Protein AF-0000000083052894 (afdb_homodimer)

Secondary structure (DSSP, 8-state):
---GGGGG-SPEEEE-TTHHHHHHHHHHHHHHTT-S--EEEEEE------S-----------EEEEE-HHHHHHH-HHHHHHHHSSSGGGT-SEEEEES--HHHHHHHHHHHHHSEEEE-TTTHHHHHHHHHHTT-HHHHHHHHHHHHHT--TTTHHHHHHHHHHTT-HHHHHHHHHHHHHTHHHHHHTTGGGGS-HHHHHHHHT-TT---SSHHHHHHHHHHHHHHH-SS-HHHHHHHHHTS-GGG--GGGHHHHHHHHTSHHHHHHHHHHHSTTSSS------S-------GGGG-EEEEEEE-STTSPEEEEETTTTEEEEEPPP----TTS---S-GGG-EEEEE-TT--EEEEESSSS-EEEEETTTTEEEE-PPPSS--BS-EEEEETTEEEEE--B-TTT--B---EEEEETTTTEEEEEPPPSS--SS-EEEEETTEEEEE-SS-EEEEETTTTEEEEEE----S---EEEEETTEEEEE-STT-EEEEETTTTEEEEEPPPPP-TTEEEEEEEEETTEEEEEEEEE-GGG-EEEEEEEEETTTTEEEEEEEEEESS--SEEEEEEE-GGGSEE-----S---------------TT------------------/---GGGGG-S-EEEE-TTHHHHHHHHHHHHHHTT-S--EEEEEE------S-----------EEEEE-HHHHHHH-HHHHHHHHSSSGGGT-SEEEEES--HHHHHHHHHHHHHSEEEE-TTTHHHHHHHHHHTT-HHHHHHHHHHHHHT--TTTHHHHHHHHHHTT-HHHHHHHHHHHHHTHHHHHHTTGGGGS-HHHHHHHHT-TT---SSHHHHHHHHHHHHHHH-SS-HHHHHHHHHTS-GGG--GGGHHHHHHHHTSHHHHHHHHHHHSTTSSS------SS------GGGG-EEEEEEE-STTSPEEEEETTTTEEEEEPPP----TTS---S-GGG-EEEEE-TT--EEEEESSSS-EEEEETTTTEEEE-PPPSS--BS-EEEEETTEEEEE--B-TTT--B---EEEEETTTTEEEEEPPPSS--SS-EEEEETTEEEEE-SS-EEEEETTTTEEEEEE----S---EEEEETTEEEEE-STT-EEEEETTTTEEEEEPPPPP-TTEEEEEEEEETTEEEEEEEEE-GGG-EEEEEEEEETTTTEEEEEEEEEESS--SEEEEEEE-GGGSEE-----S---------------TT------------------

Nearest PDB structures (foldseek):
  8h33-assembly1_J  TM=7.705E-01  e=1.421E-39  Homo sapiens
  8h3r-assembly1_B  TM=7.570E-01  e=5.668E-38  Homo sapiens
  8h3f-assembly1_M  TM=7.556E-01  e=1.661E-37  Homo sapiens
  9dtq-assembly1_B  TM=4.526E-01  e=3.797E-29  Homo sapiens
  8khp-assembly1_B  TM=4.138E-01  e=1.764E-28  Homo sapiens

InterPro domains:
  IPR000210 BTB/POZ domain [PF00651] (63-149)
  IPR000210 BTB/POZ domain [PS50097] (37-121)
  IPR000210 BTB/POZ domain [SM00225] (37-151)
  IPR006652 Kelch repeat type 1 [PF01344] (385-431)
  IPR006652 Kelch repeat type 1 [SM00612] (354-395)
  IPR006652 Kelch repeat type 1 [SM00612] (396-444)
  IPR011333 SKP1/BTB/POZ domain superfamily [G3DSA:3.30.710.10] (12-152)
  IPR011333 SKP1/BTB/POZ domain superfamily [SSF54695] (18-149)
  IPR011705 BTB/Kelch-associated [PF07707] (156-251)
  IPR011705 BTB/Kelch-associated [SM00875] (156-257)
  IPR015915 Kelch-type beta-propeller [G3DSA:2.120.10.80] (289-582)
  IPR015915 Kelch-type beta-propeller [SSF117281] (302-559)
  IPR017096 BTB-kelch protein [PIRSF037037] (12-572)
  IPR047933 KBTBD6/KBTBD7, BTB/POZ domain [cd18273] (11-161)

Sequence (1246 aa):
MASALSCFSGPEVLEDVNHARGLMTELKSLYDCRLLGDVTIGVECEGESPGRGTETTGGSIDQLFLCSRNVLAAASPYFKSMFTGGLNESVQERVVIRGVDAESMSVIIDYCYTGRVTITEGNVQRLYGAANMLQLEYIRKACSSFMTRRLDLSNCVGILKFADTYDNPELKENAQAFIARNFSQVSSGGELCELDLTQLKELLSLDTLDVDCERKVCSAALQWIEANATEKKEDALQALKCVRWNLFTEKDKCYLESLMARPFMEKYLATFFNGSAEDGCGMPTTQDVPKHRIGVNAKEMILFFGLPNDNIMCCDPYSEDLYFMAPPLEDLSSQDYKRSTMESLIACATPENNLYLASHLSKHFWLYNPVLNSWQELAERPLGRIHSGMGYLNGHVYLLGGRNPVTDTRLKEVECYSVQRNQWTFVAPLPHSLGKMQVVALNDHLYVVNKRRMLCYDPKRNRWRHCGSLRRDKLHKACVFQDQIICVCDIPVVKAYSPNRGEWKRLGDIPIDSRALNYQVIQHNNKLLLLTQTLLQHNKNRVLIHEYDPARDTWKNVMAVYVSTLGPVCVSTRVYPTCLGSAHSFSAEEDDDSGSSADWDFDGLTDADSDSGSSSSFSDENWMASALSCFSGPEVLEDVNHARGLMTELKSLYDCRLLGDVTIGVECEGESPGRGTETTGGSIDQLFLCSRNVLAAASPYFKSMFTGGLNESVQERVVIRGVDAESMSVIIDYCYTGRVTITEGNVQRLYGAANMLQLEYIRKACSSFMTRRLDLSNCVGILKFADTYDNPELKENAQAFIARNFSQVSSGGELCELDLTQLKELLSLDTLDVDCERKVCSAALQWIEANATEKKEDALQALKCVRWNLFTEKDKCYLESLMARPFMEKYLATFFNGSAEDGCGMPTTQDVPKHRIGVNAKEMILFFGLPNDNIMCCDPYSEDLYFMAPPLEDLSSQDYKRSTMESLIACATPENNLYLASHLSKHFWLYNPVLNSWQELAERPLGRIHSGMGYLNGHVYLLGGRNPVTDTRLKEVECYSVQRNQWTFVAPLPHSLGKMQVVALNDHLYVVNKRRMLCYDPKRNRWRHCGSLRRDKLHKACVFQDQIICVCDIPVVKAYSPNRGEWKRLGDIPIDSRALNYQVIQHNNKLLLLTQTLLQHNKNRVLIHEYDPARDTWKNVMAVYVSTLGPVCVSTRVYPTCLGSAHSFSAEEDDDSGSSADWDFDGLTDADSDSGSSSSFSDENW

Foldseek 3Di:
DDDPCVVVDDDDDDDDPCVVQVVLVVQVVCQVVLHPFQAKEFEFEPPPPPDDDDPDPPRPRPDIGRHHLVLLLVQFVLSVCQQVVPDPSVRDRYHYDYLADPVLVVQVVCCSSNVDGDDDPVCLLRNLVVCLVRVRVVSVVVSLLLCLLVDDLVCLLVQLVSCVVSVPPVSNVSSLLVCQLVVLVSLVVLSLLPDDLVSLLVSLLDLQRQDQALVSSQSSLVSNCVRPPVPPLVSSLSSNVSGLPVRDDPVCVVVVVVQCVDVSRVVNVCCVPVVPPPDPPPPPPPDDNDDHRLNNQWFKWKWFDFAQQDWIWTADLFVRFIFTFGHADDCPVVPPPVDDRQQQKAWEADPSQWIKIAGLSAQWIWTADQQQSYIHTFDGHPARFTLWEWEDADQKIKIAWGAHPPPRHIDFWMWIAHSSVSDIDTFDTHPDHADHWYWEDAPRWIWIDFQFFIWIAHPVVRDIDTQDTNPADAWAEWYAAPRWIWTCGPAQWIWIAHSVVSDIDTFAGADDDPQWDGWYWYQHPRWIKIWTWGADPPQKIKIWIWTADPVVRYTHTRHIAIDRGGHSDMYIGIHRRVNTHGDPGPDDDPPDPPPPVPPPCPVVVDPCPVPPPDDDPPDDDDD/DDDPCVVVDDDDDDDDPCVVQVVLVVQVVCQVVLHPFQAKEFEFEPPPPPDDDDPDPDRPRPDIGRHHLVLLLVQFVLSVCQQVVPDPSVRDRYHYDYLADPVLVVQVRCCSRNVDGDDDPVCLLRNLVVCLVRVRVVSVVVSLLLCLLVDDLVCLLVQLVSCVVSVPPVSNVSSLLVCQLVVLVSLVVLVLLPDDLVSLLVSLLDLQRQDQALVSSQSSLVSNCVRPPVPPLVSSLSSNVSRLPVRDDPVCVVVVVVQCVDVSRVVNVCCVPVVPPPDPPPPPPPPDNDDHRLNNQWFKWKWFDFAQQDWIWTADLFVRFIFTFGHAPDCPVVPPPVDDRQQQKAWEADPSQWIKIAGLSAQWIWTADQQQSYIHTFDGHPARFTLWEWEDADQKIKIAWGAHPPPRHIDFWMWIAHSSVSDIDTFDTHPDHADHWYWEDAPRWIWIDFQFFIWIAHPVVRDIDTQDTNPADAWAEWYDAPRWIWTCGPAQWIWIAHSVVSDIDTFAGADDDPQWDGWYWYQHPRWIKIWTWGADPPQKIKIWIWTADPVVSYTHTRHIAIDNGGHSDMYIGIHRRVNTHGDPGPDDDPDDPPPPVPPPCPVPVPPPPPPPPPPPDPDDDDD

pLDDT: mean 82.46, std 21.2, range [17.47, 98.0]

Structure (mmCIF, N/CA/C/O backbone):
data_AF-0000000083052894-model_v1
#
loop_
_entity.id
_entity.type
_entity.pdbx_description
1 polymer 'BTB domain-containing protein'
#
loop_
_atom_site.group_PDB
_atom_site.id
_atom_site.type_symbol
_atom_site.label_atom_id
_atom_site.label_alt_id
_atom_site.label_comp_id
_atom_site.label_asym_id
_atom_site.label_entity_id
_atom_site.label_seq_id
_atom_site.pdbx_PDB_ins_code
_atom_site.Cartn_x
_atom_site.Cartn_y
_atom_site.Cartn_z
_atom_site.occupancy
_atom_site.B_iso_or_equiv
_atom_site.auth_seq_id
_atom_site.auth_comp_id
_atom_site.auth_asym_id
_atom_site.auth_atom_id
_atom_site.pdbx_PDB_model_num
ATOM 1 N N . MET A 1 1 ? 2.078 -31.109 17.234 1 33.5 1 MET A N 1
ATOM 2 C CA . MET A 1 1 ? 3.133 -30.547 16.391 1 33.5 1 MET A CA 1
ATOM 3 C C . MET A 1 1 ? 2.662 -30.438 14.938 1 33.5 1 MET A C 1
ATOM 5 O O . MET A 1 1 ? 2.416 -31.438 14.273 1 33.5 1 MET A O 1
ATOM 9 N N . ALA A 1 2 ? 1.986 -29.5 14.602 1 46.28 2 ALA A N 1
ATOM 10 C CA . ALA A 1 2 ? 1.152 -29.344 13.414 1 46.28 2 ALA A CA 1
ATOM 11 C C . ALA A 1 2 ? 1.997 -29.375 12.141 1 46.28 2 ALA A C 1
ATOM 13 O O . ALA A 1 2 ? 3.08 -28.781 12.094 1 46.28 2 ALA A O 1
ATOM 14 N N . SER A 1 3 ? 1.893 -30.297 11.352 1 56.34 3 SER A N 1
ATOM 15 C CA . SER A 1 3 ? 2.549 -30.438 10.055 1 56.34 3 SER A CA 1
ATOM 16 C C . SER A 1 3 ? 2.467 -29.156 9.242 1 56.34 3 SER A C 1
ATOM 18 O O . SER A 1 3 ? 1.426 -28.5 9.219 1 56.34 3 SER A O 1
ATOM 20 N N . ALA A 1 4 ? 3.512 -28.375 9.195 1 56.94 4 ALA A N 1
ATOM 21 C CA . ALA A 1 4 ? 3.59 -27.172 8.375 1 56.94 4 ALA A CA 1
ATOM 22 C C . ALA A 1 4 ? 2.688 -27.281 7.148 1 56.94 4 ALA A C 1
ATOM 24 O O . ALA A 1 4 ? 2.102 -26.297 6.707 1 56.94 4 ALA A O 1
ATOM 25 N N . LEU A 1 5 ? 2.541 -28.594 6.762 1 64.25 5 LEU A N 1
ATOM 26 C CA . LEU A 1 5 ? 1.784 -28.844 5.543 1 64.25 5 LEU A CA 1
ATOM 27 C C . LEU A 1 5 ? 0.284 -28.781 5.809 1 64.25 5 LEU A C 1
ATOM 29 O O . LEU A 1 5 ? -0.513 -28.703 4.871 1 64.25 5 LEU A O 1
ATOM 33 N N . SER A 1 6 ? 0.07 -28.734 7.133 1 66.38 6 SER A N 1
ATOM 34 C CA . SER A 1 6 ? -1.337 -28.609 7.504 1 66.38 6 SER A CA 1
ATOM 35 C C . SER A 1 6 ? -1.885 -27.234 7.164 1 66.38 6 SER A C 1
ATOM 37 O O . SER A 1 6 ? -3.09 -27.078 6.957 1 66.38 6 SER A O 1
ATOM 39 N N . CYS A 1 7 ? -0.929 -26.312 7.039 1 67.31 7 CYS A N 1
ATOM 40 C CA . CYS A 1 7 ? -1.364 -24.953 6.719 1 67.31 7 CYS A CA 1
ATOM 41 C C . CYS A 1 7 ? -1.964 -24.891 5.32 1 67.31 7 CYS A C 1
ATOM 43 O O . CYS A 1 7 ? -2.762 -24 5.023 1 67.31 7 CYS A O 1
ATOM 45 N N . PHE A 1 8 ? -1.673 -25.859 4.578 1 73.25 8 PHE A N 1
ATOM 46 C CA . PHE A 1 8 ? -2.166 -25.812 3.207 1 73.25 8 PHE A CA 1
ATOM 47 C C . PHE A 1 8 ? -3.301 -26.812 3.008 1 73.25 8 PHE A C 1
ATOM 49 O O . PHE A 1 8 ? -3.756 -27.031 1.882 1 73.25 8 PHE A O 1
ATOM 56 N N . SER A 1 9 ? -3.67 -27.344 4.141 1 77.94 9 SER A N 1
ATOM 57 C CA . SER A 1 9 ? -4.762 -28.297 4.035 1 77.94 9 SER A CA 1
ATOM 58 C C . SER A 1 9 ? -6.117 -27.625 4.195 1 77.94 9 SER A C 1
ATOM 60 O O . SER A 1 9 ? -6.199 -26.5 4.703 1 77.94 9 SER A O 1
ATOM 62 N N . GLY A 1 10 ? -7.121 -28.172 3.691 1 82.25 10 GLY A N 1
ATOM 63 C CA . GLY A 1 10 ? -8.469 -27.641 3.85 1 82.25 10 GLY A CA 1
ATOM 64 C C . GLY A 1 10 ? -8.93 -26.812 2.66 1 82.25 10 GLY A C 1
ATOM 65 O O . GLY A 1 10 ? -8.312 -26.859 1.594 1 82.25 10 GLY A O 1
ATOM 66 N N . PRO A 1 11 ? -10.062 -26.109 2.926 1 89.81 11 PRO A N 1
ATOM 67 C CA . PRO A 1 11 ? -10.609 -25.312 1.834 1 89.81 11 PRO A CA 1
ATOM 68 C C . PRO A 1 11 ? -9.766 -24.078 1.533 1 89.81 11 PRO A C 1
ATOM 70 O O . PRO A 1 11 ? -9.086 -23.562 2.422 1 89.81 11 PRO A O 1
ATOM 73 N N . GLU A 1 12 ? -9.68 -23.797 0.312 1 92.06 12 GLU A N 1
ATOM 74 C CA . GLU A 1 12 ? -8.992 -22.578 -0.106 1 92.06 12 GLU A CA 1
ATOM 75 C C . GLU A 1 12 ? -9.945 -21.391 -0.107 1 92.06 12 GLU A C 1
ATOM 77 O O . GLU A 1 12 ? -10.945 -21.375 -0.829 1 92.06 12 GLU A O 1
ATOM 82 N N . VAL A 1 13 ? -9.594 -20.469 0.778 1 92.94 13 VAL A N 1
ATOM 83 C CA . VAL A 1 13 ? -10.43 -19.281 0.875 1 92.94 13 VAL A CA 1
ATOM 84 C C . VAL A 1 13 ? -9.75 -18.125 0.15 1 92.94 13 VAL A C 1
ATOM 86 O O . VAL A 1 13 ? -8.625 -17.75 0.477 1 92.94 13 VAL A O 1
ATOM 89 N N . LEU A 1 14 ? -10.438 -17.609 -0.853 1 93.88 14 LEU A N 1
ATOM 90 C CA . LEU A 1 14 ? -9.922 -16.5 -1.644 1 93.88 14 LEU A CA 1
ATOM 91 C C . LEU A 1 14 ? -10.766 -15.242 -1.438 1 93.88 14 LEU A C 1
ATOM 93 O O . LEU A 1 14 ? -11.969 -15.328 -1.195 1 93.88 14 LEU A O 1
ATOM 97 N N . GLU A 1 15 ? -10.094 -14.172 -1.44 1 94.25 15 GLU A N 1
ATOM 98 C CA . GLU A 1 15 ? -10.797 -12.906 -1.261 1 94.25 15 GLU A CA 1
ATOM 99 C C . GLU A 1 15 ? -10.648 -12.016 -2.488 1 94.25 15 GLU A C 1
ATOM 101 O O . GLU A 1 15 ? -9.531 -11.758 -2.941 1 94.25 15 GLU A O 1
ATOM 106 N N . ASP A 1 16 ? -11.688 -11.578 -3.01 1 95.81 16 ASP A N 1
ATOM 107 C CA . ASP A 1 16 ? -11.711 -10.594 -4.086 1 95.81 16 ASP A CA 1
ATOM 108 C C . ASP A 1 16 ? -11.555 -9.172 -3.533 1 95.81 16 ASP A C 1
ATOM 110 O O . ASP A 1 16 ? -12.523 -8.578 -3.064 1 95.81 16 ASP A O 1
ATOM 114 N N . VAL A 1 17 ? -10.469 -8.586 -3.678 1 92.06 17 VAL A N 1
ATOM 115 C CA . VAL A 1 17 ? -10.117 -7.312 -3.061 1 92.06 17 VAL A CA 1
ATOM 116 C C . VAL A 1 17 ? -10.969 -6.195 -3.658 1 92.06 17 VAL A C 1
ATOM 118 O O . VAL A 1 17 ? -11.258 -5.199 -2.99 1 92.06 17 VAL A O 1
ATOM 121 N N . ASN A 1 18 ? -11.445 -6.371 -4.809 1 94.75 18 ASN A N 1
ATOM 122 C CA . ASN A 1 18 ? -12.172 -5.305 -5.496 1 94.75 18 ASN A CA 1
ATOM 123 C C . ASN A 1 18 ? -13.68 -5.48 -5.363 1 94.75 18 ASN A C 1
ATOM 125 O O . ASN A 1 18 ? -14.453 -4.664 -5.871 1 94.75 18 ASN A O 1
ATOM 129 N N . HIS A 1 19 ? -14.078 -6.465 -4.707 1 96.81 19 HIS A N 1
ATOM 130 C CA . HIS A 1 19 ? -15.5 -6.781 -4.672 1 96.81 19 HIS A CA 1
ATOM 131 C C . HIS A 1 19 ? -16.297 -5.68 -3.98 1 96.81 19 HIS A C 1
ATOM 133 O O . HIS A 1 19 ? -17.328 -5.25 -4.484 1 96.81 19 HIS A O 1
ATOM 139 N N . ALA A 1 20 ? -15.805 -5.246 -2.84 1 96.81 20 ALA A N 1
ATOM 140 C CA . ALA A 1 20 ? -16.531 -4.234 -2.068 1 96.81 20 ALA A CA 1
ATOM 141 C C . ALA A 1 20 ? -16.734 -2.967 -2.893 1 96.81 20 ALA A C 1
ATOM 143 O O . ALA A 1 20 ? -17.859 -2.451 -2.973 1 96.81 20 ALA A O 1
ATOM 144 N N . ARG A 1 21 ? -15.734 -2.516 -3.441 1 96.5 21 ARG A N 1
ATOM 145 C CA . ARG A 1 21 ? -15.82 -1.312 -4.266 1 96.5 21 ARG A CA 1
ATOM 146 C C . ARG A 1 21 ? -16.703 -1.543 -5.48 1 96.5 21 ARG A C 1
ATOM 148 O O . ARG A 1 21 ? -17.484 -0.669 -5.859 1 96.5 21 ARG A O 1
ATOM 155 N N . GLY A 1 22 ? -16.516 -2.676 -6.09 1 96.62 22 GLY A N 1
ATOM 156 C CA . GLY A 1 22 ? -17.359 -3.01 -7.223 1 96.62 22 GLY A CA 1
ATOM 157 C C . GLY A 1 22 ? -18.828 -3.066 -6.871 1 96.62 22 GLY A C 1
ATOM 158 O O . GLY A 1 22 ? -19.672 -2.572 -7.625 1 96.62 22 GLY A O 1
ATOM 159 N N . LEU A 1 23 ? -19.078 -3.674 -5.762 1 97.44 23 LEU A N 1
ATOM 160 C CA . LEU A 1 23 ? -20.453 -3.771 -5.281 1 97.44 23 LEU A CA 1
ATOM 161 C C . LEU A 1 23 ? -21.062 -2.385 -5.07 1 97.44 23 LEU A C 1
ATOM 163 O O . LEU A 1 23 ? -22.172 -2.111 -5.52 1 97.44 23 LEU A O 1
ATOM 167 N N . MET A 1 24 ? -20.328 -1.544 -4.414 1 97.31 24 MET A N 1
ATOM 168 C CA . MET A 1 24 ? -20.797 -0.189 -4.137 1 97.31 24 MET A CA 1
ATOM 169 C C . MET A 1 24 ? -21.031 0.583 -5.43 1 97.31 24 MET A C 1
ATOM 171 O O . MET A 1 24 ? -22.031 1.292 -5.562 1 97.31 24 MET A O 1
ATOM 175 N N . THR A 1 25 ? -20.172 0.428 -6.391 1 97.38 25 THR A N 1
ATOM 176 C CA . THR A 1 25 ? -20.297 1.104 -7.676 1 97.38 25 THR A CA 1
ATOM 177 C C . THR A 1 25 ? -21.578 0.673 -8.383 1 97.38 25 THR A C 1
ATOM 179 O O . THR A 1 25 ? -22.297 1.504 -8.953 1 97.38 25 THR A O 1
ATOM 182 N N . GLU A 1 26 ? -21.828 -0.583 -8.32 1 97.06 26 GLU A N 1
ATOM 183 C CA . GLU A 1 26 ? -23.031 -1.092 -8.969 1 97.06 26 GLU A CA 1
ATOM 184 C C . GLU A 1 26 ? -24.297 -0.651 -8.227 1 97.06 26 GLU A C 1
ATOM 186 O O . GLU A 1 26 ? -25.328 -0.372 -8.844 1 97.06 26 GLU A O 1
ATOM 191 N N . LEU A 1 27 ? -24.25 -0.651 -6.902 1 97.38 27 LEU A N 1
ATOM 192 C CA . LEU A 1 27 ? -25.375 -0.15 -6.121 1 97.38 27 LEU A CA 1
ATOM 193 C C . LEU A 1 27 ? -25.672 1.304 -6.473 1 97.38 27 LEU A C 1
ATOM 195 O O . LEU A 1 27 ? -26.828 1.693 -6.578 1 97.38 27 LEU A O 1
ATOM 199 N N . LYS A 1 28 ? -24.625 2.09 -6.625 1 97.81 28 LYS A N 1
ATOM 200 C CA . LYS A 1 28 ? -24.797 3.48 -7.031 1 97.81 28 LYS A CA 1
ATOM 201 C C . LYS A 1 28 ? -25.422 3.572 -8.422 1 97.81 28 LYS A C 1
ATOM 203 O O . LYS A 1 28 ? -26.281 4.43 -8.672 1 97.81 28 LYS A O 1
ATOM 208 N N . SER A 1 29 ? -24.984 2.68 -9.297 1 97.25 29 SER A N 1
ATOM 209 C CA . SER A 1 29 ? -25.547 2.65 -10.641 1 97.25 29 SER A CA 1
ATOM 210 C C . SER A 1 29 ? -27.047 2.34 -10.609 1 97.25 29 SER A C 1
ATOM 212 O O . SER A 1 29 ? -27.828 2.963 -11.328 1 97.25 29 SER A O 1
ATOM 214 N N . LEU A 1 30 ? -27.406 1.403 -9.797 1 96.31 30 LEU A N 1
ATOM 215 C CA . LEU A 1 30 ? -28.828 1.064 -9.641 1 96.31 30 LEU A CA 1
ATOM 216 C C . LEU A 1 30 ? -29.609 2.252 -9.094 1 96.31 30 LEU A C 1
ATOM 218 O O . LEU A 1 30 ? -30.719 2.533 -9.562 1 96.31 30 LEU A O 1
ATOM 222 N N . TYR A 1 31 ? -29.031 3.002 -8.172 1 96.31 31 TYR A N 1
ATOM 223 C CA . TYR A 1 31 ? -29.656 4.195 -7.617 1 96.31 31 TYR A CA 1
ATOM 224 C C . TYR A 1 31 ? -29.828 5.27 -8.688 1 96.31 31 TYR A C 1
ATOM 226 O O . TYR A 1 31 ? -30.906 5.859 -8.812 1 96.31 31 TYR A O 1
ATOM 234 N N . ASP A 1 32 ? -28.828 5.48 -9.461 1 96.12 32 ASP A N 1
ATOM 235 C CA . ASP A 1 32 ? -28.859 6.523 -10.477 1 96.12 32 ASP A CA 1
ATOM 236 C C . ASP A 1 32 ? -29.891 6.215 -11.547 1 96.12 32 ASP A C 1
ATOM 238 O O . ASP A 1 32 ? -30.531 7.129 -12.086 1 96.12 32 ASP A O 1
ATOM 242 N N . CYS A 1 33 ? -30.109 4.914 -11.789 1 94.69 33 CYS A N 1
ATOM 243 C CA . CYS A 1 33 ? -31.078 4.496 -12.805 1 94.69 33 CYS A CA 1
ATOM 244 C C . CYS A 1 33 ? -32.469 4.312 -12.211 1 94.69 33 CYS A C 1
ATOM 246 O O . CYS A 1 33 ? -33.375 3.879 -12.898 1 94.69 33 CYS A O 1
ATOM 248 N N . ARG A 1 34 ? -32.625 4.652 -10.891 1 93.75 34 ARG A N 1
ATOM 249 C CA . ARG A 1 34 ? -33.875 4.531 -10.164 1 93.75 34 ARG A CA 1
ATOM 250 C C . ARG A 1 34 ? -34.406 3.109 -10.25 1 93.75 34 ARG A C 1
ATOM 252 O O . ARG A 1 34 ? -35.594 2.908 -10.516 1 93.75 34 ARG A O 1
ATOM 259 N N . LEU A 1 35 ? -33.375 2.133 -10.109 1 92.62 35 LEU A N 1
ATOM 260 C CA . LEU A 1 35 ? -33.75 0.72 -10.133 1 92.62 35 LEU A CA 1
ATOM 261 C C . LEU A 1 35 ? -33.656 0.116 -8.734 1 92.62 35 LEU A C 1
ATOM 263 O O . LEU A 1 35 ? -32.75 0.444 -7.961 1 92.62 35 LEU A O 1
ATOM 267 N N . LEU A 1 36 ? -34.656 -0.656 -8.312 1 91.38 36 LEU A N 1
ATOM 268 C CA . LEU A 1 36 ? -34.719 -1.463 -7.102 1 91.38 36 LEU A CA 1
ATOM 269 C C . LEU A 1 36 ? -34.719 -0.578 -5.859 1 91.38 36 LEU A C 1
ATOM 271 O O . LEU A 1 36 ? -34.125 -0.923 -4.836 1 91.38 36 LEU A O 1
ATOM 275 N N . GLY A 1 37 ? -35.125 0.6 -6.066 1 91.88 37 GLY A N 1
ATOM 276 C CA . GLY A 1 37 ? -35.438 1.406 -4.895 1 91.88 37 GLY A CA 1
ATOM 277 C C . GLY A 1 37 ? -36.688 0.973 -4.18 1 91.88 37 GLY A C 1
ATOM 278 O O . GLY A 1 37 ? -37.688 0.612 -4.82 1 91.88 37 GLY A O 1
ATOM 279 N N . ASP A 1 38 ? -36.688 0.965 -2.809 1 90.62 38 ASP A N 1
ATOM 280 C CA . ASP A 1 38 ? -37.844 0.46 -2.094 1 90.62 38 ASP A CA 1
ATOM 281 C C . ASP A 1 38 ? -38.344 1.479 -1.075 1 90.62 38 ASP A C 1
ATOM 283 O O . ASP A 1 38 ? -39.344 1.238 -0.386 1 90.62 38 ASP A O 1
ATOM 287 N N . VAL A 1 39 ? -37.688 2.654 -1.01 1 93 39 VAL A N 1
ATOM 288 C CA . VAL A 1 39 ? -38.156 3.688 -0.09 1 93 39 VAL A CA 1
ATOM 289 C C . VAL A 1 39 ? -37.875 5.066 -0.686 1 93 39 VAL A C 1
ATOM 291 O O . VAL A 1 39 ? -36.844 5.289 -1.314 1 93 39 VAL A O 1
ATOM 294 N N . THR A 1 40 ? -38.75 5.945 -0.526 1 95.06 40 THR A N 1
ATOM 295 C CA . THR A 1 40 ? -38.594 7.336 -0.94 1 95.06 40 THR A CA 1
ATOM 296 C C . THR A 1 40 ? -38.438 8.25 0.273 1 95.06 40 THR A C 1
ATOM 298 O O . THR A 1 40 ? -39.344 8.336 1.113 1 95.06 40 THR A O 1
ATOM 301 N N . ILE A 1 41 ? -37.344 8.953 0.338 1 93.94 41 ILE A N 1
ATOM 302 C CA . ILE A 1 41 ? -37.062 9.82 1.47 1 93.94 41 ILE A CA 1
ATOM 303 C C . ILE A 1 41 ? -37.375 11.273 1.104 1 93.94 41 ILE A C 1
ATOM 305 O O . ILE A 1 41 ? -36.844 11.797 0.116 1 93.94 41 ILE A O 1
ATOM 309 N N . GLY A 1 42 ? -38.219 11.844 1.812 1 93.44 42 GLY A N 1
ATOM 310 C CA . GLY A 1 42 ? -38.531 13.258 1.689 1 93.44 42 GLY A CA 1
ATOM 311 C C . GLY A 1 42 ? -37.969 14.086 2.834 1 93.44 42 GLY A C 1
ATOM 312 O O . GLY A 1 42 ? -37.875 13.602 3.965 1 93.44 42 GLY A O 1
ATOM 313 N N . VAL A 1 43 ? -37.469 15.297 2.492 1 92 43 VAL A N 1
ATOM 314 C CA . VAL A 1 43 ? -36.938 16.141 3.537 1 92 43 VAL A CA 1
ATOM 315 C C . VAL A 1 43 ? -37.75 17.438 3.641 1 92 43 VAL A C 1
ATOM 317 O O . VAL A 1 43 ? -38.188 17.969 2.629 1 92 43 VAL A O 1
ATOM 320 N N . GLU A 1 44 ? -37.969 17.906 4.84 1 85 44 GLU A N 1
ATOM 321 C CA . GLU A 1 44 ? -38.688 19.172 5.125 1 85 44 GLU A CA 1
ATOM 322 C C . GLU A 1 44 ? -37.781 20.094 5.957 1 85 44 GLU A C 1
ATOM 324 O O . GLU A 1 44 ? -37.25 19.688 6.98 1 85 44 GLU A O 1
ATOM 329 N N . CYS A 1 45 ? -37.312 21.281 5.391 1 72.12 45 CYS A N 1
ATOM 330 C CA . CYS A 1 45 ? -36.5 22.266 6.129 1 72.12 45 CYS A CA 1
ATOM 331 C C . CYS A 1 45 ? -37.406 23.234 6.879 1 72.12 45 CYS A C 1
ATOM 333 O O . CYS A 1 45 ? -38.438 23.688 6.344 1 72.12 45 CYS A O 1
ATOM 335 N N . GLU A 1 46 ? -37.469 23.266 8.109 1 60.81 46 GLU A N 1
ATOM 336 C CA . GLU A 1 46 ? -38.25 24.281 8.828 1 60.81 46 GLU A CA 1
ATOM 337 C C . GLU A 1 46 ? -37.75 25.688 8.484 1 60.81 46 GLU A C 1
ATOM 339 O O . GLU A 1 46 ? -36.562 25.984 8.641 1 60.81 46 GLU A O 1
ATOM 344 N N . GLY A 1 47 ? -37.938 26.266 7.332 1 49.75 47 GLY A N 1
ATOM 345 C CA . GLY A 1 47 ? -37.656 27.656 7.074 1 49.75 47 GLY A CA 1
ATOM 346 C C . GLY A 1 47 ? -38.062 28.578 8.211 1 49.75 47 GLY A C 1
ATOM 347 O O . GLY A 1 47 ? -39.094 28.391 8.836 1 49.75 47 GLY A O 1
ATOM 348 N N . GLU A 1 48 ? -37.062 29.141 8.945 1 45.16 48 GLU A N 1
ATOM 349 C CA . GLU A 1 48 ? -37.375 30.312 9.773 1 45.16 48 GLU A CA 1
ATOM 350 C C . GLU A 1 48 ? -38.125 31.375 8.984 1 45.16 48 GLU A C 1
ATOM 352 O O . GLU A 1 48 ? -37.531 32.156 8.242 1 45.16 48 GLU A O 1
ATOM 357 N N . SER A 1 49 ? -39.094 31.219 8.266 1 38.81 49 SER A N 1
ATOM 358 C CA . SER A 1 49 ? -39.688 32.469 7.801 1 38.81 49 SER A CA 1
ATOM 359 C C . SER A 1 49 ? -40.031 33.375 8.969 1 38.81 49 SER A C 1
ATOM 361 O O . SER A 1 49 ? -40.781 33 9.875 1 38.81 49 SER A O 1
ATOM 363 N N . PRO A 1 50 ? -39.281 34.469 9.328 1 38.84 50 PRO A N 1
ATOM 364 C CA . PRO A 1 50 ? -39.781 35.5 10.266 1 38.84 50 PRO A CA 1
ATOM 365 C C . PRO A 1 50 ? -41.25 35.844 10.055 1 38.84 50 PRO A C 1
ATOM 367 O O . PRO A 1 50 ? -41.906 36.312 10.969 1 38.84 50 PRO A O 1
ATOM 370 N N . GLY A 1 51 ? -41.562 36.656 8.898 1 34.78 51 GLY A N 1
ATOM 371 C CA . GLY A 1 51 ? -42.688 37.531 8.945 1 34.78 51 GLY A CA 1
ATOM 372 C C . GLY A 1 51 ? -43.969 36.844 9.359 1 34.78 51 GLY A C 1
ATOM 373 O O . GLY A 1 51 ? -43.969 35.688 9.789 1 34.78 51 GLY A O 1
ATOM 374 N N . ARG A 1 52 ? -45.219 37.25 8.508 1 33.38 52 ARG A N 1
ATOM 375 C CA . ARG A 1 52 ? -46.656 37.406 8.742 1 33.38 52 ARG A CA 1
ATOM 376 C C . ARG A 1 52 ? -47.281 36.094 9.141 1 33.38 52 ARG A C 1
ATOM 378 O O . ARG A 1 52 ? -46.719 35 8.859 1 33.38 52 ARG A O 1
ATOM 385 N N . GLY A 1 53 ? -48.531 36 9.633 1 32.44 53 GLY A N 1
ATOM 386 C CA . GLY A 1 53 ? -49.656 35.281 10.203 1 32.44 53 GLY A CA 1
ATOM 387 C C . GLY A 1 53 ? -49.906 33.906 9.547 1 32.44 53 GLY A C 1
ATOM 388 O O . GLY A 1 53 ? -50.812 33.188 9.93 1 32.44 53 GLY A O 1
ATOM 389 N N . THR A 1 54 ? -50.031 33.906 8.172 1 33.28 54 THR A N 1
ATOM 390 C CA . THR A 1 54 ? -50.906 32.875 7.691 1 33.28 54 THR A CA 1
ATOM 391 C C . THR A 1 54 ? -50.344 31.484 8.047 1 33.28 54 THR A C 1
ATOM 393 O O . THR A 1 54 ? -49.156 31.266 8.016 1 33.28 54 THR A O 1
ATOM 396 N N . GLU A 1 55 ? -51.188 30.562 8.586 1 35.12 55 GLU A N 1
ATOM 397 C CA . GLU A 1 55 ? -51.375 29.203 9.102 1 35.12 55 GLU A CA 1
ATOM 398 C C . GLU A 1 55 ? -50.469 28.219 8.398 1 35.12 55 GLU A C 1
ATOM 400 O O . GLU A 1 55 ? -49.75 27.438 9.055 1 35.12 55 GLU A O 1
ATOM 405 N N . THR A 1 56 ? -51.031 27.594 7.262 1 35.97 56 THR A N 1
ATOM 406 C CA . THR A 1 56 ? -51.125 26.234 6.777 1 35.97 56 THR A CA 1
ATOM 407 C C . THR A 1 56 ? -49.781 25.797 6.16 1 35.97 56 THR A C 1
ATOM 409 O O . THR A 1 56 ? -49.719 24.781 5.461 1 35.97 56 THR A O 1
ATOM 412 N N . THR A 1 57 ? -48.844 26.75 5.809 1 38.16 57 THR A N 1
ATOM 413 C CA . THR A 1 57 ? -48.062 26.188 4.699 1 38.16 57 THR A CA 1
ATOM 414 C C . THR A 1 57 ? -47.375 24.906 5.121 1 38.16 57 THR A C 1
ATOM 416 O O . THR A 1 57 ? -46.594 24.906 6.094 1 38.16 57 THR A O 1
ATOM 419 N N . GLY A 1 58 ? -48.031 23.703 5.047 1 40.62 58 GLY A N 1
ATOM 420 C CA . GLY A 1 58 ? -47.469 22.359 4.996 1 40.62 58 GLY A CA 1
ATOM 421 C C . GLY A 1 58 ? -46.031 22.328 4.508 1 40.62 58 GLY A C 1
ATOM 422 O O . GLY A 1 58 ? -45.688 23 3.539 1 40.62 58 GLY A O 1
ATOM 423 N N . GLY A 1 59 ? -45.062 22.281 5.324 1 48.06 59 GLY A N 1
ATOM 424 C CA . GLY A 1 59 ? -43.656 22.141 4.988 1 48.06 59 GLY A CA 1
ATOM 425 C C . GLY A 1 59 ? -43.406 21.391 3.686 1 48.06 59 GLY A C 1
ATOM 426 O O . GLY A 1 59 ? -43.938 20.297 3.494 1 48.06 59 GLY A O 1
ATOM 427 N N . SER A 1 60 ? -43.562 22 2.498 1 56.16 60 SER A N 1
ATOM 428 C CA . SER A 1 60 ? -43.406 21.438 1.157 1 56.16 60 SER A CA 1
ATOM 429 C C . SER A 1 60 ? -42.156 20.578 1.069 1 56.16 60 SER A C 1
ATOM 431 O O . SER A 1 60 ? -41.094 20.969 1.539 1 56.16 60 SER A O 1
ATOM 433 N N . ILE A 1 61 ? -42.344 19.234 0.99 1 64.75 61 ILE A N 1
ATOM 434 C CA . ILE A 1 61 ? -41.312 18.281 0.638 1 64.75 61 ILE A CA 1
ATOM 435 C C . ILE A 1 61 ? -40.5 18.797 -0.558 1 64.75 61 ILE A C 1
ATOM 437 O O . ILE A 1 61 ? -41.062 18.984 -1.645 1 64.75 61 ILE A O 1
ATOM 441 N N . ASP A 1 62 ? -39.312 19.391 -0.307 1 67.62 62 ASP A N 1
ATOM 442 C CA . ASP A 1 62 ? -38.438 20.047 -1.284 1 67.62 62 ASP A CA 1
ATOM 443 C C . ASP A 1 62 ? -37.875 19.047 -2.285 1 67.62 62 ASP A C 1
ATOM 445 O O . ASP A 1 62 ? -37.844 19.297 -3.488 1 67.62 62 ASP A O 1
ATOM 449 N N . GLN A 1 63 ? -37.406 17.891 -1.87 1 85.31 63 GLN A N 1
ATOM 450 C CA . GLN A 1 63 ? -36.75 16.953 -2.758 1 85.31 63 GLN A CA 1
ATOM 451 C C . GLN A 1 63 ? -36.969 15.508 -2.289 1 85.31 63 GLN A C 1
ATOM 453 O O . GLN A 1 63 ? -37.031 15.25 -1.087 1 85.31 63 GLN A O 1
ATOM 458 N N . LEU A 1 64 ? -37.281 14.648 -3.189 1 91.94 64 LEU A N 1
ATOM 459 C CA . LEU A 1 64 ? -37.5 13.234 -2.918 1 91.94 64 LEU A CA 1
ATOM 460 C C . LEU A 1 64 ? -36.312 12.391 -3.416 1 91.94 64 LEU A C 1
ATOM 462 O O . LEU A 1 64 ? -35.781 12.664 -4.488 1 91.94 64 LEU A O 1
ATOM 466 N N . PHE A 1 65 ? -35.938 11.398 -2.588 1 94.62 65 PHE A N 1
ATOM 467 C CA . PHE A 1 65 ? -34.844 10.508 -2.92 1 94.62 65 PHE A CA 1
ATOM 468 C C . PHE A 1 65 ? -35.281 9.055 -2.875 1 94.62 65 PHE A C 1
ATOM 470 O O . PHE A 1 65 ? -35.625 8.539 -1.809 1 94.62 65 PHE A O 1
ATOM 477 N N . LEU A 1 66 ? -35.375 8.438 -4.027 1 95.44 66 LEU A N 1
ATOM 478 C CA . LEU A 1 66 ? -35.688 7.016 -4.074 1 95.44 66 LEU A CA 1
ATOM 479 C C . LEU A 1 66 ? -34.469 6.172 -3.789 1 95.44 66 LEU A C 1
ATOM 481 O O . LEU A 1 66 ? -33.562 6.074 -4.625 1 95.44 66 LEU A O 1
ATOM 485 N N . CYS A 1 67 ? -34.406 5.566 -2.602 1 95.5 67 CYS A N 1
ATOM 486 C CA . CYS A 1 67 ? -33.219 4.871 -2.148 1 95.5 67 CYS A CA 1
ATOM 487 C C . CYS A 1 67 ? -33.531 3.422 -1.792 1 95.5 67 CYS A C 1
ATOM 489 O O . CYS A 1 67 ? -34.688 2.98 -1.921 1 95.5 67 CYS A O 1
ATOM 491 N N . SER A 1 68 ? -32.531 2.689 -1.529 1 94.81 68 SER A N 1
ATOM 492 C CA . SER A 1 68 ? -32.656 1.329 -1.014 1 94.81 68 SER A CA 1
ATOM 493 C C . SER A 1 68 ? -32.531 1.303 0.507 1 94.81 68 SER A C 1
ATOM 495 O O . SER A 1 68 ? -31.578 1.823 1.074 1 94.81 68 SER A O 1
ATOM 497 N N . ARG A 1 69 ? -33.5 0.655 1.165 1 94.5 69 ARG A N 1
ATOM 498 C CA . ARG A 1 69 ? -33.5 0.535 2.619 1 94.5 69 ARG A CA 1
ATOM 499 C C . ARG A 1 69 ? -32.219 -0.16 3.09 1 94.5 69 ARG A C 1
ATOM 501 O O . ARG A 1 69 ? -31.609 0.24 4.09 1 94.5 69 ARG A O 1
ATOM 508 N N . ASN A 1 70 ? -31.828 -1.163 2.332 1 94.56 70 ASN A N 1
ATOM 509 C CA . ASN A 1 70 ? -30.656 -1.948 2.689 1 94.56 70 ASN A CA 1
ATOM 510 C C . ASN A 1 70 ? -29.391 -1.094 2.697 1 94.56 70 ASN A C 1
ATOM 512 O O . ASN A 1 70 ? -28.594 -1.152 3.641 1 94.56 70 ASN A O 1
ATOM 516 N N . VAL A 1 71 ? -29.219 -0.27 1.68 1 96.62 71 VAL A N 1
ATOM 517 C CA . VAL A 1 71 ? -28.016 0.542 1.537 1 96.62 71 VAL A CA 1
ATOM 518 C C . VAL A 1 71 ? -27.984 1.62 2.617 1 96.62 71 VAL A C 1
ATOM 520 O O . VAL A 1 71 ? -26.969 1.816 3.281 1 96.62 71 VAL A O 1
ATOM 523 N N . LEU A 1 72 ? -29.109 2.283 2.85 1 96.38 72 LEU A N 1
ATOM 524 C CA . LEU A 1 72 ? -29.188 3.34 3.854 1 96.38 72 LEU A CA 1
ATOM 525 C C . LEU A 1 72 ? -28.984 2.773 5.254 1 96.38 72 LEU A C 1
ATOM 527 O O . LEU A 1 72 ? -28.25 3.348 6.062 1 96.38 72 LEU A O 1
ATOM 531 N N . ALA A 1 73 ? -29.672 1.606 5.5 1 95.81 73 ALA A N 1
ATOM 532 C CA . ALA A 1 73 ? -29.547 0.962 6.805 1 95.81 73 ALA A CA 1
ATOM 533 C C . ALA A 1 73 ? -28.109 0.509 7.059 1 95.81 73 ALA A C 1
ATOM 535 O O . ALA A 1 73 ? -27.641 0.536 8.195 1 95.81 73 ALA A O 1
ATOM 536 N N . ALA A 1 74 ? -27.438 0.091 6.016 1 96.75 74 ALA A N 1
ATOM 537 C CA . ALA A 1 74 ? -26.047 -0.371 6.148 1 96.75 74 ALA A CA 1
ATOM 538 C C . ALA A 1 74 ? -25.094 0.802 6.359 1 96.75 74 ALA A C 1
ATOM 540 O O . ALA A 1 74 ? -24.062 0.661 7.02 1 96.75 74 ALA A O 1
ATOM 541 N N . ALA A 1 75 ? -25.391 1.95 5.844 1 96.69 75 ALA A N 1
ATOM 542 C CA . ALA A 1 75 ? -24.484 3.098 5.855 1 96.69 75 ALA A CA 1
ATOM 543 C C . ALA A 1 75 ? -24.672 3.93 7.121 1 96.69 75 ALA A C 1
ATOM 545 O O . ALA A 1 75 ? -23.766 4.652 7.535 1 96.69 75 ALA A O 1
ATOM 546 N N . SER A 1 76 ? -25.875 3.83 7.785 1 96.19 76 SER A N 1
ATOM 547 C CA . SER A 1 76 ? -26.188 4.691 8.922 1 96.19 76 SER A CA 1
ATOM 548 C C . SER A 1 76 ? -26.969 3.938 9.992 1 96.19 76 SER A C 1
ATOM 550 O O . SER A 1 76 ? -28.016 3.371 9.711 1 96.19 76 SER A O 1
ATOM 552 N N . PRO A 1 77 ? -26.547 4.047 11.234 1 95.31 77 PRO A N 1
ATOM 553 C CA . PRO A 1 77 ? -27.281 3.422 12.328 1 95.31 77 PRO A CA 1
ATOM 554 C C . PRO A 1 77 ? -28.688 4.008 12.5 1 95.31 77 PRO A C 1
ATOM 556 O O . PRO A 1 77 ? -29.609 3.305 12.93 1 95.31 77 PRO A O 1
ATOM 559 N N . TYR A 1 78 ? -28.812 5.32 12.211 1 94.94 78 TYR A N 1
ATOM 560 C CA . TYR A 1 78 ? -30.125 5.957 12.281 1 94.94 78 TYR A CA 1
ATOM 561 C C . TYR A 1 78 ? -31.109 5.277 11.336 1 94.94 78 TYR A C 1
ATOM 563 O O . TYR A 1 78 ? -32.188 4.867 11.758 1 94.94 78 TYR A O 1
ATOM 571 N N . PHE A 1 79 ? -30.766 5.078 10.141 1 94.81 79 PHE A N 1
ATOM 572 C CA . PHE A 1 79 ? -31.625 4.426 9.156 1 94.81 79 PHE A CA 1
ATOM 573 C C . PHE A 1 79 ? -31.797 2.951 9.492 1 94.81 79 PHE A C 1
ATOM 575 O O . PHE A 1 79 ? -32.875 2.381 9.25 1 94.81 79 PHE A O 1
ATOM 582 N N . LYS A 1 80 ? -30.703 2.328 10 1 94.44 80 LYS A N 1
ATOM 583 C CA . LYS A 1 80 ? -30.812 0.931 10.414 1 94.44 80 LYS A CA 1
ATOM 584 C C . LYS A 1 80 ? -31.922 0.749 11.445 1 94.44 80 LYS A C 1
ATOM 586 O O . LYS A 1 80 ? -32.781 -0.132 11.305 1 94.44 80 LYS A O 1
ATOM 591 N N . SER A 1 81 ? -31.906 1.619 12.445 1 92.44 81 SER A N 1
ATOM 592 C CA . SER A 1 81 ? -32.938 1.561 13.492 1 92.44 81 SER A CA 1
ATOM 593 C C . SER A 1 81 ? -34.312 1.881 12.93 1 92.44 81 SER A C 1
ATOM 595 O O . SER A 1 81 ? -35.312 1.267 13.32 1 92.44 81 SER A O 1
ATOM 597 N N . MET A 1 82 ? -34.344 2.809 12.047 1 91.81 82 MET A N 1
ATOM 598 C CA . MET A 1 82 ? -35.625 3.238 11.453 1 91.81 82 MET A CA 1
ATOM 599 C C . MET A 1 82 ? -36.25 2.107 10.656 1 91.81 82 MET A C 1
ATOM 601 O O . MET A 1 82 ? -37.469 1.862 10.773 1 91.81 82 MET A O 1
ATOM 605 N N . PHE A 1 83 ? -35.469 1.322 9.914 1 92.31 83 PHE A N 1
ATOM 606 C CA . PHE A 1 83 ? -36 0.355 8.969 1 92.31 83 PHE A CA 1
ATOM 607 C C . PHE A 1 83 ? -36.094 -1.029 9.602 1 92.31 83 PHE A C 1
ATOM 609 O O . PHE A 1 83 ? -36.781 -1.912 9.086 1 92.31 83 PHE A O 1
ATOM 616 N N . THR A 1 84 ? -35.344 -1.332 10.617 1 88.69 84 THR A N 1
ATOM 617 C CA . THR A 1 84 ? -35.344 -2.66 11.219 1 88.69 84 THR A CA 1
ATOM 618 C C . THR A 1 84 ? -36.094 -2.643 12.547 1 88.69 84 THR A C 1
ATOM 620 O O . THR A 1 84 ? -36.406 -3.697 13.109 1 88.69 84 THR A O 1
ATOM 623 N N . GLY A 1 85 ? -36.344 -1.553 13.273 1 79.06 85 GLY A N 1
ATOM 624 C CA . GLY A 1 85 ? -36.906 -1.429 14.609 1 79.06 85 GLY A CA 1
ATOM 625 C C . GLY A 1 85 ? -38.406 -1.709 14.664 1 79.06 85 GLY A C 1
ATOM 626 O O . GLY A 1 85 ? -39 -1.618 15.734 1 79.06 85 GLY A O 1
ATOM 627 N N . GLY A 1 86 ? -39.062 -2.422 13.656 1 67.75 86 GLY A N 1
ATOM 628 C CA . GLY A 1 86 ? -40.469 -2.828 13.758 1 67.75 86 GLY A CA 1
ATOM 629 C C . GLY A 1 86 ? -41.438 -1.659 13.703 1 67.75 86 GLY A C 1
ATOM 630 O O . GLY A 1 86 ? -42.656 -1.844 13.836 1 67.75 86 GLY A O 1
ATOM 631 N N . LEU A 1 87 ? -40.875 -0.49 13.617 1 61.47 87 LEU A N 1
ATOM 632 C CA . LEU A 1 87 ? -41.781 0.662 13.633 1 61.47 87 LEU A CA 1
ATOM 633 C C . LEU A 1 87 ? -42.5 0.83 12.297 1 61.47 87 LEU A C 1
ATOM 635 O O . LEU A 1 87 ? -42.156 0.158 11.32 1 61.47 87 LEU A O 1
ATOM 639 N N . ASN A 1 88 ? -43.531 1.665 12.195 1 59.59 88 ASN A N 1
ATOM 640 C CA . ASN A 1 88 ? -44.375 1.946 11.031 1 59.59 88 ASN A CA 1
ATOM 641 C C . ASN A 1 88 ? -43.531 2.291 9.812 1 59.59 88 ASN A C 1
ATOM 643 O O . ASN A 1 88 ? -43.875 1.95 8.68 1 59.59 88 ASN A O 1
ATOM 647 N N . GLU A 1 89 ? -42.312 2.77 10.023 1 59.66 89 GLU A N 1
ATOM 648 C CA . GLU A 1 89 ? -41.469 3.26 8.945 1 59.66 89 GLU A CA 1
ATOM 649 C C . GLU A 1 89 ? -40.812 2.105 8.203 1 59.66 89 GLU A C 1
ATOM 651 O O . GLU A 1 89 ? -40.375 2.258 7.059 1 59.66 89 GLU A O 1
ATOM 656 N N . SER A 1 90 ? -40.781 0.996 8.852 1 67.81 90 SER A N 1
ATOM 657 C CA . SER A 1 90 ? -40.125 -0.171 8.281 1 67.81 90 SER A CA 1
ATOM 658 C C . SER A 1 90 ? -40.844 -0.665 7.031 1 67.81 90 SER A C 1
ATOM 660 O O . SER A 1 90 ? -40.219 -1.221 6.125 1 67.81 90 SER A O 1
ATOM 662 N N . VAL A 1 91 ? -42.062 -0.238 6.969 1 71.5 91 VAL A N 1
ATOM 663 C CA . VAL A 1 91 ? -42.844 -0.802 5.863 1 71.5 91 VAL A CA 1
ATOM 664 C C . VAL A 1 91 ? -43.344 0.32 4.965 1 71.5 91 VAL A C 1
ATOM 666 O O . VAL A 1 91 ? -43.781 0.072 3.836 1 71.5 91 VAL A O 1
ATOM 669 N N . GLN A 1 92 ? -43.062 1.598 5.332 1 81.56 92 GLN A N 1
ATOM 670 C CA . GLN A 1 92 ? -43.594 2.732 4.586 1 81.56 92 GLN A CA 1
ATOM 671 C C . GLN A 1 92 ? -42.781 2.975 3.309 1 81.56 92 GLN A C 1
ATOM 673 O O . GLN A 1 92 ? -41.562 2.852 3.309 1 81.56 92 GLN A O 1
ATOM 678 N N . GLU A 1 93 ? -43.531 3.299 2.338 1 87.06 93 GLU A N 1
ATOM 679 C CA . GLU A 1 93 ? -42.906 3.559 1.049 1 87.06 93 GLU A CA 1
ATOM 680 C C . GLU A 1 93 ? -42.25 4.941 1.021 1 87.06 93 GLU A C 1
ATOM 682 O O . GLU A 1 93 ? -41.281 5.16 0.302 1 87.06 93 GLU A O 1
ATOM 687 N N . ARG A 1 94 ? -42.875 5.812 1.828 1 90.31 94 ARG A N 1
ATOM 688 C CA . ARG A 1 94 ? -42.344 7.168 1.881 1 90.31 94 ARG A CA 1
ATOM 689 C C . ARG A 1 94 ? -42.062 7.586 3.318 1 90.31 94 ARG A C 1
ATOM 691 O O . ARG A 1 94 ? -42.906 7.441 4.195 1 90.31 94 ARG A O 1
ATOM 698 N N . VAL A 1 95 ? -40.875 8.031 3.559 1 91.38 95 VAL A N 1
ATOM 699 C CA . VAL A 1 95 ? -40.469 8.484 4.883 1 91.38 95 VAL A CA 1
ATOM 700 C C . VAL A 1 95 ? -40.031 9.945 4.812 1 91.38 95 VAL A C 1
ATOM 702 O O . VAL A 1 95 ? -39.25 10.312 3.936 1 91.38 95 VAL A O 1
ATOM 705 N N . VAL A 1 96 ? -40.531 10.781 5.648 1 91.56 96 VAL A N 1
ATOM 706 C CA . VAL A 1 96 ? -40.188 12.195 5.672 1 91.56 96 VAL A CA 1
ATOM 707 C C . VAL A 1 96 ? -39.25 12.469 6.855 1 91.56 96 VAL A C 1
ATOM 709 O O . VAL A 1 96 ? -39.562 12.125 7.996 1 91.56 96 VAL A O 1
ATOM 712 N N . ILE A 1 97 ? -38.188 12.992 6.609 1 91.75 97 ILE A N 1
ATOM 713 C CA . ILE A 1 97 ? -37.219 13.383 7.641 1 91.75 97 ILE A CA 1
ATOM 714 C C . ILE A 1 97 ? -37.281 14.891 7.848 1 91.75 97 ILE A C 1
ATOM 716 O O . ILE A 1 97 ? -37.125 15.664 6.898 1 91.75 97 ILE A O 1
ATOM 720 N N . ARG A 1 98 ? -37.406 15.281 9.062 1 90.81 98 ARG A N 1
ATOM 721 C CA . ARG A 1 98 ? -37.5 16.703 9.414 1 90.81 98 ARG A CA 1
ATOM 722 C C . ARG A 1 98 ? -36.188 17.219 9.953 1 90.81 98 ARG A C 1
ATOM 724 O O . ARG A 1 98 ? -35.406 16.469 10.555 1 90.81 98 ARG A O 1
ATOM 731 N N . GLY A 1 99 ? -35.875 18.547 9.695 1 88.25 99 GLY A N 1
ATOM 732 C CA . GLY A 1 99 ? -34.719 19.188 10.258 1 88.25 99 GLY A CA 1
ATOM 733 C C . GLY A 1 99 ? -33.5 19.078 9.367 1 88.25 99 GLY A C 1
ATOM 734 O O . GLY A 1 99 ? -32.375 19.422 9.781 1 88.25 99 GLY A O 1
ATOM 735 N N . VAL A 1 100 ? -33.688 18.453 8.227 1 92.75 100 VAL A N 1
ATOM 736 C CA . VAL A 1 100 ? -32.594 18.312 7.285 1 92.75 100 VAL A CA 1
ATOM 737 C C . VAL A 1 100 ? -32.938 18.984 5.961 1 92.75 100 VAL A C 1
ATOM 739 O O . VAL A 1 100 ? -34.031 18.797 5.441 1 92.75 100 VAL A O 1
ATOM 742 N N . ASP A 1 101 ? -32.062 19.844 5.48 1 92.12 101 ASP A N 1
ATOM 743 C CA . ASP A 1 101 ? -32.312 20.5 4.207 1 92.12 101 ASP A CA 1
ATOM 744 C C . ASP A 1 101 ? -32 19.594 3.031 1 92.12 101 ASP A C 1
ATOM 746 O O . ASP A 1 101 ? -31.266 18.609 3.186 1 92.12 101 ASP A O 1
ATOM 750 N N . ALA A 1 102 ? -32.5 19.969 1.882 1 93.31 102 ALA A N 1
ATOM 751 C CA . ALA A 1 102 ? -32.406 19.125 0.685 1 93.31 102 ALA A CA 1
ATOM 752 C C . ALA A 1 102 ? -30.953 18.984 0.231 1 93.31 102 ALA A C 1
ATOM 754 O O . ALA A 1 102 ? -30.531 17.906 -0.199 1 93.31 102 ALA A O 1
ATOM 755 N N . GLU A 1 103 ? -30.203 20 0.291 1 93.81 103 GLU A N 1
ATOM 756 C CA . GLU A 1 103 ? -28.812 19.969 -0.141 1 93.81 103 GLU A CA 1
ATOM 757 C C . GLU A 1 103 ? -28 19 0.724 1 93.81 103 GLU A C 1
ATOM 759 O O . GLU A 1 103 ? -27.25 18.172 0.205 1 93.81 103 GLU A O 1
ATOM 764 N N . SER A 1 104 ? -28.141 19.109 2.031 1 95.69 104 SER A N 1
ATOM 765 C CA . SER A 1 104 ? -27.422 18.234 2.957 1 95.69 104 SER A CA 1
ATOM 766 C C . SER A 1 104 ? -27.812 16.781 2.766 1 95.69 104 SER A C 1
ATOM 768 O O . SER A 1 104 ? -26.953 15.891 2.791 1 95.69 104 SER A O 1
ATOM 770 N N . MET A 1 105 ? -29.109 16.578 2.518 1 96 105 MET A N 1
ATOM 771 C CA . MET A 1 105 ? -29.562 15.203 2.32 1 96 105 MET A CA 1
ATOM 772 C C . MET A 1 105 ? -28.969 14.609 1.044 1 96 105 MET A C 1
ATOM 774 O O . MET A 1 105 ? -28.609 13.43 1.011 1 96 105 MET A O 1
ATOM 778 N N . SER A 1 106 ? -28.969 15.453 0.065 1 95.69 106 SER A N 1
ATOM 779 C CA . SER A 1 106 ? -28.375 15 -1.192 1 95.69 106 SER A CA 1
ATOM 780 C C . SER A 1 106 ? -26.938 14.555 -0.999 1 95.69 106 SER A C 1
ATOM 782 O O . SER A 1 106 ? -26.531 13.508 -1.506 1 95.69 106 SER A O 1
ATOM 784 N N . VAL A 1 107 ? -26.125 15.344 -0.253 1 97 107 VAL A N 1
ATOM 785 C CA . VAL A 1 107 ? -24.734 15.023 0.024 1 97 107 VAL A CA 1
ATOM 786 C C . VAL A 1 107 ? -24.641 13.734 0.84 1 97 107 VAL A C 1
ATOM 788 O O . VAL A 1 107 ? -23.797 12.883 0.585 1 97 107 VAL A O 1
ATOM 791 N N . ILE A 1 108 ? -25.531 13.562 1.747 1 97.81 108 ILE A N 1
ATOM 792 C CA . ILE A 1 108 ? -25.531 12.414 2.639 1 97.81 108 ILE A CA 1
ATOM 793 C C . ILE A 1 108 ? -25.875 11.148 1.85 1 97.81 108 ILE A C 1
ATOM 795 O O . ILE A 1 108 ? -25.219 10.109 2.012 1 97.81 108 ILE A O 1
ATOM 799 N N . ILE A 1 109 ? -26.906 11.234 1.005 1 97.12 109 ILE A N 1
ATOM 800 C CA . ILE A 1 109 ? -27.281 10.078 0.196 1 97.12 109 ILE A CA 1
ATOM 801 C C . ILE A 1 109 ? -26.141 9.695 -0.735 1 97.12 109 ILE A C 1
ATOM 803 O O . ILE A 1 109 ? -25.828 8.516 -0.891 1 97.12 109 ILE A O 1
ATOM 807 N N . ASP A 1 110 ? -25.562 10.688 -1.308 1 96.69 110 ASP A N 1
ATOM 808 C CA . ASP A 1 110 ? -24.406 10.43 -2.166 1 96.69 110 ASP A CA 1
ATOM 809 C C . ASP A 1 110 ? -23.297 9.711 -1.394 1 96.69 110 ASP A C 1
ATOM 811 O O . ASP A 1 110 ? -22.703 8.766 -1.9 1 96.69 110 ASP A O 1
ATOM 815 N N . TYR A 1 111 ? -23.078 10.102 -0.203 1 97.69 111 TYR A N 1
ATOM 816 C CA . TYR A 1 111 ? -22.078 9.453 0.642 1 97.69 111 TYR A CA 1
ATOM 817 C C . TYR A 1 111 ? -22.438 7.992 0.891 1 97.69 111 TYR A C 1
ATOM 819 O O . TYR A 1 111 ? -21.578 7.113 0.845 1 97.69 111 TYR A O 1
ATOM 827 N N . CYS A 1 112 ? -23.656 7.773 1.134 1 98 112 CYS A N 1
ATOM 828 C CA . CYS A 1 112 ? -24.094 6.418 1.444 1 98 112 CYS A CA 1
ATOM 829 C C . CYS A 1 112 ? -23.812 5.477 0.279 1 98 112 CYS A C 1
ATOM 831 O O . CYS A 1 112 ? -23.5 4.305 0.486 1 98 112 CYS A O 1
ATOM 833 N N . TYR A 1 113 ? -23.906 6.012 -0.953 1 97.75 113 TYR A N 1
ATOM 834 C CA . TYR A 1 113 ? -23.797 5.152 -2.125 1 97.75 113 TYR A CA 1
ATOM 835 C C . TYR A 1 113 ? -22.375 5.199 -2.705 1 97.75 113 TYR A C 1
ATOM 837 O O . TYR A 1 113 ? -22.016 4.371 -3.545 1 97.75 113 TYR A O 1
ATOM 845 N N . THR A 1 114 ? -21.5 6.133 -2.322 1 97.12 114 THR A N 1
ATOM 846 C CA . THR A 1 114 ? -20.203 6.262 -2.971 1 97.12 114 THR A CA 1
ATOM 847 C C . THR A 1 114 ? -19.078 6.332 -1.934 1 97.12 114 THR A C 1
ATOM 849 O O . THR A 1 114 ? -17.922 6.086 -2.25 1 97.12 114 THR A O 1
ATOM 852 N N . GLY A 1 115 ? -19.375 6.816 -0.753 1 97.19 115 GLY A N 1
ATOM 853 C CA . GLY A 1 115 ? -18.359 7.051 0.25 1 97.19 115 GLY A CA 1
ATOM 854 C C . GLY A 1 115 ? -17.656 8.391 0.091 1 97.19 115 GLY A C 1
ATOM 855 O O . GLY A 1 115 ? -16.672 8.672 0.768 1 97.19 115 GLY A O 1
ATOM 856 N N . ARG A 1 116 ? -18.219 9.25 -0.764 1 96.75 116 ARG A N 1
ATOM 857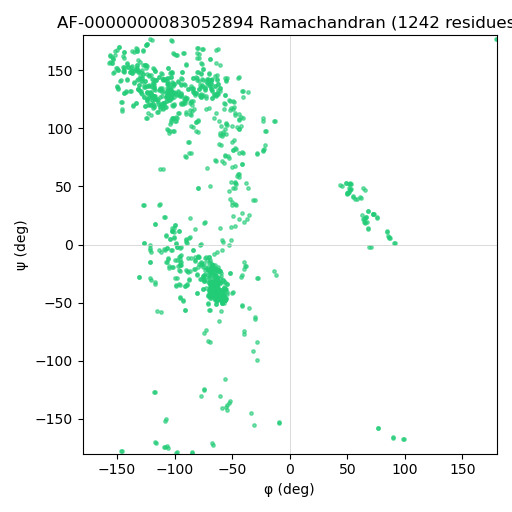 C CA . ARG A 1 116 ? -17.641 10.57 -0.995 1 96.75 116 ARG A CA 1
ATOM 858 C C . ARG A 1 116 ? -18.531 11.664 -0.4 1 96.75 116 ARG A C 1
ATOM 860 O O . ARG A 1 116 ? -19.75 11.539 -0.392 1 96.75 116 ARG A O 1
ATOM 867 N N . VAL A 1 117 ? -17.859 12.664 0.146 1 96.81 117 VAL A N 1
ATOM 868 C CA . VAL A 1 117 ? -18.578 13.789 0.737 1 96.81 117 VAL A CA 1
ATOM 869 C C . VAL A 1 117 ? -18.031 15.102 0.194 1 96.81 117 VAL A C 1
ATOM 871 O O . VAL A 1 117 ? -16.812 15.297 0.144 1 96.81 117 VAL A O 1
ATOM 874 N N . THR A 1 118 ? -18.906 15.945 -0.214 1 96.06 118 THR A N 1
ATOM 875 C CA . THR A 1 118 ? -18.531 17.266 -0.721 1 96.06 118 THR A CA 1
ATOM 876 C C . THR A 1 118 ? -18.906 18.359 0.282 1 96.06 118 THR A C 1
ATOM 878 O O . THR A 1 118 ? -20.078 18.547 0.589 1 96.06 118 THR A O 1
ATOM 881 N N . ILE A 1 119 ? -17.938 19.062 0.772 1 96.12 119 ILE A N 1
ATOM 882 C CA . ILE A 1 119 ? -18.156 20.078 1.803 1 96.12 119 ILE A CA 1
ATOM 883 C C . ILE A 1 119 ? -17.75 21.453 1.271 1 96.12 119 ILE A C 1
ATOM 885 O O . ILE A 1 119 ? -16.734 21.594 0.584 1 96.12 119 ILE A O 1
ATOM 889 N N . THR A 1 120 ? -18.516 22.453 1.486 1 94.06 120 THR A N 1
ATOM 890 C CA . THR A 1 120 ? -18.25 23.859 1.183 1 94.06 120 THR A CA 1
ATOM 891 C C . THR A 1 120 ? -18.469 24.734 2.418 1 94.06 120 THR A C 1
ATOM 893 O O . THR A 1 120 ? -19.016 24.266 3.424 1 94.06 120 THR A O 1
ATOM 896 N N . GLU A 1 121 ? -18.016 25.938 2.371 1 91.5 121 GLU A N 1
ATOM 897 C CA . GLU A 1 121 ? -18.219 26.875 3.479 1 91.5 121 GLU A CA 1
ATOM 898 C C . GLU A 1 121 ? -19.688 27.172 3.701 1 91.5 121 GLU A C 1
ATOM 900 O O . GLU A 1 121 ? -20.125 27.375 4.836 1 91.5 121 GLU A O 1
ATOM 905 N N . GLY A 1 122 ? -20.422 27.062 2.645 1 91.88 122 GLY A N 1
ATOM 906 C CA . GLY A 1 122 ? -21.828 27.391 2.721 1 91.88 122 GLY A CA 1
ATOM 907 C C . GLY A 1 122 ? -22.672 26.281 3.312 1 91.88 122 GLY A C 1
ATOM 908 O O . GLY A 1 122 ? -23.719 26.531 3.908 1 91.88 122 GLY A O 1
ATOM 909 N N . ASN A 1 123 ? -22.234 25.078 3.207 1 94.75 123 ASN A N 1
ATOM 910 C CA . ASN A 1 123 ? -23.109 23.984 3.615 1 94.75 123 ASN A CA 1
ATOM 911 C C . ASN A 1 123 ? -22.562 23.266 4.852 1 94.75 123 ASN A C 1
ATOM 913 O O . ASN A 1 123 ? -23.25 22.422 5.434 1 94.75 123 ASN A O 1
ATOM 917 N N . VAL A 1 124 ? -21.391 23.578 5.383 1 96.31 124 VAL A N 1
ATOM 918 C CA . VAL A 1 124 ? -20.656 22.781 6.363 1 96.31 124 VAL A CA 1
ATOM 919 C C . VAL A 1 124 ? -21.469 22.703 7.66 1 96.31 124 VAL A C 1
ATOM 921 O O . VAL A 1 124 ? -21.578 21.625 8.258 1 96.31 124 VAL A O 1
ATOM 924 N N . GLN A 1 125 ? -22.047 23.766 8.133 1 95 125 GLN A N 1
ATOM 925 C CA . GLN A 1 125 ? -22.75 23.766 9.414 1 95 125 GLN A CA 1
ATOM 926 C C . GLN A 1 125 ? -24.047 22.984 9.328 1 95 125 GLN A C 1
ATOM 928 O O . GLN A 1 125 ? -24.375 22.188 10.211 1 95 125 GLN A O 1
ATOM 933 N N . ARG A 1 126 ? -24.828 23.188 8.219 1 95.5 126 ARG A N 1
ATOM 934 C CA . ARG A 1 126 ? -26.062 22.453 8.023 1 95.5 126 ARG A CA 1
ATOM 935 C C . ARG A 1 126 ? -25.797 20.953 7.832 1 95.5 126 ARG A C 1
ATOM 937 O O . ARG A 1 126 ? -26.516 20.109 8.375 1 95.5 126 ARG A O 1
ATOM 944 N N . LEU A 1 127 ? -24.781 20.734 7.074 1 96.88 127 LEU A N 1
ATOM 945 C CA . LEU A 1 127 ? -24.406 19.344 6.824 1 96.88 127 LEU A CA 1
ATOM 946 C C . LEU A 1 127 ? -24 18.656 8.125 1 96.88 127 LEU A C 1
ATOM 948 O O . LEU A 1 127 ? -24.359 17.5 8.352 1 96.88 127 LEU A O 1
ATOM 952 N N . TYR A 1 128 ? -23.188 19.391 8.961 1 97.56 128 TYR A N 1
ATOM 953 C CA . TYR A 1 128 ? -22.828 18.828 10.258 1 97.56 128 TYR A CA 1
ATOM 954 C C . TYR A 1 128 ? -24.062 18.484 11.07 1 97.56 128 TYR A C 1
ATOM 956 O O . TYR A 1 128 ? -24.156 17.391 11.641 1 97.56 128 TYR A O 1
ATOM 964 N N . GLY A 1 129 ? -25.016 19.391 11.148 1 95.81 129 GLY A N 1
ATOM 965 C CA . GLY A 1 129 ? -26.25 19.141 11.875 1 95.81 129 GLY A CA 1
ATOM 966 C C . GLY A 1 129 ? -27.016 17.938 11.375 1 95.81 129 GLY A C 1
ATOM 967 O O . GLY A 1 129 ? -27.484 17.109 12.164 1 95.81 129 GLY A O 1
ATOM 968 N N . ALA A 1 130 ? -27.125 17.828 10.07 1 96.25 130 ALA A N 1
ATOM 969 C CA . ALA A 1 130 ? -27.812 16.688 9.453 1 96.25 130 ALA A CA 1
ATOM 970 C C . ALA A 1 130 ? -27.094 15.383 9.75 1 96.25 130 ALA A C 1
ATOM 972 O O . ALA A 1 130 ? -27.734 14.383 10.094 1 96.25 130 ALA A O 1
ATOM 973 N N . ALA A 1 131 ? -25.766 15.422 9.57 1 97.25 131 ALA A N 1
ATOM 974 C CA . ALA A 1 131 ? -24.969 14.234 9.812 1 97.25 131 ALA A CA 1
ATOM 975 C C . ALA A 1 131 ? -25.062 13.797 11.266 1 97.25 131 ALA A C 1
ATOM 977 O O . ALA A 1 131 ? -25.062 12.594 11.562 1 97.25 131 ALA A O 1
ATOM 978 N N . ASN A 1 132 ? -25.062 14.758 12.164 1 95.94 132 ASN A N 1
ATOM 979 C CA . ASN A 1 132 ? -25.219 14.461 13.578 1 95.94 132 ASN A CA 1
ATOM 980 C C . ASN A 1 132 ? -26.562 13.789 13.875 1 95.94 132 ASN A C 1
ATOM 982 O O . ASN A 1 132 ? -26.609 12.789 14.594 1 95.94 132 ASN A O 1
ATOM 986 N N . MET A 1 133 ? -27.609 14.273 13.289 1 94.69 133 MET A N 1
ATOM 987 C CA . MET A 1 133 ? -28.953 13.719 13.484 1 94.69 133 MET A CA 1
ATOM 988 C C . MET A 1 133 ? -29.047 12.297 12.938 1 94.69 133 MET A C 1
ATOM 990 O O . MET A 1 133 ? -29.609 11.414 13.578 1 94.69 133 MET A O 1
ATOM 994 N N . LEU A 1 134 ? -28.469 12.133 11.766 1 96.31 134 LEU A N 1
ATOM 995 C CA . LEU A 1 134 ? -28.594 10.852 11.078 1 96.31 134 LEU A CA 1
ATOM 996 C C . LEU A 1 134 ? -27.453 9.914 11.484 1 96.31 134 LEU A C 1
ATOM 998 O O . LEU A 1 134 ? -27.312 8.828 10.914 1 96.31 134 LEU A O 1
ATOM 1002 N N . GLN A 1 135 ? -26.578 10.359 12.398 1 95.75 135 GLN A N 1
ATOM 1003 C CA . GLN A 1 135 ? -25.531 9.555 13.016 1 95.75 135 GLN A CA 1
ATOM 1004 C C . GLN A 1 135 ? -24.516 9.07 11.984 1 95.75 135 GLN A C 1
ATOM 1006 O O . GLN A 1 135 ? -24.203 7.883 11.93 1 95.75 135 GLN A O 1
ATOM 1011 N N . LEU A 1 136 ? -24.047 9.961 11.172 1 97.25 136 LEU A N 1
ATOM 1012 C CA . LEU A 1 136 ? -22.969 9.711 10.219 1 97.25 136 LEU A CA 1
ATOM 1013 C C . LEU A 1 136 ? -21.656 10.273 10.742 1 97.25 136 LEU A C 1
ATOM 1015 O O . LEU A 1 136 ? -21.328 11.43 10.484 1 97.25 136 LEU A O 1
ATOM 1019 N N . GLU A 1 137 ? -20.875 9.438 11.312 1 95.75 137 GLU A N 1
ATOM 1020 C CA . GLU A 1 137 ? -19.688 9.836 12.055 1 95.75 137 GLU A CA 1
ATOM 1021 C C . GLU A 1 137 ? -18.625 10.406 11.117 1 95.75 137 GLU A C 1
ATOM 1023 O O . GLU A 1 137 ? -17.984 11.414 11.438 1 95.75 137 GLU A O 1
ATOM 1028 N N . TYR A 1 138 ? -18.438 9.797 9.977 1 97.06 138 TYR A N 1
ATOM 1029 C CA . TYR A 1 138 ? -17.375 10.266 9.078 1 97.06 138 TYR A CA 1
ATOM 1030 C C . TYR A 1 138 ? -17.656 11.688 8.609 1 97.06 138 TYR A C 1
ATOM 1032 O O . TYR A 1 138 ? -16.75 12.531 8.594 1 97.06 138 TYR A O 1
ATOM 1040 N N . ILE A 1 139 ? -18.859 11.945 8.195 1 97.62 139 ILE A N 1
ATOM 1041 C CA . ILE A 1 139 ? -19.219 13.266 7.707 1 97.62 139 ILE A CA 1
ATOM 1042 C C . ILE A 1 139 ? -19.094 14.289 8.836 1 97.62 139 ILE A C 1
ATOM 1044 O O . ILE A 1 139 ? -18.625 15.406 8.617 1 97.62 139 ILE A O 1
ATOM 1048 N N . ARG A 1 140 ? -19.547 13.914 10.023 1 96.88 140 ARG A N 1
ATOM 1049 C CA . ARG A 1 140 ? -19.406 14.797 11.18 1 96.88 140 ARG A CA 1
ATOM 1050 C C . ARG A 1 140 ? -17.953 15.18 11.406 1 96.88 140 ARG A C 1
ATOM 1052 O O . ARG A 1 140 ? -17.625 16.359 11.562 1 96.88 140 ARG A O 1
ATOM 1059 N N . LYS A 1 141 ? -17.109 14.211 11.367 1 96.56 141 LYS A N 1
ATOM 1060 C CA . LYS A 1 141 ? -15.688 14.445 11.586 1 96.56 141 LYS A CA 1
ATOM 1061 C C . LYS A 1 141 ? -15.094 15.281 10.453 1 96.56 141 LYS A C 1
ATOM 1063 O O . LYS A 1 141 ? -14.258 16.156 10.695 1 96.56 141 LYS A O 1
ATOM 1068 N N . ALA A 1 142 ? -15.5 14.953 9.242 1 96.38 142 ALA A N 1
ATOM 1069 C CA . ALA A 1 142 ? -15.023 15.703 8.086 1 96.38 142 ALA A CA 1
ATOM 1070 C C . ALA A 1 142 ? -15.406 17.188 8.195 1 96.38 142 ALA A C 1
ATOM 1072 O O . ALA A 1 142 ? -14.586 18.062 7.918 1 96.38 142 ALA A O 1
ATOM 1073 N N . CYS A 1 143 ? -16.625 17.438 8.578 1 96.88 143 CYS A N 1
ATOM 1074 C CA . CYS A 1 143 ? -17.094 18.797 8.742 1 96.88 143 CYS A CA 1
ATOM 1075 C C . CYS A 1 143 ? -16.344 19.516 9.867 1 96.88 143 CYS A C 1
ATOM 1077 O O . CYS A 1 143 ? -15.945 20.672 9.719 1 96.88 143 CYS A O 1
ATOM 1079 N N . SER A 1 144 ? -16.172 18.828 10.961 1 96.62 144 SER A N 1
ATOM 1080 C CA . SER A 1 144 ? -15.43 19.391 12.086 1 96.62 144 SER A CA 1
ATOM 1081 C C . SER A 1 144 ? -14.008 19.766 11.68 1 96.62 144 SER A C 1
ATOM 1083 O O . SER A 1 144 ? -13.523 20.844 12.008 1 96.62 144 SER A O 1
ATOM 1085 N N . SER A 1 145 ? -13.367 18.875 11.008 1 95.5 145 SER A N 1
ATOM 1086 C CA . SER A 1 145 ? -12.016 19.125 10.539 1 95.5 145 SER A CA 1
ATOM 1087 C C . SER A 1 145 ? -11.977 20.312 9.562 1 95.5 145 SER A C 1
ATOM 1089 O O . SER A 1 145 ? -11.047 21.125 9.602 1 95.5 145 SER A O 1
ATOM 1091 N N . PHE A 1 146 ? -12.938 20.344 8.695 1 95.75 146 PHE A N 1
ATOM 1092 C CA . PHE A 1 146 ? -13.07 21.422 7.73 1 95.75 146 PHE A CA 1
ATOM 1093 C C . PHE A 1 146 ? -13.156 22.766 8.445 1 95.75 146 PHE A C 1
ATOM 1095 O O . PHE A 1 146 ? -12.453 23.719 8.07 1 95.75 146 PHE A O 1
ATOM 1102 N N . MET A 1 147 ? -13.961 22.875 9.453 1 96.25 147 MET A N 1
ATOM 1103 C CA . MET A 1 147 ? -14.141 24.109 10.203 1 96.25 147 MET A CA 1
ATOM 1104 C C . MET A 1 147 ? -12.891 24.453 11 1 96.25 147 MET A C 1
ATOM 1106 O O . MET A 1 147 ? -12.5 25.609 11.078 1 96.25 147 MET A O 1
ATOM 1110 N N . THR A 1 148 ? -12.312 23.438 11.562 1 95.38 148 THR A N 1
ATOM 1111 C CA . THR A 1 148 ? -11.102 23.641 12.352 1 95.38 148 THR A CA 1
ATOM 1112 C C . THR A 1 148 ? -10 24.25 11.492 1 95.38 148 THR A C 1
ATOM 1114 O O . THR A 1 148 ? -9.32 25.188 11.922 1 95.38 148 THR A O 1
ATOM 1117 N N . ARG A 1 149 ? -9.82 23.812 10.32 1 93.5 149 ARG A N 1
ATOM 1118 C CA . ARG A 1 149 ? -8.742 24.25 9.445 1 93.5 149 ARG A CA 1
ATOM 1119 C C . ARG A 1 149 ? -9.023 25.656 8.906 1 93.5 149 ARG A C 1
ATOM 1121 O O . ARG A 1 149 ? -8.133 26.312 8.359 1 93.5 149 ARG A O 1
ATOM 1128 N N . ARG A 1 150 ? -10.242 26.141 9.102 1 93.25 150 ARG A N 1
ATOM 1129 C CA . ARG A 1 150 ? -10.633 27.438 8.555 1 93.25 150 ARG A CA 1
ATOM 1130 C C . ARG A 1 150 ? -10.977 28.422 9.672 1 93.25 150 ARG A C 1
ATOM 1132 O O . ARG A 1 150 ? -11.641 29.422 9.43 1 93.25 150 ARG A O 1
ATOM 1139 N N . LEU A 1 151 ? -10.539 28.094 10.852 1 94.12 151 LEU A N 1
ATOM 1140 C CA . LEU A 1 151 ? -10.711 29.016 11.961 1 94.12 151 LEU A CA 1
ATOM 1141 C C . LEU A 1 151 ? -10 30.344 11.688 1 94.12 151 LEU A C 1
ATOM 1143 O O . LEU A 1 151 ? -8.867 30.344 11.203 1 94.12 151 LEU A O 1
ATOM 1147 N N . ASP A 1 152 ? -10.641 31.406 11.938 1 92.62 152 ASP A N 1
ATOM 1148 C CA . ASP A 1 152 ? -10.109 32.75 11.766 1 92.62 152 ASP A CA 1
ATOM 1149 C C . ASP A 1 152 ? -10.703 33.719 12.789 1 92.62 152 ASP A C 1
ATOM 1151 O O . ASP A 1 152 ? -11.617 33.344 13.539 1 92.62 152 ASP A O 1
ATOM 1155 N N . LEU A 1 153 ? -10.18 34.906 12.883 1 93.75 153 LEU A N 1
ATOM 1156 C CA . LEU A 1 153 ? -10.602 35.875 13.875 1 93.75 153 LEU A CA 1
ATOM 1157 C C . LEU A 1 153 ? -12.07 36.25 13.695 1 93.75 153 LEU A C 1
ATOM 1159 O O . LEU A 1 153 ? -12.773 36.5 14.672 1 93.75 153 LEU A O 1
ATOM 1163 N N . SER A 1 154 ? -12.57 36.062 12.5 1 92.88 154 SER A N 1
ATOM 1164 C CA . SER A 1 154 ? -13.922 36.531 12.188 1 92.88 154 SER A CA 1
ATOM 1165 C C . SER A 1 154 ? -14.945 35.438 12.5 1 92.88 154 SER A C 1
ATOM 1167 O O . SER A 1 154 ? -16.125 35.719 12.719 1 92.88 154 SER A O 1
ATOM 1169 N N . ASN A 1 155 ? -14.516 34.219 12.547 1 94.44 155 ASN A N 1
ATOM 1170 C CA . ASN A 1 155 ? -15.508 33.156 12.672 1 94.44 155 ASN A CA 1
ATOM 1171 C C . ASN A 1 155 ? -15.281 32.312 13.93 1 94.44 155 ASN A C 1
ATOM 1173 O O . ASN A 1 155 ? -16.078 31.438 14.25 1 94.44 155 ASN A O 1
ATOM 1177 N N . CYS A 1 156 ? -14.25 32.5 14.695 1 96.5 156 CYS A N 1
ATOM 1178 C CA . CYS A 1 156 ? -13.836 31.625 15.797 1 96.5 156 CYS A CA 1
ATOM 1179 C C . CYS A 1 156 ? -14.898 31.594 16.891 1 96.5 156 CYS A C 1
ATOM 1181 O O . CYS A 1 156 ? -15.195 30.531 17.438 1 96.5 156 CYS A O 1
ATOM 1183 N N . VAL A 1 157 ? -15.508 32.719 17.234 1 96.88 157 VAL A N 1
ATOM 1184 C CA . VAL A 1 157 ? -16.531 32.781 18.266 1 96.88 157 VAL A CA 1
ATOM 1185 C C . VAL A 1 157 ? -17.781 32.031 17.781 1 96.88 157 VAL A C 1
ATOM 1187 O O . VAL A 1 157 ? -18.391 31.281 18.547 1 96.88 157 VAL A O 1
ATOM 1190 N N . GLY A 1 158 ? -18.141 32.281 16.516 1 95.94 158 GLY A N 1
ATOM 1191 C CA . GLY A 1 158 ? -19.266 31.562 15.945 1 95.94 158 GLY A CA 1
ATOM 1192 C C . GLY A 1 158 ? -19.078 30.062 15.969 1 95.94 158 GLY A C 1
ATOM 1193 O O . GLY A 1 158 ? -20 29.312 16.281 1 95.94 158 GLY A O 1
ATOM 1194 N N . ILE A 1 159 ? -17.922 29.594 15.633 1 96.81 159 ILE A N 1
ATOM 1195 C CA . ILE A 1 159 ? -17.625 28.172 15.594 1 96.81 159 ILE A CA 1
ATOM 1196 C C . ILE A 1 159 ? -17.641 27.609 17.016 1 96.81 159 ILE A C 1
ATOM 1198 O O . ILE A 1 159 ? -18.078 26.484 17.234 1 96.81 159 ILE A O 1
ATOM 1202 N N . LEU A 1 160 ? -17.125 28.391 18 1 97.62 160 LEU A N 1
ATOM 1203 C CA . LEU A 1 160 ? -17.172 27.969 19.391 1 97.62 160 LEU A CA 1
ATOM 1204 C C . LEU A 1 160 ? -18.609 27.75 19.844 1 97.62 160 LEU A C 1
ATOM 1206 O O . LEU A 1 160 ? -18.938 26.734 20.453 1 97.62 160 LEU A O 1
ATOM 1210 N N . LYS A 1 161 ? -19.5 28.688 19.531 1 96.56 161 LYS A N 1
ATOM 1211 C CA . LYS A 1 161 ? -20.906 28.562 19.875 1 96.56 161 LYS A CA 1
ATOM 1212 C C . LYS A 1 161 ? -21.531 27.359 19.188 1 96.56 161 LYS A C 1
ATOM 1214 O O . LYS A 1 161 ? -22.328 26.625 19.812 1 96.56 161 LYS A O 1
ATOM 1219 N N . PHE A 1 162 ? -21.188 27.25 17.969 1 95.94 162 PHE A N 1
ATOM 1220 C CA . PHE A 1 162 ? -21.672 26.109 17.203 1 95.94 162 PHE A CA 1
ATOM 1221 C C . PHE A 1 162 ? -21.234 24.797 17.844 1 95.94 162 PHE A C 1
ATOM 1223 O O . PHE A 1 162 ? -22.047 23.875 17.984 1 95.94 162 PHE A O 1
ATOM 1230 N N . ALA A 1 163 ? -19.953 24.641 18.156 1 96.38 163 ALA A N 1
ATOM 1231 C CA . ALA A 1 163 ? -19.422 23.438 18.797 1 96.38 163 ALA A CA 1
ATOM 1232 C C . ALA A 1 163 ? -20.156 23.125 20.094 1 96.38 163 ALA A C 1
ATOM 1234 O O . ALA A 1 163 ? -20.453 21.953 20.391 1 96.38 163 ALA A O 1
ATOM 1235 N N . ASP A 1 164 ? -20.484 24.141 20.812 1 94.56 164 ASP A N 1
ATOM 1236 C CA . ASP A 1 164 ? -21.188 23.984 22.062 1 94.56 164 ASP A CA 1
ATOM 1237 C C . ASP A 1 164 ? -22.625 23.5 21.828 1 94.56 164 ASP A C 1
ATOM 1239 O O . ASP A 1 164 ? -23.141 22.672 22.578 1 94.56 164 ASP A O 1
ATOM 1243 N N . THR A 1 165 ? -23.297 24.062 20.875 1 93.12 165 THR A N 1
ATOM 1244 C CA . THR A 1 165 ? -24.672 23.703 20.547 1 93.12 165 THR A CA 1
ATOM 1245 C C . THR A 1 165 ? -24.797 22.219 20.234 1 93.12 165 THR A C 1
ATOM 1247 O O . THR A 1 165 ? -25.75 21.562 20.656 1 93.12 165 THR A O 1
ATOM 1250 N N . TYR A 1 166 ? -23.812 21.672 19.562 1 93.94 166 TYR A N 1
ATOM 1251 C CA . TYR A 1 166 ? -23.891 20.281 19.141 1 93.94 166 TYR A CA 1
ATOM 1252 C C . TYR A 1 166 ? -23.016 19.391 20.031 1 93.94 166 TYR A C 1
ATOM 1254 O O . TYR A 1 166 ? -22.812 18.219 19.719 1 93.94 166 TYR A O 1
ATOM 1262 N N . ASP A 1 167 ? -22.391 19.938 21.094 1 92.75 167 ASP A N 1
ATOM 1263 C CA . ASP A 1 167 ? -21.594 19.219 22.078 1 92.75 167 ASP A CA 1
ATOM 1264 C C . ASP A 1 167 ? -20.438 18.484 21.406 1 92.75 167 ASP A C 1
ATOM 1266 O O . ASP A 1 167 ? -20.234 17.281 21.625 1 92.75 167 ASP A O 1
ATOM 1270 N N . ASN A 1 168 ? -19.859 19.094 20.469 1 95.25 168 ASN A N 1
ATOM 1271 C CA . ASN A 1 168 ? -18.641 18.578 19.859 1 95.25 168 ASN A CA 1
ATOM 1272 C C . ASN A 1 168 ? -17.391 19 20.625 1 95.25 168 ASN A C 1
ATOM 1274 O O . ASN A 1 168 ? -16.906 20.125 20.469 1 95.25 168 ASN A O 1
ATOM 1278 N N . PRO A 1 169 ? -16.875 18.172 21.359 1 95.25 169 PRO A N 1
ATOM 1279 C CA . PRO A 1 169 ? -15.766 18.547 22.234 1 95.25 169 PRO A CA 1
ATOM 1280 C C . PRO A 1 169 ? -14.492 18.891 21.469 1 95.25 169 PRO A C 1
ATOM 1282 O O . PRO A 1 169 ? -13.789 19.844 21.828 1 95.25 169 PRO A O 1
ATOM 1285 N N . GLU A 1 170 ? -14.219 18.156 20.453 1 95.12 170 GLU A N 1
ATOM 1286 C CA . GLU A 1 170 ? -12.992 18.391 19.703 1 95.12 170 GLU A CA 1
ATOM 1287 C C . GLU A 1 170 ? -13.008 19.766 19.047 1 95.12 170 GLU A C 1
ATOM 1289 O O . GLU A 1 170 ? -12.039 20.531 19.141 1 95.12 170 GLU A O 1
ATOM 1294 N N . LEU A 1 171 ? -14.062 20.062 18.328 1 96.5 171 LEU A N 1
ATOM 1295 C CA . LEU A 1 171 ? -14.195 21.359 17.672 1 96.5 171 LEU A CA 1
ATOM 1296 C C . LEU A 1 171 ? -14.188 22.484 18.703 1 96.5 171 LEU A C 1
ATOM 1298 O O . LEU A 1 171 ? -13.625 23.547 18.453 1 96.5 171 LEU A O 1
ATOM 1302 N N . LYS A 1 172 ? -14.836 22.266 19.859 1 97.12 172 LYS A N 1
ATOM 1303 C CA . LYS A 1 172 ? -14.852 23.266 20.938 1 97.12 172 LYS A CA 1
ATOM 1304 C C . LYS A 1 172 ? -13.445 23.547 21.453 1 97.12 172 LYS A C 1
ATOM 1306 O O . LYS A 1 172 ? -13.055 24.703 21.594 1 97.12 172 LYS A O 1
ATOM 1311 N N . GLU A 1 173 ? -12.773 22.516 21.672 1 96 173 GLU A N 1
ATOM 1312 C CA . GLU A 1 173 ? -11.406 22.656 22.172 1 96 173 GLU A CA 1
ATOM 1313 C C . GLU A 1 173 ? -10.531 23.406 21.188 1 96 173 GLU A C 1
ATOM 1315 O O . GLU A 1 173 ? -9.742 24.266 21.578 1 96 173 GLU A O 1
ATOM 1320 N N . ASN A 1 174 ? -10.633 23.078 19.938 1 95.75 174 ASN A N 1
ATOM 1321 C CA . ASN A 1 174 ? -9.844 23.75 18.906 1 95.75 174 ASN A CA 1
ATOM 1322 C C . ASN A 1 174 ? -10.211 25.219 18.781 1 95.75 174 ASN A C 1
ATOM 1324 O O . ASN A 1 174 ? -9.336 26.078 18.641 1 95.75 174 ASN A O 1
ATOM 1328 N N . ALA A 1 175 ? -11.461 25.5 18.828 1 97.06 175 ALA A N 1
ATOM 1329 C CA . ALA A 1 175 ? -11.914 26.891 18.766 1 97.06 175 ALA A CA 1
ATOM 1330 C C . ALA A 1 175 ? -11.438 27.672 19.984 1 97.06 175 ALA A C 1
ATOM 1332 O O . ALA A 1 175 ? -10.969 28.812 19.844 1 97.06 175 ALA A O 1
ATOM 1333 N N . GLN A 1 176 ? -11.555 27.062 21.125 1 96.75 176 GLN A N 1
ATOM 1334 C CA . GLN A 1 176 ? -11.086 27.703 22.359 1 96.75 176 GLN A CA 1
ATOM 1335 C C . GLN A 1 176 ? -9.586 27.969 22.297 1 96.75 176 GLN A C 1
ATOM 1337 O O . GLN A 1 176 ? -9.133 29.047 22.688 1 96.75 176 GLN A O 1
ATOM 1342 N N . ALA A 1 177 ? -8.914 26.984 21.875 1 95.5 177 ALA A N 1
ATOM 1343 C CA . ALA A 1 177 ? -7.465 27.125 21.766 1 95.5 177 ALA A CA 1
ATOM 1344 C C . ALA A 1 177 ? -7.098 28.266 20.812 1 95.5 177 ALA A C 1
ATOM 1346 O O . ALA A 1 177 ? -6.172 29.031 21.078 1 95.5 177 ALA A O 1
ATOM 1347 N N . PHE A 1 178 ? -7.777 28.359 19.75 1 96 178 PHE A N 1
ATOM 1348 C CA . PHE A 1 178 ? -7.527 29.422 18.781 1 96 178 PHE A CA 1
ATOM 1349 C C . PHE A 1 178 ? -7.809 30.797 19.406 1 96 178 PHE A C 1
ATOM 1351 O O . PHE A 1 178 ? -7.02 31.719 19.25 1 96 178 PHE A O 1
ATOM 1358 N N . ILE A 1 179 ? -8.93 30.906 20.047 1 97.25 179 ILE A N 1
ATOM 1359 C CA . ILE A 1 179 ? -9.312 32.156 20.688 1 97.25 179 ILE A CA 1
ATOM 1360 C C . ILE A 1 179 ? -8.289 32.531 21.766 1 97.25 179 ILE A C 1
ATOM 1362 O O . ILE A 1 179 ? -7.895 33.688 21.891 1 97.25 179 ILE A O 1
ATOM 1366 N N . ALA A 1 180 ? -7.91 31.531 22.5 1 96.56 180 ALA A N 1
ATOM 1367 C CA . ALA A 1 180 ? -6.926 31.75 23.547 1 96.56 180 ALA A CA 1
ATOM 1368 C C . ALA A 1 180 ? -5.617 32.281 22.984 1 96.56 180 ALA A C 1
ATOM 1370 O O . ALA A 1 180 ? -5.012 33.188 23.547 1 96.56 180 ALA A O 1
ATOM 1371 N N . ARG A 1 181 ? -5.207 31.75 21.938 1 94.81 181 ARG A N 1
ATOM 1372 C CA . ARG A 1 181 ? -3.959 32.156 21.297 1 94.81 181 ARG A CA 1
ATOM 1373 C C . ARG A 1 181 ? -4.066 33.562 20.719 1 94.81 181 ARG A C 1
ATOM 1375 O O . ARG A 1 181 ? -3.084 34.312 20.688 1 94.81 181 ARG A O 1
ATOM 1382 N N . ASN A 1 182 ? -5.238 33.938 20.281 1 94.81 182 ASN A N 1
ATOM 1383 C CA . ASN A 1 182 ? -5.473 35.25 19.656 1 94.81 182 ASN A CA 1
ATOM 1384 C C . ASN A 1 182 ? -6.387 36.125 20.516 1 94.81 182 ASN A C 1
ATOM 1386 O O . ASN A 1 182 ? -7.172 36.906 20 1 94.81 182 ASN A O 1
ATOM 1390 N N . PHE A 1 183 ? -6.285 36 21.781 1 96.44 183 PHE A N 1
ATOM 1391 C CA . PHE A 1 183 ? -7.242 36.594 22.719 1 96.44 183 PHE A CA 1
ATOM 1392 C C . PHE A 1 183 ? -7.277 38.094 22.594 1 96.44 183 PHE A C 1
ATOM 1394 O O . PHE A 1 183 ? -8.352 38.688 22.547 1 96.44 183 PHE A O 1
ATOM 1401 N N . SER A 1 184 ? -6.129 38.688 22.516 1 94 184 SER A N 1
ATOM 1402 C CA . SER A 1 184 ? -6.047 40.156 22.453 1 94 184 SER A CA 1
ATOM 1403 C C . SER A 1 184 ? -6.766 40.688 21.234 1 94 184 SER A C 1
ATOM 1405 O O . SER A 1 184 ? -7.523 41.656 21.328 1 94 184 SER A O 1
ATOM 1407 N N . GLN A 1 185 ? -6.57 40.062 20.125 1 93.69 185 GLN A N 1
ATOM 1408 C CA . GLN A 1 185 ? -7.195 40.5 18.875 1 93.69 185 GLN A CA 1
ATOM 1409 C C . GLN A 1 185 ? -8.695 40.25 18.906 1 93.69 185 GLN A C 1
ATOM 1411 O O . GLN A 1 185 ? -9.484 41.094 18.469 1 93.69 185 GLN A O 1
ATOM 1416 N N . VAL A 1 186 ? -9.102 39.094 19.406 1 95.25 186 VAL A N 1
ATOM 1417 C CA . VAL A 1 186 ? -10.508 38.719 19.438 1 95.25 186 VAL A CA 1
ATOM 1418 C C . VAL A 1 186 ? -11.266 39.625 20.406 1 95.25 186 VAL A C 1
ATOM 1420 O O . VAL A 1 186 ? -12.391 40.062 20.109 1 95.25 186 VAL A O 1
ATOM 1423 N N . SER A 1 187 ? -10.656 39.969 21.516 1 93.88 187 SER A N 1
ATOM 1424 C CA . SER A 1 187 ? -11.273 40.844 22.516 1 93.88 187 SER A CA 1
ATOM 1425 C C . SER A 1 187 ? -11.422 42.25 21.984 1 93.88 187 SER A C 1
ATOM 1427 O O . SER A 1 187 ? -12.43 42.938 22.25 1 93.88 187 SER A O 1
ATOM 1429 N N . SER A 1 188 ? -10.422 42.719 21.328 1 92.38 188 SER A N 1
ATOM 1430 C CA . SER A 1 188 ? -10.43 44.062 20.812 1 92.38 188 SER A CA 1
ATOM 1431 C C . SER A 1 188 ? -11.531 44.25 19.766 1 92.38 188 SER A C 1
ATOM 1433 O O . SER A 1 188 ? -12.055 45.344 19.594 1 92.38 188 SER A O 1
ATOM 1435 N N . GLY A 1 189 ? -11.883 43.25 19.094 1 90.25 189 GLY A N 1
ATOM 1436 C CA . GLY A 1 189 ? -12.922 43.312 18.078 1 90.25 189 GLY A CA 1
ATOM 1437 C C . GLY A 1 189 ? -14.32 43.219 18.656 1 90.25 189 GLY A C 1
ATOM 1438 O O . GLY A 1 189 ? -15.305 43.438 17.953 1 90.25 189 GLY A O 1
ATOM 1439 N N . GLY A 1 190 ? -14.484 42.844 19.891 1 91.12 190 GLY A N 1
ATOM 1440 C CA . GLY A 1 190 ? -15.773 42.781 20.562 1 91.12 190 GLY A CA 1
ATOM 1441 C C . GLY A 1 190 ? -16.516 41.5 20.328 1 91.12 190 GLY A C 1
ATOM 1442 O O . GLY A 1 190 ? -17.688 41.375 20.703 1 91.12 190 GLY A O 1
ATOM 1443 N N . GLU A 1 191 ? -15.945 40.562 19.719 1 91.44 191 GLU A N 1
ATOM 1444 C CA . GLU A 1 191 ? -16.594 39.312 19.344 1 91.44 191 GLU A CA 1
ATOM 1445 C C . GLU A 1 191 ? -16.969 38.5 20.594 1 91.44 191 GLU A C 1
ATOM 1447 O O . GLU A 1 191 ? -17.906 37.719 20.578 1 91.44 191 GLU A O 1
ATOM 1452 N N . LEU A 1 192 ? -16.234 38.688 21.672 1 95.06 192 LEU A N 1
ATOM 1453 C CA . LEU A 1 192 ? -16.453 37.938 22.906 1 95.06 192 LEU A CA 1
ATOM 1454 C C . LEU A 1 192 ? -17.828 38.25 23.5 1 95.06 192 LEU A C 1
ATOM 1456 O O . LEU A 1 192 ? -18.344 37.5 24.328 1 95.06 192 LEU A O 1
ATOM 1460 N N . CYS A 1 193 ? -18.391 39.375 23.141 1 94.38 193 CYS A N 1
ATOM 1461 C CA . CYS A 1 193 ? -19.672 39.812 23.688 1 94.38 193 CYS A CA 1
ATOM 1462 C C . CYS A 1 193 ? -20.797 38.906 23.219 1 94.38 193 CYS A C 1
ATOM 1464 O O . CYS A 1 193 ? -21.875 38.875 23.828 1 94.38 193 CYS A O 1
ATOM 1466 N N . GLU A 1 194 ? -20.547 38.156 22.172 1 94.19 194 GLU A N 1
ATOM 1467 C CA . GLU A 1 194 ? -21.562 37.25 21.641 1 94.19 194 GLU A CA 1
ATOM 1468 C C . GLU A 1 194 ? -21.641 35.969 22.469 1 94.19 194 GLU A C 1
ATOM 1470 O O . GLU A 1 194 ? -22.609 35.219 22.344 1 94.19 194 GLU A O 1
ATOM 1475 N N . LEU A 1 195 ? -20.734 35.75 23.328 1 96.06 195 LEU A N 1
ATOM 1476 C CA . LEU A 1 195 ? -20.703 34.531 24.141 1 96.06 195 LEU A CA 1
ATOM 1477 C C . LEU A 1 195 ? -21.688 34.656 25.312 1 96.06 195 LEU A C 1
ATOM 1479 O O . LEU A 1 195 ? -21.969 35.75 25.797 1 96.06 195 LEU A O 1
ATOM 1483 N N . ASP A 1 196 ? -22.234 33.531 25.703 1 94.94 196 ASP A N 1
ATOM 1484 C CA . ASP A 1 196 ? -23.031 33.5 26.938 1 94.94 196 ASP A CA 1
ATOM 1485 C C . ASP A 1 196 ? -22.125 33.438 28.156 1 94.94 196 ASP A C 1
ATOM 1487 O O . ASP A 1 196 ? -20.906 33.344 28.031 1 94.94 196 ASP A O 1
ATOM 1491 N N . LEU A 1 197 ? -22.672 33.625 29.297 1 95.31 197 LEU A N 1
ATOM 1492 C CA . LEU A 1 197 ? -21.891 33.719 30.531 1 95.31 197 LEU A CA 1
ATOM 1493 C C . LEU A 1 197 ? -21.094 32.438 30.75 1 95.31 197 LEU A C 1
ATOM 1495 O O . LEU A 1 197 ? -19.922 32.5 31.156 1 95.31 197 LEU A O 1
ATOM 1499 N N . THR A 1 198 ? -21.688 31.328 30.531 1 95.69 198 THR A N 1
ATOM 1500 C CA . THR A 1 198 ? -21.016 30.062 30.75 1 95.69 198 THR A CA 1
ATOM 1501 C C . THR A 1 198 ? -19.781 29.938 29.844 1 95.69 198 THR A C 1
ATOM 1503 O O . THR A 1 198 ? -18.719 29.531 30.297 1 95.69 198 THR A O 1
ATOM 1506 N N . GLN A 1 199 ? -19.969 30.266 28.562 1 95.88 199 GLN A N 1
ATOM 1507 C CA . GLN A 1 199 ? -18.891 30.203 27.594 1 95.88 199 GLN A CA 1
ATOM 1508 C C . GLN A 1 199 ? -17.781 31.188 27.938 1 95.88 199 GLN A C 1
ATOM 1510 O O . GLN A 1 199 ? -16.594 30.859 27.828 1 95.88 199 GLN A O 1
ATOM 1515 N N . LEU A 1 200 ? -18.188 32.406 28.328 1 96.44 200 LEU A N 1
ATOM 1516 C CA . LEU A 1 200 ? -17.219 33.438 28.703 1 96.44 200 LEU A CA 1
ATOM 1517 C C . LEU A 1 200 ? -16.391 32.969 29.906 1 96.44 200 LEU A C 1
ATOM 1519 O O . LEU A 1 200 ? -15.172 33.156 29.922 1 96.44 200 LEU A O 1
ATOM 1523 N N . LYS A 1 201 ? -17.062 32.406 30.891 1 96.12 201 LYS A N 1
ATOM 1524 C CA . LYS A 1 201 ? -16.375 31.953 32.094 1 96.12 201 LYS A CA 1
ATOM 1525 C C . LYS A 1 201 ? -15.344 30.875 31.75 1 96.12 201 LYS A C 1
ATOM 1527 O O . LYS A 1 201 ? -14.219 30.906 32.25 1 96.12 201 LYS A O 1
ATOM 1532 N N . GLU A 1 202 ? -15.742 29.969 30.938 1 96 202 GLU A N 1
ATOM 1533 C CA . GLU A 1 202 ? -14.844 28.906 30.531 1 96 202 GLU A CA 1
ATOM 1534 C C . GLU A 1 202 ? -13.609 29.453 29.828 1 96 202 GLU A C 1
ATOM 1536 O O . GLU A 1 202 ? -12.492 28.969 30.047 1 96 202 GLU A O 1
ATOM 1541 N N . LEU A 1 203 ? -13.797 30.422 29 1 96.31 203 LEU A N 1
ATOM 1542 C CA . LEU A 1 203 ? -12.711 31.016 28.219 1 96.31 203 LEU A CA 1
ATOM 1543 C C . LEU A 1 203 ? -11.781 31.828 29.125 1 96.31 203 LEU A C 1
ATOM 1545 O O . LEU A 1 203 ? -10.562 31.656 29.078 1 96.31 203 LEU A O 1
ATOM 1549 N N . LEU A 1 204 ? -12.344 32.75 29.938 1 96.56 204 LEU A N 1
ATOM 1550 C CA . LEU A 1 204 ? -11.555 33.656 30.766 1 96.56 204 LEU A CA 1
ATOM 1551 C C . LEU A 1 204 ? -10.828 32.875 31.859 1 96.56 204 LEU A C 1
ATOM 1553 O O . LEU A 1 204 ? -9.836 33.375 32.406 1 96.56 204 LEU A O 1
ATOM 1557 N N . SER A 1 205 ? -11.266 31.734 32.219 1 95.19 205 SER A N 1
ATOM 1558 C CA . SER A 1 205 ? -10.648 30.953 33.281 1 95.19 205 SER A CA 1
ATOM 1559 C C . SER A 1 205 ? -9.477 30.141 32.781 1 95.19 205 SER A C 1
ATOM 1561 O O . SER A 1 205 ? -8.766 29.484 33.531 1 95.19 205 SER A O 1
ATOM 1563 N N . LEU A 1 206 ? -9.242 30.156 31.5 1 95.19 206 LEU A N 1
ATOM 1564 C CA . LEU A 1 206 ? -8.203 29.328 30.891 1 95.19 206 LEU A CA 1
ATOM 1565 C C . LEU A 1 206 ? -6.816 29.797 31.312 1 95.19 206 LEU A C 1
ATOM 1567 O O . LEU A 1 206 ? -6.531 31 31.281 1 95.19 206 LEU A O 1
ATOM 1571 N N . ASP A 1 207 ? -5.969 28.875 31.672 1 94.38 207 ASP A N 1
ATOM 1572 C CA . ASP A 1 207 ? -4.57 29.172 31.984 1 94.38 207 ASP A CA 1
ATOM 1573 C C . ASP A 1 207 ? -3.771 29.406 30.703 1 94.38 207 ASP A C 1
ATOM 1575 O O . ASP A 1 207 ? -2.717 30.047 30.734 1 94.38 207 ASP A O 1
ATOM 1579 N N . THR A 1 208 ? -4.312 29 29.594 1 94.94 208 THR A N 1
ATOM 1580 C CA . THR A 1 208 ? -3.57 28.984 28.344 1 94.94 208 THR A CA 1
ATOM 1581 C C . THR A 1 208 ? -3.854 30.25 27.531 1 94.94 208 THR A C 1
ATOM 1583 O O . THR A 1 208 ? -3.514 30.328 26.344 1 94.94 208 THR A O 1
ATOM 1586 N N . LEU A 1 209 ? -4.516 31.25 28.172 1 96.31 209 LEU A N 1
ATOM 1587 C CA . LEU A 1 209 ? -4.754 32.5 27.469 1 96.31 209 LEU A CA 1
ATOM 1588 C C . LEU A 1 209 ? -3.439 33.188 27.125 1 96.31 209 LEU A C 1
ATOM 1590 O O . LEU A 1 209 ? -2.572 33.375 27.984 1 96.31 209 LEU A O 1
ATOM 1594 N N . ASP A 1 210 ? -3.348 33.531 25.891 1 95.62 210 ASP A N 1
ATOM 1595 C CA . ASP A 1 210 ? -2.15 34.25 25.453 1 95.62 210 ASP A CA 1
ATOM 1596 C C . ASP A 1 210 ? -2.285 35.75 25.672 1 95.62 210 ASP A C 1
ATOM 1598 O O . ASP A 1 210 ? -2.516 36.5 24.719 1 95.62 210 ASP A O 1
ATOM 1602 N N . VAL A 1 211 ? -2.105 36.188 26.875 1 95.19 211 VAL A N 1
ATOM 1603 C CA . VAL A 1 211 ? -2.158 37.594 27.281 1 95.19 211 VAL A CA 1
ATOM 1604 C C . VAL A 1 211 ? -0.919 37.938 28.109 1 95.19 211 VAL A C 1
ATOM 1606 O O . VAL A 1 211 ? -0.426 37.125 28.875 1 95.19 211 VAL A O 1
ATOM 1609 N N . ASP A 1 212 ? -0.44 39.094 27.938 1 91.69 212 ASP A N 1
ATOM 1610 C CA . ASP A 1 212 ? 0.787 39.531 28.609 1 91.69 212 ASP A CA 1
ATOM 1611 C C . ASP A 1 212 ? 0.499 40 30.031 1 91.69 212 ASP A C 1
ATOM 1613 O O . ASP A 1 212 ? 1.408 40.062 30.859 1 91.69 212 ASP A O 1
ATOM 1617 N N . CYS A 1 213 ? -0.681 40.344 30.328 1 92.06 213 CYS A N 1
ATOM 1618 C CA . CYS A 1 213 ? -1.064 40.781 31.656 1 92.06 213 CYS A CA 1
ATOM 1619 C C . CYS A 1 213 ? -2.541 40.531 31.922 1 92.06 213 CYS A C 1
ATOM 1621 O O . CYS A 1 213 ? -3.322 40.375 30.984 1 92.06 213 CYS A O 1
ATOM 1623 N N . GLU A 1 214 ? -2.893 40.531 33.156 1 93.38 214 GLU A N 1
ATOM 1624 C CA . GLU A 1 214 ? -4.258 40.219 33.562 1 93.38 214 GLU A CA 1
ATOM 1625 C C . GLU A 1 214 ? -5.215 41.344 33.25 1 93.38 214 GLU A C 1
ATOM 1627 O O . GLU A 1 214 ? -6.434 41.156 33.219 1 93.38 214 GLU A O 1
ATOM 1632 N N . ARG A 1 215 ? -4.648 42.531 33.062 1 92.56 215 ARG A N 1
ATOM 1633 C CA . ARG A 1 215 ? -5.461 43.688 32.719 1 92.56 215 ARG A CA 1
ATOM 1634 C C . ARG A 1 215 ? -6.277 43.438 31.438 1 92.56 215 ARG A C 1
ATOM 1636 O O . ARG A 1 215 ? -7.402 43.938 31.312 1 92.56 215 ARG A O 1
ATOM 1643 N N . LYS A 1 216 ? -5.676 42.75 30.516 1 94.25 216 LYS A N 1
ATOM 1644 C CA . LYS A 1 216 ? -6.367 42.438 29.266 1 94.25 216 LYS A CA 1
ATOM 1645 C C . LYS A 1 216 ? -7.578 41.562 29.516 1 94.25 216 LYS A C 1
ATOM 1647 O O . LYS A 1 216 ? -8.617 41.719 28.859 1 94.25 216 LYS A O 1
ATOM 1652 N N . VAL A 1 217 ? -7.445 40.625 30.422 1 95.75 217 VAL A N 1
ATOM 1653 C CA . VAL A 1 217 ? -8.555 39.75 30.781 1 95.75 217 VAL A CA 1
ATOM 1654 C C . VAL A 1 217 ? -9.656 40.562 31.469 1 95.75 217 VAL A C 1
ATOM 1656 O O . VAL A 1 217 ? -10.844 40.344 31.188 1 95.75 217 VAL A O 1
ATOM 1659 N N . CYS A 1 218 ? -9.219 41.438 32.375 1 93.5 218 CYS A N 1
ATOM 1660 C CA . CYS A 1 218 ? -10.172 42.281 33.062 1 93.5 218 CYS A CA 1
ATOM 1661 C C . CYS A 1 218 ? -10.93 43.156 32.062 1 93.5 218 CYS A C 1
ATOM 1663 O O . CYS A 1 218 ? -12.148 43.312 32.156 1 93.5 218 CYS A O 1
ATOM 1665 N N . SER A 1 219 ? -10.211 43.719 31.172 1 93 219 SER A N 1
ATOM 1666 C CA . SER A 1 219 ? -10.828 44.562 30.156 1 93 219 SER A CA 1
ATOM 1667 C C . SER A 1 219 ? -11.859 43.781 29.344 1 93 219 SER A C 1
ATOM 1669 O O . SER A 1 219 ? -12.914 44.312 29 1 93 219 SER A O 1
ATOM 1671 N N . ALA A 1 220 ? -11.539 42.562 28.969 1 95.69 220 ALA A N 1
ATOM 1672 C CA . ALA A 1 220 ? -12.461 41.719 28.219 1 95.69 220 ALA A CA 1
ATOM 1673 C C . ALA A 1 220 ? -13.719 41.438 29.031 1 95.69 220 ALA A C 1
ATOM 1675 O O . ALA A 1 220 ? -14.836 41.469 28.5 1 95.69 220 ALA A O 1
ATOM 1676 N N . ALA A 1 221 ? -13.539 41.125 30.312 1 94.12 221 ALA A N 1
ATOM 1677 C CA . ALA A 1 221 ? -14.672 40.906 31.188 1 94.12 221 ALA A CA 1
ATOM 1678 C C . ALA A 1 221 ? -15.57 42.125 31.281 1 94.12 221 ALA A C 1
ATOM 1680 O O . ALA A 1 221 ? -16.797 42 31.219 1 94.12 221 ALA A O 1
ATOM 1681 N N . LEU A 1 222 ? -14.961 43.25 31.422 1 91.81 222 LEU A N 1
ATOM 1682 C CA . LEU A 1 222 ? -15.711 44.469 31.531 1 91.81 222 LEU A CA 1
ATOM 1683 C C . LEU A 1 222 ? -16.469 44.781 30.25 1 91.81 222 LEU A C 1
ATOM 1685 O O . LEU A 1 222 ? -17.625 45.219 30.297 1 91.81 222 LEU A O 1
ATOM 1689 N N . GLN A 1 223 ? -15.797 44.594 29.172 1 92.94 223 GLN A N 1
ATOM 1690 C CA . GLN A 1 223 ? -16.453 44.781 27.891 1 92.94 223 GLN A CA 1
ATOM 1691 C C . GLN A 1 223 ? -17.688 43.875 27.766 1 92.94 223 GLN A C 1
ATOM 1693 O O . GLN A 1 223 ? -18.734 44.312 27.266 1 92.94 223 GLN A O 1
ATOM 1698 N N . TRP A 1 224 ? -17.547 42.688 28.141 1 94.69 224 TRP A N 1
ATOM 1699 C CA . TRP A 1 224 ? -18.656 41.75 28.094 1 94.69 224 TRP A CA 1
ATOM 1700 C C . TRP A 1 224 ? -19.781 42.188 29.031 1 94.69 224 TRP A C 1
ATOM 1702 O O . TRP A 1 224 ? -20.969 42.094 28.688 1 94.69 224 TRP A O 1
ATOM 1712 N N . ILE A 1 225 ? -19.484 42.688 30.266 1 91.38 225 ILE A N 1
ATOM 1713 C CA . ILE A 1 225 ? -20.453 43.125 31.25 1 91.38 225 ILE A CA 1
ATOM 1714 C C . ILE A 1 225 ? -21.234 44.344 30.719 1 91.38 225 ILE A C 1
ATOM 1716 O O . ILE A 1 225 ? -22.453 44.406 30.875 1 91.38 225 ILE A O 1
ATOM 1720 N N . GLU A 1 226 ? -20.547 45.219 30.125 1 89.44 226 GLU A N 1
ATOM 1721 C CA . GLU A 1 226 ? -21.172 46.438 29.562 1 89.44 226 GLU A CA 1
ATOM 1722 C C . GLU A 1 226 ? -22.156 46.062 28.438 1 89.44 226 GLU A C 1
ATOM 1724 O O . GLU A 1 226 ? -23.172 46.75 28.25 1 89.44 226 GLU A O 1
ATOM 1729 N N . ALA A 1 227 ? -21.891 45 27.797 1 91.88 227 ALA A N 1
ATOM 1730 C CA . ALA A 1 227 ? -22.719 44.625 26.656 1 91.88 227 ALA A CA 1
ATOM 1731 C C . ALA A 1 227 ? -23.875 43.719 27.109 1 91.88 227 ALA A C 1
ATOM 1733 O O . ALA A 1 227 ? -24.969 43.781 26.547 1 91.88 227 ALA A O 1
ATOM 1734 N N . ASN A 1 228 ? -23.672 42.844 28.094 1 90 228 ASN A N 1
ATOM 1735 C CA . ASN A 1 228 ? -24.641 41.781 28.359 1 90 228 ASN A CA 1
ATOM 1736 C C . ASN A 1 228 ? -25.188 41.875 29.781 1 90 228 ASN A C 1
ATOM 1738 O O . ASN A 1 228 ? -26.281 41.344 30.062 1 90 228 ASN A O 1
ATOM 1742 N N . ALA A 1 229 ? -24.484 42.344 30.734 1 81.88 229 ALA A N 1
ATOM 1743 C CA . ALA A 1 229 ? -24.844 42.156 32.125 1 81.88 229 ALA A CA 1
ATOM 1744 C C . ALA A 1 229 ? -24.891 43.5 32.875 1 81.88 229 ALA A C 1
ATOM 1746 O O . ALA A 1 229 ? -24.562 43.562 34.062 1 81.88 229 ALA A O 1
ATOM 1747 N N . THR A 1 230 ? -25.281 44.469 32.219 1 77.12 230 THR A N 1
ATOM 1748 C CA . THR A 1 230 ? -25.328 45.781 32.875 1 77.12 230 THR A CA 1
ATOM 1749 C C . THR A 1 230 ? -26.328 45.781 34.031 1 77.12 230 THR A C 1
ATOM 1751 O O . THR A 1 230 ? -26.109 46.375 35.062 1 77.12 230 THR A O 1
ATOM 1754 N N . GLU A 1 231 ? -27.344 45 33.875 1 81.25 231 GLU A N 1
ATOM 1755 C CA . GLU A 1 231 ? -28.391 45 34.906 1 81.25 231 GLU A CA 1
ATOM 1756 C C . GLU A 1 231 ? -28.391 43.719 35.719 1 81.25 231 GLU A C 1
ATOM 1758 O O . GLU A 1 231 ? -29.141 43.562 36.656 1 81.25 231 GLU A O 1
ATOM 1763 N N . LYS A 1 232 ? -27.547 42.812 35.344 1 87.06 232 LYS A N 1
ATOM 1764 C CA . LYS A 1 232 ? -27.453 41.531 36.062 1 87.06 232 LYS A CA 1
ATOM 1765 C C . LYS A 1 232 ? -26.219 41.5 36.938 1 87.06 232 LYS A C 1
ATOM 1767 O O . LYS A 1 232 ? -25.156 41.062 36.5 1 87.06 232 LYS A O 1
ATOM 1772 N N . LYS A 1 233 ? -26.406 41.781 38.156 1 83.25 233 LYS A N 1
ATOM 1773 C CA . LYS A 1 233 ? -25.297 41.906 39.094 1 83.25 233 LYS A CA 1
ATOM 1774 C C . LYS A 1 233 ? -24.609 40.562 39.312 1 83.25 233 LYS A C 1
ATOM 1776 O O . LYS A 1 233 ? -23.375 40.5 39.375 1 83.25 233 LYS A O 1
ATOM 1781 N N . GLU A 1 234 ? -25.406 39.562 39.406 1 88.25 234 GLU A N 1
ATOM 1782 C CA . GLU A 1 234 ? -24.828 38.25 39.656 1 88.25 234 GLU A CA 1
ATOM 1783 C C . GLU A 1 234 ? -23.953 37.812 38.469 1 88.25 234 GLU A C 1
ATOM 1785 O O . GLU A 1 234 ? -22.875 37.219 38.688 1 88.25 234 GLU A O 1
ATOM 1790 N N . ASP A 1 235 ? -24.422 38.031 37.281 1 92 235 ASP A N 1
ATOM 1791 C CA . ASP A 1 235 ? -23.656 37.656 36.062 1 92 235 ASP A CA 1
ATOM 1792 C C . ASP A 1 235 ? -22.359 38.469 36 1 92 235 ASP A C 1
ATOM 1794 O O . ASP A 1 235 ? -21.328 37.938 35.594 1 92 235 ASP A O 1
ATOM 1798 N N . ALA A 1 236 ? -22.453 39.75 36.281 1 90.44 236 ALA A N 1
ATOM 1799 C CA . ALA A 1 236 ? -21.266 40.594 36.281 1 90.44 236 ALA A CA 1
ATOM 1800 C C . ALA A 1 236 ? -20.234 40.094 37.281 1 90.44 236 ALA A C 1
ATOM 1802 O O . ALA A 1 236 ? -19.031 40.062 37 1 90.44 236 ALA A O 1
ATOM 1803 N N . LEU A 1 237 ? -20.719 39.719 38.469 1 88.88 237 LEU A N 1
ATOM 1804 C CA . LEU A 1 237 ? -19.812 39.219 39.5 1 88.88 237 LEU A CA 1
ATOM 1805 C C . LEU A 1 237 ? -19.125 37.938 39.062 1 88.88 237 LEU A C 1
ATOM 1807 O O . LEU A 1 237 ? -17.938 37.719 39.312 1 88.88 237 LEU A O 1
ATOM 1811 N N . GLN A 1 238 ? -19.875 37.125 38.438 1 91.88 238 GLN A N 1
ATOM 1812 C CA . GLN A 1 238 ? -19.328 35.844 37.969 1 91.88 238 GLN A CA 1
ATOM 1813 C C . GLN A 1 238 ? -18.234 36.062 36.906 1 91.88 238 GLN A C 1
ATOM 1815 O O . GLN A 1 238 ? -17.234 35.344 36.875 1 91.88 238 GLN A O 1
ATOM 1820 N N . ALA A 1 239 ? -18.484 36.969 35.969 1 93.19 239 ALA A N 1
ATOM 1821 C CA . ALA A 1 239 ? -17.484 37.312 34.938 1 93.19 239 ALA A CA 1
ATOM 1822 C C . ALA A 1 239 ? -16.219 37.844 35.594 1 93.19 239 ALA A C 1
ATOM 1824 O O . ALA A 1 239 ? -15.109 37.5 35.188 1 93.19 239 ALA A O 1
ATOM 1825 N N . LEU A 1 240 ? -16.359 38.719 36.625 1 91.38 240 LEU A N 1
ATOM 1826 C CA . LEU A 1 240 ? -15.219 39.375 37.25 1 91.38 240 LEU A CA 1
ATOM 1827 C C . LEU A 1 240 ? -14.453 38.375 38.125 1 91.38 240 LEU A C 1
ATOM 1829 O O . LEU A 1 240 ? -13.266 38.562 38.406 1 91.38 240 LEU A O 1
ATOM 1833 N N . LYS A 1 241 ? -15.117 37.344 38.594 1 90.38 241 LYS A N 1
ATOM 1834 C CA . LYS A 1 241 ? -14.477 36.312 39.406 1 90.38 241 LYS A CA 1
ATOM 1835 C C . LYS A 1 241 ? -13.445 35.531 38.594 1 90.38 241 LYS A C 1
ATOM 1837 O O . LYS A 1 241 ? -12.539 34.938 39.156 1 90.38 241 LYS A O 1
ATOM 1842 N N . CYS A 1 242 ? -13.609 35.562 37.25 1 93.25 242 CYS A N 1
ATOM 1843 C CA . CYS A 1 242 ? -12.695 34.844 36.375 1 93.25 242 CYS A CA 1
ATOM 1844 C C . CYS A 1 242 ? -11.383 35.594 36.219 1 93.25 242 CYS A C 1
ATOM 1846 O O . CYS A 1 242 ? -10.398 35.031 35.719 1 93.25 242 CYS A O 1
ATOM 1848 N N . VAL A 1 243 ? -11.391 36.875 36.594 1 93.38 243 VAL A N 1
ATOM 1849 C CA . VAL A 1 243 ? -10.164 37.656 36.594 1 93.38 243 VAL A CA 1
ATOM 1850 C C . VAL A 1 243 ? -9.305 37.312 37.781 1 93.38 243 VAL A C 1
ATOM 1852 O O . VAL A 1 243 ? -9.812 37.188 38.906 1 93.38 243 VAL A O 1
ATOM 1855 N N . ARG A 1 244 ? -8.07 37.156 37.562 1 92.31 244 ARG A N 1
ATOM 1856 C CA . ARG A 1 244 ? -7.148 36.875 38.656 1 92.31 244 ARG A CA 1
ATOM 1857 C C . ARG A 1 244 ? -6.629 38.156 39.312 1 92.31 244 ARG A C 1
ATOM 1859 O O . ARG A 1 244 ? -5.527 38.625 38.969 1 92.31 244 ARG A O 1
ATOM 1866 N N . TRP A 1 245 ? -7.312 38.625 40.25 1 87.31 245 TRP A N 1
ATOM 1867 C CA . TRP A 1 245 ? -7.098 39.906 40.844 1 87.31 245 TRP A CA 1
ATOM 1868 C C . TRP A 1 245 ? -5.801 39.938 41.656 1 87.31 245 TRP A C 1
ATOM 1870 O O . TRP A 1 245 ? -5.188 41 41.812 1 87.31 245 TRP A O 1
ATOM 1880 N N . ASN A 1 246 ? -5.324 38.75 42.125 1 84.5 246 ASN A N 1
ATOM 1881 C CA . ASN A 1 246 ? -4.105 38.656 42.906 1 84.5 246 ASN A CA 1
ATOM 1882 C C . ASN A 1 246 ? -2.865 38.938 42.062 1 84.5 246 ASN A C 1
ATOM 1884 O O . ASN A 1 246 ? -1.784 39.188 42.625 1 84.5 246 ASN A O 1
ATOM 1888 N N . LEU A 1 247 ? -3.047 39 40.75 1 89 247 LEU A N 1
ATOM 1889 C CA . LEU A 1 247 ? -1.897 39.188 39.875 1 89 247 LEU A CA 1
ATOM 1890 C C . LEU A 1 247 ? -1.685 40.656 39.531 1 89 247 LEU A C 1
ATOM 1892 O O . LEU A 1 247 ? -0.71 41.031 38.875 1 89 247 LEU A O 1
ATOM 1896 N N . PHE A 1 248 ? -2.555 41.531 40 1 88.19 248 PHE A N 1
ATOM 1897 C CA . PHE A 1 248 ? -2.375 42.969 39.812 1 88.19 248 PHE A CA 1
ATOM 1898 C C . PHE A 1 248 ? -1.333 43.531 40.781 1 88.19 248 PHE A C 1
ATOM 1900 O O . PHE A 1 248 ? -1.299 43.125 41.969 1 88.19 248 PHE A O 1
ATOM 1907 N N . THR A 1 249 ? -0.45 44.219 40.219 1 84 249 THR A N 1
ATOM 1908 C CA . THR A 1 249 ? 0.652 44.75 41 1 84 249 THR A CA 1
ATOM 1909 C C . THR A 1 249 ? 0.49 46.25 41.219 1 84 249 THR A C 1
ATOM 1911 O O . THR A 1 249 ? -0.525 46.844 40.812 1 84 249 THR A O 1
ATOM 1914 N N . GLU A 1 250 ? 1.501 46.906 41.844 1 84.62 250 GLU A N 1
ATOM 1915 C CA . GLU A 1 250 ? 1.498 48.312 42.125 1 84.62 250 GLU A CA 1
ATOM 1916 C C . GLU A 1 250 ? 1.505 49.125 40.812 1 84.62 250 GLU A C 1
ATOM 1918 O O . GLU A 1 250 ? 0.966 50.25 40.781 1 84.62 250 GLU A O 1
ATOM 1923 N N . LYS A 1 251 ? 2.029 48.469 39.906 1 86.25 251 LYS A N 1
ATOM 1924 C CA . LYS A 1 251 ? 2.088 49.188 38.594 1 86.25 251 LYS A CA 1
ATOM 1925 C C . LYS A 1 251 ? 0.691 49.344 38.031 1 86.25 251 LYS A C 1
ATOM 1927 O O . LYS A 1 251 ? 0.481 50.219 37.156 1 86.25 251 LYS A O 1
ATOM 1932 N N . ASP A 1 252 ? -0.242 48.594 38.594 1 88.06 252 ASP A N 1
ATOM 1933 C CA . ASP A 1 252 ? -1.599 48.625 38.062 1 88.06 252 ASP A CA 1
ATOM 1934 C C . ASP A 1 252 ? -2.518 49.469 38.938 1 88.06 252 ASP A C 1
ATOM 1936 O O . ASP A 1 252 ? -3.734 49.469 38.75 1 88.06 252 ASP A O 1
ATOM 1940 N N . LYS A 1 253 ? -2.02 50.188 39.812 1 85.5 253 LYS A N 1
ATOM 1941 C CA . LYS A 1 253 ? -2.805 50.938 40.781 1 85.5 253 LYS A CA 1
ATOM 1942 C C . LYS A 1 253 ? -3.664 52 40.094 1 85.5 253 LYS A C 1
ATOM 1944 O O . LYS A 1 253 ? -4.836 52.156 40.406 1 85.5 253 LYS A O 1
ATOM 1949 N N . CYS A 1 254 ? -3.027 52.625 39.156 1 88.56 254 CYS A N 1
ATOM 1950 C CA . CYS A 1 254 ? -3.773 53.625 38.438 1 88.56 254 CYS A CA 1
ATOM 1951 C C . CYS A 1 254 ? -4.965 53.031 37.719 1 88.56 254 CYS A C 1
ATOM 1953 O O . CYS A 1 254 ? -6.047 53.625 37.688 1 88.56 254 CYS A O 1
ATOM 1955 N N . TYR A 1 255 ? -4.66 51.938 37.156 1 88.44 255 TYR A N 1
ATOM 1956 C CA . TYR A 1 255 ? -5.727 51.25 36.438 1 88.44 255 TYR A CA 1
ATOM 1957 C C . TYR A 1 255 ? -6.836 50.812 37.406 1 88.44 255 TYR A C 1
ATOM 1959 O O . TYR A 1 255 ? -8.023 51 37.094 1 88.44 255 TYR A O 1
ATOM 1967 N N . LEU A 1 256 ? -6.555 50.312 38.5 1 85.81 256 LEU A N 1
ATOM 1968 C CA . LEU A 1 256 ? -7.531 49.844 39.469 1 85.81 256 LEU A CA 1
ATOM 1969 C C . LEU A 1 256 ? -8.32 51.031 40.031 1 85.81 256 LEU A C 1
ATOM 1971 O O . LEU A 1 256 ? -9.523 50.906 40.281 1 85.81 256 LEU A O 1
ATOM 1975 N N . GLU A 1 257 ? -7.656 52.094 40.25 1 85.38 257 GLU A N 1
ATOM 1976 C CA . GLU A 1 257 ? -8.312 53.312 40.75 1 85.38 257 GLU A CA 1
ATOM 1977 C C . GLU A 1 257 ? -9.32 53.844 39.719 1 85.38 257 GLU A C 1
ATOM 1979 O O . GLU A 1 257 ? -10.406 54.312 40.094 1 85.38 257 GLU A O 1
ATOM 1984 N N . SER A 1 258 ? -8.867 53.719 38.562 1 86.62 258 SER A N 1
ATOM 1985 C CA . SER A 1 258 ? -9.773 54.188 37.5 1 86.62 258 SER A CA 1
ATOM 1986 C C . SER A 1 258 ? -11.008 53.281 37.406 1 86.62 258 SER A C 1
ATOM 1988 O O . SER A 1 258 ? -12.102 53.75 37.094 1 86.62 258 SER A O 1
ATOM 1990 N N . LEU A 1 259 ? -10.828 52.062 37.688 1 86.44 259 LEU A N 1
ATOM 1991 C CA . LEU A 1 259 ? -11.945 51.125 37.656 1 86.44 259 LEU A CA 1
ATOM 1992 C C . LEU A 1 259 ? -12.875 51.375 38.844 1 86.44 259 LEU A C 1
ATOM 1994 O O . LEU A 1 259 ? -14.102 51.281 38.688 1 86.44 259 LEU A O 1
ATOM 1998 N N . MET A 1 260 ? -12.367 51.688 39.969 1 81.06 260 MET A N 1
ATOM 1999 C CA . MET A 1 260 ? -13.133 51.938 41.188 1 81.06 260 MET A CA 1
ATOM 2000 C C . MET A 1 260 ? -13.945 53.219 41.062 1 81.06 260 MET A C 1
ATOM 2002 O O . MET A 1 260 ? -14.938 53.406 41.75 1 81.06 260 MET A O 1
ATOM 2006 N N . ALA A 1 261 ? -13.438 54.062 40.188 1 82 261 ALA A N 1
ATOM 2007 C CA . ALA A 1 261 ? -14.133 55.344 40 1 82 261 ALA A CA 1
ATOM 2008 C C . ALA A 1 261 ? -15.453 55.125 39.25 1 82 261 ALA A C 1
ATOM 2010 O O . ALA A 1 261 ? -16.344 55.969 39.312 1 82 261 ALA A O 1
ATOM 2011 N N . ARG A 1 262 ? -15.531 53.969 38.719 1 80.56 262 ARG A N 1
ATOM 2012 C CA . ARG A 1 262 ? -16.781 53.688 38.031 1 80.56 262 ARG A CA 1
ATOM 2013 C C . ARG A 1 262 ? -17.828 53.188 39.031 1 80.56 262 ARG A C 1
ATOM 2015 O O . ARG A 1 262 ? -17.594 52.219 39.75 1 80.56 262 ARG A O 1
ATOM 2022 N N . PRO A 1 263 ? -18.953 53.875 39.188 1 75.19 263 PRO A N 1
ATOM 2023 C CA . PRO A 1 263 ? -19.953 53.562 40.188 1 75.19 263 PRO A CA 1
ATOM 2024 C C . PRO A 1 263 ? -20.375 52.094 40.188 1 75.19 263 PRO A C 1
ATOM 2026 O O . PRO A 1 263 ? -20.531 51.469 41.219 1 75.19 263 PRO A O 1
ATOM 2029 N N . PHE A 1 264 ? -20.516 51.625 39 1 75.06 264 PHE A N 1
ATOM 2030 C CA . PHE A 1 264 ? -20.984 50.25 38.875 1 75.06 264 PHE A CA 1
ATOM 2031 C C . PHE A 1 264 ? -19.922 49.25 39.344 1 75.06 264 PHE A C 1
ATOM 2033 O O . PHE A 1 264 ? -20.234 48.188 39.844 1 75.06 264 PHE A O 1
ATOM 2040 N N . MET A 1 265 ? -18.688 49.562 39.375 1 77.62 265 MET A N 1
ATOM 2041 C CA . MET A 1 265 ? -17.562 48.656 39.625 1 77.62 265 MET A CA 1
ATOM 2042 C C . MET A 1 265 ? -17.109 48.719 41.062 1 77.62 265 MET A C 1
ATOM 2044 O O . MET A 1 265 ? -16.609 47.719 41.625 1 77.62 265 MET A O 1
ATOM 2048 N N . GLU A 1 266 ? -17.328 49.875 41.625 1 73.88 266 GLU A N 1
ATOM 2049 C CA . GLU A 1 266 ? -16.891 50.031 43.031 1 73.88 266 GLU A CA 1
ATOM 2050 C C . GLU A 1 266 ? -17.469 48.969 43.938 1 73.88 266 GLU A C 1
ATOM 2052 O O . GLU A 1 266 ? -16.766 48.406 44.75 1 73.88 266 GLU A O 1
ATOM 2057 N N . LYS A 1 267 ? -18.672 48.688 43.719 1 71.88 267 LYS A N 1
ATOM 2058 C CA . LYS A 1 267 ? -19.359 47.719 44.594 1 71.88 267 LYS A CA 1
ATOM 2059 C C . LYS A 1 267 ? -18.766 46.344 44.406 1 71.88 267 LYS A C 1
ATOM 2061 O O . LYS A 1 267 ? -18.594 45.594 45.375 1 71.88 267 LYS A O 1
ATOM 2066 N N . TYR A 1 268 ? -18.359 46.062 43.25 1 74.25 268 TYR A N 1
ATOM 2067 C CA . TYR A 1 268 ? -17.875 44.719 42.938 1 74.25 268 TYR A CA 1
ATOM 2068 C C . TYR A 1 268 ? -16.438 44.531 43.406 1 74.25 268 TYR A C 1
ATOM 2070 O O . TYR A 1 268 ? -16.094 43.5 43.969 1 74.25 268 TYR A O 1
ATOM 2078 N N . LEU A 1 269 ? -15.641 45.562 43.188 1 75.12 269 LEU A N 1
ATOM 2079 C CA . LEU A 1 269 ? -14.211 45.469 43.469 1 75.12 269 LEU A CA 1
ATOM 2080 C C . LEU A 1 269 ? -13.961 45.438 44.969 1 75.12 269 LEU A C 1
ATOM 2082 O O . LEU A 1 269 ? -12.984 44.844 45.438 1 75.12 269 LEU A O 1
ATOM 2086 N N . ALA A 1 270 ? -14.828 46.125 45.719 1 70.62 270 ALA A N 1
ATOM 2087 C CA . ALA A 1 270 ? -14.734 46.094 47.188 1 70.62 270 ALA A CA 1
ATOM 2088 C C . ALA A 1 270 ? -14.836 44.688 47.719 1 70.62 270 ALA A C 1
ATOM 2090 O O . ALA A 1 270 ? -14.18 44.312 48.688 1 70.62 270 ALA A O 1
ATOM 2091 N N . THR A 1 271 ? -15.555 43.938 47 1 69.12 271 THR A N 1
ATOM 2092 C CA . THR A 1 271 ? -15.711 42.531 47.375 1 69.12 271 THR A CA 1
ATOM 2093 C C . THR A 1 271 ? -14.414 41.75 47.188 1 69.12 271 THR A C 1
ATOM 2095 O O . THR A 1 271 ? -14.102 40.844 47.969 1 69.12 271 THR A O 1
ATOM 2098 N N . PHE A 1 272 ? -13.641 42.094 46.188 1 70.5 272 PHE A N 1
ATOM 2099 C CA . PHE A 1 272 ? -12.445 41.344 45.844 1 70.5 272 PHE A CA 1
ATOM 2100 C C . PHE A 1 272 ? -11.242 41.844 46.625 1 70.5 272 PHE A C 1
ATOM 2102 O O . PHE A 1 272 ? -10.336 41.062 46.938 1 70.5 272 PHE A O 1
ATOM 2109 N N . PHE A 1 273 ? -11.203 43.156 47 1 67 273 PHE A N 1
ATOM 2110 C CA . PHE A 1 273 ? -10.055 43.719 47.719 1 67 273 PHE A CA 1
ATOM 2111 C C . PHE A 1 273 ? -10.297 43.719 49.219 1 67 273 PHE A C 1
ATOM 2113 O O . PHE A 1 273 ? -9.367 43.594 50 1 67 273 PHE A O 1
ATOM 2120 N N . ASN A 1 274 ? -11.562 44.156 49.781 1 56.75 274 ASN A N 1
ATOM 2121 C CA . ASN A 1 274 ? -11.891 44.25 51.188 1 56.75 274 ASN A CA 1
ATOM 2122 C C . ASN A 1 274 ? -12.148 42.875 51.812 1 56.75 274 ASN A C 1
ATOM 2124 O O . ASN A 1 274 ? -12.391 42.781 53 1 56.75 274 ASN A O 1
ATOM 2128 N N . GLY A 1 275 ? -12.547 41.906 51.219 1 48.31 275 GLY A N 1
ATOM 2129 C CA . GLY A 1 275 ? -12.812 40.625 51.844 1 48.31 275 GLY A CA 1
ATOM 2130 C C . GLY A 1 275 ? -11.656 40.125 52.688 1 48.31 275 GLY A C 1
ATOM 2131 O O . GLY A 1 275 ? -11.586 38.938 53 1 48.31 275 GLY A O 1
ATOM 2132 N N . SER A 1 276 ? -10.531 40.781 52.938 1 40.47 276 SER A N 1
ATOM 2133 C CA . SER A 1 276 ? -9.656 40.219 53.969 1 40.47 276 SER A CA 1
ATOM 2134 C C . SER A 1 276 ? -10.352 40.188 55.312 1 40.47 276 SER A C 1
ATOM 2136 O O . SER A 1 276 ? -9.992 39.375 56.156 1 40.47 276 SER A O 1
ATOM 2138 N N . ALA A 1 277 ? -10.773 41.25 56.094 1 37 277 ALA A N 1
ATOM 2139 C CA . ALA A 1 277 ? -10.797 41.344 57.531 1 37 277 ALA A CA 1
ATOM 2140 C C . ALA A 1 277 ? -11.883 40.438 58.125 1 37 277 ALA A C 1
ATOM 2142 O O . ALA A 1 277 ? -11.656 39.781 59.125 1 37 277 ALA A O 1
ATOM 2143 N N . GLU A 1 278 ? -13.227 40.656 58.281 1 35.5 278 GLU A N 1
ATOM 2144 C CA . GLU A 1 278 ? -14.141 40.125 59.312 1 35.5 278 GLU A CA 1
ATOM 2145 C C . GLU A 1 278 ? -14.461 38.656 59.062 1 35.5 278 GLU A C 1
ATOM 2147 O O . GLU A 1 278 ? -14.727 37.906 60 1 35.5 278 GLU A O 1
ATOM 2152 N N . ASP A 1 279 ? -15.281 38.25 58.156 1 34.84 279 ASP A N 1
ATOM 2153 C CA . ASP A 1 279 ? -15.617 36.844 58.25 1 34.84 279 ASP A CA 1
ATOM 2154 C C . ASP A 1 279 ? -14.375 35.969 58.094 1 34.84 279 ASP A C 1
ATOM 2156 O O . ASP A 1 279 ? -13.562 36.188 57.188 1 34.84 279 ASP A O 1
ATOM 2160 N N . GLY A 1 280 ? -13.664 35.469 59.188 1 32.88 280 GLY A N 1
ATOM 2161 C CA . GLY A 1 280 ? -12.734 34.375 59.469 1 32.88 280 GLY A CA 1
ATOM 2162 C C . GLY A 1 280 ? -12.656 33.375 58.344 1 32.88 280 GLY A C 1
ATOM 2163 O O . GLY A 1 280 ? -12.25 32.219 58.562 1 32.88 280 GLY A O 1
ATOM 2164 N N . CYS A 1 281 ? -13.703 33.312 57.625 1 31.33 281 CYS A N 1
ATOM 2165 C CA . CYS A 1 281 ? -13.508 32.219 56.688 1 31.33 281 CYS A CA 1
ATOM 2166 C C . CYS A 1 281 ? -12.133 32.312 56.031 1 31.33 281 CYS A C 1
ATOM 2168 O O . CYS A 1 281 ? -11.688 33.375 55.625 1 31.33 281 CYS A O 1
ATOM 2170 N N . GLY A 1 282 ? -11.219 31.297 56.344 1 31.75 282 GLY A N 1
ATOM 2171 C CA . GLY A 1 282 ? -9.891 30.922 55.906 1 31.75 282 GLY A CA 1
ATOM 2172 C C . GLY A 1 282 ? -9.555 31.453 54.531 1 31.75 282 GLY A C 1
ATOM 2173 O O . GLY A 1 282 ? -10.352 31.297 53.594 1 31.75 282 GLY A O 1
ATOM 2174 N N . MET A 1 283 ? -9.141 32.688 54.406 1 33.69 283 MET A N 1
ATOM 2175 C CA . MET A 1 283 ? -8.391 32.812 53.156 1 33.69 283 MET A CA 1
ATOM 2176 C C . MET A 1 283 ? -7.844 31.469 52.719 1 33.69 283 MET A C 1
ATOM 2178 O O . MET A 1 283 ? -7.176 30.781 53.5 1 33.69 283 MET A O 1
ATOM 2182 N N . PRO A 1 284 ? -8.672 30.562 52.031 1 34.06 284 PRO A N 1
ATOM 2183 C CA . PRO A 1 284 ? -7.898 29.344 51.812 1 34.06 284 PRO A CA 1
ATOM 2184 C C . PRO A 1 284 ? -6.391 29.594 51.844 1 34.06 284 PRO A C 1
ATOM 2186 O O . PRO A 1 284 ? -5.934 30.672 51.5 1 34.06 284 PRO A O 1
ATOM 2189 N N . THR A 1 285 ? -5.637 29.109 52.969 1 35.41 285 THR A N 1
ATOM 2190 C CA . THR A 1 285 ? -4.199 28.891 53.094 1 35.41 285 THR A CA 1
ATOM 2191 C C . THR A 1 285 ? -3.502 29.031 51.75 1 35.41 285 THR A C 1
ATOM 2193 O O . THR A 1 285 ? -4.16 29.141 50.719 1 35.41 285 THR A O 1
ATOM 2196 N N . THR A 1 286 ? -2.307 28.281 51.688 1 37.22 286 THR A N 1
ATOM 2197 C CA . THR A 1 286 ? -1.196 27.953 50.812 1 37.22 286 THR A CA 1
ATOM 2198 C C . THR A 1 286 ? -1.694 27.703 49.375 1 37.22 286 THR A C 1
ATOM 2200 O O . THR A 1 286 ? -0.942 27.234 48.531 1 37.22 286 THR A O 1
ATOM 2203 N N . GLN A 1 287 ? -2.932 27.297 49.281 1 39.09 287 GLN A N 1
ATOM 2204 C CA . GLN A 1 287 ? -3.203 26.469 48.125 1 39.09 287 GLN A CA 1
ATOM 2205 C C . GLN A 1 287 ? -2.793 27.188 46.812 1 39.09 287 GLN A C 1
ATOM 2207 O O . GLN A 1 287 ? -2.469 28.375 46.844 1 39.09 287 GLN A O 1
ATOM 2212 N N . ASP A 1 288 ? -3.758 27.047 45.562 1 47.88 288 ASP A N 1
ATOM 2213 C CA . ASP A 1 288 ? -3.328 27.125 44.188 1 47.88 288 ASP A CA 1
ATOM 2214 C C . ASP A 1 288 ? -3.148 28.594 43.75 1 47.88 288 ASP A C 1
ATOM 2216 O O . ASP A 1 288 ? -4.129 29.281 43.5 1 47.88 288 ASP A O 1
ATOM 2220 N N . VAL A 1 289 ? -2.438 29.547 44.469 1 53.81 289 VAL A N 1
ATOM 2221 C CA . VAL A 1 289 ? -2.014 30.797 43.844 1 53.81 289 VAL A CA 1
ATOM 2222 C C . VAL A 1 289 ? -2.178 30.703 42.312 1 53.81 289 VAL A C 1
ATOM 2224 O O . VAL A 1 289 ? -1.63 29.797 41.688 1 53.81 289 VAL A O 1
ATOM 2227 N N . PRO A 1 290 ? -3.227 31.438 41.938 1 66.5 290 PRO A N 1
ATOM 2228 C CA . PRO A 1 290 ? -3.473 31.328 40.5 1 66.5 290 PRO A CA 1
ATOM 2229 C C . PRO A 1 290 ? -2.213 31.547 39.656 1 66.5 290 PRO A C 1
ATOM 2231 O O . PRO A 1 290 ? -1.428 32.438 39.938 1 66.5 290 PRO A O 1
ATOM 2234 N N . LYS A 1 291 ? -1.873 30.656 38.875 1 82.56 291 LYS A N 1
ATOM 2235 C CA . LYS A 1 291 ? -0.731 30.625 37.969 1 82.56 291 LYS A CA 1
ATOM 2236 C C . LYS A 1 291 ? -0.892 31.656 36.875 1 82.56 291 LYS A C 1
ATOM 2238 O O . LYS A 1 291 ? -2.008 32.062 36.562 1 82.56 291 LYS A O 1
ATOM 2243 N N . HIS A 1 292 ? 0.098 32.469 36.562 1 90.25 292 HIS A N 1
ATOM 2244 C CA . HIS A 1 292 ? 0.119 33.375 35.406 1 90.25 292 HIS A CA 1
ATOM 2245 C C . HIS A 1 292 ? -0.383 32.688 34.156 1 90.25 292 HIS A C 1
ATOM 2247 O O . HIS A 1 292 ? -0.237 31.469 34 1 90.25 292 HIS A O 1
ATOM 2253 N N . ARG A 1 293 ? -1.075 33.531 33.406 1 94.88 293 ARG A N 1
ATOM 2254 C CA . ARG A 1 293 ? -1.496 33 32.125 1 94.88 293 ARG A CA 1
ATOM 2255 C C . ARG A 1 293 ? -0.292 32.688 31.25 1 94.88 293 ARG A C 1
ATOM 2257 O O . ARG A 1 293 ? 0.792 33.219 31.422 1 94.88 293 ARG A O 1
ATOM 2264 N N . ILE A 1 294 ? -0.429 31.828 30.328 1 94.12 294 ILE A N 1
ATOM 2265 C CA . ILE A 1 294 ? 0.677 31.312 29.531 1 94.12 294 ILE A CA 1
ATOM 2266 C C . ILE A 1 294 ? 1.305 32.438 28.719 1 94.12 294 ILE A C 1
ATOM 2268 O O . ILE A 1 294 ? 2.504 32.406 28.438 1 94.12 294 ILE A O 1
ATOM 2272 N N . GLY A 1 295 ? 0.474 33.406 28.375 1 94.62 295 GLY A N 1
ATOM 2273 C CA . GLY A 1 295 ? 0.938 34.5 27.516 1 94.62 295 GLY A CA 1
ATOM 2274 C C . GLY A 1 295 ? 1.945 35.406 28.188 1 94.62 295 GLY A C 1
ATOM 2275 O O . GLY A 1 295 ? 2.697 36.125 27.516 1 94.62 295 GLY A O 1
ATOM 2276 N N . VAL A 1 296 ? 1.957 35.375 29.5 1 93.19 296 VAL A N 1
ATOM 2277 C CA . VAL A 1 296 ? 2.836 36.25 30.25 1 93.19 296 VAL A CA 1
ATOM 2278 C C . VAL A 1 296 ? 4.293 35.875 30 1 93.19 296 VAL A C 1
ATOM 2280 O O . VAL A 1 296 ? 5.16 36.75 29.906 1 93.19 296 VAL A O 1
ATOM 2283 N N . ASN A 1 297 ? 4.504 34.656 29.844 1 91 297 ASN A N 1
ATOM 2284 C CA . ASN A 1 297 ? 5.871 34.156 29.672 1 91 297 ASN A CA 1
ATOM 2285 C C . ASN A 1 297 ? 6.184 33.875 28.203 1 91 297 ASN A C 1
ATOM 2287 O O . ASN A 1 297 ? 7.277 33.406 27.875 1 91 297 ASN A O 1
ATOM 2291 N N . ALA A 1 298 ? 5.262 34.219 27.344 1 94.44 298 ALA A N 1
ATOM 2292 C CA . ALA A 1 298 ? 5.48 33.938 25.938 1 94.44 298 ALA A CA 1
ATOM 2293 C C . ALA A 1 298 ? 6.586 34.844 25.375 1 94.44 298 ALA A C 1
ATOM 2295 O O . ALA A 1 298 ? 6.68 36.031 25.703 1 94.44 298 ALA A O 1
ATOM 2296 N N . LYS A 1 299 ? 7.453 34.281 24.594 1 93.19 299 LYS A N 1
ATOM 2297 C CA . LYS A 1 299 ? 8.508 35.094 23.984 1 93.19 299 LYS A CA 1
ATOM 2298 C C . LYS A 1 299 ? 9 34.469 22.688 1 93.19 299 LYS A C 1
ATOM 2300 O O . LYS A 1 299 ? 8.797 33.281 22.453 1 93.19 299 LYS A O 1
ATOM 2305 N N . GLU A 1 300 ? 9.516 35.25 21.891 1 94.75 300 GLU A N 1
ATOM 2306 C CA . GLU A 1 300 ? 10.148 34.781 20.656 1 94.75 300 GLU A CA 1
ATOM 2307 C C . GLU A 1 300 ? 11.508 34.156 20.938 1 94.75 300 GLU A C 1
ATOM 2309 O O . GLU A 1 300 ? 12.344 34.75 21.625 1 94.75 300 GLU A O 1
ATOM 2314 N N . MET A 1 301 ? 11.734 32.969 20.453 1 95 301 MET A N 1
ATOM 2315 C CA . MET A 1 301 ? 13 32.281 20.688 1 95 301 MET A CA 1
ATOM 2316 C C . MET A 1 301 ? 13.555 31.734 19.375 1 95 301 MET A C 1
ATOM 2318 O O . MET A 1 301 ? 12.828 31.594 18.391 1 95 301 MET A O 1
ATOM 2322 N N . ILE A 1 302 ? 14.867 31.5 19.406 1 93.81 302 ILE A N 1
ATOM 2323 C CA . ILE A 1 302 ? 15.547 30.891 18.266 1 93.81 302 ILE A CA 1
ATOM 2324 C C . ILE A 1 302 ? 15.57 29.375 18.453 1 93.81 302 ILE A C 1
ATOM 2326 O O . ILE A 1 302 ? 16.016 28.859 19.484 1 93.81 302 ILE A O 1
ATOM 2330 N N . LEU A 1 303 ? 15.078 28.688 17.484 1 93.62 303 LEU A N 1
ATOM 2331 C CA . LEU A 1 303 ? 15.031 27.234 17.516 1 93.62 303 LEU A CA 1
ATOM 2332 C C . LEU A 1 303 ? 16.141 26.625 16.672 1 93.62 303 LEU A C 1
ATOM 2334 O O . LEU A 1 303 ? 16.297 27 15.5 1 93.62 303 LEU A O 1
ATOM 2338 N N . PHE A 1 304 ? 16.875 25.688 17.25 1 90 304 PHE A N 1
ATOM 2339 C CA . PHE A 1 304 ? 17.953 25 16.562 1 90 304 PHE A CA 1
ATOM 2340 C C . PHE A 1 304 ? 17.578 23.547 16.281 1 90 304 PHE A C 1
ATOM 2342 O O . PHE A 1 304 ? 17.375 22.766 17.219 1 90 304 PHE A O 1
ATOM 2349 N N . PHE A 1 305 ? 17.516 23.25 15.016 1 87.44 305 PHE A N 1
ATOM 2350 C CA . PHE A 1 305 ? 17.141 21.891 14.641 1 87.44 305 PHE A CA 1
ATOM 2351 C C . PHE A 1 305 ? 18.375 21.062 14.32 1 87.44 305 PHE A C 1
ATOM 2353 O O . PHE A 1 305 ? 19.266 21.516 13.602 1 87.44 305 PHE A O 1
ATOM 2360 N N . GLY A 1 306 ? 18.5 19.875 14.914 1 78.94 306 GLY A N 1
ATOM 2361 C CA . GLY A 1 306 ? 19.594 18.953 14.68 1 78.94 306 GLY A CA 1
ATOM 2362 C C . GLY A 1 306 ? 19.141 17.625 14.086 1 78.94 306 GLY A C 1
ATOM 2363 O O . GLY A 1 306 ? 18.422 17.609 13.086 1 78.94 306 GLY A O 1
ATOM 2364 N N . LEU A 1 307 ? 19.531 16.578 14.719 1 73.94 307 LEU A N 1
ATOM 2365 C CA . LEU A 1 307 ? 19.172 15.234 14.273 1 73.94 307 LEU A CA 1
ATOM 2366 C C . LEU A 1 307 ? 17.719 14.922 14.617 1 73.94 307 LEU A C 1
ATOM 2368 O O . LEU A 1 307 ? 17.156 15.492 15.562 1 73.94 307 LEU A O 1
ATOM 2372 N N . PRO A 1 308 ? 17.078 14.055 13.812 1 70.38 308 PRO A N 1
ATOM 2373 C CA . PRO A 1 308 ? 15.641 13.812 13.938 1 70.38 308 PRO A CA 1
ATOM 2374 C C . PRO A 1 308 ? 15.234 13.406 15.352 1 70.38 308 PRO A C 1
ATOM 2376 O O . PRO A 1 308 ? 14.141 13.75 15.812 1 70.38 308 PRO A O 1
ATOM 2379 N N . ASN A 1 309 ? 15.992 12.711 16.094 1 72.5 309 ASN A N 1
ATOM 2380 C CA . ASN A 1 309 ? 15.562 12.242 17.406 1 72.5 309 ASN A CA 1
ATOM 2381 C C . ASN A 1 309 ? 16.156 13.086 18.531 1 72.5 309 ASN A C 1
ATOM 2383 O O . ASN A 1 309 ? 15.898 12.836 19.703 1 72.5 309 ASN A O 1
ATOM 2387 N N . ASP A 1 310 ? 16.719 14.195 18.109 1 77.56 310 ASP A N 1
ATOM 2388 C CA . ASP A 1 310 ? 17.297 15.07 19.109 1 77.56 310 ASP A CA 1
ATOM 2389 C C . ASP A 1 310 ? 16.297 16.141 19.547 1 77.56 310 ASP A C 1
ATOM 2391 O O . ASP A 1 310 ? 15.461 16.578 18.766 1 77.56 310 ASP A O 1
ATOM 2395 N N . ASN A 1 311 ? 16.406 16.531 20.781 1 82.56 311 ASN A N 1
ATOM 2396 C CA . ASN A 1 311 ? 15.609 17.672 21.25 1 82.56 311 ASN A CA 1
ATOM 2397 C C . ASN A 1 311 ? 15.977 18.953 20.516 1 82.56 311 ASN A C 1
ATOM 2399 O O . ASN A 1 311 ? 17.156 19.188 20.219 1 82.56 311 ASN A O 1
ATOM 2403 N N . ILE A 1 312 ? 15.008 19.688 20.266 1 89 312 ILE A N 1
ATOM 2404 C CA . ILE A 1 312 ? 15.211 20.969 19.609 1 89 312 ILE A CA 1
ATOM 2405 C C . ILE A 1 312 ? 15.523 22.047 20.656 1 89 312 ILE A C 1
ATOM 2407 O O . ILE A 1 312 ? 14.719 22.281 21.562 1 89 312 ILE A O 1
ATOM 2411 N N . MET A 1 313 ? 16.625 22.672 20.547 1 90.12 313 MET A N 1
ATOM 2412 C CA . MET A 1 313 ? 17.016 23.688 21.516 1 90.12 313 MET A CA 1
ATOM 2413 C C . MET A 1 313 ? 16.391 25.031 21.188 1 90.12 313 MET A C 1
ATOM 2415 O O . MET A 1 313 ? 16.359 25.453 20.031 1 90.12 313 MET A O 1
ATOM 2419 N N . CYS A 1 314 ? 15.797 25.625 22.172 1 93 314 CYS A N 1
ATOM 2420 C CA . CYS A 1 314 ? 15.227 26.969 22.094 1 93 314 CYS A CA 1
ATOM 2421 C C . CYS A 1 314 ? 16.031 27.953 22.938 1 93 314 CYS A C 1
ATOM 2423 O O . CYS A 1 314 ? 16.25 27.719 24.125 1 93 314 CYS A O 1
ATOM 2425 N N . CYS A 1 315 ? 16.375 29.016 22.234 1 91.69 315 CYS A N 1
ATOM 2426 C CA . CYS A 1 315 ? 17.25 29.953 22.938 1 91.69 315 CYS A CA 1
ATOM 2427 C C . CYS A 1 315 ? 16.734 31.391 22.797 1 91.69 315 CYS A C 1
ATOM 2429 O O . CYS A 1 315 ? 16.281 31.781 21.719 1 91.69 315 CYS A O 1
ATOM 2431 N N . ASP A 1 316 ? 16.703 32.062 23.859 1 91.25 316 ASP A N 1
ATOM 2432 C CA . ASP A 1 316 ? 16.562 33.5 23.844 1 91.25 316 ASP A CA 1
ATOM 2433 C C . ASP A 1 316 ? 17.906 34.188 24.016 1 91.25 316 ASP A C 1
ATOM 2435 O O . ASP A 1 316 ? 18.484 34.219 25.094 1 91.25 316 ASP A O 1
ATOM 2439 N N . PRO A 1 317 ? 18.344 34.781 23 1 90.38 317 PRO A N 1
ATOM 2440 C CA . PRO A 1 317 ? 19.703 35.312 23.047 1 90.38 317 PRO A CA 1
ATOM 2441 C C . PRO A 1 317 ? 19.844 36.469 24.047 1 90.38 317 PRO A C 1
ATOM 2443 O O . PRO A 1 317 ? 20.953 36.75 24.516 1 90.38 317 PRO A O 1
ATOM 2446 N N . TYR A 1 318 ? 18.922 37.094 24.438 1 90.62 318 TYR A N 1
ATOM 2447 C CA . TYR A 1 318 ? 19.031 38.281 25.281 1 90.62 318 TYR A CA 1
ATOM 2448 C C . TYR A 1 318 ? 18.844 37.906 26.75 1 90.62 318 TYR A C 1
ATOM 2450 O O . TYR A 1 318 ? 19.469 38.5 27.641 1 90.62 318 TYR A O 1
ATOM 2458 N N . SER A 1 319 ? 18.062 36.969 27.141 1 86.88 319 SER A N 1
ATOM 2459 C CA . SER A 1 319 ? 17.875 36.531 28.516 1 86.88 319 SER A CA 1
ATOM 2460 C C . SER A 1 319 ? 18.75 35.312 28.828 1 86.88 319 SER A C 1
ATOM 2462 O O . SER A 1 319 ? 18.891 34.938 29.984 1 86.88 319 SER A O 1
ATOM 2464 N N . GLU A 1 320 ? 19.359 34.688 27.859 1 81.56 320 GLU A N 1
ATOM 2465 C CA . GLU A 1 320 ? 20.25 33.531 27.984 1 81.56 320 GLU A CA 1
ATOM 2466 C C . GLU A 1 320 ? 19.5 32.312 28.516 1 81.56 320 GLU A C 1
ATOM 2468 O O . GLU A 1 320 ? 20.094 31.422 29.125 1 81.56 320 GLU A O 1
ATOM 2473 N N . ASP A 1 321 ? 18.234 32.375 28.391 1 87.44 321 ASP A N 1
ATOM 2474 C CA . ASP A 1 321 ? 17.422 31.203 28.75 1 87.44 321 ASP A CA 1
ATOM 2475 C C . ASP A 1 321 ? 17.5 30.125 27.672 1 87.44 321 ASP A C 1
ATOM 2477 O O . ASP A 1 321 ? 17.5 30.422 26.469 1 87.44 321 ASP A O 1
ATOM 2481 N N . LEU A 1 322 ? 17.625 28.922 28.125 1 89.5 322 LEU A N 1
ATOM 2482 C CA . LEU A 1 322 ? 17.672 27.781 27.219 1 89.5 322 LEU A CA 1
ATOM 2483 C C . LEU A 1 322 ? 16.578 26.766 27.562 1 89.5 322 LEU A C 1
ATOM 2485 O O . LEU A 1 322 ? 16.359 26.469 28.75 1 89.5 322 LEU A O 1
ATOM 2489 N N . TYR A 1 323 ? 15.883 26.375 26.562 1 93.25 323 TYR A N 1
ATOM 2490 C CA . TYR A 1 323 ? 14.852 25.359 26.734 1 93.25 323 TYR A CA 1
ATOM 2491 C C . TYR A 1 323 ? 14.961 24.281 25.672 1 93.25 323 TYR A C 1
ATOM 2493 O O . TYR A 1 323 ? 15.695 24.453 24.688 1 93.25 323 TYR A O 1
ATOM 2501 N N . PHE A 1 324 ? 14.219 23.125 25.922 1 91.62 324 PHE A N 1
ATOM 2502 C CA . PHE A 1 324 ? 14.156 22.047 24.938 1 91.62 324 PHE A CA 1
ATOM 2503 C C . PHE A 1 324 ? 12.727 21.812 24.469 1 91.62 324 PHE A C 1
ATOM 2505 O O . PHE A 1 324 ? 11.82 21.688 25.297 1 91.62 324 PHE A O 1
ATOM 2512 N N . MET A 1 325 ? 12.578 21.812 23.25 1 92.75 325 MET A N 1
ATOM 2513 C CA . MET A 1 325 ? 11.32 21.438 22.609 1 92.75 325 MET A CA 1
ATOM 2514 C C . MET A 1 325 ? 11.32 19.953 22.234 1 92.75 325 MET A C 1
ATOM 2516 O O . MET A 1 325 ? 12.336 19.422 21.766 1 92.75 325 MET A O 1
ATOM 2520 N N . ALA A 1 326 ? 10.203 19.266 22.359 1 90.31 326 ALA A N 1
ATOM 2521 C CA . ALA A 1 326 ? 10.078 17.844 22.031 1 90.31 326 ALA A CA 1
ATOM 2522 C C . ALA A 1 326 ? 10.211 17.609 20.531 1 90.31 326 ALA A C 1
ATOM 2524 O O . ALA A 1 326 ? 9.688 18.375 19.719 1 90.31 326 ALA A O 1
ATOM 2525 N N . PRO A 1 327 ? 10.945 16.547 20.125 1 87.06 327 PRO A N 1
ATOM 2526 C CA . PRO A 1 327 ? 11.016 16.188 18.703 1 87.06 327 PRO A CA 1
ATOM 2527 C C . PRO A 1 327 ? 9.781 15.43 18.234 1 87.06 327 PRO A C 1
ATOM 2529 O O . PRO A 1 327 ? 8.984 14.961 19.047 1 87.06 327 PRO A O 1
ATOM 2532 N N . PRO A 1 328 ? 9.523 15.398 16.844 1 83.88 328 PRO A N 1
ATOM 2533 C CA . PRO A 1 328 ? 8.398 14.594 16.359 1 83.88 328 PRO A CA 1
ATOM 2534 C C . PRO A 1 328 ? 8.609 13.094 16.594 1 83.88 328 PRO A C 1
ATOM 2536 O O . PRO A 1 328 ? 9.75 12.617 16.562 1 83.88 328 PRO A O 1
ATOM 2539 N N . LEU A 1 329 ? 7.727 12.273 17.188 1 64.75 329 LEU A N 1
ATOM 2540 C CA . LEU A 1 329 ? 7.816 10.867 17.578 1 64.75 329 LEU A CA 1
ATOM 2541 C C . LEU A 1 329 ? 7.781 9.969 16.344 1 64.75 329 LEU A C 1
ATOM 2543 O O . LEU A 1 329 ? 6.734 9.812 15.711 1 64.75 329 LEU A O 1
ATOM 2547 N N . GLU A 1 330 ? 8.633 9.922 15.469 1 62.38 330 GLU A N 1
ATOM 2548 C CA . GLU A 1 330 ? 8.578 8.812 14.516 1 62.38 330 GLU A CA 1
ATOM 2549 C C . GLU A 1 330 ? 9.852 7.969 14.586 1 62.38 330 GLU A C 1
ATOM 2551 O O . GLU A 1 330 ? 10.945 8.5 14.805 1 62.38 330 GLU A O 1
ATOM 2556 N N . ASP A 1 331 ? 9.609 6.727 14.961 1 54.19 331 ASP A N 1
ATOM 2557 C CA . ASP A 1 331 ? 10.719 5.777 14.922 1 54.19 331 ASP A CA 1
ATOM 2558 C C . ASP A 1 331 ? 11.5 5.895 13.617 1 54.19 331 ASP A C 1
ATOM 2560 O O . ASP A 1 331 ? 11.195 5.211 12.641 1 54.19 331 ASP A O 1
ATOM 2564 N N . LEU A 1 332 ? 11.977 7.004 13.422 1 52.78 332 LEU A N 1
ATOM 2565 C CA . LEU A 1 332 ? 12.766 7.195 12.211 1 52.78 332 LEU A CA 1
ATOM 2566 C C . LEU A 1 332 ? 14.039 6.355 12.25 1 52.78 332 LEU A C 1
ATOM 2568 O O . LEU A 1 332 ? 14.836 6.387 11.312 1 52.78 332 LEU A O 1
ATOM 2572 N N . SER A 1 333 ? 14.273 5.773 13.383 1 47.19 333 SER A N 1
ATOM 2573 C CA . SER A 1 333 ? 15.516 5.012 13.547 1 47.19 333 SER A CA 1
ATOM 2574 C C . SER A 1 333 ? 15.57 3.836 12.586 1 47.19 333 SER A C 1
ATOM 2576 O O . SER A 1 333 ? 16.656 3.359 12.242 1 47.19 333 SER A O 1
ATOM 2578 N N . SER A 1 334 ? 14.438 3.332 12.445 1 45.06 334 SER A N 1
ATOM 2579 C CA . SER A 1 334 ? 14.586 2.064 11.742 1 45.06 334 SER A CA 1
ATOM 2580 C C . SER A 1 334 ? 15.117 2.279 10.328 1 45.06 334 SER A C 1
ATOM 2582 O O . SER A 1 334 ? 15.43 1.317 9.625 1 45.06 334 SER A O 1
ATOM 2584 N N . GLN A 1 335 ? 14.984 3.475 9.922 1 47.22 335 GLN A N 1
ATOM 2585 C CA . GLN A 1 335 ? 15.477 3.605 8.555 1 47.22 335 GLN A CA 1
ATOM 2586 C C . GLN A 1 335 ? 17 3.762 8.523 1 47.22 335 GLN A C 1
ATOM 2588 O O . GLN A 1 335 ? 17.562 4.52 9.312 1 47.22 335 GLN A O 1
ATOM 2593 N N . ASP A 1 336 ? 17.641 2.672 8.297 1 43.47 336 ASP A N 1
ATOM 2594 C CA . ASP A 1 336 ? 19.078 2.479 8.109 1 43.47 336 ASP A CA 1
ATOM 2595 C C . ASP A 1 336 ? 19.703 3.697 7.441 1 43.47 336 ASP A C 1
ATOM 2597 O O . ASP A 1 336 ? 19.938 3.701 6.23 1 43.47 336 ASP A O 1
ATOM 2601 N N . TYR A 1 337 ? 19.328 4.844 7.727 1 43.5 337 TYR A N 1
ATOM 2602 C CA . TYR A 1 337 ? 19.953 5.938 6.996 1 43.5 337 TYR A CA 1
ATOM 2603 C C . TYR A 1 337 ? 21.453 6.023 7.316 1 43.5 337 TYR A C 1
ATOM 2605 O O . TYR A 1 337 ? 21.828 6.328 8.445 1 43.5 337 TYR A O 1
ATOM 2613 N N . LYS A 1 338 ? 22.203 5.086 6.809 1 42.53 338 LYS A N 1
ATOM 2614 C CA . LYS A 1 338 ? 23.656 5.219 6.883 1 42.53 338 LYS A CA 1
ATOM 2615 C C . LYS A 1 338 ? 24.078 6.684 6.863 1 42.53 338 LYS A C 1
ATOM 2617 O O . LYS A 1 338 ? 25.203 7.023 7.25 1 42.53 338 LYS A O 1
ATOM 2622 N N . ARG A 1 339 ? 23.781 7.449 5.637 1 42.53 339 ARG A N 1
ATOM 2623 C CA . ARG A 1 339 ? 24.531 8.633 5.223 1 42.53 339 ARG A CA 1
ATOM 2624 C C . ARG A 1 339 ? 24.297 9.789 6.188 1 42.53 339 ARG A C 1
ATOM 2626 O O . ARG A 1 339 ? 23.359 9.773 6.98 1 42.53 339 ARG A O 1
ATOM 2633 N N . SER A 1 340 ? 24.828 11.07 5.77 1 47.5 340 SER A N 1
ATOM 2634 C CA . SER A 1 340 ? 25.094 12.398 6.32 1 47.5 340 SER A CA 1
ATOM 2635 C C . SER A 1 340 ? 23.828 13.008 6.914 1 47.5 340 SER A C 1
ATOM 2637 O O . SER A 1 340 ? 22.906 13.367 6.18 1 47.5 340 SER A O 1
ATOM 2639 N N . THR A 1 341 ? 23.422 12.602 8.031 1 50.34 341 THR A N 1
ATOM 2640 C CA . THR A 1 341 ? 22.406 12.891 9.039 1 50.34 341 THR A CA 1
ATOM 2641 C C . THR A 1 341 ? 22.219 14.398 9.203 1 50.34 341 THR A C 1
ATOM 2643 O O . THR A 1 341 ? 21.312 14.844 9.898 1 50.34 341 THR A O 1
ATOM 2646 N N . MET A 1 342 ? 23.156 15.258 8.773 1 53.31 342 MET A N 1
ATOM 2647 C CA . MET A 1 342 ? 23.125 16.625 9.305 1 53.31 342 MET A CA 1
ATOM 2648 C C . MET A 1 342 ? 21.906 17.375 8.781 1 53.31 342 MET A C 1
ATOM 2650 O O . MET A 1 342 ? 21.406 18.297 9.438 1 53.31 342 MET A O 1
ATOM 2654 N N . GLU A 1 343 ? 21.453 17.047 7.547 1 62.38 343 GLU A N 1
ATOM 2655 C CA . GLU A 1 343 ? 20.359 17.859 7.012 1 62.38 343 GLU A CA 1
ATOM 2656 C C . GLU A 1 343 ? 19.078 17.031 6.898 1 62.38 343 GLU A C 1
ATOM 2658 O O . GLU A 1 343 ? 18.484 16.938 5.824 1 62.38 343 GLU A O 1
ATOM 2663 N N . SER A 1 344 ? 18.672 16.672 8.109 1 74.25 344 SER A N 1
ATOM 2664 C CA . SER A 1 344 ? 17.578 15.695 8.102 1 74.25 344 SER A CA 1
ATOM 2665 C C . SER A 1 344 ? 16.219 16.375 8.219 1 74.25 344 SER A C 1
ATOM 2667 O O . SER A 1 344 ? 15.195 15.797 7.855 1 74.25 344 SER A O 1
ATOM 2669 N N . LEU A 1 345 ? 16.297 17.781 8.656 1 85.31 345 LEU A N 1
ATOM 2670 C CA . LEU A 1 345 ? 15.008 18.438 8.883 1 85.31 345 LEU A CA 1
ATOM 2671 C C . LEU A 1 345 ? 15 19.844 8.305 1 85.31 345 LEU A C 1
ATOM 2673 O O . LEU A 1 345 ? 16.047 20.484 8.219 1 85.31 345 LEU A O 1
ATOM 2677 N N . ILE A 1 346 ? 13.906 20.266 7.871 1 90.44 346 ILE A N 1
ATOM 2678 C CA . ILE A 1 346 ? 13.688 21.656 7.465 1 90.44 346 ILE A CA 1
ATOM 2679 C C . ILE A 1 346 ? 12.438 22.203 8.148 1 90.44 346 ILE A C 1
ATOM 2681 O O . ILE A 1 346 ? 11.461 21.469 8.352 1 90.44 346 ILE A O 1
ATOM 2685 N N . ALA A 1 347 ? 12.539 23.469 8.562 1 93.31 347 ALA A N 1
ATOM 2686 C CA . ALA A 1 347 ? 11.453 24.078 9.328 1 93.31 347 ALA A CA 1
ATOM 2687 C C . ALA A 1 347 ? 11.094 25.453 8.789 1 93.31 347 ALA A C 1
ATOM 2689 O O . ALA A 1 347 ? 11.93 26.125 8.18 1 93.31 347 ALA A O 1
ATOM 2690 N N . CYS A 1 348 ? 9.859 25.812 8.984 1 94.25 348 CYS A N 1
ATOM 2691 C CA . CYS A 1 348 ? 9.352 27.109 8.562 1 94.25 348 CYS A CA 1
ATOM 2692 C C . CYS A 1 348 ? 8.328 27.656 9.547 1 94.25 348 CYS A C 1
ATOM 2694 O O . CYS A 1 348 ? 7.43 26.922 9.977 1 94.25 348 CYS A O 1
ATOM 2696 N N . ALA A 1 349 ? 8.516 28.875 9.938 1 94.94 349 ALA A N 1
ATOM 2697 C CA . ALA A 1 349 ? 7.574 29.562 10.82 1 94.94 349 ALA A CA 1
ATOM 2698 C C . ALA A 1 349 ? 6.707 30.547 10.047 1 94.94 349 ALA A C 1
ATOM 2700 O O . ALA A 1 349 ? 7.18 31.203 9.117 1 94.94 349 ALA A O 1
ATOM 2701 N N . THR A 1 350 ? 5.48 30.672 10.438 1 94.62 350 THR A N 1
ATOM 2702 C CA . THR A 1 350 ? 4.559 31.594 9.781 1 94.62 350 THR A CA 1
ATOM 2703 C C . THR A 1 350 ? 4.406 32.875 10.602 1 94.62 350 THR A C 1
ATOM 2705 O O . THR A 1 350 ? 4.773 32.906 11.773 1 94.62 350 THR A O 1
ATOM 2708 N N . PRO A 1 351 ? 3.854 33.875 9.922 1 90.12 351 PRO A N 1
ATOM 2709 C CA . PRO A 1 351 ? 3.604 35.125 10.664 1 90.12 351 PRO A CA 1
ATOM 2710 C C . PRO A 1 351 ? 2.621 34.938 11.82 1 90.12 351 PRO A C 1
ATOM 2712 O O . PRO A 1 351 ? 2.643 35.688 12.781 1 90.12 351 PRO A O 1
ATOM 2715 N N . GLU A 1 352 ? 1.812 33.938 11.797 1 89.44 352 GLU A N 1
ATOM 2716 C CA . GLU A 1 352 ? 0.854 33.625 12.859 1 89.44 352 GLU A CA 1
ATOM 2717 C C . GLU A 1 352 ? 1.485 32.75 13.945 1 89.44 352 GLU A C 1
ATOM 2719 O O . GLU A 1 352 ? 0.79 32.25 14.836 1 89.44 352 GLU A O 1
ATOM 2724 N N . ASN A 1 353 ? 2.785 32.531 13.82 1 91.31 353 ASN A N 1
ATOM 2725 C CA . ASN A 1 353 ? 3.594 31.812 14.797 1 91.31 353 ASN A CA 1
ATOM 2726 C C . ASN A 1 353 ? 3.305 30.312 14.766 1 91.31 353 ASN A C 1
ATOM 2728 O O . ASN A 1 353 ? 3.332 29.641 15.805 1 91.31 353 ASN A O 1
ATOM 2732 N N . ASN A 1 354 ? 2.859 29.875 13.594 1 94.88 354 ASN A N 1
ATOM 2733 C CA . ASN A 1 354 ? 2.826 28.422 13.391 1 94.88 354 ASN A CA 1
ATOM 2734 C C . ASN A 1 354 ? 4.18 27.891 12.93 1 94.88 354 ASN A C 1
ATOM 2736 O O . ASN A 1 354 ? 4.902 28.562 12.195 1 94.88 354 ASN A O 1
ATOM 2740 N N . LEU A 1 355 ? 4.52 26.719 13.406 1 96.44 355 LEU A N 1
ATOM 2741 C CA . LEU A 1 355 ? 5.797 26.109 13.062 1 96.44 355 LEU A CA 1
ATOM 2742 C C . LEU A 1 355 ? 5.582 24.797 12.32 1 96.44 355 LEU A C 1
ATOM 2744 O O . LEU A 1 355 ? 4.949 23.875 12.844 1 96.44 355 LEU A O 1
ATOM 2748 N N . TYR A 1 356 ? 6.07 24.75 11.117 1 96.44 356 TYR A N 1
ATOM 2749 C CA . TYR A 1 356 ? 5.977 23.562 10.289 1 96.44 356 TYR A CA 1
ATOM 2750 C C . TYR A 1 356 ? 7.328 22.859 10.172 1 96.44 356 TYR A C 1
ATOM 2752 O O . TYR A 1 356 ? 8.367 23.531 10.125 1 96.44 356 TYR A O 1
ATOM 2760 N N . LEU A 1 357 ? 7.281 21.547 10.148 1 93.81 357 LEU A N 1
ATOM 2761 C CA . LEU A 1 357 ? 8.492 20.734 10.062 1 93.81 357 LEU A CA 1
ATOM 2762 C C . LEU A 1 357 ? 8.352 19.656 8.984 1 93.81 357 LEU A C 1
ATOM 2764 O O . LEU A 1 357 ? 7.293 19.031 8.867 1 93.81 357 LEU A O 1
ATOM 2768 N N . ALA A 1 358 ? 9.359 19.531 8.18 1 92.5 358 ALA A N 1
ATOM 2769 C CA . ALA A 1 358 ? 9.375 18.484 7.156 1 92.5 358 ALA A CA 1
ATOM 2770 C C . ALA A 1 358 ? 10.656 17.656 7.238 1 92.5 358 ALA A C 1
ATOM 2772 O O . ALA A 1 358 ? 11.727 18.188 7.559 1 92.5 358 ALA A O 1
ATOM 2773 N N . SER A 1 359 ? 10.539 16.406 6.922 1 84.94 359 SER A N 1
ATOM 2774 C CA . SER A 1 359 ? 11.68 15.5 6.953 1 84.94 359 SER A CA 1
ATOM 2775 C C . SER A 1 359 ? 12.297 15.344 5.57 1 84.94 359 SER A C 1
ATOM 2777 O O . SER A 1 359 ? 11.586 15.289 4.566 1 84.94 359 SER A O 1
ATOM 2779 N N . HIS A 1 360 ? 13.648 15.281 5.531 1 82 360 HIS A N 1
ATOM 2780 C CA . HIS A 1 360 ? 14.336 14.961 4.289 1 82 360 HIS A CA 1
ATOM 2781 C C . HIS A 1 360 ? 14.5 13.453 4.125 1 82 360 HIS A C 1
ATOM 2783 O O . HIS A 1 360 ? 14.875 12.977 3.049 1 82 360 HIS A O 1
ATOM 2789 N N . LEU A 1 361 ? 14.219 12.812 5.195 1 73.44 361 LEU A N 1
ATOM 2790 C CA . LEU A 1 361 ? 14.414 11.367 5.207 1 73.44 361 LEU A CA 1
ATOM 2791 C C . LEU A 1 361 ? 13.125 10.641 4.855 1 73.44 361 LEU A C 1
ATOM 2793 O O . LEU A 1 361 ? 13.141 9.445 4.535 1 73.44 361 LEU A O 1
ATOM 2797 N N . SER A 1 362 ? 12.172 11.344 4.98 1 81.62 362 SER A N 1
ATOM 2798 C CA . SER A 1 362 ? 10.852 10.773 4.719 1 81.62 362 SER A CA 1
ATOM 2799 C C . SER A 1 362 ? 9.914 11.805 4.098 1 81.62 362 SER A C 1
ATOM 2801 O O . SER A 1 362 ? 10.344 12.914 3.77 1 81.62 362 SER A O 1
ATOM 2803 N N . LYS A 1 363 ? 8.711 11.398 3.881 1 89.56 363 LYS A N 1
ATOM 2804 C CA . LYS A 1 363 ? 7.715 12.297 3.301 1 89.56 363 LYS A CA 1
ATOM 2805 C C . LYS A 1 363 ? 6.805 12.883 4.375 1 89.56 363 LYS A C 1
ATOM 2807 O O . LYS A 1 363 ? 5.766 13.477 4.066 1 89.56 363 LYS A O 1
ATOM 2812 N N . HIS A 1 364 ? 7.246 12.781 5.637 1 90.19 364 HIS A N 1
ATOM 2813 C CA . HIS A 1 364 ? 6.418 13.234 6.75 1 90.19 364 HIS A CA 1
ATOM 2814 C C . HIS A 1 364 ? 6.441 14.758 6.875 1 90.19 364 HIS A C 1
ATOM 2816 O O . HIS A 1 364 ? 7.453 15.391 6.582 1 90.19 364 HIS A O 1
ATOM 2822 N N . PHE A 1 365 ? 5.387 15.367 7.289 1 94 365 PHE A N 1
ATOM 2823 C CA . PHE A 1 365 ? 5.152 16.797 7.484 1 94 365 PHE A CA 1
ATOM 2824 C C . PHE A 1 365 ? 4.387 17.047 8.773 1 94 365 PHE A C 1
ATOM 2826 O O . PHE A 1 365 ? 3.412 16.344 9.07 1 94 365 PHE A O 1
ATOM 2833 N N . TRP A 1 366 ? 4.867 18.016 9.617 1 94.31 366 TRP A N 1
ATOM 2834 C CA . TRP A 1 366 ? 4.281 18.172 10.945 1 94.31 366 TRP A CA 1
ATOM 2835 C C . TRP A 1 366 ? 3.977 19.641 11.234 1 94.31 366 TRP A C 1
ATOM 2837 O O . TRP A 1 366 ? 4.598 20.531 10.656 1 94.31 366 TRP A O 1
ATOM 2847 N N . LEU A 1 367 ? 3.021 19.812 12.102 1 95.88 367 LEU A N 1
ATOM 2848 C CA . LEU A 1 367 ? 2.693 21.109 12.711 1 95.88 367 LEU A CA 1
ATOM 2849 C C . LEU A 1 367 ? 2.898 21.062 14.219 1 95.88 367 LEU A C 1
ATOM 2851 O O . LEU A 1 367 ? 2.461 20.125 14.883 1 95.88 367 LEU A O 1
ATOM 2855 N N . TYR A 1 368 ? 3.561 22.094 14.75 1 95.5 368 TYR A N 1
ATOM 2856 C CA . TYR A 1 368 ? 3.887 22.109 16.172 1 95.5 368 TYR A CA 1
ATOM 2857 C C . TYR A 1 368 ? 2.754 22.734 16.984 1 95.5 368 TYR A C 1
ATOM 2859 O O . TYR A 1 368 ? 2.217 23.781 16.609 1 95.5 368 TYR A O 1
ATOM 2867 N N . ASN A 1 369 ? 2.4 22.062 18.078 1 93.31 369 ASN A N 1
ATOM 2868 C CA . ASN A 1 369 ? 1.482 22.594 19.078 1 93.31 369 ASN A CA 1
ATOM 2869 C C . ASN A 1 369 ? 2.23 23.156 20.297 1 93.31 369 ASN A C 1
ATOM 2871 O O . ASN A 1 369 ? 2.715 22.391 21.125 1 93.31 369 ASN A O 1
ATOM 2875 N N . PRO A 1 370 ? 2.289 24.406 20.422 1 93.62 370 PRO A N 1
ATOM 2876 C CA . PRO A 1 370 ? 3.121 25 21.469 1 93.62 370 PRO A CA 1
ATOM 2877 C C . PRO A 1 370 ? 2.568 24.766 22.875 1 93.62 370 PRO A C 1
ATOM 2879 O O . PRO A 1 370 ? 3.324 24.766 23.844 1 93.62 370 PRO A O 1
ATOM 2882 N N . VAL A 1 371 ? 1.301 24.625 23.016 1 93.38 371 VAL A N 1
ATOM 2883 C CA . VAL A 1 371 ? 0.691 24.438 24.344 1 93.38 371 VAL A CA 1
ATOM 2884 C C . VAL A 1 371 ? 0.943 23.016 24.828 1 93.38 371 VAL A C 1
ATOM 2886 O O . VAL A 1 371 ? 1.288 22.812 26 1 93.38 371 VAL A O 1
ATOM 2889 N N . LEU A 1 372 ? 0.887 22.109 23.953 1 92.88 372 LEU A N 1
ATOM 2890 C CA . LEU A 1 372 ? 1.057 20.703 24.328 1 92.88 372 LEU A CA 1
ATOM 2891 C C . LEU A 1 372 ? 2.502 20.266 24.141 1 92.88 372 LEU A C 1
ATOM 2893 O O . LEU A 1 372 ? 2.885 19.172 24.562 1 92.88 372 LEU A O 1
ATOM 2897 N N . ASN A 1 373 ? 3.34 21.047 23.531 1 93.56 373 ASN A N 1
ATOM 2898 C CA . ASN A 1 373 ? 4.715 20.688 23.203 1 93.56 373 ASN A CA 1
ATOM 2899 C C . ASN A 1 373 ? 4.781 19.359 22.453 1 93.56 373 ASN A C 1
ATOM 2901 O O . ASN A 1 373 ? 5.508 18.453 22.859 1 93.56 373 ASN A O 1
ATOM 2905 N N . SER A 1 374 ? 4.023 19.328 21.469 1 94.12 374 SER A N 1
ATOM 2906 C CA . SER A 1 374 ? 3.949 18.125 20.656 1 94.12 374 SER A CA 1
ATOM 2907 C C . SER A 1 374 ? 3.76 18.469 19.188 1 94.12 374 SER A C 1
ATOM 2909 O O . SER A 1 374 ? 3.494 19.625 18.828 1 94.12 374 SER A O 1
ATOM 2911 N N . TRP A 1 375 ? 3.98 17.469 18.359 1 93.19 375 TRP A N 1
ATOM 2912 C CA . TRP A 1 375 ? 3.873 17.672 16.906 1 93.19 375 TRP A CA 1
ATOM 2913 C C . TRP A 1 375 ? 2.689 16.891 16.344 1 93.19 375 TRP A C 1
ATOM 2915 O O . TRP A 1 375 ? 2.484 15.719 16.672 1 93.19 375 TRP A O 1
ATOM 2925 N N . GLN A 1 376 ? 1.952 17.531 15.562 1 93.44 376 GLN A N 1
ATOM 2926 C CA . GLN A 1 376 ? 0.834 16.891 14.867 1 93.44 376 GLN A CA 1
ATOM 2927 C C . GLN A 1 376 ? 1.204 16.547 13.43 1 93.44 376 GLN A C 1
ATOM 2929 O O . GLN A 1 376 ? 1.688 17.406 12.68 1 93.44 376 GLN A O 1
ATOM 2934 N N . GLU A 1 377 ? 0.948 15.359 12.984 1 93.44 377 GLU A N 1
ATOM 2935 C CA . GLU A 1 377 ? 1.246 14.93 11.625 1 93.44 377 GLU A CA 1
ATOM 2936 C C . GLU A 1 377 ? 0.196 15.445 10.641 1 93.44 377 GLU A C 1
ATOM 2938 O O . GLU A 1 377 ? -1.001 15.422 10.938 1 93.44 377 GLU A O 1
ATOM 2943 N N . LEU A 1 378 ? 0.679 15.984 9.539 1 94.94 378 LEU A N 1
ATOM 2944 C CA . LEU A 1 378 ? -0.18 16.484 8.477 1 94.94 378 LEU A CA 1
ATOM 2945 C C . LEU A 1 378 ? -0.116 15.586 7.25 1 94.94 378 LEU A C 1
ATOM 2947 O O . LEU A 1 378 ? 0.36 14.453 7.332 1 94.94 378 LEU A O 1
ATOM 2951 N N . ALA A 1 379 ? -0.788 16.047 6.168 1 94.38 379 ALA A N 1
ATOM 2952 C CA . ALA A 1 379 ? -0.798 15.258 4.941 1 94.38 379 ALA A CA 1
ATOM 2953 C C . ALA A 1 379 ? 0.622 14.953 4.473 1 94.38 379 ALA A C 1
ATOM 2955 O O . ALA A 1 379 ? 1.497 15.82 4.516 1 94.38 379 ALA A O 1
ATOM 2956 N N . GLU A 1 380 ? 0.843 13.781 3.986 1 93.81 380 GLU A N 1
ATOM 2957 C CA . GLU A 1 380 ? 2.152 13.344 3.512 1 93.81 380 GLU A CA 1
ATOM 2958 C C . GLU A 1 380 ? 2.531 14.047 2.213 1 93.81 380 GLU A C 1
ATOM 2960 O O . GLU A 1 380 ? 1.682 14.266 1.346 1 93.81 380 GLU A O 1
ATOM 2965 N N . ARG A 1 381 ? 3.768 14.344 2.143 1 94.69 381 ARG A N 1
ATOM 2966 C CA . ARG A 1 381 ? 4.277 14.977 0.931 1 94.69 381 ARG A CA 1
ATOM 2967 C C . ARG A 1 381 ? 4.293 14 -0.235 1 94.69 381 ARG A C 1
ATOM 2969 O O . ARG A 1 381 ? 4.527 12.805 -0.043 1 94.69 381 ARG A O 1
ATOM 2976 N N . PRO A 1 382 ? 4.078 14.445 -1.442 1 92.06 382 PRO A N 1
ATOM 2977 C CA . PRO A 1 382 ? 4.078 13.555 -2.607 1 92.06 382 PRO A CA 1
ATOM 2978 C C . PRO A 1 382 ? 5.48 13.117 -3.016 1 92.06 382 PRO A C 1
ATOM 2980 O O . PRO A 1 382 ? 5.656 12.031 -3.57 1 92.06 382 PRO A O 1
ATOM 2983 N N . LEU A 1 383 ? 6.43 13.977 -2.779 1 91.12 383 LEU A N 1
ATOM 2984 C CA . LEU A 1 383 ? 7.777 13.695 -3.26 1 91.12 383 LEU A CA 1
ATOM 2985 C C . LEU A 1 383 ? 8.773 13.703 -2.107 1 91.12 383 LEU A C 1
ATOM 2987 O O . LEU A 1 383 ? 8.727 14.586 -1.245 1 91.12 383 LEU A O 1
ATOM 2991 N N . GLY A 1 384 ? 9.633 12.688 -2.182 1 87.38 384 GLY A N 1
ATOM 2992 C CA . GLY A 1 384 ? 10.773 12.727 -1.281 1 87.38 384 GLY A CA 1
ATOM 2993 C C . GLY A 1 384 ? 11.922 13.57 -1.815 1 87.38 384 GLY A C 1
ATOM 2994 O O . GLY A 1 384 ? 12.266 13.477 -2.994 1 87.38 384 GLY A O 1
ATOM 2995 N N . ARG A 1 385 ? 12.5 14.445 -0.96 1 89.31 385 ARG A N 1
ATOM 2996 C CA . ARG A 1 385 ? 13.609 15.297 -1.402 1 89.31 385 ARG A CA 1
ATOM 2997 C C . ARG A 1 385 ? 14.555 15.602 -0.25 1 89.31 385 ARG A C 1
ATOM 2999 O O . ARG A 1 385 ? 14.141 15.656 0.909 1 89.31 385 ARG A O 1
ATOM 3006 N N . ILE A 1 386 ? 15.844 15.781 -0.693 1 85.75 386 ILE A N 1
ATOM 3007 C CA . ILE A 1 386 ? 16.859 16.234 0.25 1 85.75 386 ILE A CA 1
ATOM 3008 C C . ILE A 1 386 ? 17.406 17.594 -0.175 1 85.75 386 ILE A C 1
ATOM 3010 O O . ILE A 1 386 ? 17.375 17.938 -1.358 1 85.75 386 ILE A O 1
ATOM 3014 N N . HIS A 1 387 ? 17.828 18.438 0.801 1 87.69 387 HIS A N 1
ATOM 3015 C CA . HIS A 1 387 ? 18.406 19.75 0.575 1 87.69 387 HIS A CA 1
ATOM 3016 C C . HIS A 1 387 ? 17.422 20.688 -0.115 1 87.69 387 HIS A C 1
ATOM 3018 O O . HIS A 1 387 ? 17.781 21.391 -1.064 1 87.69 387 HIS A O 1
ATOM 3024 N N . SER A 1 388 ? 16.234 20.594 0.296 1 91.56 388 SER A N 1
ATOM 3025 C CA . SER A 1 388 ? 15.18 21.422 -0.297 1 91.56 388 SER A CA 1
ATOM 3026 C C . SER A 1 388 ? 14.992 22.719 0.467 1 91.56 388 SER A C 1
ATOM 3028 O O . SER A 1 388 ? 15.594 22.922 1.527 1 91.56 388 SER A O 1
ATOM 3030 N N . GLY A 1 389 ? 14.328 23.625 -0.112 1 93.06 389 GLY A N 1
ATOM 3031 C CA . GLY A 1 389 ? 13.914 24.859 0.543 1 93.06 389 GLY A CA 1
ATOM 3032 C C . GLY A 1 389 ? 12.438 24.891 0.89 1 93.06 389 GLY A C 1
ATOM 3033 O O . GLY A 1 389 ? 11.633 24.234 0.233 1 93.06 389 GLY A O 1
ATOM 3034 N N . MET A 1 390 ? 12.148 25.641 1.928 1 95.25 390 MET A N 1
ATOM 3035 C CA . MET A 1 390 ? 10.766 25.719 2.393 1 95.25 390 MET A CA 1
ATOM 3036 C C . MET A 1 390 ? 10.391 27.172 2.691 1 95.25 390 MET A C 1
ATOM 3038 O O . MET A 1 390 ? 11.195 27.938 3.227 1 95.25 390 MET A O 1
ATOM 3042 N N . GLY A 1 391 ? 9.203 27.531 2.326 1 96 391 GLY A N 1
ATOM 3043 C CA . GLY A 1 391 ? 8.695 28.859 2.594 1 96 391 GLY A CA 1
ATOM 3044 C C . GLY A 1 391 ? 7.188 28.906 2.764 1 96 391 GLY A C 1
ATOM 3045 O O . GLY A 1 391 ? 6.473 28.047 2.258 1 96 391 GLY A O 1
ATOM 3046 N N . TYR A 1 392 ? 6.738 29.891 3.547 1 96.69 392 TYR A N 1
ATOM 3047 C CA . TYR A 1 392 ? 5.312 30.109 3.76 1 96.69 392 TYR A CA 1
ATOM 3048 C C . TYR A 1 392 ? 4.848 31.391 3.082 1 96.69 392 TYR A C 1
ATOM 3050 O O . TYR A 1 392 ? 5.516 32.406 3.17 1 96.69 392 TYR A O 1
ATOM 3058 N N . LEU A 1 393 ? 3.75 31.25 2.352 1 95.5 393 LEU A N 1
ATOM 3059 C CA . LEU A 1 393 ? 3.186 32.406 1.685 1 95.5 393 LEU A CA 1
ATOM 3060 C C . LEU A 1 393 ? 1.663 32.344 1.639 1 95.5 393 LEU A C 1
ATOM 3062 O O . LEU A 1 393 ? 1.105 31.453 0.994 1 95.5 393 LEU A O 1
ATOM 3066 N N . ASN A 1 394 ? 1.002 33.188 2.252 1 91.56 394 ASN A N 1
ATOM 3067 C CA . ASN A 1 394 ? -0.438 33.406 2.164 1 91.56 394 ASN A CA 1
ATOM 3068 C C . ASN A 1 394 ? -1.218 32.125 2.404 1 91.56 394 ASN A C 1
ATOM 3070 O O . ASN A 1 394 ? -2.066 31.75 1.594 1 91.56 394 ASN A O 1
ATOM 3074 N N . GLY A 1 395 ? -0.954 31.453 3.471 1 92.19 395 GLY A N 1
ATOM 3075 C CA . GLY A 1 395 ? -1.738 30.281 3.854 1 92.19 395 GLY A CA 1
ATOM 3076 C C . GLY A 1 395 ? -1.257 29 3.205 1 92.19 395 GLY A C 1
ATOM 3077 O O . GLY A 1 395 ? -1.894 27.953 3.342 1 92.19 395 GLY A O 1
ATOM 3078 N N . HIS A 1 396 ? -0.12 29.109 2.492 1 95.25 396 HIS A N 1
ATOM 3079 C CA . HIS A 1 396 ? 0.436 27.953 1.812 1 95.25 396 HIS A CA 1
ATOM 3080 C C . HIS A 1 396 ? 1.905 27.75 2.17 1 95.25 396 HIS A C 1
ATOM 3082 O O . HIS A 1 396 ? 2.629 28.719 2.398 1 95.25 396 HIS A O 1
ATOM 3088 N N . VAL A 1 397 ? 2.285 26.547 2.277 1 96.62 397 VAL A N 1
ATOM 3089 C CA . VAL A 1 397 ? 3.689 26.203 2.473 1 96.62 397 VAL A CA 1
ATOM 3090 C C . VAL A 1 397 ? 4.258 25.609 1.188 1 96.62 397 VAL A C 1
ATOM 3092 O O . VAL A 1 397 ? 3.641 24.734 0.574 1 96.62 397 VAL A O 1
ATOM 3095 N N . TYR A 1 398 ? 5.383 26.125 0.806 1 96.69 398 TYR A N 1
ATOM 3096 C CA . TYR A 1 398 ? 6.02 25.688 -0.433 1 96.69 398 TYR A CA 1
ATOM 3097 C C . TYR A 1 398 ? 7.309 24.922 -0.147 1 96.69 398 TYR A C 1
ATOM 3099 O O . TYR A 1 398 ? 8.102 25.328 0.701 1 96.69 398 TYR A O 1
ATOM 3107 N N . LEU A 1 399 ? 7.449 23.812 -0.806 1 95.94 399 LEU A N 1
ATOM 3108 C CA . LEU A 1 399 ? 8.688 23.047 -0.797 1 95.94 399 LEU A CA 1
ATOM 3109 C C . LEU A 1 399 ? 9.266 22.922 -2.203 1 95.94 399 LEU A C 1
ATOM 3111 O O . LEU A 1 399 ? 8.57 22.5 -3.131 1 95.94 399 LEU A O 1
ATOM 3115 N N . LEU A 1 400 ? 10.453 23.344 -2.314 1 94 400 LEU A N 1
ATOM 3116 C CA . LEU A 1 400 ? 10.969 23.391 -3.68 1 94 400 LEU A CA 1
ATOM 3117 C C . LEU A 1 400 ? 12.453 23.031 -3.711 1 94 400 LEU A C 1
ATOM 3119 O O . LEU A 1 400 ? 13.156 23.203 -2.715 1 94 400 LEU A O 1
ATOM 3123 N N . GLY A 1 401 ? 12.812 22.484 -4.914 1 91.5 401 GLY A N 1
ATOM 3124 C CA . GLY A 1 401 ? 14.195 22.141 -5.176 1 91.5 401 GLY A CA 1
ATOM 3125 C C . GLY A 1 401 ? 14.633 20.859 -4.488 1 91.5 401 GLY A C 1
ATOM 3126 O O . GLY A 1 401 ? 13.82 19.953 -4.27 1 91.5 401 GLY A O 1
ATOM 3127 N N . GLY A 1 402 ? 15.992 20.766 -4.32 1 90 402 GLY A N 1
ATOM 3128 C CA . GLY A 1 402 ? 16.578 19.609 -3.688 1 90 402 GLY A CA 1
ATOM 3129 C C . GLY A 1 402 ? 16.922 18.5 -4.672 1 90 402 GLY A C 1
ATOM 3130 O O . GLY A 1 402 ? 17.094 18.766 -5.867 1 90 402 GLY A O 1
ATOM 3131 N N . ARG A 1 403 ? 17.172 17.359 -4.039 1 90.19 403 ARG A N 1
ATOM 3132 C CA . ARG A 1 403 ? 17.578 16.203 -4.82 1 90.19 403 ARG A CA 1
ATOM 3133 C C . ARG A 1 403 ? 16.781 14.961 -4.426 1 90.19 403 ARG A C 1
ATOM 3135 O O . ARG A 1 403 ? 16.281 14.867 -3.303 1 90.19 403 ARG A O 1
ATOM 3142 N N . ASN A 1 404 ? 16.656 14.164 -5.438 1 85.06 404 ASN A N 1
ATOM 3143 C CA . ASN A 1 404 ? 16.047 12.875 -5.133 1 85.06 404 ASN A CA 1
ATOM 3144 C C . ASN A 1 404 ? 16.906 12.047 -4.188 1 85.06 404 ASN A C 1
ATOM 3146 O O . ASN A 1 404 ? 18.109 11.859 -4.441 1 85.06 404 ASN A O 1
ATOM 3150 N N . PRO A 1 405 ? 16.344 11.578 -3.145 1 76.44 405 PRO A N 1
ATOM 3151 C CA . PRO A 1 405 ? 17.156 10.875 -2.148 1 76.44 405 PRO A CA 1
ATOM 3152 C C . PRO A 1 405 ? 17.766 9.578 -2.686 1 76.44 405 PRO A C 1
ATOM 3154 O O . PRO A 1 405 ? 18.797 9.125 -2.184 1 76.44 405 PRO A O 1
ATOM 3157 N N . VAL A 1 406 ? 17.125 9 -3.658 1 64.19 406 VAL A N 1
ATOM 3158 C CA . VAL A 1 406 ? 17.578 7.711 -4.18 1 64.19 406 VAL A CA 1
ATOM 3159 C C . VAL A 1 406 ? 18.516 7.93 -5.363 1 64.19 406 VAL A C 1
ATOM 3161 O O . VAL A 1 406 ? 19.641 7.418 -5.371 1 64.19 406 VAL A O 1
ATOM 3164 N N . THR A 1 407 ? 18.172 8.75 -6.344 1 68.5 407 THR A N 1
ATOM 3165 C CA . THR A 1 407 ? 18.922 8.922 -7.586 1 68.5 407 THR A CA 1
ATOM 3166 C C . THR A 1 407 ? 19.875 10.109 -7.496 1 68.5 407 THR A C 1
ATOM 3168 O O . THR A 1 407 ? 20.766 10.266 -8.328 1 68.5 407 THR A O 1
ATOM 3171 N N . ASP A 1 408 ? 19.719 11.023 -6.586 1 81.69 408 ASP A N 1
ATOM 3172 C CA . ASP A 1 408 ? 20.516 12.227 -6.371 1 81.69 408 ASP A CA 1
ATOM 3173 C C . ASP A 1 408 ? 20.328 13.219 -7.512 1 81.69 408 ASP A C 1
ATOM 3175 O O . ASP A 1 408 ? 21.156 14.102 -7.715 1 81.69 408 ASP A O 1
ATOM 3179 N N . THR A 1 409 ? 19.266 12.906 -8.273 1 86.12 409 THR A N 1
ATOM 3180 C CA . THR A 1 409 ? 18.969 13.844 -9.359 1 86.12 409 THR A CA 1
ATOM 3181 C C . THR A 1 409 ? 18.312 15.109 -8.82 1 86.12 409 THR A C 1
ATOM 3183 O O . THR A 1 409 ? 17.531 15.047 -7.867 1 86.12 409 THR A O 1
ATOM 3186 N N . ARG A 1 410 ? 18.688 16.266 -9.43 1 91.44 410 ARG A N 1
ATOM 3187 C CA . ARG A 1 410 ? 18.109 17.547 -9 1 91.44 410 ARG A CA 1
ATOM 3188 C C . ARG A 1 410 ? 16.641 17.641 -9.398 1 91.44 410 ARG A C 1
ATOM 3190 O O . ARG A 1 410 ? 16.266 17.219 -10.492 1 91.44 410 ARG A O 1
ATOM 3197 N N . LEU A 1 411 ? 15.852 18.188 -8.484 1 93.06 411 LEU A N 1
ATOM 3198 C CA . LEU A 1 411 ? 14.406 18.266 -8.695 1 93.06 411 LEU A CA 1
ATOM 3199 C C . LEU A 1 411 ? 13.984 19.688 -9.039 1 93.06 411 LEU A C 1
ATOM 3201 O O . LEU A 1 411 ? 14.484 20.656 -8.453 1 93.06 411 LEU A O 1
ATOM 3205 N N . LYS A 1 412 ? 13.109 19.812 -9.977 1 94.69 412 LYS A N 1
ATOM 3206 C CA . LYS A 1 412 ? 12.562 21.109 -10.359 1 94.69 412 LYS A CA 1
ATOM 3207 C C . LYS A 1 412 ? 11.141 21.281 -9.852 1 94.69 412 LYS A C 1
ATOM 3209 O O . LYS A 1 412 ? 10.602 22.391 -9.859 1 94.69 412 LYS A O 1
ATOM 3214 N N . GLU A 1 413 ? 10.586 20.25 -9.414 1 94.25 413 GLU A N 1
ATOM 3215 C CA . GLU A 1 413 ? 9.188 20.266 -8.992 1 94.25 413 GLU A CA 1
ATOM 3216 C C . GLU A 1 413 ? 9 21.109 -7.73 1 94.25 413 GLU A C 1
ATOM 3218 O O . GLU A 1 413 ? 9.875 21.125 -6.859 1 94.25 413 GLU A O 1
ATOM 3223 N N . VAL A 1 414 ? 7.949 21.828 -7.656 1 96.06 414 VAL A N 1
ATOM 3224 C CA . VAL A 1 414 ? 7.586 22.625 -6.492 1 96.06 414 VAL A CA 1
ATOM 3225 C C . VAL A 1 414 ? 6.27 22.125 -5.906 1 96.06 414 VAL A C 1
ATOM 3227 O O . VAL A 1 414 ? 5.262 22.047 -6.609 1 96.06 414 VAL A O 1
ATOM 3230 N N . GLU A 1 415 ? 6.301 21.812 -4.668 1 96 415 GLU A N 1
ATOM 3231 C CA . GLU A 1 415 ? 5.113 21.344 -3.955 1 96 415 GLU A CA 1
ATOM 3232 C C . GLU A 1 415 ? 4.492 22.469 -3.125 1 96 415 GLU A C 1
ATOM 3234 O O . GLU A 1 415 ? 5.207 23.266 -2.514 1 96 415 GLU A O 1
ATOM 3239 N N . CYS A 1 416 ? 3.246 22.531 -3.15 1 95.94 416 CYS A N 1
ATOM 3240 C CA . CYS A 1 416 ? 2.488 23.531 -2.418 1 95.94 416 CYS A CA 1
ATOM 3241 C C . CYS A 1 416 ? 1.462 22.891 -1.497 1 95.94 416 CYS A C 1
ATOM 3243 O O . CYS A 1 416 ? 0.626 22.094 -1.948 1 95.94 416 CYS A O 1
ATOM 3245 N N . TYR A 1 417 ? 1.539 23.203 -0.273 1 95.94 417 TYR A N 1
ATOM 3246 C CA . TYR A 1 417 ? 0.623 22.703 0.739 1 95.94 417 TYR A CA 1
ATOM 3247 C C . TYR A 1 417 ? -0.396 23.75 1.141 1 95.94 417 TYR A C 1
ATOM 3249 O O . TYR A 1 417 ? -0.025 24.859 1.537 1 95.94 417 TYR A O 1
ATOM 3257 N N . SER A 1 418 ? -1.655 23.422 1.071 1 94.44 418 SER A N 1
ATOM 3258 C CA . SER A 1 418 ? -2.713 24.312 1.535 1 94.44 418 SER A CA 1
ATOM 3259 C C . SER A 1 418 ? -3.076 24.031 2.988 1 94.44 418 SER A C 1
ATOM 3261 O O . SER A 1 418 ? -3.545 22.938 3.314 1 94.44 418 SER A O 1
ATOM 3263 N N . VAL A 1 419 ? -2.951 24.984 3.797 1 93.25 419 VAL A N 1
ATOM 3264 C CA . VAL A 1 419 ? -3.264 24.828 5.215 1 93.25 419 VAL A CA 1
ATOM 3265 C C . VAL A 1 419 ? -4.762 24.578 5.387 1 93.25 419 VAL A C 1
ATOM 3267 O O . VAL A 1 419 ? -5.164 23.734 6.191 1 93.25 419 VAL A O 1
ATOM 3270 N N . GLN A 1 420 ? -5.562 25.172 4.586 1 91.19 420 GLN A N 1
ATOM 3271 C CA . GLN A 1 420 ? -7.016 25.078 4.699 1 91.19 420 GLN A CA 1
ATOM 3272 C C . GLN A 1 420 ? -7.508 23.703 4.227 1 91.19 420 GLN A C 1
ATOM 3274 O O . GLN A 1 420 ? -8.531 23.219 4.711 1 91.19 420 GLN A O 1
ATOM 3279 N N . ARG A 1 421 ? -6.746 23.141 3.361 1 91.69 421 ARG A N 1
ATOM 3280 C CA . ARG A 1 421 ? -7.215 21.891 2.77 1 91.69 421 ARG A CA 1
ATOM 3281 C C . ARG A 1 421 ? -6.434 20.703 3.312 1 91.69 421 ARG A C 1
ATOM 3283 O O . ARG A 1 421 ? -6.863 19.562 3.17 1 91.69 421 ARG A O 1
ATOM 3290 N N . ASN A 1 422 ? -5.293 20.984 3.961 1 93.44 422 ASN A N 1
ATOM 3291 C CA . ASN A 1 422 ? -4.383 19.906 4.363 1 93.44 422 ASN A CA 1
ATOM 3292 C C . ASN A 1 422 ? -4.059 18.984 3.197 1 93.44 422 ASN A C 1
ATOM 3294 O O . ASN A 1 422 ? -4.172 17.766 3.32 1 93.44 422 ASN A O 1
ATOM 3298 N N . GLN A 1 423 ? -3.775 19.578 2.072 1 92.62 423 GLN A N 1
ATOM 3299 C CA . GLN A 1 423 ? -3.469 18.828 0.854 1 92.62 423 GLN A CA 1
ATOM 3300 C C . GLN A 1 423 ? -2.289 19.453 0.113 1 92.62 423 GLN A C 1
ATOM 3302 O O . GLN A 1 423 ? -2.043 20.656 0.223 1 92.62 423 GLN A O 1
ATOM 3307 N N . TRP A 1 424 ? -1.61 18.547 -0.561 1 93.81 424 TRP A N 1
ATOM 3308 C CA . TRP A 1 424 ? -0.48 18.984 -1.373 1 93.81 424 TRP A CA 1
ATOM 3309 C C . TRP A 1 424 ? -0.848 19 -2.854 1 93.81 424 TRP A C 1
ATOM 3311 O O . TRP A 1 424 ? -1.67 18.203 -3.305 1 93.81 424 TRP A O 1
ATOM 3321 N N . THR A 1 425 ? -0.303 19.891 -3.607 1 93.06 425 THR A N 1
ATOM 3322 C CA . THR A 1 425 ? -0.403 19.922 -5.062 1 93.06 425 THR A CA 1
ATOM 3323 C C . THR A 1 425 ? 0.898 20.422 -5.684 1 93.06 425 THR A C 1
ATOM 3325 O O . THR A 1 425 ? 1.745 20.984 -4.988 1 93.06 425 THR A O 1
ATOM 3328 N N . PHE A 1 426 ? 1.104 20.141 -6.926 1 94 426 PHE A N 1
ATOM 3329 C CA . PHE A 1 426 ? 2.252 20.672 -7.652 1 94 426 PHE A CA 1
ATOM 3330 C C . PHE A 1 426 ? 1.905 22 -8.32 1 94 426 PHE A C 1
ATOM 3332 O O . PHE A 1 426 ? 0.806 22.156 -8.852 1 94 426 PHE A O 1
ATOM 3339 N N . VAL A 1 427 ? 2.824 22.891 -8.211 1 94.62 427 VAL A N 1
ATOM 3340 C CA . VAL A 1 427 ? 2.662 24.172 -8.906 1 94.62 427 VAL A CA 1
ATOM 3341 C C . VAL A 1 427 ? 3.762 24.328 -9.953 1 94.62 427 VAL A C 1
ATOM 3343 O O . VAL A 1 427 ? 4.441 23.359 -10.305 1 94.62 427 VAL A O 1
ATOM 3346 N N . ALA A 1 428 ? 3.869 25.547 -10.547 1 94.81 428 ALA A N 1
ATOM 3347 C CA . ALA A 1 428 ? 4.852 25.75 -11.602 1 94.81 428 ALA A CA 1
ATOM 3348 C C . ALA A 1 428 ? 6.246 25.328 -11.156 1 94.81 428 ALA A C 1
ATOM 3350 O O . ALA A 1 428 ? 6.727 25.766 -10.109 1 94.81 428 ALA A O 1
ATOM 3351 N N . PRO A 1 429 ? 6.824 24.469 -11.898 1 95.5 429 PRO A N 1
ATOM 3352 C CA . PRO A 1 429 ? 8.18 24.031 -11.539 1 95.5 429 PRO A CA 1
ATOM 3353 C C . PRO A 1 429 ? 9.219 25.125 -11.727 1 95.5 429 PRO A C 1
ATOM 3355 O O . PRO A 1 429 ? 8.961 26.109 -12.414 1 95.5 429 PRO A O 1
ATOM 3358 N N . LEU A 1 430 ? 10.336 24.938 -11.047 1 95 430 LEU A N 1
ATOM 3359 C CA . LEU A 1 430 ? 11.445 25.859 -11.227 1 95 430 LEU A CA 1
ATOM 3360 C C . LEU A 1 430 ? 11.953 25.828 -12.664 1 95 430 LEU A C 1
ATOM 3362 O O . LEU A 1 430 ? 12.016 24.766 -13.281 1 95 430 LEU A O 1
ATOM 3366 N N . PRO A 1 431 ? 12.242 26.953 -13.203 1 92.25 431 PRO A N 1
ATOM 3367 C CA . PRO A 1 431 ? 12.734 27 -14.586 1 92.25 431 PRO A CA 1
ATOM 3368 C C . PRO A 1 431 ? 14.031 26.234 -14.781 1 92.25 431 PRO A C 1
ATOM 3370 O O . PRO A 1 431 ? 14.297 25.734 -15.875 1 92.25 431 PRO A O 1
ATOM 3373 N N . HIS A 1 432 ? 14.852 26.219 -13.727 1 88.5 432 HIS A N 1
ATOM 3374 C CA . HIS A 1 432 ? 16.125 25.5 -13.742 1 88.5 432 HIS A CA 1
ATOM 3375 C C . HIS A 1 432 ? 16.359 24.75 -12.438 1 88.5 432 HIS A C 1
ATOM 3377 O O . HIS A 1 432 ? 15.734 25.062 -11.414 1 88.5 432 HIS A O 1
ATOM 3383 N N . SER A 1 433 ? 17.203 23.656 -12.672 1 86.56 433 SER A N 1
ATOM 3384 C CA . SER A 1 433 ? 17.594 22.984 -11.445 1 86.56 433 SER A CA 1
ATOM 3385 C C . SER A 1 433 ? 18.609 23.828 -10.656 1 86.56 433 SER A C 1
ATOM 3387 O O . SER A 1 433 ? 19.547 24.359 -11.227 1 86.56 433 SER A O 1
ATOM 3389 N N . LEU A 1 434 ? 18.297 24.031 -9.547 1 83.94 434 LEU A N 1
ATOM 3390 C CA . LEU A 1 434 ? 19.125 24.891 -8.719 1 83.94 434 LEU A CA 1
ATOM 3391 C C . LEU A 1 434 ? 19.875 24.062 -7.668 1 83.94 434 LEU A C 1
ATOM 3393 O O . LEU A 1 434 ? 19.344 23.062 -7.168 1 83.94 434 LEU A O 1
ATOM 3397 N N . GLY A 1 435 ? 21.031 24.359 -7.395 1 81.88 435 GLY A N 1
ATOM 3398 C CA . GLY A 1 435 ? 21.766 23.766 -6.289 1 81.88 435 GLY A CA 1
ATOM 3399 C C . GLY A 1 435 ? 21.328 24.297 -4.934 1 81.88 435 GLY A C 1
ATOM 3400 O O . GLY A 1 435 ? 20.141 24.297 -4.617 1 81.88 435 GLY A O 1
ATOM 3401 N N . LYS A 1 436 ? 22.359 24.812 -4.184 1 85.75 436 LYS A N 1
ATOM 3402 C CA . LYS A 1 436 ? 22.031 25.406 -2.889 1 85.75 436 LYS A CA 1
ATOM 3403 C C . LYS A 1 436 ? 21.219 26.688 -3.055 1 85.75 436 LYS A C 1
ATOM 3405 O O . LYS A 1 436 ? 21.578 27.562 -3.844 1 85.75 436 LYS A O 1
ATOM 3410 N N . MET A 1 437 ? 20.078 26.719 -2.391 1 90.12 437 MET A N 1
ATOM 3411 C CA . MET A 1 437 ? 19.172 27.844 -2.549 1 90.12 437 MET A CA 1
ATOM 3412 C C . MET A 1 437 ? 18.516 28.219 -1.217 1 90.12 437 MET A C 1
ATOM 3414 O O . MET A 1 437 ? 18.5 27.406 -0.284 1 90.12 437 MET A O 1
ATOM 3418 N N . GLN A 1 438 ? 18.125 29.438 -1.169 1 93.06 438 GLN A N 1
ATOM 3419 C CA . GLN A 1 438 ? 17.359 29.938 -0.038 1 93.06 438 GLN A CA 1
ATOM 3420 C C . GLN A 1 438 ? 15.992 30.438 -0.489 1 93.06 438 GLN A C 1
ATOM 3422 O O . GLN A 1 438 ? 15.859 31.031 -1.565 1 93.06 438 GLN A O 1
ATOM 3427 N N . VAL A 1 439 ? 15.023 30.172 0.362 1 95.62 439 VAL A N 1
ATOM 3428 C CA . VAL A 1 439 ? 13.656 30.547 0.026 1 95.62 439 VAL A CA 1
ATOM 3429 C C . VAL A 1 439 ? 13.125 31.547 1.05 1 95.62 439 VAL A C 1
ATOM 3431 O O . VAL A 1 439 ? 13.219 31.328 2.258 1 95.62 439 VAL A O 1
ATOM 3434 N N . VAL A 1 440 ? 12.617 32.656 0.562 1 95.44 440 VAL A N 1
ATOM 3435 C CA . VAL A 1 440 ? 12.055 33.656 1.451 1 95.44 440 VAL A CA 1
ATOM 3436 C C . VAL A 1 440 ? 10.766 34.219 0.853 1 95.44 440 VAL A C 1
ATOM 3438 O O . VAL A 1 440 ? 10.602 34.25 -0.369 1 95.44 440 VAL A O 1
ATOM 3441 N N . ALA A 1 441 ? 9.844 34.594 1.695 1 96.25 441 ALA A N 1
ATOM 3442 C CA . ALA A 1 441 ? 8.586 35.219 1.269 1 96.25 441 ALA A CA 1
ATOM 3443 C C . ALA A 1 441 ? 8.555 36.719 1.6 1 96.25 441 ALA A C 1
ATOM 3445 O O . ALA A 1 441 ? 8.891 37.094 2.715 1 96.25 441 ALA A O 1
ATOM 3446 N N . LEU A 1 442 ? 8.273 37.5 0.595 1 95 442 LEU A N 1
ATOM 3447 C CA . LEU A 1 442 ? 8.211 38.938 0.778 1 95 442 LEU A CA 1
ATOM 3448 C C . LEU A 1 442 ? 7.195 39.562 -0.173 1 95 442 LEU A C 1
ATOM 3450 O O . LEU A 1 442 ? 7.188 39.25 -1.367 1 95 442 LEU A O 1
ATOM 3454 N N . ASN A 1 443 ? 6.348 40.438 0.293 1 92.62 443 ASN A N 1
ATOM 3455 C CA . ASN A 1 443 ? 5.379 41.188 -0.496 1 92.62 443 ASN A CA 1
ATOM 3456 C C . ASN A 1 443 ? 4.52 40.25 -1.357 1 92.62 443 ASN A C 1
ATOM 3458 O O . ASN A 1 443 ? 4.41 40.469 -2.568 1 92.62 443 ASN A O 1
ATOM 3462 N N . ASP A 1 444 ? 3.998 39.219 -0.825 1 92.94 444 ASP A N 1
ATOM 3463 C CA . ASP A 1 444 ? 3.053 38.281 -1.422 1 92.94 444 ASP A CA 1
ATOM 3464 C C . ASP A 1 444 ? 3.705 37.5 -2.555 1 92.94 444 ASP A C 1
ATOM 3466 O O . ASP A 1 444 ? 3.016 37 -3.443 1 92.94 444 ASP A O 1
ATOM 3470 N N . HIS A 1 445 ? 5.047 37.5 -2.537 1 95.25 445 HIS A N 1
ATOM 3471 C CA . HIS A 1 445 ? 5.801 36.688 -3.488 1 95.25 445 HIS A CA 1
ATOM 3472 C C . HIS A 1 445 ? 6.809 35.812 -2.775 1 95.25 445 HIS A C 1
ATOM 3474 O O . HIS A 1 445 ? 7.188 36.094 -1.633 1 95.25 445 HIS A O 1
ATOM 3480 N N . LEU A 1 446 ? 7.09 34.781 -3.436 1 95.94 446 LEU A N 1
ATOM 3481 C CA . LEU A 1 446 ? 8.133 33.875 -2.961 1 95.94 446 LEU A CA 1
ATOM 3482 C C . LEU A 1 446 ? 9.422 34.062 -3.754 1 95.94 446 LEU A C 1
ATOM 3484 O O . LEU A 1 446 ? 9.398 34.062 -4.984 1 95.94 446 LEU A O 1
ATOM 3488 N N . TYR A 1 447 ? 10.516 34.281 -3.07 1 95.56 447 TYR A N 1
ATOM 3489 C CA . TYR A 1 447 ? 11.805 34.5 -3.719 1 95.56 447 TYR A CA 1
ATOM 3490 C C . TYR A 1 447 ? 12.75 33.312 -3.467 1 95.56 447 TYR A C 1
ATOM 3492 O O . TYR A 1 447 ? 12.82 32.812 -2.35 1 95.56 447 TYR A O 1
ATOM 3500 N N . VAL A 1 448 ? 13.352 32.906 -4.457 1 95.56 448 VAL A N 1
ATOM 3501 C CA . VAL A 1 448 ? 14.406 31.906 -4.375 1 95.56 448 VAL A CA 1
ATOM 3502 C C . VAL A 1 448 ? 15.742 32.531 -4.781 1 95.56 448 VAL A C 1
ATOM 3504 O O . VAL A 1 448 ? 15.875 33.062 -5.887 1 95.56 448 VAL A O 1
ATOM 3507 N N . VAL A 1 449 ? 16.641 32.438 -3.857 1 93.38 449 VAL A N 1
ATOM 3508 C CA . VAL A 1 449 ? 17.938 33.094 -4.09 1 93.38 449 VAL A CA 1
ATOM 3509 C C . VAL A 1 449 ? 19.031 32.031 -4.164 1 93.38 449 VAL A C 1
ATOM 3511 O O . VAL A 1 449 ? 19.125 31.156 -3.291 1 93.38 449 VAL A O 1
ATOM 3514 N N . ASN A 1 450 ? 19.734 32 -5.176 1 90.38 450 ASN A N 1
ATOM 3515 C CA . ASN A 1 450 ? 20.938 31.219 -5.328 1 90.38 450 ASN A CA 1
ATOM 3516 C C . ASN A 1 450 ? 22.156 32.094 -5.617 1 90.38 450 ASN A C 1
ATOM 3518 O O . ASN A 1 450 ? 22.031 33.312 -5.73 1 90.38 450 ASN A O 1
ATOM 3522 N N . LYS A 1 451 ? 23.344 31.531 -5.695 1 85.81 451 LYS A N 1
ATOM 3523 C CA . LYS A 1 451 ? 24.578 32.312 -5.879 1 85.81 451 LYS A CA 1
ATOM 3524 C C . LYS A 1 451 ? 24.547 33.062 -7.195 1 85.81 451 LYS A C 1
ATOM 3526 O O . LYS A 1 451 ? 25.156 34.156 -7.312 1 85.81 451 LYS A O 1
ATOM 3531 N N . ARG A 1 452 ? 23.734 32.625 -8.156 1 82.81 452 ARG A N 1
ATOM 3532 C CA . ARG A 1 452 ? 23.812 33.25 -9.477 1 82.81 452 ARG A CA 1
ATOM 3533 C C . ARG A 1 452 ? 22.5 33.938 -9.828 1 82.81 452 ARG A C 1
ATOM 3535 O O . ARG A 1 452 ? 22.484 34.906 -10.57 1 82.81 452 ARG A O 1
ATOM 3542 N N . ARG A 1 453 ? 21.469 33.375 -9.344 1 87.5 453 ARG A N 1
ATOM 3543 C CA . ARG A 1 453 ? 20.156 33.812 -9.828 1 87.5 453 ARG A CA 1
ATOM 3544 C C . ARG A 1 453 ? 19.188 34 -8.68 1 87.5 453 ARG A C 1
ATOM 3546 O O . ARG A 1 453 ? 19.328 33.406 -7.621 1 87.5 453 ARG A O 1
ATOM 3553 N N . MET A 1 454 ? 18.328 34.906 -8.906 1 92.38 454 MET A N 1
ATOM 3554 C CA . MET A 1 454 ? 17.188 35.094 -8.008 1 92.38 454 MET A CA 1
ATOM 3555 C C . MET A 1 454 ? 15.875 35 -8.758 1 92.38 454 MET A C 1
ATOM 3557 O O . MET A 1 454 ? 15.68 35.656 -9.781 1 92.38 454 MET A O 1
ATOM 3561 N N . LEU A 1 455 ? 15.078 34.156 -8.289 1 94.56 455 LEU A N 1
ATOM 3562 C CA . LEU A 1 455 ? 13.773 33.906 -8.906 1 94.56 455 LEU A CA 1
ATOM 3563 C C . LEU A 1 455 ? 12.648 34.406 -8.008 1 94.56 455 LEU A C 1
ATOM 3565 O O . LEU A 1 455 ? 12.789 34.438 -6.785 1 94.56 455 LEU A O 1
ATOM 3569 N N . CYS A 1 456 ? 11.656 34.844 -8.625 1 95 456 CYS A N 1
ATOM 3570 C CA . CYS A 1 456 ? 10.453 35.281 -7.93 1 95 456 CYS A CA 1
ATOM 3571 C C . CYS A 1 456 ? 9.219 34.531 -8.414 1 95 456 CYS A C 1
ATOM 3573 O O . CYS A 1 456 ? 8.977 34.469 -9.617 1 95 456 CYS A O 1
ATOM 3575 N N . TYR A 1 457 ? 8.469 34.031 -7.496 1 95.38 457 TYR A N 1
ATOM 3576 C CA . TYR A 1 457 ? 7.258 33.281 -7.812 1 95.38 457 TYR A CA 1
ATOM 3577 C C . TYR A 1 457 ? 6.012 34.094 -7.512 1 95.38 457 TYR A C 1
ATOM 3579 O O . TYR A 1 457 ? 5.855 34.625 -6.402 1 95.38 457 TYR A O 1
ATOM 3587 N N . ASP A 1 458 ? 5.172 34.188 -8.477 1 92.88 458 ASP A N 1
ATOM 3588 C CA . ASP A 1 458 ? 3.865 34.812 -8.312 1 92.88 458 ASP A CA 1
ATOM 3589 C C . ASP A 1 458 ? 2.764 33.75 -8.172 1 92.88 458 ASP A C 1
ATOM 3591 O O . ASP A 1 458 ? 2.357 33.156 -9.164 1 92.88 458 ASP A O 1
ATOM 3595 N N . PRO A 1 459 ? 2.252 33.625 -7.035 1 91.88 459 PRO A N 1
ATOM 3596 C CA . PRO A 1 459 ? 1.238 32.562 -6.828 1 91.88 459 PRO A CA 1
ATOM 3597 C C . PRO A 1 459 ? -0.044 32.844 -7.613 1 91.88 459 PRO A C 1
ATOM 3599 O O . PRO A 1 459 ? -0.765 31.906 -7.961 1 91.88 459 PRO A O 1
ATOM 3602 N N . LYS A 1 460 ? -0.374 34.062 -7.84 1 88.94 460 LYS A N 1
ATOM 3603 C CA . LYS A 1 460 ? -1.588 34.406 -8.578 1 88.94 460 LYS A CA 1
ATOM 3604 C C . LYS A 1 460 ? -1.486 33.938 -10.031 1 88.94 460 LYS A C 1
ATOM 3606 O O . LYS A 1 460 ? -2.463 33.469 -10.609 1 88.94 460 LYS A O 1
ATOM 3611 N N . ARG A 1 461 ? -0.312 34.031 -10.578 1 90.69 461 ARG A N 1
ATOM 3612 C CA . ARG A 1 461 ? -0.098 33.656 -11.977 1 90.69 461 ARG A CA 1
ATOM 3613 C C . ARG A 1 461 ? 0.573 32.281 -12.086 1 90.69 461 ARG A C 1
ATOM 3615 O O . ARG A 1 461 ? 0.723 31.766 -13.188 1 90.69 461 ARG A O 1
ATOM 3622 N N . ASN A 1 462 ? 0.897 31.781 -10.992 1 92.62 462 ASN A N 1
ATOM 3623 C CA . ASN A 1 462 ? 1.589 30.5 -10.961 1 92.62 462 ASN A CA 1
ATOM 3624 C C . ASN A 1 462 ? 2.775 30.469 -11.922 1 92.62 462 ASN A C 1
ATOM 3626 O O . ASN A 1 462 ? 2.877 29.578 -12.766 1 92.62 462 ASN A O 1
ATOM 3630 N N . ARG A 1 463 ? 3.598 31.453 -11.758 1 94.31 463 ARG A N 1
ATOM 3631 C CA . ARG A 1 463 ? 4.734 31.594 -12.656 1 94.31 463 ARG A CA 1
ATOM 3632 C C . ARG A 1 463 ? 5.961 32.125 -11.922 1 94.31 463 ARG A C 1
ATOM 3634 O O . ARG A 1 463 ? 5.836 32.875 -10.953 1 94.31 463 ARG A O 1
ATOM 3641 N N . TRP A 1 464 ? 7.117 31.672 -12.461 1 94.75 464 TRP A N 1
ATOM 3642 C CA . TRP A 1 464 ? 8.398 32.156 -11.945 1 94.75 464 TRP A CA 1
ATOM 3643 C C . TRP A 1 464 ? 8.992 33.219 -12.859 1 94.75 464 TRP A C 1
ATOM 3645 O O . TRP A 1 464 ? 8.922 33.094 -14.078 1 94.75 464 TRP A O 1
ATOM 3655 N N . ARG A 1 465 ? 9.516 34.188 -12.25 1 93.5 465 ARG A N 1
ATOM 3656 C CA . ARG A 1 465 ? 10.203 35.219 -13.008 1 93.5 465 ARG A CA 1
ATOM 3657 C C . ARG A 1 465 ? 11.609 35.469 -12.453 1 93.5 465 ARG A C 1
ATOM 3659 O O . ARG A 1 465 ? 11.844 35.281 -11.258 1 93.5 465 ARG A O 1
ATOM 3666 N N . HIS A 1 466 ? 12.492 35.875 -13.344 1 91.31 466 HIS A N 1
ATOM 3667 C CA . HIS A 1 466 ? 13.828 36.25 -12.914 1 91.31 466 HIS A CA 1
ATOM 3668 C C . HIS A 1 466 ? 13.828 37.688 -12.398 1 91.31 466 HIS A C 1
ATOM 3670 O O . HIS A 1 466 ? 13.297 38.594 -13.055 1 91.31 466 HIS A O 1
ATOM 3676 N N . CYS A 1 467 ? 14.367 37.875 -11.219 1 86.25 467 CYS A N 1
ATOM 3677 C CA . CYS A 1 467 ? 14.273 39.219 -10.641 1 86.25 467 CYS A CA 1
ATOM 3678 C C . CYS A 1 467 ? 15.656 39.781 -10.359 1 86.25 467 CYS A C 1
ATOM 3680 O O . CYS A 1 467 ? 15.797 41 -10.109 1 86.25 467 CYS A O 1
ATOM 3682 N N . GLY A 1 468 ? 16.625 39.125 -10.344 1 82.19 468 GLY A N 1
ATOM 3683 C CA . GLY A 1 468 ? 17.953 39.656 -10.086 1 82.19 468 GLY A CA 1
ATOM 3684 C C . GLY A 1 468 ? 19.047 38.625 -10.102 1 82.19 468 GLY A C 1
ATOM 3685 O O . GLY A 1 468 ? 18.797 37.469 -10.461 1 82.19 468 GLY A O 1
ATOM 3686 N N . SER A 1 469 ? 20.281 39.156 -9.922 1 83.5 469 SER A N 1
ATOM 3687 C CA . SER A 1 469 ? 21.438 38.281 -9.859 1 83.5 469 SER A CA 1
ATOM 3688 C C . SER A 1 469 ? 22.375 38.688 -8.727 1 83.5 469 SER A C 1
ATOM 3690 O O . SER A 1 469 ? 22.766 39.844 -8.625 1 83.5 469 SER A O 1
ATOM 3692 N N . LEU A 1 470 ? 22.594 37.844 -7.844 1 80.5 470 LEU A N 1
ATOM 3693 C CA . LEU A 1 470 ? 23.5 38.094 -6.734 1 80.5 470 LEU A CA 1
ATOM 3694 C C . LEU A 1 470 ? 24.953 38.125 -7.219 1 80.5 470 LEU A C 1
ATOM 3696 O O . LEU A 1 470 ? 25.734 38.969 -6.762 1 80.5 470 LEU A O 1
ATOM 3700 N N . ARG A 1 471 ? 25.359 37.5 -8.281 1 77.25 471 ARG A N 1
ATOM 3701 C CA . ARG A 1 471 ? 26.672 37.438 -8.914 1 77.25 471 ARG A CA 1
ATOM 3702 C C . ARG A 1 471 ? 27.766 37.219 -7.883 1 77.25 471 ARG A C 1
ATOM 3704 O O . ARG A 1 471 ? 28.688 38.031 -7.781 1 77.25 471 ARG A O 1
ATOM 3711 N N . ARG A 1 472 ? 27.594 36.281 -7.082 1 78.06 472 ARG A N 1
ATOM 3712 C CA . ARG A 1 472 ? 28.578 35.938 -6.059 1 78.06 472 ARG A CA 1
ATOM 3713 C C . ARG A 1 472 ? 28.984 34.469 -6.156 1 78.06 472 ARG A C 1
ATOM 3715 O O . ARG A 1 472 ? 28.406 33.688 -6.938 1 78.06 472 ARG A O 1
ATOM 3722 N N . ASP A 1 473 ? 29.984 34.156 -5.379 1 76.31 473 ASP A N 1
ATOM 3723 C CA . ASP A 1 473 ? 30.531 32.812 -5.473 1 76.31 473 ASP A CA 1
ATOM 3724 C C . ASP A 1 473 ? 29.812 31.859 -4.527 1 76.31 473 ASP A C 1
ATOM 3726 O O . ASP A 1 473 ? 29.688 30.656 -4.82 1 76.31 473 ASP A O 1
ATOM 3730 N N . LYS A 1 474 ? 29.422 32.438 -3.412 1 87.94 474 LYS A N 1
ATOM 3731 C CA . LYS A 1 474 ? 28.797 31.547 -2.438 1 87.94 474 LYS A CA 1
ATOM 3732 C C . LYS A 1 474 ? 27.625 32.25 -1.74 1 87.94 474 LYS A C 1
ATOM 3734 O O . LYS A 1 474 ? 27.672 33.438 -1.501 1 87.94 474 LYS A O 1
ATOM 3739 N N . LEU A 1 475 ? 26.609 31.562 -1.496 1 90.56 475 LEU A N 1
ATOM 3740 C CA . LEU A 1 475 ? 25.484 31.984 -0.675 1 90.56 475 LEU A CA 1
ATOM 3741 C C . LEU A 1 475 ? 25.312 31.062 0.531 1 90.56 475 LEU A C 1
ATOM 3743 O O . LEU A 1 475 ? 25.109 29.859 0.375 1 90.56 475 LEU A O 1
ATOM 3747 N N . HIS A 1 476 ? 25.391 31.656 1.684 1 89.38 476 HIS A N 1
ATOM 3748 C CA . HIS A 1 476 ? 25.266 30.859 2.895 1 89.38 476 HIS A CA 1
ATOM 3749 C C . HIS A 1 476 ? 23.812 30.797 3.354 1 89.38 476 HIS A C 1
ATOM 3751 O O . HIS A 1 476 ? 23.25 29.703 3.521 1 89.38 476 HIS A O 1
ATOM 3757 N N . LYS A 1 477 ? 23.266 31.969 3.551 1 92.56 477 LYS A N 1
ATOM 3758 C CA . LYS A 1 477 ? 21.891 32.031 4.039 1 92.56 477 LYS A CA 1
ATOM 3759 C C . LYS A 1 477 ? 21.234 33.375 3.664 1 92.56 477 LYS A C 1
ATOM 3761 O O . LYS A 1 477 ? 21.922 34.312 3.312 1 92.56 477 LYS A O 1
ATOM 3766 N N . ALA A 1 478 ? 19.922 33.375 3.734 1 94.12 478 ALA A N 1
ATOM 3767 C CA . ALA A 1 478 ? 19.172 34.594 3.441 1 94.12 478 ALA A CA 1
ATOM 3768 C C . ALA A 1 478 ? 17.938 34.719 4.344 1 94.12 478 ALA A C 1
ATOM 3770 O O . ALA A 1 478 ? 17.406 33.688 4.789 1 94.12 478 ALA A O 1
ATOM 3771 N N . CYS A 1 479 ? 17.547 35.875 4.664 1 95.38 479 CYS A N 1
ATOM 3772 C CA . CYS A 1 479 ? 16.328 36.156 5.434 1 95.38 479 CYS A CA 1
ATOM 3773 C C . CYS A 1 479 ? 15.719 37.5 5.07 1 95.38 479 CYS A C 1
ATOM 3775 O O . CYS A 1 479 ? 16.312 38.25 4.301 1 95.38 479 CYS A O 1
ATOM 3777 N N . VAL A 1 480 ? 14.562 37.719 5.477 1 95.56 480 VAL A N 1
ATOM 3778 C CA . VAL A 1 480 ? 13.891 38.969 5.227 1 95.56 480 VAL A CA 1
ATOM 3779 C C . VAL A 1 480 ? 14.039 39.906 6.445 1 95.56 480 VAL A C 1
ATOM 3781 O O . VAL A 1 480 ? 13.812 39.469 7.578 1 95.56 480 VAL A O 1
ATOM 3784 N N . PHE A 1 481 ? 14.43 41.156 6.273 1 95.62 481 PHE A N 1
ATOM 3785 C CA . PHE A 1 481 ? 14.555 42.156 7.312 1 95.62 481 PHE A CA 1
ATOM 3786 C C . PHE A 1 481 ? 14.188 43.531 6.773 1 95.62 481 PHE A C 1
ATOM 3788 O O . PHE A 1 481 ? 14.758 44 5.781 1 95.62 481 PHE A O 1
ATOM 3795 N N . GLN A 1 482 ? 13.266 44.125 7.375 1 92.69 482 GLN A N 1
ATOM 3796 C CA . GLN A 1 482 ? 12.812 45.469 6.988 1 92.69 482 GLN A CA 1
ATOM 3797 C C . GLN A 1 482 ? 12.469 45.531 5.504 1 92.69 482 GLN A C 1
ATOM 3799 O O . GLN A 1 482 ? 12.969 46.375 4.777 1 92.69 482 GLN A O 1
ATOM 3804 N N . ASP A 1 483 ? 11.773 44.625 5.043 1 93.12 483 ASP A N 1
ATOM 3805 C CA . ASP A 1 483 ? 11.234 44.5 3.691 1 93.12 483 ASP A CA 1
ATOM 3806 C C . ASP A 1 483 ? 12.352 44.406 2.656 1 93.12 483 ASP A C 1
ATOM 3808 O O . ASP A 1 483 ? 12.211 44.875 1.53 1 93.12 483 ASP A O 1
ATOM 3812 N N . GLN A 1 484 ? 13.438 43.938 3.135 1 95.44 484 GLN A N 1
ATOM 3813 C CA . GLN A 1 484 ? 14.555 43.625 2.244 1 95.44 484 GLN A CA 1
ATOM 3814 C C . GLN A 1 484 ? 15.023 42.188 2.426 1 95.44 484 GL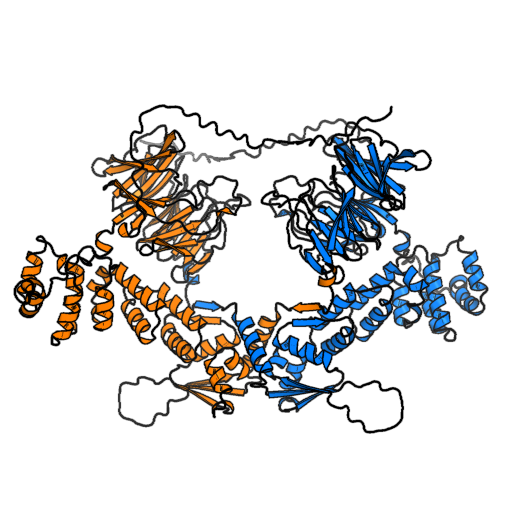N A C 1
ATOM 3816 O O . GLN A 1 484 ? 14.789 41.562 3.471 1 95.44 484 GLN A O 1
ATOM 3821 N N . ILE A 1 485 ? 15.617 41.688 1.367 1 96.19 485 ILE A N 1
ATOM 3822 C CA . ILE A 1 485 ? 16.188 40.344 1.44 1 96.19 485 ILE A CA 1
ATOM 3823 C C . ILE A 1 485 ? 17.688 40.438 1.732 1 96.19 485 ILE A C 1
ATOM 3825 O O . ILE A 1 485 ? 18.469 40.875 0.888 1 96.19 485 ILE A O 1
ATOM 3829 N N . ILE A 1 486 ? 18.062 39.969 2.902 1 96.5 486 ILE A N 1
ATOM 3830 C CA . ILE A 1 486 ?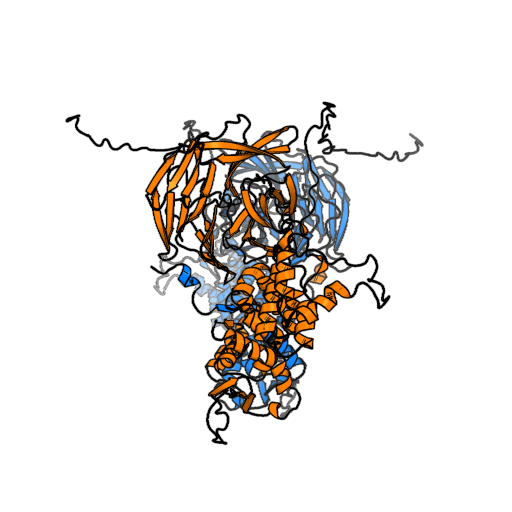 19.453 40.031 3.334 1 96.5 486 ILE A CA 1
ATOM 3831 C C . ILE A 1 486 ? 20.141 38.719 2.994 1 96.5 486 ILE A C 1
ATOM 3833 O O . ILE A 1 486 ? 19.672 37.656 3.369 1 96.5 486 ILE A O 1
ATOM 3837 N N . CYS A 1 487 ? 21.266 38.781 2.33 1 95 487 CYS A N 1
ATOM 3838 C CA . CYS A 1 487 ? 22 37.594 1.917 1 95 487 CYS A CA 1
ATOM 3839 C C . CYS A 1 487 ? 23.406 37.594 2.467 1 95 487 CYS A C 1
ATOM 3841 O O . CYS A 1 487 ? 24.125 38.594 2.314 1 95 487 CYS A O 1
ATOM 3843 N N . VAL A 1 488 ? 23.734 36.531 3.105 1 94.44 488 VAL A N 1
ATOM 3844 C CA . VAL A 1 488 ? 25.125 36.312 3.502 1 94.44 488 VAL A CA 1
ATOM 3845 C C . VAL A 1 488 ? 25.875 35.562 2.4 1 94.44 488 VAL A C 1
ATOM 3847 O O . VAL A 1 488 ? 25.578 34.406 2.121 1 94.44 488 VAL A O 1
ATOM 3850 N N . CYS A 1 489 ? 26.766 36.188 1.798 1 92 489 CYS A N 1
ATOM 3851 C CA . CYS A 1 489 ? 27.484 35.656 0.644 1 92 489 CYS A CA 1
ATOM 3852 C C . CYS A 1 489 ? 28.922 35.281 1.014 1 92 489 CYS A C 1
ATOM 3854 O O . CYS A 1 489 ? 29.188 34.844 2.133 1 92 489 CYS A O 1
ATOM 3856 N N . ASP A 1 490 ? 29.859 35.375 0.037 1 89.62 490 ASP A N 1
ATOM 3857 C CA . ASP A 1 490 ? 31.266 35.125 0.337 1 89.62 490 ASP A CA 1
ATOM 3858 C C . ASP A 1 490 ? 31.734 35.938 1.547 1 89.62 490 ASP A C 1
ATOM 3860 O O . ASP A 1 490 ? 31.625 37.156 1.557 1 89.62 490 ASP A O 1
ATOM 3864 N N . ILE A 1 491 ? 32.094 35.25 2.498 1 87.19 491 ILE A N 1
ATOM 3865 C CA . ILE A 1 491 ? 32.469 35.875 3.762 1 87.19 491 ILE A CA 1
ATOM 3866 C C . ILE A 1 491 ? 33.594 36.906 3.525 1 87.19 491 ILE A C 1
ATOM 3868 O O . ILE A 1 491 ? 34.562 36.594 2.834 1 87.19 491 ILE A O 1
ATOM 3872 N N . PRO A 1 492 ? 33.438 38.062 3.971 1 91.25 492 PRO A N 1
ATOM 3873 C CA . PRO A 1 492 ? 32.531 38.5 5.004 1 91.25 492 PRO A CA 1
ATOM 3874 C C . PRO A 1 492 ? 31.375 39.344 4.441 1 91.25 492 PRO A C 1
ATOM 3876 O O . PRO A 1 492 ? 30.766 40.125 5.168 1 91.25 492 PRO A O 1
ATOM 3879 N N . VAL A 1 493 ? 31.047 39.219 3.254 1 92.94 493 VAL A N 1
ATOM 3880 C CA . VAL A 1 493 ? 30.188 40.125 2.523 1 92.94 493 VAL A CA 1
ATOM 3881 C C . VAL A 1 493 ? 28.719 39.812 2.801 1 92.94 493 VAL A C 1
ATOM 3883 O O . VAL A 1 493 ? 28.312 38.656 2.736 1 92.94 493 VAL A O 1
ATOM 3886 N N . VAL A 1 494 ? 27.906 40.844 3.16 1 95 494 VAL A N 1
ATOM 3887 C CA . VAL A 1 494 ? 26.469 40.781 3.311 1 95 494 VAL A CA 1
ATOM 3888 C C . VAL A 1 494 ? 25.797 41.781 2.369 1 95 494 VAL A C 1
ATOM 3890 O O . VAL A 1 494 ? 26.188 42.938 2.299 1 95 494 VAL A O 1
ATOM 3893 N N . LYS A 1 495 ? 24.812 41.312 1.617 1 94.38 495 LYS A N 1
ATOM 3894 C CA . LYS A 1 495 ? 24.078 42.188 0.683 1 94.38 495 LYS A CA 1
ATOM 3895 C C . LYS A 1 495 ? 22.594 42.188 0.976 1 94.38 495 LYS A C 1
ATOM 3897 O O . LYS A 1 495 ? 22.047 41.188 1.45 1 94.38 495 LYS A O 1
ATOM 3902 N N . ALA A 1 496 ? 22.016 43.281 0.757 1 95.12 496 ALA A N 1
ATOM 3903 C CA . ALA A 1 496 ? 20.562 43.438 0.916 1 95.12 496 ALA A CA 1
ATOM 3904 C C . ALA A 1 496 ? 19.906 43.781 -0.414 1 95.12 496 ALA A C 1
ATOM 3906 O O . ALA A 1 496 ? 20.359 44.656 -1.13 1 95.12 496 ALA A O 1
ATOM 3907 N N . TYR A 1 497 ? 18.938 43.062 -0.75 1 94.19 497 TYR A N 1
ATOM 3908 C CA . TYR A 1 497 ? 18.172 43.312 -1.974 1 94.19 497 TYR A CA 1
ATOM 3909 C C . TYR A 1 497 ? 16.828 43.938 -1.665 1 94.19 497 TYR A C 1
ATOM 3911 O O . TYR A 1 497 ? 16.062 43.438 -0.845 1 94.19 497 TYR A O 1
ATOM 3919 N N . SER A 1 498 ? 16.5 45 -2.291 1 93.38 498 SER A N 1
ATOM 3920 C CA . SER A 1 498 ? 15.203 45.625 -2.189 1 93.38 498 SER A CA 1
ATOM 3921 C C . SER A 1 498 ? 14.32 45.312 -3.393 1 93.38 498 SER A C 1
ATOM 3923 O O . SER A 1 498 ? 14.531 45.844 -4.484 1 93.38 498 SER A O 1
ATOM 3925 N N . PRO A 1 499 ? 13.383 44.562 -3.203 1 89.56 499 PRO A N 1
ATOM 3926 C CA . PRO A 1 499 ? 12.539 44.156 -4.336 1 89.56 499 PRO A CA 1
ATOM 3927 C C . PRO A 1 499 ? 11.82 45.375 -4.965 1 89.56 499 PRO A C 1
ATOM 3929 O O . PRO A 1 499 ? 11.555 45.375 -6.172 1 89.56 499 PRO A O 1
ATOM 3932 N N . ASN A 1 500 ? 11.445 46.344 -4.16 1 87.88 500 ASN A N 1
ATOM 3933 C CA . ASN A 1 500 ? 10.742 47.531 -4.68 1 87.88 500 ASN A CA 1
ATOM 3934 C C . ASN A 1 500 ? 11.648 48.344 -5.586 1 87.88 500 ASN A C 1
ATOM 3936 O O . ASN A 1 500 ? 11.188 48.906 -6.594 1 87.88 500 ASN A O 1
ATOM 3940 N N . ARG A 1 501 ? 12.875 48.344 -5.297 1 88.44 501 ARG A N 1
ATOM 3941 C CA . ARG A 1 501 ? 13.812 49.156 -6.062 1 88.44 501 ARG A CA 1
ATOM 3942 C C . ARG A 1 501 ? 14.586 48.312 -7.062 1 88.44 501 ARG A C 1
ATOM 3944 O O . ARG A 1 501 ? 15.148 48.812 -8.023 1 88.44 501 ARG A O 1
ATOM 3951 N N . GLY A 1 502 ? 14.625 47.094 -6.871 1 86.81 502 GLY A N 1
ATOM 3952 C CA . GLY A 1 502 ? 15.375 46.188 -7.723 1 86.81 502 GLY A CA 1
ATOM 3953 C C . GLY A 1 502 ? 16.875 46.375 -7.609 1 86.81 502 GLY A C 1
ATOM 3954 O O . GLY A 1 502 ? 17.594 46.25 -8.602 1 86.81 502 GLY A O 1
ATOM 3955 N N . GLU A 1 503 ? 17.281 46.812 -6.445 1 90.06 503 GLU A N 1
ATOM 3956 C CA . GLU A 1 503 ? 18.703 47.125 -6.273 1 90.06 503 GLU A CA 1
ATOM 3957 C C . GLU A 1 503 ? 19.297 46.344 -5.098 1 90.06 503 GLU A C 1
ATOM 3959 O O . GLU A 1 503 ? 18.578 45.969 -4.172 1 90.06 503 GLU A O 1
ATOM 3964 N N . TRP A 1 504 ? 20.641 46.125 -5.223 1 91.06 504 TRP A N 1
ATOM 3965 C CA . TRP A 1 504 ? 21.422 45.5 -4.148 1 91.06 504 TRP A CA 1
ATOM 3966 C C . TRP A 1 504 ? 22.219 46.562 -3.381 1 91.06 504 TRP A C 1
ATOM 3968 O O . TRP A 1 504 ? 22.766 47.5 -3.977 1 91.06 504 TRP A O 1
ATOM 3978 N N . LYS A 1 505 ? 22.203 46.406 -2.146 1 92.5 505 LYS A N 1
ATOM 3979 C CA . LYS A 1 505 ? 23.016 47.25 -1.276 1 92.5 505 LYS A CA 1
ATOM 3980 C C . LYS A 1 505 ? 23.906 46.406 -0.371 1 92.5 505 LYS A C 1
ATOM 3982 O O . LYS A 1 505 ? 23.469 45.375 0.141 1 92.5 505 LYS A O 1
ATOM 3987 N N . ARG A 1 506 ? 25.141 46.781 -0.233 1 93.38 506 ARG A N 1
ATOM 3988 C CA . ARG A 1 506 ? 26.047 46.062 0.653 1 93.38 506 ARG A CA 1
ATOM 3989 C C . ARG A 1 506 ? 25.938 46.562 2.088 1 93.38 506 ARG A C 1
ATOM 3991 O O . ARG A 1 506 ? 25.828 47.781 2.32 1 93.38 506 ARG A O 1
ATOM 3998 N N . LEU A 1 507 ? 25.875 45.688 3 1 94.81 507 LEU A N 1
ATOM 3999 C CA . LEU A 1 507 ? 25.859 46.031 4.422 1 94.81 507 LEU A CA 1
ATOM 4000 C C . LEU A 1 507 ? 27.219 45.781 5.055 1 94.81 507 LEU A C 1
ATOM 4002 O O . LEU A 1 507 ? 28.172 45.375 4.371 1 94.81 507 LEU A O 1
ATOM 4006 N N . GLY A 1 508 ? 27.234 46.188 6.355 1 94 508 GLY A N 1
ATOM 4007 C CA . GLY A 1 508 ? 28.5 45.969 7.059 1 94 508 GLY A CA 1
ATOM 4008 C C . GLY A 1 508 ? 28.969 44.531 7.008 1 94 508 GLY A C 1
ATOM 4009 O O . GLY A 1 508 ? 28.172 43.594 7.086 1 94 508 GLY A O 1
ATOM 4010 N N . ASP A 1 509 ? 30.328 44.344 6.906 1 93.81 509 ASP A N 1
ATOM 4011 C CA . ASP A 1 509 ? 30.922 43 6.828 1 93.81 509 ASP A CA 1
ATOM 4012 C C . ASP A 1 509 ? 30.75 42.25 8.141 1 93.81 509 ASP A C 1
ATOM 4014 O O . ASP A 1 509 ? 30.797 42.844 9.219 1 93.81 509 ASP A O 1
ATOM 4018 N N . ILE A 1 510 ? 30.5 40.969 8 1 94.12 510 ILE A N 1
ATOM 4019 C CA . ILE A 1 510 ? 30.359 40.156 9.195 1 94.12 510 ILE A CA 1
ATOM 4020 C C . ILE A 1 510 ? 31.719 39.844 9.797 1 94.12 510 ILE A C 1
ATOM 4022 O O . ILE A 1 510 ? 32.75 39.875 9.094 1 94.12 510 ILE A O 1
ATOM 4026 N N . PRO A 1 511 ? 31.719 39.562 11.109 1 91.56 511 PRO A N 1
ATOM 4027 C CA . PRO A 1 511 ? 32.969 39.188 11.734 1 91.56 511 PRO A CA 1
ATOM 4028 C C . PRO A 1 511 ? 33.531 37.844 11.203 1 91.56 511 PRO A C 1
ATOM 4030 O O . PRO A 1 511 ? 32.75 36.906 11.031 1 91.56 511 PRO A O 1
ATOM 4033 N N . ILE A 1 512 ? 34.812 37.812 10.953 1 87.06 512 ILE A N 1
ATOM 4034 C CA . ILE A 1 512 ? 35.406 36.625 10.375 1 87.06 512 ILE A CA 1
ATOM 4035 C C . ILE A 1 512 ? 35.875 35.688 11.492 1 87.06 512 ILE A C 1
ATOM 4037 O O . ILE A 1 512 ? 36.5 36.125 12.461 1 87.06 512 ILE A O 1
ATOM 4041 N N . ASP A 1 513 ? 35.469 34.531 11.43 1 83.31 513 ASP A N 1
ATOM 4042 C CA . ASP A 1 513 ? 35.938 33.469 12.281 1 83.31 513 ASP A CA 1
ATOM 4043 C C . ASP A 1 513 ? 36.531 32.312 11.445 1 83.31 513 ASP A C 1
ATOM 4045 O O . ASP A 1 513 ? 35.812 31.656 10.695 1 83.31 513 ASP A O 1
ATOM 4049 N N . SER A 1 514 ? 37.75 31.984 11.625 1 79.69 514 SER A N 1
ATOM 4050 C CA . SER A 1 514 ? 38.469 31 10.812 1 79.69 514 SER A CA 1
ATOM 4051 C C . SER A 1 514 ? 37.938 29.594 11.078 1 79.69 514 SER A C 1
ATOM 4053 O O . SER A 1 514 ? 38.094 28.703 10.234 1 79.69 514 SER A O 1
ATOM 4055 N N . ARG A 1 515 ? 37.344 29.328 12.164 1 80.75 515 ARG A N 1
ATOM 4056 C CA . ARG A 1 515 ? 36.875 27.984 12.508 1 80.75 515 ARG A CA 1
ATOM 4057 C C . ARG A 1 515 ? 35.375 27.828 12.266 1 80.75 515 ARG A C 1
ATOM 4059 O O . ARG A 1 515 ? 34.781 26.859 12.719 1 80.75 515 ARG A O 1
ATOM 4066 N N . ALA A 1 516 ? 34.906 28.828 11.531 1 85.56 516 ALA A N 1
ATOM 4067 C CA . ALA A 1 516 ? 33.438 28.797 11.32 1 85.56 516 ALA A CA 1
ATOM 4068 C C . ALA A 1 516 ? 33.062 27.703 10.32 1 85.56 516 ALA A C 1
ATOM 4070 O O . ALA A 1 516 ? 33.688 27.562 9.273 1 85.56 516 ALA A O 1
ATOM 4071 N N . LEU A 1 517 ? 32.031 27.016 10.719 1 82.19 517 LEU A N 1
ATOM 4072 C CA . LEU A 1 517 ? 31.531 25.938 9.867 1 82.19 517 LEU A CA 1
ATOM 4073 C C . LEU A 1 517 ? 30.344 26.391 9.047 1 82.19 517 LEU A C 1
ATOM 4075 O O . LEU A 1 517 ? 30.172 25.984 7.895 1 82.19 517 LEU A O 1
ATOM 4079 N N . ASN A 1 518 ? 29.578 27.203 9.656 1 87 518 ASN A N 1
ATOM 4080 C CA . ASN A 1 518 ? 28.328 27.609 9.008 1 87 518 ASN A CA 1
ATOM 4081 C C . ASN A 1 518 ? 27.875 28.984 9.469 1 87 518 ASN A C 1
ATOM 4083 O O . ASN A 1 518 ? 28.172 29.391 10.602 1 87 518 ASN A O 1
ATOM 4087 N N . TYR A 1 519 ? 27.234 29.688 8.578 1 89.88 519 TYR A N 1
ATOM 4088 C CA . TYR A 1 519 ? 26.672 31 8.883 1 89.88 519 TYR A CA 1
ATOM 4089 C C . TYR A 1 519 ? 25.156 31 8.633 1 89.88 519 TYR A C 1
ATOM 4091 O O . TYR A 1 519 ? 24.688 30.453 7.641 1 89.88 519 TYR A O 1
ATOM 4099 N N . GLN A 1 520 ? 24.484 31.594 9.57 1 91.62 520 GLN A N 1
ATOM 4100 C CA . GLN A 1 520 ? 23.047 31.781 9.414 1 91.62 520 GLN A CA 1
ATOM 4101 C C . GLN A 1 520 ? 22.641 33.219 9.734 1 91.62 520 GLN A C 1
ATOM 4103 O O . GLN A 1 520 ? 23.359 33.906 10.469 1 91.62 520 GLN A O 1
ATOM 4108 N N . VAL A 1 521 ? 21.656 33.656 9.078 1 94.75 521 VAL A N 1
ATOM 4109 C CA . VAL A 1 521 ? 21.094 34.969 9.367 1 94.75 521 VAL A CA 1
ATOM 4110 C C . VAL A 1 521 ? 19.594 34.875 9.547 1 94.75 521 VAL A C 1
ATOM 4112 O O . VAL A 1 521 ? 18.906 34.219 8.75 1 94.75 521 VAL A O 1
ATOM 4115 N N . ILE A 1 522 ? 19.094 35.469 10.664 1 94.94 522 ILE A N 1
ATOM 4116 C CA . ILE A 1 522 ? 17.672 35.344 10.953 1 94.94 522 ILE A CA 1
ATOM 4117 C C . ILE A 1 522 ? 17.125 36.656 11.5 1 94.94 522 ILE A C 1
ATOM 4119 O O . ILE A 1 522 ? 17.906 37.5 11.984 1 94.94 522 ILE A O 1
ATOM 4123 N N . GLN A 1 523 ? 15.883 36.844 11.273 1 94.88 523 GLN A N 1
ATOM 4124 C CA . GLN A 1 523 ? 15.18 37.938 11.922 1 94.88 523 GLN A CA 1
ATOM 4125 C C . GLN A 1 523 ? 14.57 37.5 13.25 1 94.88 523 GLN A C 1
ATOM 4127 O O . GLN A 1 523 ? 13.891 36.469 13.312 1 94.88 523 GLN A O 1
ATOM 4132 N N . HIS A 1 524 ? 14.922 38.125 14.297 1 94.31 524 HIS A N 1
ATOM 4133 C CA . HIS A 1 524 ? 14.453 37.844 15.641 1 94.31 524 HIS A CA 1
ATOM 4134 C C . HIS A 1 524 ? 14.047 39.125 16.375 1 94.31 524 HIS A C 1
ATOM 4136 O O . HIS A 1 524 ? 14.875 40 16.609 1 94.31 524 HIS A O 1
ATOM 4142 N N . ASN A 1 525 ? 12.789 39.25 16.844 1 92.06 525 ASN A N 1
ATOM 4143 C CA . ASN A 1 525 ? 12.273 40.406 17.547 1 92.06 525 ASN A CA 1
ATOM 4144 C C . ASN A 1 525 ? 12.586 41.719 16.781 1 92.06 525 ASN A C 1
ATOM 4146 O O . ASN A 1 525 ? 13.117 42.656 17.359 1 92.06 525 ASN A O 1
ATOM 4150 N N . ASN A 1 526 ? 12.398 41.688 15.539 1 91.81 526 ASN A N 1
ATOM 4151 C CA . ASN A 1 526 ? 12.594 42.812 14.641 1 91.81 526 ASN A CA 1
ATOM 4152 C C . ASN A 1 526 ? 14.055 43.25 14.586 1 91.81 526 ASN A C 1
ATOM 4154 O O . ASN A 1 526 ? 14.352 44.406 14.32 1 91.81 526 ASN A O 1
ATOM 4158 N N . LYS A 1 527 ? 14.906 42.344 14.953 1 95.94 527 LYS A N 1
ATOM 4159 C CA . LYS A 1 527 ? 16.344 42.562 14.828 1 95.94 527 LYS A CA 1
ATOM 4160 C C . LYS A 1 527 ? 16.969 41.531 13.883 1 95.94 527 LYS A C 1
ATOM 4162 O O . LYS A 1 527 ? 16.422 40.438 13.695 1 95.94 527 LYS A O 1
ATOM 4167 N N . LEU A 1 528 ? 18.047 41.969 13.266 1 96.69 528 LEU A N 1
ATOM 4168 C CA . LEU A 1 528 ? 18.797 41.062 12.391 1 96.69 528 LEU A CA 1
ATOM 4169 C C . LEU A 1 528 ? 19.938 40.406 13.141 1 96.69 528 LEU A C 1
ATOM 4171 O O . LEU A 1 528 ? 20.812 41.094 13.68 1 96.69 528 LEU A O 1
ATOM 4175 N N . LEU A 1 529 ? 19.938 39.094 13.172 1 96.5 529 LEU A N 1
ATOM 4176 C CA . LEU A 1 529 ? 20.953 38.344 13.922 1 96.5 529 LEU A CA 1
ATOM 4177 C C . LEU A 1 529 ? 21.766 37.469 13 1 96.5 529 LEU A C 1
ATOM 4179 O O . LEU A 1 529 ? 21.219 36.844 12.07 1 96.5 529 LEU A O 1
ATOM 4183 N N . LEU A 1 530 ? 22.984 37.438 13.25 1 95.81 530 LEU A N 1
ATOM 4184 C CA . LEU A 1 530 ? 23.922 36.531 12.578 1 95.81 530 LEU A CA 1
ATOM 4185 C C . LEU A 1 530 ? 24.344 35.406 13.508 1 95.81 530 LEU A C 1
ATOM 4187 O O . LEU A 1 530 ? 24.766 35.656 14.641 1 95.81 530 LEU A O 1
ATOM 4191 N N . LEU A 1 531 ? 24.203 34.188 13.078 1 93.31 531 LEU A N 1
ATOM 4192 C CA . LEU A 1 531 ? 24.625 33.031 13.844 1 93.31 531 LEU A CA 1
ATOM 4193 C C . LEU A 1 531 ? 25.812 32.344 13.172 1 93.31 531 LEU A C 1
ATOM 4195 O O . LEU A 1 531 ? 25.703 31.891 12.031 1 93.31 531 LEU A O 1
ATOM 4199 N N . THR A 1 532 ? 26.875 32.25 13.844 1 92.12 532 THR A N 1
ATOM 4200 C CA . THR A 1 532 ? 28.078 31.578 13.352 1 92.12 532 THR A CA 1
ATOM 4201 C C . THR A 1 532 ? 28.359 30.312 14.148 1 92.12 532 THR A C 1
ATOM 4203 O O . THR A 1 532 ? 28.562 30.359 15.359 1 92.12 532 THR A O 1
ATOM 4206 N N . GLN A 1 533 ? 28.359 29.234 13.461 1 88.88 533 GLN A N 1
ATOM 4207 C CA . GLN A 1 533 ? 28.609 27.953 14.109 1 88.88 533 GLN A CA 1
ATOM 4208 C C . GLN A 1 533 ? 30.094 27.578 14.008 1 88.88 533 GLN A C 1
ATOM 4210 O O . GLN A 1 533 ? 30.688 27.641 12.93 1 88.88 533 GLN A O 1
ATOM 4215 N N . THR A 1 534 ? 30.625 27.219 15.148 1 86.69 534 THR A N 1
ATOM 4216 C CA . THR A 1 534 ? 32 26.766 15.203 1 86.69 534 THR A CA 1
ATOM 4217 C C . THR A 1 534 ? 32.094 25.406 15.898 1 86.69 534 THR A C 1
ATOM 4219 O O . THR A 1 534 ? 31.344 25.125 16.828 1 86.69 534 THR A O 1
ATOM 4222 N N . LEU A 1 535 ? 32.906 24.547 15.305 1 81.19 535 LEU A N 1
ATOM 4223 C CA . LEU A 1 535 ? 33.094 23.234 15.922 1 81.19 535 LEU A CA 1
ATOM 4224 C C . LEU A 1 535 ? 34.188 23.312 16.984 1 81.19 535 LEU A C 1
ATOM 4226 O O . LEU A 1 535 ? 35.281 23.812 16.719 1 81.19 535 LEU A O 1
ATOM 4230 N N . LEU A 1 536 ? 33.75 22.906 18.141 1 75.94 536 LEU A N 1
ATOM 4231 C CA . LEU A 1 536 ? 34.75 22.844 19.219 1 75.94 536 LEU A CA 1
ATOM 4232 C C . LEU A 1 536 ? 35.25 21.422 19.391 1 75.94 536 LEU A C 1
ATOM 4234 O O . LEU A 1 536 ? 34.906 20.531 18.609 1 75.94 536 LEU A O 1
ATOM 4238 N N . GLN A 1 537 ? 36.156 21.219 20.359 1 66.44 537 GLN A N 1
ATOM 4239 C CA . GLN A 1 537 ? 36.688 19.891 20.672 1 66.44 537 GLN A CA 1
ATOM 4240 C C . GLN A 1 537 ? 35.594 18.984 21.203 1 66.44 537 GLN A C 1
ATOM 4242 O O . GLN A 1 537 ? 34.594 19.453 21.781 1 66.44 537 GLN A O 1
ATOM 4247 N N . HIS A 1 538 ? 35.531 17.688 20.969 1 60.34 538 HIS A N 1
ATOM 4248 C CA . HIS A 1 538 ? 34.656 16.625 21.422 1 60.34 538 HIS A CA 1
ATOM 4249 C C . HIS A 1 538 ? 33.281 16.719 20.781 1 60.34 538 HIS A C 1
ATOM 4251 O O . HIS A 1 538 ? 32.25 16.484 21.438 1 60.34 538 HIS A O 1
ATOM 4257 N N . ASN A 1 539 ? 33.125 17.25 19.703 1 63.19 539 ASN A N 1
ATOM 4258 C CA . ASN A 1 539 ? 31.922 17.266 18.859 1 63.19 539 ASN A CA 1
ATOM 4259 C C . ASN A 1 539 ? 30.875 18.219 19.406 1 63.19 539 ASN A C 1
ATOM 4261 O O . ASN A 1 539 ? 29.672 17.969 19.297 1 63.19 539 ASN A O 1
ATOM 4265 N N . LYS A 1 540 ? 31.344 19.188 20.188 1 73.19 540 LYS A N 1
ATOM 4266 C CA . LYS A 1 540 ? 30.438 20.234 20.641 1 73.19 540 LYS A CA 1
ATOM 4267 C C . LYS A 1 540 ? 30.484 21.453 19.719 1 73.19 540 LYS A C 1
ATOM 4269 O O . LYS A 1 540 ? 31.547 21.812 19.203 1 73.19 540 LYS A O 1
ATOM 4274 N N . ASN A 1 541 ? 29.297 21.969 19.453 1 80.12 541 ASN A N 1
ATOM 4275 C CA . ASN A 1 541 ? 29.172 23.141 18.578 1 80.12 541 ASN A CA 1
ATOM 4276 C C . ASN A 1 541 ? 28.922 24.422 19.391 1 80.12 541 ASN A C 1
ATOM 4278 O O . ASN A 1 541 ? 28.203 24.391 20.375 1 80.12 541 ASN A O 1
ATOM 4282 N N . ARG A 1 542 ? 29.656 25.391 19.047 1 85.75 542 ARG A N 1
ATOM 4283 C CA . ARG A 1 542 ? 29.406 26.734 19.578 1 85.75 542 ARG A CA 1
ATOM 4284 C C . ARG A 1 542 ? 28.766 27.641 18.547 1 85.75 542 ARG A C 1
ATOM 4286 O O . ARG A 1 542 ? 29.188 27.672 17.391 1 85.75 542 ARG A O 1
ATOM 4293 N N . VAL A 1 543 ? 27.734 28.312 18.984 1 89.88 543 VAL A N 1
ATOM 4294 C CA . VAL A 1 543 ? 27.062 29.266 18.109 1 89.88 543 VAL A CA 1
ATOM 4295 C C . VAL A 1 543 ? 27.234 30.688 18.656 1 89.88 543 VAL A C 1
ATOM 4297 O O . VAL A 1 543 ? 26.75 31 19.734 1 89.88 543 VAL A O 1
ATOM 4300 N N . LEU A 1 544 ? 27.953 31.484 17.891 1 92.19 544 LEU A N 1
ATOM 4301 C CA . LEU A 1 544 ? 28.094 32.906 18.234 1 92.19 544 LEU A CA 1
ATOM 4302 C C . LEU A 1 544 ? 26.984 33.75 17.578 1 92.19 544 LEU A C 1
ATOM 4304 O O . LEU A 1 544 ? 26.781 33.656 16.359 1 92.19 544 LEU A O 1
ATOM 4308 N N . ILE A 1 545 ? 26.297 34.5 18.375 1 94.19 545 ILE A N 1
ATOM 4309 C CA . ILE A 1 545 ? 25.203 35.312 17.875 1 94.19 545 ILE A CA 1
ATOM 4310 C C . ILE A 1 545 ? 25.594 36.781 17.859 1 94.19 545 ILE A C 1
ATOM 4312 O O . ILE A 1 545 ? 26.016 37.312 18.891 1 94.19 545 ILE A O 1
ATOM 4316 N N . HIS A 1 546 ? 25.516 37.438 16.688 1 96.12 546 HIS A N 1
ATOM 4317 C CA . HIS A 1 546 ? 25.766 38.844 16.531 1 96.12 546 HIS A CA 1
ATOM 4318 C C . HIS A 1 546 ? 24.516 39.594 16.078 1 96.12 546 HIS A C 1
ATOM 4320 O O . HIS A 1 546 ? 23.703 39.062 15.32 1 96.12 546 HIS A O 1
ATOM 4326 N N . GLU A 1 547 ? 24.328 40.719 16.578 1 97 547 GLU A N 1
ATOM 4327 C CA . GLU A 1 547 ? 23.219 41.594 16.188 1 97 547 GLU A CA 1
ATOM 4328 C C . GLU A 1 547 ? 23.703 42.719 15.289 1 97 547 GLU A C 1
ATOM 4330 O O . GLU A 1 547 ? 24.734 43.344 15.562 1 97 547 GLU A O 1
ATOM 4335 N N . TYR A 1 548 ? 23.016 42.969 14.258 1 96.75 548 TYR A N 1
ATOM 4336 C CA . TYR A 1 548 ? 23.359 44.031 13.328 1 96.75 548 TYR A CA 1
ATOM 4337 C C . TYR A 1 548 ? 22.859 45.375 13.844 1 96.75 548 TYR A C 1
ATOM 4339 O O . TYR A 1 548 ? 21.703 45.531 14.234 1 96.75 548 TYR A O 1
ATOM 4347 N N . ASP A 1 549 ? 23.672 46.344 13.859 1 94.81 549 ASP A N 1
ATOM 4348 C CA . ASP A 1 549 ? 23.344 47.719 14.203 1 94.81 549 ASP A CA 1
ATOM 4349 C C . ASP A 1 549 ? 23.25 48.594 12.953 1 94.81 549 ASP A C 1
ATOM 4351 O O . ASP A 1 549 ? 24.266 49.031 12.422 1 94.81 549 ASP A O 1
ATOM 4355 N N . PRO A 1 550 ? 22.094 48.875 12.578 1 91.06 550 PRO A N 1
ATOM 4356 C CA . PRO A 1 550 ? 21.953 49.656 11.352 1 91.06 550 PRO A CA 1
ATOM 4357 C C . PRO A 1 550 ? 22.547 51.062 11.461 1 91.06 550 PRO A C 1
ATOM 4359 O O . PRO A 1 550 ? 22.938 51.656 10.453 1 91.06 550 PRO A O 1
ATOM 4362 N N . ALA A 1 551 ? 22.609 51.625 12.625 1 92.88 551 ALA A N 1
ATOM 4363 C CA . ALA A 1 551 ? 23.125 52.969 12.82 1 92.88 551 ALA A CA 1
ATOM 4364 C C . ALA A 1 551 ? 24.641 53.031 12.578 1 92.88 551 ALA A C 1
ATOM 4366 O O . ALA A 1 551 ? 25.141 53.938 11.945 1 92.88 551 ALA A O 1
ATOM 4367 N N . ARG A 1 552 ? 25.328 52.031 12.961 1 94.25 552 ARG A N 1
ATOM 4368 C CA . ARG A 1 552 ? 26.781 52 12.836 1 94.25 552 ARG A CA 1
ATOM 4369 C C . ARG A 1 552 ? 27.219 51.062 11.711 1 94.25 552 ARG A C 1
ATOM 4371 O O . ARG A 1 552 ? 28.391 51 11.367 1 94.25 552 ARG A O 1
ATOM 4378 N N . ASP A 1 553 ? 26.281 50.406 11.102 1 94.31 553 ASP A N 1
ATOM 4379 C CA . ASP A 1 553 ? 26.547 49.438 10.039 1 94.31 553 ASP A CA 1
ATOM 4380 C C . ASP A 1 553 ? 27.609 48.438 10.477 1 94.31 553 ASP A C 1
ATOM 4382 O O . ASP A 1 553 ? 28.594 48.219 9.766 1 94.31 553 ASP A O 1
ATOM 4386 N N . THR A 1 554 ? 27.484 47.969 11.68 1 94.5 554 THR A N 1
ATOM 4387 C CA . THR A 1 554 ? 28.391 46.969 12.242 1 94.5 554 THR A CA 1
ATOM 4388 C C . THR A 1 554 ? 27.625 45.906 12.992 1 94.5 554 THR A C 1
ATOM 4390 O O . THR A 1 554 ? 26.422 46 13.203 1 94.5 554 THR A O 1
ATOM 4393 N N . TRP A 1 555 ? 28.312 44.844 13.281 1 95.94 555 TRP A N 1
ATOM 4394 C CA . TRP A 1 555 ? 27.75 43.688 14 1 95.94 555 TRP A CA 1
ATOM 4395 C C . TRP A 1 555 ? 28.266 43.656 15.438 1 95.94 555 TRP A C 1
ATOM 4397 O O . TRP A 1 555 ? 29.484 43.688 15.664 1 95.94 555 TRP A O 1
ATOM 4407 N N . LYS A 1 556 ? 27.312 43.531 16.344 1 95.31 556 LYS A N 1
ATOM 4408 C CA . LYS A 1 556 ? 27.672 43.5 17.75 1 95.31 556 LYS A CA 1
ATOM 4409 C C . LYS A 1 556 ? 27.453 42.094 18.328 1 95.31 556 LYS A C 1
ATOM 4411 O O . LYS A 1 556 ? 26.469 41.438 18 1 95.31 556 LYS A O 1
ATOM 4416 N N . ASN A 1 557 ? 28.359 41.688 19.203 1 93.31 557 ASN A N 1
ATOM 4417 C CA . ASN A 1 557 ? 28.234 40.406 19.859 1 93.31 557 ASN A CA 1
ATOM 4418 C C . ASN A 1 557 ? 27.141 40.406 20.922 1 93.31 557 ASN A C 1
ATOM 4420 O O . ASN A 1 557 ? 27.078 41.312 21.75 1 93.31 557 ASN A O 1
ATOM 4424 N N . VAL A 1 558 ? 26.344 39.406 20.906 1 92.5 558 VAL A N 1
ATOM 4425 C CA . VAL A 1 558 ? 25.219 39.344 21.844 1 92.5 558 VAL A CA 1
ATOM 4426 C C . VAL A 1 558 ? 25.422 38.156 22.812 1 92.5 558 VAL A C 1
ATOM 4428 O O . VAL A 1 558 ? 25.422 38.344 24.031 1 92.5 558 VAL A O 1
ATOM 4431 N N . MET A 1 559 ? 25.562 36.938 22.234 1 89.88 559 MET A N 1
ATOM 4432 C CA . MET A 1 559 ? 25.609 35.75 23.062 1 89.88 559 MET A CA 1
ATOM 4433 C C . MET A 1 559 ? 26.328 34.625 22.328 1 89.88 559 MET A C 1
ATOM 4435 O O . MET A 1 559 ? 26.453 34.656 21.109 1 89.88 559 MET A O 1
ATOM 4439 N N . ALA A 1 560 ? 26.844 33.688 23.094 1 88.06 560 ALA A N 1
ATOM 4440 C CA . ALA A 1 560 ? 27.344 32.406 22.594 1 88.06 560 ALA A CA 1
ATOM 4441 C C . ALA A 1 560 ? 26.609 31.234 23.219 1 88.06 560 ALA A C 1
ATOM 4443 O O . ALA A 1 560 ? 26.328 31.25 24.422 1 88.06 560 ALA A O 1
ATOM 4444 N N . VAL A 1 561 ? 26.203 30.438 22.359 1 85.81 561 VAL A N 1
ATOM 4445 C CA . VAL A 1 561 ? 25.469 29.281 22.859 1 85.81 561 VAL A CA 1
ATOM 4446 C C . VAL A 1 561 ? 26.188 28 22.438 1 85.81 561 VAL A C 1
ATOM 4448 O O . VAL A 1 561 ? 26.703 27.906 21.312 1 85.81 561 VAL A O 1
ATOM 4451 N N . TYR A 1 562 ? 26.141 26.984 23.281 1 80.12 562 TYR A N 1
ATOM 4452 C CA . TYR A 1 562 ? 26.75 25.688 23 1 80.12 562 TYR A CA 1
ATOM 4453 C C . TYR A 1 562 ? 25.688 24.625 22.766 1 80.12 562 TYR A C 1
ATOM 4455 O O . TYR A 1 562 ? 24.766 24.469 23.578 1 80.12 562 TYR A O 1
ATOM 4463 N N . VAL A 1 563 ? 25.766 24.078 21.656 1 75.56 563 VAL A N 1
ATOM 4464 C CA . VAL A 1 563 ? 24.766 23.078 21.281 1 75.56 563 VAL A CA 1
ATOM 4465 C C . VAL A 1 563 ? 25.469 21.781 20.859 1 75.56 563 VAL A C 1
ATOM 4467 O O . VAL A 1 563 ? 26.562 21.828 20.281 1 75.56 563 VAL A O 1
ATOM 4470 N N . SER A 1 564 ? 24.953 20.641 21.219 1 69.5 564 SER A N 1
ATOM 4471 C CA . SER A 1 564 ? 25.562 19.359 20.875 1 69.5 564 SER A CA 1
ATOM 4472 C C . SER A 1 564 ? 25.438 19.078 19.375 1 69.5 564 SER A C 1
ATOM 4474 O O . SER A 1 564 ? 26.422 18.688 18.734 1 69.5 564 SER A O 1
ATOM 4476 N N . THR A 1 565 ? 24.234 19.094 18.891 1 70.88 565 THR A N 1
ATOM 4477 C CA . THR A 1 565 ? 24.031 18.812 17.469 1 70.88 565 THR A CA 1
ATOM 4478 C C . THR A 1 565 ? 23.25 19.953 16.812 1 70.88 565 THR A C 1
ATOM 4480 O O . THR A 1 565 ? 22.281 20.453 17.375 1 70.88 565 THR A O 1
ATOM 4483 N N . LEU A 1 566 ? 23.922 20.547 15.852 1 68.88 566 LEU A N 1
ATOM 4484 C CA . LEU A 1 566 ? 23.234 21.641 15.172 1 68.88 566 LEU A CA 1
ATOM 4485 C C . LEU A 1 566 ? 23.141 21.375 13.672 1 68.88 566 LEU A C 1
ATOM 4487 O O . LEU A 1 566 ? 24.156 21.094 13.023 1 68.88 566 LEU A O 1
ATOM 4491 N N . GLY A 1 567 ? 21.906 21.344 13.266 1 66.5 567 GLY A N 1
ATOM 4492 C CA . GLY A 1 567 ? 21.688 21.297 11.828 1 66.5 567 GLY A CA 1
ATOM 4493 C C . GLY A 1 567 ? 21.703 22.672 11.18 1 66.5 567 GLY A C 1
ATOM 4494 O O . GLY A 1 567 ? 21.969 23.672 11.836 1 66.5 567 GLY A O 1
ATOM 4495 N N . PRO A 1 568 ? 21.5 22.703 9.945 1 64.12 568 PRO A N 1
ATOM 4496 C CA . PRO A 1 568 ? 21.609 23.938 9.164 1 64.12 568 PRO A CA 1
ATOM 4497 C C . PRO A 1 568 ? 20.391 24.844 9.312 1 64.12 568 PRO A C 1
ATOM 4499 O O . PRO A 1 568 ? 20.391 25.969 8.812 1 64.12 568 PRO A O 1
ATOM 4502 N N . VAL A 1 569 ? 19.469 24.422 10.07 1 76.88 569 VAL A N 1
ATOM 4503 C CA . VAL A 1 569 ? 18.234 25.203 10.039 1 76.88 569 VAL A CA 1
ATOM 4504 C C . VAL A 1 569 ? 17.953 25.781 11.422 1 76.88 569 VAL A C 1
ATOM 4506 O O . VAL A 1 569 ? 18.047 25.078 12.43 1 76.88 569 VAL A O 1
ATOM 4509 N N . CYS A 1 570 ? 17.75 27.094 11.422 1 88.94 570 CYS A N 1
ATOM 4510 C CA . CYS A 1 570 ? 17.312 27.797 12.609 1 88.94 570 CYS A CA 1
ATOM 4511 C C . CYS A 1 570 ? 16.125 28.703 12.305 1 88.94 570 CYS A C 1
ATOM 4513 O O . CYS A 1 570 ? 16.047 29.297 11.227 1 88.94 570 CYS A O 1
ATOM 4515 N N . VAL A 1 571 ? 15.18 28.688 13.195 1 93.12 571 VAL A N 1
ATOM 4516 C CA . VAL A 1 571 ? 13.977 29.5 12.984 1 93.12 571 VAL A CA 1
ATOM 4517 C C . VAL A 1 571 ? 13.648 30.266 14.258 1 93.12 571 VAL A C 1
ATOM 4519 O O . VAL A 1 571 ? 13.953 29.828 15.359 1 93.12 571 VAL A O 1
ATOM 4522 N N . SER A 1 572 ? 13.219 31.453 14.055 1 95.12 572 SER A N 1
ATOM 4523 C CA . SER A 1 572 ? 12.727 32.25 15.172 1 95.12 572 SER A CA 1
ATOM 4524 C C . SER A 1 572 ? 11.203 32.25 15.219 1 95.12 572 SER A C 1
ATOM 4526 O O . SER A 1 572 ? 10.547 32.531 14.211 1 95.12 572 SER A O 1
ATOM 4528 N N . THR A 1 573 ? 10.633 31.906 16.328 1 94.88 573 THR A N 1
ATOM 4529 C CA . THR A 1 573 ? 9.188 31.891 16.469 1 94.88 573 THR A CA 1
ATOM 4530 C C . THR A 1 573 ? 8.781 32.094 17.922 1 94.88 573 THR A C 1
ATOM 4532 O O . THR A 1 573 ? 9.617 31.969 18.828 1 94.88 573 THR A O 1
ATOM 4535 N N . ARG A 1 574 ? 7.57 32.5 18.062 1 94.69 574 ARG A N 1
ATOM 4536 C CA . ARG A 1 574 ? 7.027 32.688 19.391 1 94.69 574 ARG A CA 1
ATOM 4537 C C . ARG A 1 574 ? 6.648 31.359 20.031 1 94.69 574 ARG A C 1
ATOM 4539 O O . ARG A 1 574 ? 5.992 30.531 19.406 1 94.69 574 ARG A O 1
ATOM 4546 N N . VAL A 1 575 ? 7.18 31.125 21.281 1 95.25 575 VAL A N 1
ATOM 4547 C CA . VAL A 1 575 ? 6.898 29.875 21.984 1 95.25 575 VAL A CA 1
ATOM 4548 C C . VAL A 1 575 ? 6.516 30.188 23.438 1 95.25 575 VAL A C 1
ATOM 4550 O O . VAL A 1 575 ? 6.504 31.359 23.844 1 95.25 575 VAL A O 1
ATOM 4553 N N . TYR A 1 576 ? 6 29.125 24.125 1 95.81 576 TYR A N 1
ATOM 4554 C CA . TYR A 1 576 ? 5.68 29.219 25.547 1 95.81 576 TYR A CA 1
ATOM 4555 C C . TYR A 1 576 ? 6.695 28.453 26.375 1 95.81 576 TYR A C 1
ATOM 4557 O O . TYR A 1 576 ? 6.559 27.234 26.562 1 95.81 576 TYR A O 1
ATOM 4565 N N . PRO A 1 577 ? 7.641 29.109 26.953 1 93.69 577 PRO A N 1
ATOM 4566 C CA . PRO A 1 577 ? 8.703 28.438 27.703 1 93.69 577 PRO A CA 1
ATOM 4567 C C . PRO A 1 577 ? 8.164 27.562 28.828 1 93.69 577 PRO A C 1
ATOM 4569 O O . PRO A 1 577 ? 8.781 26.547 29.172 1 93.69 577 PRO A O 1
ATOM 4572 N N . THR A 1 578 ? 7.055 27.969 29.406 1 92.31 578 THR A N 1
ATOM 4573 C CA . THR A 1 578 ? 6.461 27.203 30.5 1 92.31 578 THR A CA 1
ATOM 4574 C C . THR A 1 578 ? 6.094 25.797 30.047 1 92.31 578 THR A C 1
ATOM 4576 O O . THR A 1 578 ? 5.953 24.891 30.875 1 92.31 578 THR A O 1
ATOM 4579 N N . CYS A 1 579 ? 5.918 25.656 28.75 1 94.38 579 CYS A N 1
ATOM 4580 C CA . CYS A 1 579 ? 5.5 24.359 28.219 1 94.38 579 CYS A CA 1
ATOM 4581 C C . CYS A 1 579 ? 6.695 23.578 27.688 1 94.38 579 CYS A C 1
ATOM 4583 O O . CYS A 1 579 ? 6.547 22.453 27.219 1 94.38 579 CYS A O 1
ATOM 4585 N N . LEU A 1 580 ? 7.859 24.156 27.734 1 94.19 580 LEU A N 1
ATOM 4586 C CA . LEU A 1 580 ? 9.062 23.516 27.219 1 94.19 580 LEU A CA 1
ATOM 4587 C C . LEU A 1 580 ? 9.859 22.859 28.344 1 94.19 580 LEU A C 1
ATOM 4589 O O . LEU A 1 580 ? 9.57 23.062 29.516 1 94.19 580 LEU A O 1
ATOM 4593 N N . GLY A 1 581 ? 10.773 21.953 27.938 1 90.38 581 GLY A N 1
ATOM 4594 C CA . GLY A 1 581 ? 11.656 21.328 28.906 1 90.38 581 GLY A CA 1
ATOM 4595 C C . GLY A 1 581 ? 12.844 22.188 29.281 1 90.38 581 GLY A C 1
ATOM 4596 O O . GLY A 1 581 ? 13.328 22.984 28.469 1 90.38 581 GLY A O 1
ATOM 4597 N N . SER A 1 582 ? 13.203 22.094 30.5 1 81.75 582 SER A N 1
ATOM 4598 C CA . SER A 1 582 ? 14.336 22.891 30.969 1 81.75 582 SER A CA 1
ATOM 4599 C C . SER A 1 582 ? 15.656 22.344 30.422 1 81.75 582 SER A C 1
ATOM 4601 O O . SER A 1 582 ? 15.859 21.141 30.359 1 81.75 582 SER A O 1
ATOM 4603 N N . ALA A 1 583 ? 16.312 23.141 29.641 1 73.81 583 ALA A N 1
ATOM 4604 C CA . ALA A 1 583 ? 17.625 22.75 29.141 1 73.81 583 ALA A CA 1
ATOM 4605 C C . ALA A 1 583 ? 18.734 23.203 30.078 1 73.81 583 ALA A C 1
ATOM 4607 O O . ALA A 1 583 ? 18.766 24.359 30.516 1 73.81 583 ALA A O 1
ATOM 4608 N N . HIS A 1 584 ? 19.078 22.703 31.219 1 56.69 584 HIS A N 1
ATOM 4609 C CA . HIS A 1 584 ? 20.203 23.172 32.031 1 56.69 584 HIS A CA 1
ATOM 4610 C C . HIS A 1 584 ? 21.406 23.484 31.156 1 56.69 584 HIS A C 1
ATOM 4612 O O . HIS A 1 584 ? 21.609 22.844 30.109 1 56.69 584 HIS A O 1
ATOM 4618 N N . SER A 1 585 ? 21.953 24.641 31.422 1 47.97 585 SER A N 1
ATOM 4619 C CA . SER A 1 585 ? 23.109 25.312 30.812 1 47.97 585 SER A CA 1
ATOM 4620 C C . SER A 1 585 ? 24.234 24.328 30.531 1 47.97 585 SER A C 1
ATOM 4622 O O . SER A 1 585 ? 24.75 23.703 31.453 1 47.97 585 SER A O 1
ATOM 4624 N N . PHE A 1 586 ? 24.312 23.609 29.672 1 41.69 586 PHE A N 1
ATOM 4625 C CA . PHE A 1 586 ? 25.641 23.109 29.328 1 41.69 586 PHE A CA 1
ATOM 4626 C C . PHE A 1 586 ? 26.641 24.266 29.266 1 41.69 586 PHE A C 1
ATOM 4628 O O . PHE A 1 586 ? 26.844 24.875 28.219 1 41.69 586 PHE A O 1
ATOM 4635 N N . SER A 1 587 ? 26.578 25.297 30.031 1 39.56 587 SER A N 1
ATOM 4636 C CA . SER A 1 587 ? 27.562 26.375 30.047 1 39.56 587 SER A CA 1
ATOM 4637 C C . SER A 1 587 ? 28.969 25.859 29.75 1 39.56 587 SER A C 1
ATOM 4639 O O . SER A 1 587 ? 29.203 24.656 29.766 1 39.56 587 SER A O 1
ATOM 4641 N N . ALA A 1 588 ? 30.047 26.625 30.531 1 32.22 588 ALA A N 1
ATOM 4642 C CA . ALA A 1 588 ? 31.438 27.031 30.453 1 32.22 588 ALA A CA 1
ATOM 4643 C C . ALA A 1 588 ? 32.375 25.828 30.375 1 32.22 588 ALA A C 1
ATOM 4645 O O . ALA A 1 588 ? 31.906 24.688 30.219 1 32.22 588 ALA A O 1
ATOM 4646 N N . GLU A 1 589 ? 33.438 25.984 31.359 1 32.38 589 GLU A N 1
ATOM 4647 C CA . GLU A 1 589 ? 34.875 25.781 31.562 1 32.38 589 GLU A CA 1
ATOM 4648 C C . GLU A 1 589 ? 35.188 24.344 31.938 1 32.38 589 GLU A C 1
ATOM 4650 O O . GLU A 1 589 ? 35.531 24.062 33.094 1 32.38 589 GLU A O 1
ATOM 4655 N N . GLU A 1 590 ? 34.438 23.391 31.844 1 32.09 590 GLU A N 1
ATOM 4656 C CA . GLU A 1 590 ? 35.281 22.391 32.469 1 32.09 590 GLU A CA 1
ATOM 4657 C C . GLU A 1 590 ? 36.625 22.312 31.766 1 32.09 590 GLU A C 1
ATOM 4659 O O . GLU A 1 590 ? 36.719 22.094 30.547 1 32.09 590 GLU A O 1
ATOM 4664 N N . ASP A 1 591 ? 37.781 23.109 32.312 1 29.41 591 ASP A N 1
ATOM 4665 C CA . ASP A 1 591 ? 39.219 22.938 32.125 1 29.41 591 ASP A CA 1
ATOM 4666 C C . ASP A 1 591 ? 39.594 21.469 32.031 1 29.41 591 ASP A C 1
ATOM 4668 O O . ASP A 1 591 ? 40.75 21.125 31.875 1 29.41 591 ASP A O 1
ATOM 4672 N N . ASP A 1 592 ? 39.188 20.641 33.062 1 27.86 592 ASP A N 1
ATOM 4673 C CA . ASP A 1 592 ? 40.094 19.531 33.344 1 27.86 592 ASP A CA 1
ATOM 4674 C C . ASP A 1 592 ? 40.312 18.672 32.094 1 27.86 592 ASP A C 1
ATOM 4676 O O . ASP A 1 592 ? 39.375 18.328 31.391 1 27.86 592 ASP A O 1
ATOM 4680 N N . ASP A 1 593 ? 41.688 18.641 31.594 1 27 593 ASP A N 1
ATOM 4681 C CA . ASP A 1 593 ? 42.562 17.891 30.719 1 27 593 ASP A CA 1
ATOM 4682 C C . ASP A 1 593 ? 42.312 16.391 30.859 1 27 593 ASP A C 1
ATOM 4684 O O . ASP A 1 593 ? 43.156 15.57 30.438 1 27 593 ASP A O 1
ATOM 4688 N N . SER A 1 594 ? 41.719 15.875 31.969 1 25.53 594 SER A N 1
ATOM 4689 C CA . SER A 1 594 ? 42.125 14.477 32 1 25.53 594 SER A CA 1
ATOM 4690 C C . SER A 1 594 ? 41.625 13.727 30.766 1 25.53 594 SER A C 1
ATOM 4692 O O . SER A 1 594 ? 40.469 13.844 30.375 1 25.53 594 SER A O 1
ATOM 4694 N N . GLY A 1 595 ? 42.562 13.422 29.844 1 23.16 595 GLY A N 1
ATOM 4695 C CA . GLY A 1 595 ? 42.719 12.625 28.625 1 23.16 595 GLY A CA 1
ATOM 4696 C C . GLY A 1 595 ? 41.969 11.312 28.688 1 23.16 595 GLY A C 1
ATOM 4697 O O . GLY A 1 595 ? 42.281 10.383 27.938 1 23.16 595 GLY A O 1
ATOM 4698 N N . SER A 1 596 ? 40.906 11.133 29.547 1 23.09 596 SER A N 1
ATOM 4699 C CA . SER A 1 596 ? 40.625 9.711 29.406 1 23.09 596 SER A CA 1
ATOM 4700 C C . SER A 1 596 ? 40.312 9.336 27.969 1 23.09 596 SER A C 1
ATOM 4702 O O . SER A 1 596 ? 39.5 9.984 27.312 1 23.09 596 SER A O 1
ATOM 4704 N N . SER A 1 597 ? 41.344 8.859 27.281 1 22.19 597 SER A N 1
ATOM 4705 C CA . SER A 1 597 ? 41.438 8.125 26.031 1 22.19 597 SER A CA 1
ATOM 4706 C C . SER A 1 597 ? 40.312 7.117 25.891 1 22.19 597 SER A C 1
ATOM 4708 O O . SER A 1 597 ? 40.312 6.07 26.547 1 22.19 597 SER A O 1
ATOM 4710 N N . ALA A 1 598 ? 39.094 7.562 26.047 1 22.58 598 ALA A N 1
ATOM 4711 C CA . ALA A 1 598 ? 38.156 6.484 25.734 1 22.58 598 ALA A CA 1
ATOM 4712 C C . ALA A 1 598 ? 38.5 5.82 24.406 1 22.58 598 ALA A C 1
ATOM 4714 O O . ALA A 1 598 ? 38.438 6.457 23.359 1 22.58 598 ALA A O 1
ATOM 4715 N N . ASP A 1 599 ? 39.531 4.863 24.5 1 22.53 599 ASP A N 1
ATOM 4716 C CA . ASP A 1 599 ? 39.875 3.838 23.531 1 22.53 599 ASP A CA 1
ATOM 4717 C C . ASP A 1 599 ? 38.625 3.131 23 1 22.53 599 ASP A C 1
ATOM 4719 O O . ASP A 1 599 ? 37.938 2.428 23.75 1 22.53 599 ASP A O 1
ATOM 4723 N N . TRP A 1 600 ? 37.812 3.863 22.422 1 22.19 600 TRP A N 1
ATOM 4724 C CA . TRP A 1 600 ? 36.781 3.135 21.688 1 22.19 600 TRP A CA 1
ATOM 4725 C C . TRP A 1 600 ? 37.375 1.939 20.953 1 22.19 600 TRP A C 1
ATOM 4727 O O . TRP A 1 600 ? 38.125 2.107 20 1 22.19 600 TRP A O 1
ATOM 4737 N N . ASP A 1 601 ? 37.781 0.996 21.766 1 21.94 601 ASP A N 1
ATOM 4738 C CA . ASP A 1 601 ? 38.156 -0.321 21.266 1 21.94 601 ASP A CA 1
ATOM 4739 C C . ASP A 1 601 ? 37.031 -0.902 20.406 1 21.94 601 ASP A C 1
ATOM 4741 O O . ASP A 1 601 ? 35.938 -1.162 20.891 1 21.94 601 ASP A O 1
ATOM 4745 N N . PHE A 1 602 ? 36.906 -0.403 19.281 1 22.08 602 PHE A N 1
ATOM 4746 C CA . PHE A 1 602 ? 36.188 -1.076 18.203 1 22.08 602 PHE A CA 1
ATOM 4747 C C . PHE A 1 602 ? 36.562 -2.555 18.141 1 22.08 602 PHE A C 1
ATOM 4749 O O . PHE A 1 602 ? 37.188 -3.004 17.203 1 22.08 602 PHE A O 1
ATOM 4756 N N . ASP A 1 603 ? 37.094 -3.072 19.359 1 22.77 603 ASP A N 1
ATOM 4757 C CA . ASP A 1 603 ? 37.594 -4.449 19.281 1 22.77 603 ASP A CA 1
ATOM 4758 C C . ASP A 1 603 ? 36.469 -5.402 18.891 1 22.77 603 ASP A C 1
ATOM 4760 O O . ASP A 1 603 ? 36.656 -6.617 18.812 1 22.77 603 ASP A O 1
ATOM 4764 N N . GLY A 1 604 ? 35.219 -5.07 19.25 1 23.38 604 GLY A N 1
ATOM 4765 C CA . GLY A 1 604 ? 34.438 -6.293 19.359 1 23.38 604 GLY A CA 1
ATOM 4766 C C . GLY A 1 604 ? 34.406 -7.105 18.094 1 23.38 604 GLY A C 1
ATOM 4767 O O . GLY A 1 604 ? 33.531 -7.93 17.891 1 23.38 604 GLY A O 1
ATOM 4768 N N . LEU A 1 605 ? 35.094 -6.711 17 1 21.77 605 LEU A N 1
ATOM 4769 C CA . LEU A 1 605 ? 35.062 -7.711 15.938 1 21.77 605 LEU A CA 1
ATOM 4770 C C . LEU A 1 605 ? 35.656 -9.039 16.422 1 21.77 605 LEU A C 1
ATOM 4772 O O . LEU A 1 605 ? 35.969 -9.906 15.602 1 21.77 605 LEU A O 1
ATOM 4776 N N . THR A 1 606 ? 36.062 -9.195 17.719 1 21.55 606 THR A N 1
ATOM 4777 C CA . THR A 1 606 ? 36.719 -10.492 17.859 1 21.55 606 THR A CA 1
ATOM 4778 C C . THR A 1 606 ? 35.75 -11.625 17.5 1 21.55 606 THR A C 1
ATOM 4780 O O . THR A 1 606 ? 34.531 -11.508 17.672 1 21.55 606 THR A O 1
ATOM 4783 N N . ASP A 1 607 ? 36.312 -12.594 16.609 1 19.11 607 ASP A N 1
ATOM 4784 C CA . ASP A 1 607 ? 35.969 -13.969 16.266 1 19.11 607 ASP A CA 1
ATOM 4785 C C . ASP A 1 607 ? 35.781 -14.812 17.531 1 19.11 607 ASP A C 1
ATOM 4787 O O . ASP A 1 607 ? 36.781 -15.258 18.125 1 19.11 607 ASP A O 1
ATOM 4791 N N . ALA A 1 608 ? 35.25 -14.367 18.594 1 22.62 608 ALA A N 1
ATOM 4792 C CA . ALA A 1 608 ? 35.312 -15.281 19.734 1 22.62 608 ALA A CA 1
ATOM 4793 C C . ALA A 1 608 ? 34.812 -16.672 19.344 1 22.62 608 ALA A C 1
ATOM 4795 O O . ALA A 1 608 ? 33.625 -16.859 19.109 1 22.62 608 ALA A O 1
ATOM 4796 N N . ASP A 1 609 ? 35.531 -17.453 18.422 1 19.66 609 ASP A N 1
ATOM 4797 C CA . ASP A 1 609 ? 35.406 -18.906 18.422 1 19.66 609 ASP A CA 1
ATOM 4798 C C . ASP A 1 609 ? 35.656 -19.484 19.828 1 19.66 609 ASP A C 1
ATOM 4800 O O . ASP A 1 609 ? 36.781 -19.531 20.281 1 19.66 609 ASP A O 1
ATOM 4804 N N . SER A 1 610 ? 35.25 -18.938 20.938 1 19.77 610 SER A N 1
ATOM 4805 C CA . SER A 1 610 ? 35.562 -19.625 22.172 1 19.77 610 SER A CA 1
ATOM 4806 C C . SER A 1 610 ? 35.219 -21.109 22.094 1 19.77 610 SER A C 1
ATOM 4808 O O . SER A 1 610 ? 34.031 -21.453 22 1 19.77 610 SER A O 1
ATOM 4810 N N . ASP A 1 611 ? 36.156 -21.984 21.5 1 18.55 611 ASP A N 1
ATOM 4811 C CA . ASP A 1 611 ? 36.312 -23.422 21.656 1 18.55 611 ASP A CA 1
ATOM 4812 C C . ASP A 1 611 ? 36.406 -23.812 23.125 1 18.55 611 ASP A C 1
ATOM 4814 O O . ASP A 1 611 ? 37.406 -23.562 23.781 1 18.55 611 ASP A O 1
ATOM 4818 N N . SER A 1 612 ? 35.656 -23.406 24.078 1 19 612 SER A N 1
ATOM 4819 C CA . SER A 1 612 ? 35.844 -24.047 25.375 1 19 612 SER A CA 1
ATOM 4820 C C . SER A 1 612 ? 35.906 -25.562 25.25 1 19 612 SER A C 1
ATOM 4822 O O . SER A 1 612 ? 34.938 -26.188 24.844 1 19 612 SER A O 1
ATOM 4824 N N . GLY A 1 613 ? 37.156 -26.172 24.875 1 17.47 613 GLY A N 1
ATOM 4825 C CA . GLY A 1 613 ? 37.656 -27.531 25.016 1 17.47 613 GLY A CA 1
ATOM 4826 C C . GLY A 1 613 ? 37.438 -28.109 26.406 1 17.47 613 GLY A C 1
ATOM 4827 O O . GLY A 1 613 ? 38 -27.625 27.375 1 17.47 613 GLY A O 1
ATOM 4828 N N . SER A 1 614 ? 36.281 -28.391 26.891 1 17.66 614 SER A N 1
ATOM 4829 C CA . SER A 1 614 ? 36.25 -29.25 28.078 1 17.66 614 SER A CA 1
ATOM 4830 C C . SER A 1 614 ? 37.125 -30.484 27.906 1 17.66 614 SER A C 1
ATOM 4832 O O . SER A 1 614 ? 37.219 -31.031 26.797 1 17.66 614 SER A O 1
ATOM 4834 N N . SER A 1 615 ? 38.25 -30.766 28.75 1 18.11 615 SER A N 1
ATOM 4835 C CA . SER A 1 615 ? 39.219 -31.781 29.125 1 18.11 615 SER A CA 1
ATOM 4836 C C . SER A 1 615 ? 38.562 -33.125 29.406 1 18.11 615 SER A C 1
ATOM 4838 O O . SER A 1 615 ? 37.875 -33.281 30.422 1 18.11 615 SER A O 1
ATOM 4840 N N . SER A 1 616 ? 37.719 -33.844 28.625 1 18.56 616 SER A N 1
ATOM 4841 C CA . SER A 1 616 ? 37.594 -35.25 29.047 1 18.56 616 SER A CA 1
ATOM 4842 C C . SER A 1 616 ? 38.938 -35.938 29.094 1 18.56 616 SER A C 1
ATOM 4844 O O . SER A 1 616 ? 39.781 -35.719 28.25 1 18.56 616 SER A O 1
ATOM 4846 N N . SER A 1 617 ? 39.438 -36.5 30.266 1 18.36 617 SER A N 1
ATOM 4847 C CA . SER A 1 617 ? 40.406 -37.469 30.797 1 18.36 617 SER A CA 1
ATOM 4848 C C . SER A 1 617 ? 40.25 -38.812 30.109 1 18.36 617 SER A C 1
ATOM 4850 O O . SER A 1 617 ? 39.281 -39.562 30.359 1 18.36 617 SER A O 1
ATOM 4852 N N . PHE A 1 618 ? 40.25 -39.125 28.875 1 18.27 618 PHE A N 1
ATOM 4853 C CA . PHE A 1 618 ? 40.5 -40.531 28.562 1 18.27 618 PHE A CA 1
ATOM 4854 C C . PHE A 1 618 ? 41.812 -41 29.188 1 18.27 618 PHE A C 1
ATOM 4856 O O . PHE A 1 618 ? 42.844 -40.312 29.078 1 18.27 618 PHE A O 1
ATOM 4863 N N . SER A 1 619 ? 41.812 -41.781 30.297 1 19.61 619 SER A N 1
ATOM 4864 C CA . SER A 1 619 ? 42.719 -42.812 30.797 1 19.61 619 SER A CA 1
ATOM 4865 C C . SER A 1 619 ? 43.281 -43.625 29.656 1 19.61 619 SER A C 1
ATOM 4867 O O . SER A 1 619 ? 42.625 -43.906 28.672 1 19.61 619 SER A O 1
ATOM 4869 N N . ASP A 1 620 ? 44.688 -43.875 29.578 1 18.28 620 ASP A N 1
ATOM 4870 C CA . ASP A 1 620 ? 45.781 -44.688 29.047 1 18.28 620 ASP A CA 1
ATOM 4871 C C . ASP A 1 620 ? 45.531 -46.156 29.297 1 18.28 620 ASP A C 1
ATOM 4873 O O . ASP A 1 620 ? 46.469 -46.969 29.219 1 18.28 620 ASP A O 1
ATOM 4877 N N . GLU A 1 621 ? 44.531 -46.938 29.641 1 20.27 621 GLU A N 1
ATOM 4878 C CA . GLU A 1 621 ? 44.969 -48.344 29.625 1 20.27 621 GLU A CA 1
ATOM 4879 C C . GLU A 1 621 ? 45.469 -48.75 28.234 1 20.27 621 GLU A C 1
ATOM 4881 O O . GLU A 1 621 ? 45.312 -48 27.266 1 20.27 621 GLU A O 1
ATOM 4886 N N . ASN A 1 622 ? 45.125 -50.188 27.672 1 21.14 622 ASN A N 1
ATOM 4887 C CA . ASN A 1 622 ? 45.688 -51.281 26.906 1 21.14 622 ASN A CA 1
ATOM 4888 C C . ASN A 1 622 ? 45.719 -51 25.422 1 21.14 622 ASN A C 1
ATOM 4890 O O . ASN A 1 622 ? 45.031 -50.094 24.938 1 21.14 622 ASN A O 1
ATOM 4894 N N . TRP A 1 623 ? 45.375 -51.562 24.203 1 21 623 TRP A N 1
ATOM 4895 C CA . TRP A 1 623 ? 46.406 -51.688 23.156 1 21 623 TRP A CA 1
ATOM 4896 C C . TRP A 1 623 ? 46.781 -50.312 22.594 1 21 623 TRP A C 1
ATOM 4898 O O . TRP A 1 623 ? 46 -49.406 22.609 1 21 623 TRP A O 1
ATOM 4908 N N . MET B 1 1 ? -3.928 30.859 -17.547 1 33 1 MET B N 1
ATOM 4909 C CA . MET B 1 1 ? -2.822 30.562 -16.641 1 33 1 MET B CA 1
ATOM 4910 C C . MET B 1 1 ? -3.332 30.312 -15.227 1 33 1 MET B C 1
ATOM 4912 O O . MET B 1 1 ? -3.842 31.234 -14.578 1 33 1 MET B O 1
ATOM 4916 N N . AL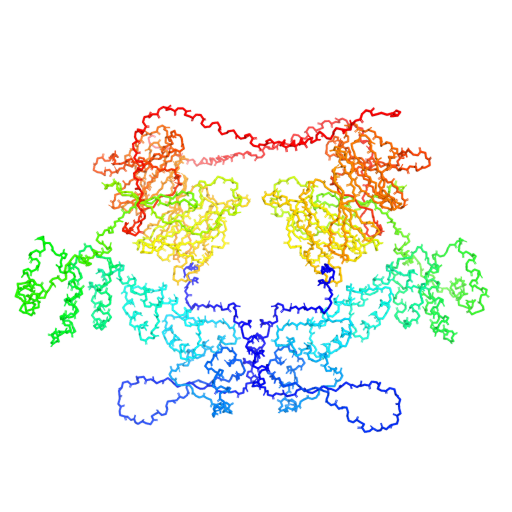A B 1 2 ? -3.764 29.234 -14.906 1 45.47 2 ALA B N 1
ATOM 4917 C CA . ALA B 1 2 ? -4.609 28.859 -13.773 1 45.47 2 ALA B CA 1
ATOM 4918 C C . ALA B 1 2 ? -3.881 29.062 -12.445 1 45.47 2 ALA B C 1
ATOM 4920 O O . ALA B 1 2 ? -2.703 28.719 -12.32 1 45.47 2 ALA B O 1
ATOM 4921 N N . SER B 1 3 ? -4.23 29.969 -11.727 1 55.88 3 SER B N 1
ATOM 4922 C CA . SER B 1 3 ? -3.709 30.25 -10.391 1 55.88 3 SER B CA 1
ATOM 4923 C C . SER B 1 3 ? -3.543 28.984 -9.57 1 55.88 3 SER B C 1
ATOM 4925 O O . SER B 1 3 ? -4.395 28.094 -9.617 1 55.88 3 SER B O 1
ATOM 4927 N N . ALA B 1 4 ? -2.359 28.469 -9.43 1 56.97 4 ALA B N 1
ATOM 4928 C CA . ALA B 1 4 ? -2.068 27.312 -8.586 1 56.97 4 ALA B CA 1
ATOM 4929 C C . ALA B 1 4 ? -3.053 27.234 -7.422 1 56.97 4 ALA B C 1
ATOM 4931 O O . ALA B 1 4 ? -3.432 26.125 -7.004 1 56.97 4 ALA B O 1
ATOM 4932 N N . LEU B 1 5 ? -3.512 28.453 -7.062 1 63.97 5 LEU B N 1
ATOM 4933 C CA . LEU B 1 5 ? -4.387 28.547 -5.898 1 63.97 5 LEU B CA 1
ATOM 4934 C C . LEU B 1 5 ? -5.812 28.141 -6.254 1 63.97 5 LEU B C 1
ATOM 4936 O O . LEU B 1 5 ? -6.625 27.875 -5.367 1 63.97 5 LEU B O 1
ATOM 4940 N N . SER B 1 6 ? -5.934 28.031 -7.59 1 66.12 6 SER B N 1
ATOM 4941 C CA . SER B 1 6 ? -7.254 27.609 -8.039 1 66.12 6 SER B CA 1
ATOM 4942 C C . SER B 1 6 ? -7.496 26.125 -7.719 1 66.12 6 SER B C 1
ATOM 4944 O O . SER B 1 6 ? -8.641 25.703 -7.566 1 66.12 6 SER B O 1
ATOM 4946 N N . CYS B 1 7 ? -6.363 25.438 -7.539 1 67.56 7 CYS B N 1
ATOM 4947 C CA . CYS B 1 7 ? -6.5 24.016 -7.246 1 67.56 7 CYS B CA 1
ATOM 4948 C C . CYS B 1 7 ? -7.141 23.812 -5.879 1 67.56 7 CYS B C 1
ATOM 4950 O O . CYS B 1 7 ? -7.719 22.75 -5.621 1 67.56 7 CYS B O 1
ATOM 4952 N N . PHE B 1 8 ? -7.121 24.812 -5.125 1 73.25 8 PHE B N 1
ATOM 4953 C CA . PHE B 1 8 ? -7.66 24.641 -3.781 1 73.25 8 PHE B CA 1
ATOM 4954 C C . PHE B 1 8 ? -9 25.359 -3.641 1 73.25 8 PHE B C 1
ATOM 4956 O O . PHE B 1 8 ? -9.555 25.438 -2.541 1 73.25 8 PHE B O 1
ATOM 4963 N N . SER B 1 9 ? -9.414 25.812 -4.801 1 78 9 SER B N 1
ATOM 4964 C CA . SER B 1 9 ? -10.695 26.516 -4.754 1 78 9 SER B CA 1
ATOM 4965 C C . SER B 1 9 ? -11.859 25.547 -4.984 1 78 9 SER B C 1
ATOM 4967 O O . SER B 1 9 ? -11.664 24.438 -5.5 1 78 9 SER B O 1
ATOM 4969 N N . GLY B 1 10 ? -12.977 25.828 -4.516 1 82.38 10 GLY B N 1
ATOM 4970 C CA . GLY B 1 10 ? -14.164 25.016 -4.738 1 82.38 10 GLY B CA 1
ATOM 4971 C C . GLY B 1 10 ? -14.492 24.094 -3.574 1 82.38 10 GLY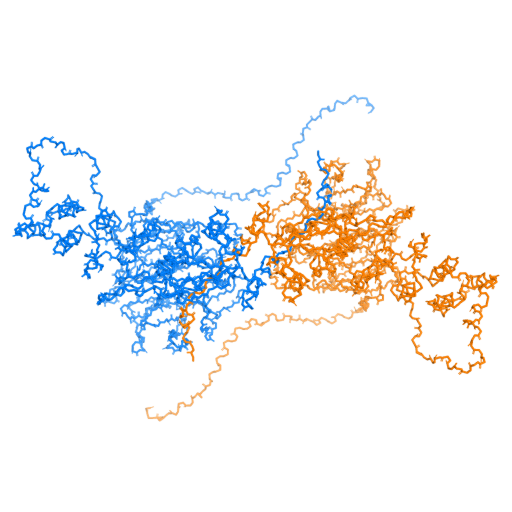 B C 1
ATOM 4972 O O . GLY B 1 10 ? -13.945 24.266 -2.48 1 82.38 10 GLY B O 1
ATOM 4973 N N . PRO B 1 11 ? -15.43 23.156 -3.898 1 89.88 11 PRO B N 1
ATOM 4974 C CA . PRO B 1 11 ? -15.836 22.25 -2.832 1 89.88 11 PRO B CA 1
ATOM 4975 C C . PRO B 1 11 ? -14.75 21.219 -2.486 1 89.88 11 PRO B C 1
ATOM 4977 O O . PRO B 1 11 ? -13.93 20.875 -3.34 1 89.88 11 PRO B O 1
ATOM 4980 N N . GLU B 1 12 ? -14.656 20.984 -1.254 1 92.12 12 GLU B N 1
ATOM 4981 C CA . GLU B 1 12 ? -13.742 19.938 -0.798 1 92.12 12 GLU B CA 1
ATOM 4982 C C . GLU B 1 12 ? -14.398 18.562 -0.839 1 92.12 12 GLU B C 1
ATOM 4984 O O . GLU B 1 12 ? -15.398 18.328 -0.161 1 92.12 12 GLU B O 1
ATOM 4989 N N . VAL B 1 13 ? -13.82 17.766 -1.711 1 92.94 13 VAL B N 1
ATOM 4990 C CA . VAL B 1 13 ? -14.359 16.422 -1.844 1 92.94 13 VAL B CA 1
ATOM 4991 C C . VAL B 1 13 ? -13.477 15.43 -1.082 1 92.94 13 VAL B C 1
ATOM 4993 O O . VAL B 1 13 ? -12.281 15.32 -1.35 1 92.94 13 VAL B O 1
ATOM 4996 N N . LEU B 1 14 ? -14.078 14.773 -0.118 1 94 14 LEU B N 1
ATOM 4997 C CA . LEU B 1 14 ? -13.359 13.797 0.701 1 94 14 LEU B CA 1
ATOM 4998 C C . LEU B 1 14 ? -13.891 12.391 0.459 1 94 14 LEU B C 1
ATOM 5000 O O . LEU B 1 14 ? -15.078 12.211 0.16 1 94 14 LEU B O 1
ATOM 5004 N N . GLU B 1 15 ? -13.023 11.492 0.502 1 94.31 15 GLU B N 1
ATOM 5005 C CA . GLU B 1 15 ? -13.414 10.102 0.293 1 94.31 15 GLU B CA 1
ATOM 5006 C C . GLU B 1 15 ? -13.125 9.25 1.53 1 94.31 15 GLU B C 1
ATOM 5008 O O . GLU B 1 15 ? -12.008 9.25 2.037 1 94.31 15 GLU B O 1
ATOM 5013 N N . ASP B 1 16 ? -14.062 8.594 2.004 1 95.94 16 ASP B N 1
ATOM 5014 C CA . ASP B 1 16 ? -13.922 7.613 3.08 1 95.94 16 ASP B CA 1
ATOM 5015 C C . ASP B 1 16 ? -13.43 6.273 2.545 1 95.94 16 ASP B C 1
ATOM 5017 O O . ASP B 1 16 ? -14.219 5.473 2.031 1 95.94 16 ASP B O 1
ATOM 5021 N N . VAL B 1 17 ? -12.25 5.941 2.748 1 92.12 17 VAL B N 1
ATOM 5022 C CA . VAL B 1 17 ? -11.594 4.781 2.156 1 92.12 17 VAL B CA 1
ATOM 5023 C C . VAL B 1 17 ? -12.203 3.5 2.715 1 92.12 17 VAL B C 1
ATOM 5025 O O . VAL B 1 17 ? -12.227 2.467 2.041 1 92.12 17 VAL B O 1
ATOM 5028 N N . ASN B 1 18 ? -12.758 3.561 3.84 1 94.88 18 ASN B N 1
ATOM 5029 C CA . ASN B 1 18 ? -13.266 2.357 4.488 1 94.88 18 ASN B CA 1
ATOM 5030 C C . ASN B 1 18 ? -14.766 2.197 4.285 1 94.88 18 ASN B C 1
ATOM 5032 O O . ASN B 1 18 ? -15.359 1.23 4.766 1 94.88 18 ASN B O 1
ATOM 5036 N N . HIS B 1 19 ? -15.328 3.07 3.604 1 96.88 19 HIS B N 1
ATOM 5037 C CA . HIS B 1 19 ? -16.781 3.064 3.502 1 96.88 19 HIS B CA 1
ATOM 5038 C C . HIS B 1 19 ? -17.281 1.816 2.779 1 96.88 19 HIS B C 1
ATOM 5040 O O . HIS B 1 19 ? -18.219 1.165 3.234 1 96.88 19 HIS B O 1
ATOM 5046 N N . ALA B 1 20 ? -16.672 1.508 1.661 1 96.81 20 ALA B N 1
ATOM 5047 C CA . ALA B 1 20 ? -17.109 0.365 0.864 1 96.81 20 ALA B CA 1
ATOM 5048 C C . ALA B 1 20 ? -17.078 -0.922 1.684 1 96.81 20 ALA B C 1
ATOM 5050 O O . ALA B 1 20 ? -18.047 -1.675 1.712 1 96.81 20 ALA B O 1
ATOM 5051 N N . ARG B 1 21 ? -16.016 -1.14 2.285 1 96.5 21 ARG B N 1
ATOM 5052 C CA . ARG B 1 21 ? -15.875 -2.336 3.109 1 96.5 21 ARG B CA 1
ATOM 5053 C C . ARG B 1 21 ? -16.844 -2.314 4.281 1 96.5 21 ARG B C 1
ATOM 5055 O O . ARG B 1 21 ? -17.438 -3.344 4.629 1 96.5 21 ARG B O 1
ATOM 5062 N N . GLY B 1 22 ? -16.938 -1.166 4.887 1 96.62 22 GLY B N 1
ATOM 5063 C CA . GLY B 1 22 ? -17.891 -1.038 5.98 1 96.62 22 GLY B CA 1
ATOM 5064 C C . GLY B 1 22 ? -19.328 -1.306 5.559 1 96.62 22 GLY B C 1
ATOM 5065 O O . GLY B 1 22 ? -20.078 -1.976 6.27 1 96.62 22 GLY B O 1
ATOM 5066 N N . LEU B 1 23 ? -19.656 -0.764 4.43 1 97.5 23 LEU B N 1
ATOM 5067 C CA . LEU B 1 23 ? -20.984 -0.972 3.883 1 97.5 23 LEU B CA 1
ATOM 5068 C C . LEU B 1 23 ? -21.25 -2.455 3.65 1 97.5 23 LEU B C 1
ATOM 5070 O O . LEU B 1 23 ? -22.312 -2.971 4.043 1 97.5 23 LEU B O 1
ATOM 5074 N N . MET B 1 24 ? -20.328 -3.113 3.033 1 97.38 24 MET B N 1
ATOM 5075 C CA . MET B 1 24 ? -20.469 -4.535 2.74 1 97.38 24 MET B CA 1
ATOM 5076 C C . MET B 1 24 ? -20.594 -5.348 4.023 1 97.38 24 MET B C 1
ATOM 5078 O O . MET B 1 24 ? -21.422 -6.262 4.113 1 97.38 24 MET B O 1
ATOM 5082 N N . THR B 1 25 ? -19.828 -5.016 5.027 1 97.38 25 THR B N 1
ATOM 5083 C CA . THR B 1 25 ? -19.875 -5.711 6.309 1 97.38 25 THR B CA 1
ATOM 5084 C C . THR B 1 25 ? -21.25 -5.574 6.953 1 97.38 25 THR B C 1
ATOM 5086 O O . THR B 1 25 ? -21.781 -6.547 7.488 1 97.38 25 THR B O 1
ATOM 5089 N N . GLU B 1 26 ? -21.766 -4.402 6.871 1 97.06 26 GLU B N 1
ATOM 5090 C CA . GLU B 1 26 ? -23.078 -4.176 7.457 1 97.06 26 GLU B CA 1
ATOM 5091 C C . GLU B 1 26 ? -24.172 -4.883 6.656 1 97.06 26 GLU B C 1
ATOM 5093 O O . GLU B 1 26 ? -25.141 -5.387 7.227 1 97.06 26 GLU B O 1
ATOM 5098 N N . LEU B 1 27 ? -24.062 -4.863 5.336 1 97.44 27 LEU B N 1
ATOM 5099 C CA . LEU B 1 27 ? -25.016 -5.602 4.508 1 97.44 27 LEU B CA 1
ATOM 5100 C C . LEU B 1 27 ? -25 -7.086 4.852 1 97.44 27 LEU B C 1
ATOM 5102 O O . LEU B 1 27 ? -26.062 -7.723 4.902 1 97.44 27 LEU B O 1
ATOM 5106 N N . LYS B 1 28 ? -23.828 -7.629 5.062 1 97.88 28 LYS B N 1
ATOM 5107 C CA . LYS B 1 28 ? -23.703 -9.023 5.469 1 97.88 28 LYS B CA 1
ATOM 5108 C C . LYS B 1 28 ? -24.359 -9.258 6.828 1 97.88 28 LYS B C 1
ATOM 5110 O O . LYS B 1 28 ? -25.016 -10.281 7.043 1 97.88 28 LYS B O 1
ATOM 5115 N N . SER B 1 29 ? -24.156 -8.289 7.719 1 97.25 29 SER B N 1
ATOM 5116 C CA . SER B 1 29 ? -24.781 -8.398 9.031 1 97.25 29 SER B CA 1
ATOM 5117 C C . SER B 1 29 ? -26.312 -8.422 8.93 1 97.25 29 SER B C 1
ATOM 5119 O O . SER B 1 29 ? -26.969 -9.211 9.609 1 97.25 29 SER B O 1
ATOM 5121 N N . LEU B 1 30 ? -26.828 -7.582 8.086 1 96.31 30 LEU B N 1
ATOM 5122 C CA . LEU B 1 30 ? -28.281 -7.562 7.859 1 96.31 30 LEU B CA 1
ATOM 5123 C C . LEU B 1 30 ? -28.75 -8.891 7.285 1 96.31 30 LEU B C 1
ATOM 5125 O O . LEU B 1 30 ? -29.797 -9.414 7.699 1 96.31 30 LEU B O 1
ATOM 5129 N N . TYR B 1 31 ? -27.984 -9.5 6.398 1 96.38 31 TYR B N 1
ATOM 5130 C CA . TYR B 1 31 ? -28.297 -10.797 5.82 1 96.38 31 TYR B CA 1
ATOM 5131 C C . TYR B 1 31 ? -28.281 -11.891 6.887 1 96.38 31 TYR B C 1
ATOM 5133 O O . TYR B 1 31 ? -29.203 -12.703 6.969 1 96.38 31 TYR B O 1
ATOM 5141 N N . ASP B 1 32 ? -27.297 -11.875 7.719 1 96.12 32 ASP B N 1
ATOM 5142 C CA . ASP B 1 32 ? -27.141 -12.906 8.742 1 96.12 32 ASP B CA 1
ATOM 5143 C C . ASP B 1 32 ? -28.281 -12.844 9.758 1 96.12 32 ASP B C 1
ATOM 5145 O O . ASP B 1 32 ? -28.703 -13.867 10.281 1 96.12 32 ASP B O 1
ATOM 5149 N N . CYS B 1 33 ? -28.781 -11.617 9.969 1 94.69 33 CYS B N 1
ATOM 5150 C CA . CYS B 1 33 ? -29.859 -11.422 10.938 1 94.69 33 CYS B CA 1
ATOM 5151 C C . CYS B 1 33 ? -31.234 -11.555 10.273 1 94.69 33 CYS B C 1
ATOM 5153 O O . CYS B 1 33 ? -32.25 -11.336 10.914 1 94.69 33 CYS B O 1
ATOM 5155 N N . ARG B 1 34 ? -31.219 -11.914 8.953 1 93.75 34 ARG B N 1
ATOM 5156 C CA . ARG B 1 34 ? -32.438 -12.078 8.172 1 93.75 34 ARG B CA 1
ATOM 5157 C C . ARG B 1 34 ? -33.312 -10.812 8.219 1 93.75 34 ARG B C 1
ATOM 5159 O O . ARG B 1 34 ? -34.5 -10.883 8.43 1 93.75 34 ARG B O 1
ATOM 5166 N N . LEU B 1 35 ? -32.5 -9.633 8.117 1 92.5 35 LEU B N 1
ATOM 5167 C CA . LEU B 1 35 ? -33.156 -8.336 8.117 1 92.5 35 LEU B CA 1
ATOM 5168 C C . LEU B 1 35 ? -33.156 -7.723 6.723 1 92.5 35 LEU B C 1
ATOM 5170 O O . LEU B 1 35 ? -32.156 -7.832 5.996 1 92.5 35 LEU B O 1
ATOM 5174 N N . LEU B 1 36 ? -34.281 -7.188 6.258 1 91.25 36 LEU B N 1
ATOM 5175 C CA . LEU B 1 36 ? -34.469 -6.406 5.039 1 91.25 36 LEU B CA 1
ATOM 5176 C C . LEU B 1 36 ? -34.219 -7.266 3.801 1 91.25 36 LEU B C 1
ATOM 5178 O O . LEU B 1 36 ? -33.688 -6.789 2.809 1 91.25 36 LEU B O 1
ATOM 5182 N N . GLY B 1 37 ? -34.375 -8.5 3.99 1 91.88 37 GLY B N 1
ATOM 5183 C CA . GLY B 1 37 ? -34.438 -9.344 2.809 1 91.88 37 GLY B CA 1
ATOM 5184 C C . GLY B 1 37 ? -35.719 -9.195 2.029 1 91.88 37 GLY B C 1
ATOM 5185 O O . GLY B 1 37 ? -36.812 -9.062 2.617 1 91.88 37 GLY B O 1
ATOM 5186 N N . ASP B 1 38 ? -35.625 -9.18 0.659 1 90.62 38 ASP B N 1
ATOM 5187 C CA . ASP B 1 38 ? -36.844 -8.945 -0.115 1 90.62 38 ASP B CA 1
ATOM 5188 C C . ASP B 1 38 ? -37.062 -10.047 -1.146 1 90.62 38 ASP B C 1
ATOM 5190 O O . ASP B 1 38 ? -38.062 -10.031 -1.883 1 90.62 38 ASP B O 1
ATOM 5194 N N . VAL B 1 39 ? -36.156 -11.047 -1.169 1 93 39 VAL B N 1
ATOM 5195 C CA . VAL B 1 39 ? -36.344 -12.156 -2.102 1 93 39 VAL B CA 1
ATOM 5196 C C . VAL B 1 39 ? -35.812 -13.445 -1.487 1 93 39 VAL B C 1
ATOM 5198 O O . VAL B 1 39 ? -34.781 -13.43 -0.812 1 93 39 VAL B O 1
ATOM 5201 N N . THR B 1 40 ? -36.438 -14.492 -1.683 1 95 40 THR B N 1
ATOM 5202 C CA . THR B 1 40 ? -36 -15.812 -1.253 1 95 40 THR B CA 1
ATOM 5203 C C . THR B 1 40 ? -35.594 -16.656 -2.451 1 95 40 THR B C 1
ATOM 5205 O O . THR B 1 40 ? -36.406 -16.938 -3.334 1 95 40 THR B O 1
ATOM 5208 N N . ILE B 1 41 ? -34.375 -17.109 -2.451 1 93.94 41 ILE B N 1
ATOM 5209 C CA . ILE B 1 41 ? -33.812 -17.875 -3.561 1 93.94 41 ILE B CA 1
ATOM 5210 C C . ILE B 1 41 ? -33.844 -19.359 -3.203 1 93.94 41 ILE B C 1
ATOM 5212 O O . ILE B 1 41 ? -33.25 -19.766 -2.186 1 93.94 41 ILE B O 1
ATOM 5216 N N . GLY B 1 42 ? -34.5 -20.109 -3.951 1 93.44 42 GLY B N 1
ATOM 5217 C CA . GLY B 1 42 ? -34.469 -21.562 -3.834 1 93.44 42 GLY B CA 1
ATOM 5218 C C . GLY B 1 42 ? -33.719 -22.25 -4.945 1 93.44 42 GLY B C 1
ATOM 5219 O O . GLY B 1 42 ? -33.656 -21.75 -6.07 1 93.44 42 GLY B O 1
ATOM 5220 N N . VAL B 1 43 ? -33 -23.312 -4.57 1 92.06 43 VAL B N 1
ATOM 5221 C CA . VAL B 1 43 ? -32.219 -24.016 -5.586 1 92.06 43 VAL B CA 1
ATOM 5222 C C . VAL B 1 43 ? -32.688 -25.453 -5.719 1 92.06 43 VAL B C 1
ATOM 5224 O O . VAL B 1 43 ? -33.094 -26.078 -4.73 1 92.06 43 VAL B O 1
ATOM 5227 N N . GLU B 1 44 ? -32.781 -25.953 -6.926 1 85.06 44 GLU B N 1
ATOM 5228 C CA . GLU B 1 44 ? -33.156 -27.328 -7.242 1 85.06 44 GLU B CA 1
ATOM 5229 C C . GLU B 1 44 ? -32.062 -28.047 -8.023 1 85.06 44 GLU B C 1
ATOM 5231 O O . GLU B 1 44 ? -31.562 -27.516 -9.031 1 85.06 44 GLU B O 1
ATOM 5236 N N . CYS B 1 45 ? -31.328 -29.094 -7.434 1 72.12 45 CYS B N 1
ATOM 5237 C CA . CYS B 1 45 ? -30.297 -29.859 -8.133 1 72.12 45 CYS B CA 1
ATOM 5238 C C . CYS B 1 45 ? -30.906 -31.016 -8.906 1 72.12 45 CYS B C 1
ATOM 5240 O O . CYS B 1 45 ? -31.812 -31.703 -8.406 1 72.12 45 CYS B O 1
ATOM 5242 N N . GLU B 1 46 ? -30.922 -31.047 -10.156 1 60.97 46 GLU B N 1
ATOM 5243 C CA . GLU B 1 46 ? -31.406 -32.188 -10.898 1 60.97 46 GLU B CA 1
ATOM 5244 C C . GLU B 1 46 ? -30.625 -33.469 -10.516 1 60.97 46 GLU B C 1
ATOM 5246 O O . GLU B 1 46 ? -29.406 -33.5 -10.617 1 60.97 46 GLU B O 1
ATOM 5251 N N . GLY B 1 47 ? -30.734 -34.062 -9.359 1 49.88 47 GLY B N 1
ATOM 5252 C CA . GLY B 1 47 ? -30.125 -35.344 -9.07 1 49.88 47 GLY B CA 1
ATOM 5253 C C . GLY B 1 47 ? -30.266 -36.344 -10.211 1 49.88 47 GLY B C 1
ATOM 5254 O O . GLY B 1 47 ? -31.297 -36.375 -10.891 1 49.88 47 GLY B O 1
ATOM 5255 N N . GLU B 1 48 ? -29.141 -36.656 -10.891 1 45.16 48 GLU B N 1
ATOM 5256 C CA . GLU B 1 48 ? -29.125 -37.875 -11.703 1 45.16 48 GLU B CA 1
ATOM 5257 C C . GLU B 1 48 ? -29.672 -39.062 -10.922 1 45.16 48 GLU B C 1
ATOM 5259 O O . GLU B 1 48 ? -28.953 -39.688 -10.141 1 45.16 48 GLU B O 1
ATOM 5264 N N . SER B 1 49 ? -30.719 -39.125 -10.266 1 38.81 49 SER B N 1
ATOM 5265 C CA . SER B 1 49 ? -31.047 -40.469 -9.812 1 38.81 49 SER B CA 1
ATOM 5266 C C . SER B 1 49 ? -31.109 -41.438 -10.984 1 38.81 49 SER B C 1
ATOM 5268 O O . SER B 1 49 ? -31.859 -41.25 -11.938 1 38.81 49 SER B O 1
ATOM 5270 N N . PRO B 1 50 ? -30.109 -42.375 -11.289 1 38.75 50 PRO B N 1
ATOM 5271 C CA . PRO B 1 50 ? -30.328 -43.469 -12.234 1 38.75 50 PRO B CA 1
ATOM 5272 C C . PRO B 1 50 ? -31.703 -44.094 -12.102 1 38.75 50 PRO B C 1
ATOM 5274 O O . PRO B 1 50 ? -32.25 -44.625 -13.086 1 38.75 50 PRO B O 1
ATOM 5277 N N . GLY B 1 51 ? -31.875 -45 -10.969 1 34.72 51 GLY B N 1
ATOM 5278 C CA . GLY B 1 51 ? -32.812 -46.125 -11.07 1 34.72 51 GLY B CA 1
ATOM 5279 C C . GLY B 1 51 ? -34.188 -45.688 -11.523 1 34.72 51 GLY B C 1
ATOM 5280 O O . GLY B 1 51 ? -34.406 -44.562 -11.938 1 34.72 51 GLY B O 1
ATOM 5281 N N . ARG B 1 52 ? -35.344 -46.312 -10.688 1 33.62 52 ARG B N 1
ATOM 5282 C CA . ARG B 1 52 ? -36.719 -46.781 -10.961 1 33.62 52 ARG B CA 1
ATOM 5283 C C . ARG B 1 52 ? -37.594 -45.625 -11.406 1 33.62 52 ARG B C 1
ATOM 5285 O O . ARG B 1 52 ? -37.312 -44.469 -11.125 1 33.62 52 ARG B O 1
ATOM 5292 N N . GLY B 1 53 ? -38.812 -45.812 -11.961 1 32.53 53 GLY B N 1
ATOM 5293 C CA . GLY B 1 53 ? -40.031 -45.344 -12.602 1 32.53 53 GLY B CA 1
ATOM 5294 C C . GLY B 1 53 ? -40.562 -44.062 -11.984 1 32.53 53 GLY B C 1
ATOM 5295 O O . GLY B 1 53 ? -41.625 -43.562 -12.406 1 32.53 53 GLY B O 1
ATOM 5296 N N . THR B 1 54 ? -40.719 -44.094 -10.609 1 33.5 54 THR B N 1
ATOM 5297 C CA . THR B 1 54 ? -41.844 -43.281 -10.164 1 33.5 54 THR B CA 1
ATOM 5298 C C . THR B 1 54 ? -41.594 -41.812 -10.531 1 33.5 54 THR B C 1
ATOM 5300 O O . THR B 1 54 ? -40.469 -41.312 -10.445 1 33.5 54 THR B O 1
ATOM 5303 N N . GLU B 1 55 ? -42.594 -41.125 -11.195 1 35.28 55 GLU B N 1
ATOM 5304 C CA . GLU B 1 55 ? -43.031 -39.844 -11.727 1 35.28 55 GLU B CA 1
ATOM 5305 C C . GLU B 1 55 ? -42.438 -38.688 -10.938 1 35.28 55 GLU B C 1
ATOM 5307 O O . GLU B 1 55 ? -41.938 -37.719 -11.516 1 35.28 55 GLU B O 1
ATOM 5312 N N . THR B 1 56 ? -43.188 -38.375 -9.766 1 35.66 56 THR B N 1
ATOM 5313 C CA . THR B 1 56 ? -43.625 -37.094 -9.219 1 35.66 56 THR B CA 1
ATOM 5314 C C . THR B 1 56 ? -42.438 -36.344 -8.602 1 35.66 56 THR B C 1
ATOM 5316 O O . THR B 1 56 ? -42.625 -35.312 -7.922 1 35.66 56 THR B O 1
ATOM 5319 N N . THR B 1 57 ? -41.312 -37.031 -8.203 1 38.12 57 THR B N 1
ATOM 5320 C CA . THR B 1 57 ? -40.75 -36.281 -7.078 1 38.12 57 THR B CA 1
ATOM 5321 C C . THR B 1 57 ? -40.344 -34.875 -7.512 1 38.12 57 THR B C 1
ATOM 5323 O O . THR B 1 57 ? -39.562 -34.719 -8.445 1 38.12 57 THR B O 1
ATOM 5326 N N . GLY B 1 58 ? -41.25 -33.875 -7.508 1 40.88 58 GLY B N 1
ATOM 5327 C CA . GLY B 1 58 ? -41.031 -32.438 -7.461 1 40.88 58 GLY B CA 1
ATOM 5328 C C . GLY B 1 58 ? -39.656 -32.062 -6.91 1 40.88 58 GLY B C 1
ATOM 5329 O O . GLY B 1 58 ? -39.219 -32.656 -5.926 1 40.88 58 GLY B O 1
ATOM 5330 N N . GLY B 1 59 ? -38.688 -31.781 -7.703 1 48.19 59 GLY B N 1
ATOM 5331 C CA . GLY B 1 59 ? -37.344 -31.328 -7.316 1 48.19 59 GLY B CA 1
ATOM 5332 C C . GLY B 1 59 ? -37.344 -30.562 -6.008 1 48.19 59 GLY B C 1
ATOM 5333 O O . GLY B 1 59 ? -38.094 -29.594 -5.84 1 48.19 59 GLY B O 1
ATOM 5334 N N . SER B 1 60 ? -37.406 -31.203 -4.82 1 55.91 60 SER B N 1
ATOM 5335 C CA . SER B 1 60 ? -37.438 -30.641 -3.473 1 55.91 60 SER B CA 1
ATOM 5336 C C . SER B 1 60 ? -36.406 -29.5 -3.336 1 55.91 60 SER B C 1
ATOM 5338 O O . SER B 1 60 ? -35.25 -29.641 -3.756 1 55.91 60 SER B O 1
ATOM 5340 N N . ILE B 1 61 ? -36.906 -28.25 -3.283 1 64.44 61 ILE B N 1
ATOM 5341 C CA . ILE B 1 61 ? -36.125 -27.078 -2.885 1 64.44 61 ILE B CA 1
ATOM 5342 C C . ILE B 1 61 ? -35.281 -27.422 -1.648 1 64.44 61 ILE B C 1
ATOM 5344 O O . ILE B 1 61 ? -35.844 -27.719 -0.588 1 64.44 61 ILE B O 1
ATOM 5348 N N . ASP B 1 62 ? -33.969 -27.734 -1.841 1 67.69 62 ASP B N 1
ATOM 5349 C CA . ASP B 1 62 ? -33.031 -28.188 -0.819 1 67.69 62 ASP B CA 1
ATOM 5350 C C . ASP B 1 62 ? -32.75 -27.078 0.201 1 67.69 62 ASP B C 1
ATOM 5352 O O . ASP B 1 62 ? -32.719 -27.344 1.406 1 67.69 62 ASP B O 1
ATOM 5356 N N . GLN B 1 63 ? -32.531 -25.859 -0.186 1 85.38 63 GLN B N 1
ATOM 5357 C CA . GLN B 1 63 ? -32.156 -24.781 0.728 1 85.38 63 GLN B CA 1
ATOM 5358 C C . GLN B 1 63 ? -32.656 -23.438 0.239 1 85.38 63 GLN B C 1
ATOM 5360 O O . GLN B 1 63 ? -32.719 -23.188 -0.968 1 85.38 63 GLN B O 1
ATOM 5365 N N . LEU B 1 64 ? -33.188 -22.656 1.109 1 91.88 64 LEU B N 1
ATOM 5366 C CA . LEU B 1 64 ? -33.719 -21.328 0.816 1 91.88 64 LEU B CA 1
ATOM 5367 C C . LEU B 1 64 ? -32.781 -20.25 1.364 1 91.88 64 LEU B C 1
ATOM 5369 O O . LEU B 1 64 ? -32.25 -20.391 2.461 1 91.88 64 LEU B O 1
ATOM 5373 N N . PHE B 1 65 ? -32.594 -19.203 0.547 1 94.62 65 PHE B N 1
ATOM 5374 C CA . PHE B 1 65 ? -31.734 -18.078 0.926 1 94.62 65 PHE B CA 1
ATOM 5375 C C . PHE B 1 65 ? -32.5 -16.766 0.848 1 94.62 65 PHE B C 1
ATOM 5377 O O . PHE B 1 65 ? -32.906 -16.344 -0.237 1 94.62 65 PHE B O 1
ATOM 5384 N N . LEU B 1 66 ? -32.781 -16.203 1.982 1 95.5 66 LEU B N 1
ATOM 5385 C CA . LEU B 1 66 ? -33.406 -14.883 2.006 1 95.5 66 LEU B CA 1
ATOM 5386 C C . LEU B 1 66 ? -32.375 -13.781 1.771 1 95.5 66 LEU B C 1
ATOM 5388 O O . LEU B 1 66 ? -31.547 -13.492 2.646 1 95.5 66 LEU B O 1
ATOM 5392 N N . CYS B 1 67 ? -32.406 -13.172 0.585 1 95.5 67 CYS B N 1
ATOM 5393 C CA . CYS B 1 67 ? -31.375 -12.234 0.183 1 95.5 67 CYS B CA 1
ATOM 5394 C C . CYS B 1 67 ? -31.984 -10.883 -0.195 1 95.5 67 CYS B C 1
ATOM 5396 O O . CYS B 1 67 ? -33.188 -10.703 -0.12 1 95.5 67 CYS B O 1
ATOM 5398 N N . SER B 1 68 ? -31.156 -9.938 -0.415 1 94.81 68 SER B N 1
ATOM 5399 C CA . SER B 1 68 ? -31.531 -8.633 -0.942 1 94.81 68 SER B CA 1
ATOM 5400 C C . SER B 1 68 ? -31.359 -8.578 -2.455 1 94.81 68 SER B C 1
ATOM 5402 O O . SER B 1 68 ? -30.281 -8.867 -2.973 1 94.81 68 SER B O 1
ATOM 5404 N N . ARG B 1 69 ? -32.438 -8.164 -3.162 1 94.5 69 ARG B N 1
ATOM 5405 C CA . ARG B 1 69 ? -32.344 -8.031 -4.613 1 94.5 69 ARG B CA 1
ATOM 5406 C C . ARG B 1 69 ? -31.25 -7.07 -5.023 1 94.5 69 ARG B C 1
ATOM 5408 O O . ARG B 1 69 ? -30.531 -7.316 -5.996 1 94.5 69 ARG B O 1
ATOM 5415 N N . ASN B 1 70 ? -31.125 -6.004 -4.258 1 94.56 70 ASN B N 1
ATOM 5416 C CA . ASN B 1 70 ? -30.141 -4.977 -4.562 1 94.56 70 ASN B CA 1
ATOM 5417 C C . ASN B 1 70 ? -28.719 -5.527 -4.504 1 94.56 70 ASN B C 1
ATOM 5419 O O . ASN B 1 70 ? -27.922 -5.293 -5.414 1 94.56 70 ASN B O 1
ATOM 5423 N N . VAL B 1 71 ? -28.438 -6.305 -3.469 1 96.69 71 VAL B N 1
ATOM 5424 C CA . VAL B 1 71 ? -27.078 -6.828 -3.262 1 96.69 71 VAL B CA 1
ATOM 5425 C C . VAL B 1 71 ? -26.766 -7.867 -4.336 1 96.69 71 VAL B C 1
ATOM 5427 O O . VAL B 1 71 ? -25.688 -7.828 -4.949 1 96.69 71 VAL B O 1
ATOM 5430 N N . LEU B 1 72 ? -27.703 -8.766 -4.621 1 96.38 72 LEU B N 1
ATOM 5431 C CA . LEU B 1 72 ? -27.484 -9.805 -5.621 1 96.38 72 LEU B CA 1
ATOM 5432 C C . LEU B 1 72 ? -27.344 -9.203 -7.016 1 96.38 72 LEU B C 1
ATOM 5434 O O . LEU B 1 72 ? -26.469 -9.602 -7.785 1 96.38 72 LEU B O 1
ATOM 5438 N N . ALA B 1 73 ? -28.266 -8.219 -7.305 1 95.81 73 ALA B N 1
ATOM 5439 C CA . ALA B 1 73 ? -28.219 -7.555 -8.609 1 95.81 73 ALA B CA 1
ATOM 5440 C C . ALA B 1 73 ? -26.906 -6.797 -8.797 1 95.81 73 ALA B C 1
ATOM 5442 O O . ALA B 1 73 ? -26.391 -6.711 -9.906 1 95.81 73 ALA B O 1
ATOM 5443 N N . ALA B 1 74 ? -26.391 -6.242 -7.723 1 96.81 74 ALA B N 1
ATOM 5444 C CA . ALA B 1 74 ? -25.141 -5.484 -7.793 1 96.81 74 ALA B CA 1
ATOM 5445 C C . ALA B 1 74 ? -23.953 -6.418 -7.949 1 96.81 74 ALA B C 1
ATOM 5447 O O . ALA B 1 74 ? -22.938 -6.051 -8.562 1 96.81 74 ALA B O 1
ATOM 5448 N N . ALA B 1 75 ? -24 -7.602 -7.441 1 96.75 75 ALA B N 1
ATOM 5449 C CA . ALA B 1 75 ? -22.875 -8.523 -7.402 1 96.75 75 ALA B CA 1
ATOM 5450 C C . ALA B 1 75 ? -22.812 -9.367 -8.672 1 96.75 75 ALA B C 1
ATOM 5452 O O . ALA B 1 75 ? -21.734 -9.859 -9.039 1 96.75 75 ALA B O 1
ATOM 5453 N N . SER B 1 76 ? -23.969 -9.539 -9.383 1 96.31 76 SER B N 1
ATOM 5454 C CA . SER B 1 76 ? -24.016 -10.445 -10.523 1 96.31 76 SER B CA 1
ATOM 5455 C C . SER B 1 76 ? -24.891 -9.875 -11.633 1 96.31 76 SER B C 1
ATOM 5457 O O . SER B 1 76 ? -26.062 -9.562 -11.406 1 96.31 76 SER B O 1
ATOM 5459 N N . PRO B 1 77 ? -24.406 -9.883 -12.852 1 95.38 77 PRO B N 1
ATOM 5460 C CA . PRO B 1 77 ? -25.219 -9.438 -13.984 1 95.38 77 PRO B CA 1
ATOM 5461 C C . PRO B 1 77 ? -26.438 -10.312 -14.219 1 95.38 77 PRO B C 1
ATOM 5463 O O . PRO B 1 77 ? -27.469 -9.828 -14.695 1 95.38 77 PRO B O 1
ATOM 5466 N N . TYR B 1 78 ? -26.297 -11.625 -13.93 1 94.94 78 TYR B N 1
ATOM 5467 C CA . TYR B 1 78 ? -27.422 -12.539 -14.055 1 94.94 78 TYR B CA 1
ATOM 5468 C C . TYR B 1 78 ? -28.578 -12.102 -13.172 1 94.94 78 TYR B C 1
ATOM 5470 O O . TYR B 1 78 ? -29.703 -11.938 -13.641 1 94.94 78 TYR B O 1
ATOM 5478 N N . PHE B 1 79 ? -28.344 -11.828 -11.969 1 94.81 79 PHE B N 1
ATOM 5479 C CA . PHE B 1 79 ? -29.359 -11.391 -11.031 1 94.81 79 PHE B CA 1
ATOM 5480 C C . PHE B 1 79 ? -29.859 -9.984 -11.383 1 94.81 79 PHE B C 1
ATOM 5482 O O . PHE B 1 79 ? -31.031 -9.672 -11.195 1 94.81 79 PHE B O 1
ATOM 5489 N N . LYS B 1 80 ? -28.906 -9.141 -11.836 1 94.44 80 LYS B N 1
ATOM 5490 C CA . LYS B 1 80 ? -29.297 -7.801 -12.266 1 94.44 80 LYS B CA 1
ATOM 5491 C C . LYS B 1 80 ? -30.359 -7.863 -13.352 1 94.44 80 LYS B C 1
ATOM 5493 O O . LYS B 1 80 ? -31.406 -7.195 -13.258 1 94.44 80 LYS B O 1
ATOM 5498 N N . SER B 1 81 ? -30.109 -8.695 -14.344 1 92.44 81 SER B N 1
ATOM 5499 C CA . SER B 1 81 ? -31.078 -8.859 -15.43 1 92.44 81 SER B CA 1
ATOM 5500 C C . SER B 1 81 ? -32.375 -9.484 -14.938 1 92.44 81 SER B C 1
ATOM 5502 O O . SER B 1 81 ? -33.469 -9.102 -15.383 1 92.44 81 SER B O 1
ATOM 5504 N N . MET B 1 82 ? -32.25 -10.406 -14.055 1 91.88 82 MET B N 1
ATOM 5505 C CA . MET B 1 82 ? -33.406 -11.102 -13.516 1 91.88 82 MET B CA 1
ATOM 5506 C C . MET B 1 82 ? -34.344 -10.148 -12.766 1 91.88 82 MET B C 1
ATOM 5508 O O . MET B 1 82 ? -35.562 -10.172 -12.945 1 91.88 82 MET B O 1
ATOM 5512 N N . PHE B 1 83 ? -33.75 -9.211 -11.984 1 92.31 83 PHE B N 1
ATOM 5513 C CA . PHE B 1 83 ? -34.562 -8.391 -11.078 1 92.31 83 PHE B CA 1
ATOM 5514 C C . PHE B 1 83 ? -34.906 -7.059 -11.719 1 92.31 83 PHE B C 1
ATOM 5516 O O . PHE B 1 83 ? -35.812 -6.352 -11.242 1 92.31 83 PHE B O 1
ATOM 5523 N N . THR B 1 84 ? -34.188 -6.586 -12.695 1 88.75 84 THR B N 1
ATOM 5524 C CA . THR B 1 84 ? -34.469 -5.293 -13.305 1 88.75 84 THR B CA 1
ATOM 5525 C C . THR B 1 84 ? -35.125 -5.469 -14.672 1 88.75 84 THR B C 1
ATOM 5527 O O . THR B 1 84 ? -35.625 -4.504 -15.258 1 88.75 84 THR B O 1
ATOM 5530 N N . GLY B 1 85 ? -35.094 -6.578 -15.391 1 79.25 85 GLY B N 1
ATOM 5531 C CA . GLY B 1 85 ? -35.531 -6.812 -16.766 1 79.25 85 GLY B CA 1
ATOM 5532 C C . GLY B 1 85 ? -37.031 -6.867 -16.891 1 79.25 85 GLY B C 1
ATOM 5533 O O . GLY B 1 85 ? -37.562 -7.09 -17.984 1 79.25 85 GLY B O 1
ATOM 5534 N N . GLY B 1 86 ? -37.906 -6.34 -15.914 1 67.69 86 GLY B N 1
ATOM 5535 C CA . GLY B 1 86 ? -39.344 -6.246 -16.094 1 67.69 86 GLY B CA 1
ATOM 5536 C C . GLY B 1 86 ? -40.031 -7.598 -16.078 1 67.69 86 GLY B C 1
ATOM 5537 O O . GLY B 1 86 ? -41.25 -7.684 -16.266 1 67.69 86 GLY B O 1
ATOM 5538 N N . LEU B 1 87 ? -39.25 -8.617 -15.945 1 61.84 87 LEU B N 1
ATOM 5539 C CA . LEU B 1 87 ? -39.875 -9.938 -16 1 61.84 87 LEU B CA 1
ATOM 5540 C C . LEU B 1 87 ? -40.594 -10.258 -14.695 1 61.84 87 LEU B C 1
ATOM 5542 O O . LEU B 1 87 ? -40.438 -9.523 -13.711 1 61.84 87 LEU B O 1
ATOM 5546 N N . ASN B 1 88 ? -41.406 -11.312 -14.648 1 59.66 88 ASN B N 1
ATOM 5547 C CA . ASN B 1 88 ? -42.219 -11.773 -13.516 1 59.66 88 ASN B CA 1
ATOM 5548 C C . ASN B 1 88 ? -41.375 -11.93 -12.258 1 59.66 88 ASN B C 1
ATOM 5550 O O . ASN B 1 88 ? -41.875 -11.688 -11.148 1 59.66 88 ASN B O 1
ATOM 5554 N N . GLU B 1 89 ? -40.094 -12.141 -12.414 1 59.97 89 GLU B N 1
ATOM 5555 C CA . GLU B 1 89 ? -39.219 -12.43 -11.297 1 59.97 89 GLU B CA 1
ATOM 5556 C C . GLU B 1 89 ? -38.844 -11.164 -10.531 1 59.97 89 GLU B C 1
ATOM 5558 O O . GLU B 1 89 ? -38.469 -11.227 -9.359 1 59.97 89 GLU B O 1
ATOM 5563 N N . SER B 1 90 ? -39.062 -10.078 -11.18 1 67.94 90 SER B N 1
ATOM 5564 C CA . SER B 1 90 ? -38.688 -8.797 -10.578 1 67.94 90 SER B CA 1
ATOM 5565 C C . SER B 1 90 ? -39.562 -8.484 -9.375 1 67.94 90 SER B C 1
ATOM 5567 O O . SER B 1 90 ? -39.125 -7.809 -8.438 1 67.94 90 SER B O 1
ATOM 5569 N N . VAL B 1 91 ? -40.688 -9.172 -9.375 1 71.56 91 VAL B N 1
ATOM 5570 C CA . VAL B 1 91 ? -41.594 -8.789 -8.312 1 71.56 91 VAL B CA 1
ATOM 5571 C C . VAL B 1 91 ? -41.906 -10 -7.434 1 71.56 91 VAL B C 1
ATOM 5573 O O . VAL B 1 91 ? -42.438 -9.859 -6.336 1 71.56 91 VAL B O 1
ATOM 5576 N N . GLN B 1 92 ? -41.312 -11.188 -7.773 1 81.44 92 GLN B N 1
ATOM 5577 C CA . GLN B 1 92 ? -41.625 -12.414 -7.047 1 81.44 92 GLN B CA 1
ATOM 5578 C C . GLN B 1 92 ? -40.844 -12.477 -5.73 1 81.44 92 GLN B C 1
ATOM 5580 O O . GLN B 1 92 ? -39.688 -12.086 -5.668 1 81.44 92 GLN B O 1
ATOM 5585 N N . GLU B 1 93 ? -41.531 -12.969 -4.789 1 87.06 93 GLU B N 1
ATOM 5586 C CA . GLU B 1 93 ? -40.938 -13.086 -3.467 1 87.06 93 GLU B CA 1
ATOM 5587 C C . GLU B 1 93 ? -40 -14.289 -3.396 1 87.06 93 GLU B C 1
ATOM 5589 O O . GLU B 1 93 ? -39.031 -14.289 -2.635 1 87.06 93 GLU B O 1
ATOM 5594 N N . ARG B 1 94 ? -40.375 -15.273 -4.23 1 90.25 94 ARG B N 1
ATOM 5595 C CA . ARG B 1 94 ? -39.562 -16.469 -4.25 1 90.25 94 ARG B CA 1
ATOM 5596 C C . ARG B 1 94 ? -39.125 -16.812 -5.668 1 90.25 94 ARG B C 1
ATOM 5598 O O . ARG B 1 94 ? -39.938 -16.859 -6.586 1 90.25 94 ARG B O 1
ATOM 5605 N N . VAL B 1 95 ? -37.875 -16.984 -5.848 1 91.44 95 VAL B N 1
ATOM 5606 C CA . VAL B 1 95 ? -37.281 -17.328 -7.145 1 91.44 95 VAL B CA 1
ATOM 5607 C C . VAL B 1 95 ? -36.531 -18.656 -7.047 1 91.44 95 VAL B C 1
ATOM 5609 O O . VAL B 1 95 ? -35.75 -18.844 -6.133 1 91.44 95 VAL B O 1
ATOM 5612 N N . VAL B 1 96 ? -36.812 -19.578 -7.902 1 91.56 96 VAL B N 1
ATOM 5613 C CA . VAL B 1 96 ? -36.156 -20.875 -7.902 1 91.56 96 VAL B CA 1
ATOM 5614 C C . VAL B 1 96 ? -35.125 -20.938 -9.031 1 91.56 96 VAL B C 1
ATOM 5616 O O . VAL B 1 96 ? -35.469 -20.656 -10.188 1 91.56 96 VAL B O 1
ATOM 5619 N N . ILE B 1 97 ? -34 -21.203 -8.734 1 91.75 97 ILE B N 1
ATOM 5620 C CA . ILE B 1 97 ? -32.906 -21.375 -9.711 1 91.75 97 ILE B CA 1
ATOM 5621 C C . ILE B 1 97 ? -32.625 -22.859 -9.914 1 91.75 97 ILE B C 1
ATOM 5623 O O . ILE B 1 97 ? -32.344 -23.578 -8.945 1 91.75 97 ILE B O 1
ATOM 5627 N N . ARG B 1 98 ? -32.594 -23.266 -11.133 1 90.88 98 ARG B N 1
ATOM 5628 C CA . ARG B 1 98 ? -32.375 -24.656 -11.477 1 90.88 98 ARG B CA 1
ATOM 5629 C C . ARG B 1 98 ? -30.922 -24.875 -11.945 1 90.88 98 ARG B C 1
ATOM 5631 O O . ARG B 1 98 ? -30.312 -23.969 -12.508 1 90.88 98 ARG B O 1
ATOM 5638 N N . GLY B 1 99 ? -30.359 -26.109 -11.664 1 88.19 99 GLY B N 1
ATOM 5639 C CA . GLY B 1 99 ? -29.047 -26.469 -12.164 1 88.19 99 GLY B CA 1
ATOM 5640 C C . GLY B 1 99 ? -27.922 -26.094 -11.219 1 88.19 99 GLY B C 1
ATOM 5641 O O . GLY B 1 99 ? -26.75 -26.172 -11.578 1 88.19 99 GLY B O 1
ATOM 5642 N N . VAL B 1 100 ? -28.312 -25.531 -10.094 1 92.75 100 VAL B N 1
ATOM 5643 C CA . VAL B 1 100 ? -27.312 -25.156 -9.102 1 92.75 100 VAL B CA 1
ATOM 5644 C C . VAL B 1 100 ? -27.578 -25.891 -7.797 1 92.75 100 VAL B C 1
ATOM 5646 O O . VAL B 1 100 ? -28.719 -25.953 -7.332 1 92.75 100 VAL B O 1
ATOM 5649 N N . ASP B 1 101 ? -26.562 -26.531 -7.258 1 92.12 101 ASP B N 1
ATOM 5650 C CA . ASP B 1 101 ? -26.734 -27.25 -5.992 1 92.12 101 ASP B CA 1
ATOM 5651 C C . ASP B 1 101 ? -26.672 -26.281 -4.809 1 92.12 101 ASP B C 1
ATOM 5653 O O . ASP B 1 101 ? -26.172 -25.156 -4.938 1 92.12 101 ASP B O 1
ATOM 5657 N N . ALA B 1 102 ? -27.125 -26.766 -3.686 1 93.25 102 ALA B N 1
ATOM 5658 C CA . ALA B 1 102 ? -27.266 -25.938 -2.49 1 93.25 102 ALA B CA 1
ATOM 5659 C C . ALA B 1 102 ? -25.906 -25.469 -1.969 1 93.25 102 ALA B C 1
ATOM 5661 O O . ALA B 1 102 ? -25.766 -24.328 -1.526 1 93.25 102 ALA B O 1
ATOM 5662 N N . GLU B 1 103 ? -24.969 -26.312 -1.991 1 93.81 103 GLU B N 1
ATOM 5663 C CA . GLU B 1 103 ? -23.641 -25.953 -1.491 1 93.81 103 GLU B CA 1
ATOM 5664 C C . GLU B 1 103 ? -23.016 -24.844 -2.324 1 93.81 103 GLU B C 1
ATOM 5666 O O . GLU B 1 103 ? -22.5 -23.859 -1.775 1 93.81 103 GLU B O 1
ATOM 5671 N N . SER B 1 104 ? -23.062 -24.969 -3.641 1 95.75 104 SER B N 1
ATOM 5672 C CA . SER B 1 104 ? -22.516 -23.953 -4.539 1 95.75 104 SER B CA 1
ATOM 5673 C C . SER B 1 104 ? -23.219 -22.625 -4.375 1 95.75 104 SER B C 1
ATOM 5675 O O . SER B 1 104 ? -22.578 -21.562 -4.363 1 95.75 104 SER B O 1
ATOM 5677 N N . MET B 1 105 ? -24.547 -22.703 -4.18 1 96 105 MET B N 1
ATOM 5678 C CA . MET B 1 105 ? -25.297 -21.469 -4.016 1 96 105 MET B CA 1
ATOM 5679 C C . MET B 1 105 ? -24.922 -20.766 -2.715 1 96 105 MET B C 1
ATOM 5681 O O . MET B 1 105 ? -24.828 -19.531 -2.674 1 96 105 MET B O 1
ATOM 5685 N N . SER B 1 106 ? -24.766 -21.594 -1.737 1 95.75 106 SER B N 1
ATOM 5686 C CA . SER B 1 106 ? -24.359 -21.031 -0.457 1 95.75 106 SER B CA 1
ATOM 5687 C C . SER B 1 106 ? -23.047 -20.266 -0.583 1 95.75 106 SER B C 1
ATOM 5689 O O . SER B 1 106 ? -22.906 -19.156 -0.066 1 95.75 106 SER B O 1
ATOM 5691 N N . VAL B 1 107 ? -22.047 -20.859 -1.276 1 97 107 VAL B N 1
ATOM 5692 C CA . VAL B 1 107 ? -20.734 -20.234 -1.489 1 97 107 VAL B CA 1
ATOM 5693 C C . VAL B 1 107 ? -20.906 -18.953 -2.312 1 97 107 VAL B C 1
ATOM 5695 O O . VAL B 1 107 ? -20.266 -17.938 -2.023 1 97 107 VAL B O 1
ATOM 5698 N N . ILE B 1 108 ? -21.766 -18.984 -3.271 1 97.88 108 ILE B N 1
ATOM 5699 C CA . ILE B 1 108 ? -21.984 -17.859 -4.172 1 97.88 108 ILE B CA 1
ATOM 5700 C C . ILE B 1 108 ? -22.625 -16.703 -3.408 1 97.88 108 ILE B C 1
ATOM 5702 O O . ILE B 1 108 ? -22.219 -15.547 -3.549 1 97.88 108 ILE B O 1
ATOM 5706 N N . ILE B 1 109 ? -23.656 -17.016 -2.609 1 97.12 109 ILE B N 1
ATOM 5707 C CA . ILE B 1 109 ? -24.328 -15.977 -1.828 1 97.12 109 ILE B CA 1
ATOM 5708 C C . ILE B 1 109 ? -23.328 -15.352 -0.844 1 97.12 109 ILE B C 1
ATOM 5710 O O . ILE B 1 109 ? -23.297 -14.133 -0.68 1 97.12 109 ILE B O 1
ATOM 5714 N N . ASP B 1 110 ? -22.578 -16.203 -0.244 1 96.69 110 ASP B N 1
ATOM 5715 C CA . ASP B 1 110 ? -21.562 -15.688 0.665 1 96.69 110 ASP B CA 1
ATOM 5716 C C . ASP B 1 110 ? -20.594 -14.75 -0.058 1 96.69 110 ASP B C 1
ATOM 5718 O O . ASP B 1 110 ? -20.234 -13.695 0.47 1 96.69 110 ASP B O 1
ATOM 5722 N N . TYR B 1 111 ? -20.234 -15.07 -1.232 1 97.69 111 TYR B N 1
ATOM 5723 C CA . TYR B 1 111 ? -19.375 -14.211 -2.035 1 97.69 111 TYR B CA 1
ATOM 5724 C C . TYR B 1 111 ? -20.031 -12.875 -2.312 1 97.69 111 TYR B C 1
ATOM 5726 O O . TYR B 1 111 ? -19.391 -11.82 -2.227 1 97.69 111 TYR B O 1
ATOM 5734 N N . CYS B 1 112 ? -21.25 -12.922 -2.617 1 98 112 CYS B N 1
ATOM 5735 C CA . CYS B 1 112 ? -21.969 -11.703 -2.957 1 98 112 CYS B CA 1
ATOM 5736 C C . CYS B 1 112 ? -21.969 -10.719 -1.789 1 98 112 CYS B C 1
ATOM 5738 O O . CYS B 1 112 ? -21.891 -9.508 -1.989 1 98 112 CYS B O 1
ATOM 5740 N N . TYR B 1 113 ? -21.984 -11.266 -0.559 1 97.75 113 TYR B N 1
ATOM 5741 C CA . TYR B 1 113 ? -22.125 -10.406 0.612 1 97.75 113 TYR B CA 1
ATOM 5742 C C . TYR B 1 113 ? -20.766 -10.141 1.26 1 97.75 113 TYR B C 1
ATOM 5744 O O . TYR B 1 113 ? -20.641 -9.258 2.113 1 97.75 113 TYR B O 1
ATOM 5752 N N . THR B 1 114 ? -19.688 -10.852 0.928 1 97.12 114 THR B N 1
ATOM 5753 C CA . THR B 1 114 ? -18.422 -10.695 1.64 1 97.12 114 THR B CA 1
ATOM 5754 C C . THR B 1 114 ? -17.266 -10.508 0.658 1 97.12 114 THR B C 1
ATOM 5756 O O . THR B 1 114 ? -16.203 -10.008 1.029 1 97.12 114 THR B O 1
ATOM 5759 N N . GLY B 1 115 ? -17.391 -11.039 -0.528 1 97.25 115 GLY B N 1
ATOM 5760 C CA . GLY B 1 115 ? -16.281 -11.047 -1.479 1 97.25 115 GLY B CA 1
ATOM 5761 C C . GLY B 1 115 ? -15.328 -12.203 -1.274 1 97.25 115 GLY B C 1
ATOM 5762 O O . GLY B 1 115 ? -14.273 -12.25 -1.906 1 97.25 115 GLY B O 1
ATOM 5763 N N . ARG B 1 116 ? -15.719 -13.164 -0.435 1 96.75 116 ARG B N 1
ATOM 5764 C CA . ARG B 1 116 ? -14.883 -14.328 -0.169 1 96.75 116 ARG B CA 1
ATOM 5765 C C . ARG B 1 116 ? -15.477 -15.586 -0.795 1 96.75 116 ARG B C 1
ATOM 5767 O O . ARG B 1 116 ? -16.688 -15.734 -0.853 1 96.75 116 ARG B O 1
ATOM 5774 N N . VAL B 1 117 ? -14.57 -16.406 -1.301 1 96.88 117 VAL B N 1
ATOM 5775 C CA . VAL B 1 117 ? -15 -17.656 -1.916 1 96.88 117 VAL B CA 1
ATOM 5776 C C . VAL B 1 117 ? -14.195 -18.812 -1.341 1 96.88 117 VAL B C 1
ATOM 5778 O O . VAL B 1 117 ? -12.969 -18.734 -1.234 1 96.88 117 VAL B O 1
ATOM 5781 N N . THR B 1 118 ? -14.891 -19.844 -0.969 1 96.12 118 THR B N 1
ATOM 5782 C CA . THR B 1 118 ? -14.25 -21.031 -0.434 1 96.12 118 THR B CA 1
ATOM 5783 C C . THR B 1 118 ? -14.32 -22.188 -1.444 1 96.12 118 THR B C 1
ATOM 5785 O O . THR B 1 118 ? -15.406 -22.641 -1.804 1 96.12 118 THR B O 1
ATOM 5788 N N . ILE B 1 119 ? -13.188 -22.656 -1.879 1 96.12 119 ILE B N 1
ATOM 5789 C CA . ILE B 1 119 ? -13.125 -23.688 -2.91 1 96.12 119 ILE B CA 1
ATOM 5790 C C . ILE B 1 119 ? -12.453 -24.938 -2.348 1 96.12 119 ILE B C 1
ATOM 5792 O O . ILE B 1 119 ? -11.469 -24.844 -1.613 1 96.12 119 ILE B O 1
ATOM 5796 N N . THR B 1 120 ? -12.977 -26.078 -2.604 1 94.06 120 THR B N 1
ATOM 5797 C CA . THR B 1 120 ? -12.43 -27.391 -2.275 1 94.06 120 THR B CA 1
ATOM 5798 C C . THR B 1 120 ? -12.383 -28.281 -3.512 1 94.06 120 THR B C 1
ATOM 5800 O O . THR B 1 120 ? -12.961 -27.953 -4.547 1 94.06 120 THR B O 1
ATOM 5803 N N . GLU B 1 121 ? -11.688 -29.375 -3.434 1 91.5 121 GLU B N 1
ATOM 5804 C CA . GLU B 1 121 ? -11.609 -30.328 -4.543 1 91.5 121 GLU B CA 1
ATOM 5805 C C . GLU B 1 121 ? -12.977 -30.953 -4.836 1 91.5 121 GLU B C 1
ATOM 5807 O O . GLU B 1 121 ? -13.297 -31.234 -5.988 1 91.5 121 GLU B O 1
ATOM 5812 N N . GLY B 1 122 ? -13.75 -31 -3.816 1 91.94 122 GLY B N 1
ATOM 5813 C CA . GLY B 1 122 ? -15.047 -31.641 -3.959 1 91.94 122 GLY B CA 1
ATOM 5814 C C . GLY B 1 122 ? -16.094 -30.734 -4.602 1 91.94 122 GLY B C 1
ATOM 5815 O O . GLY B 1 122 ? -17.031 -31.219 -5.242 1 91.94 122 GLY B O 1
ATOM 5816 N N . ASN B 1 123 ? -15.938 -29.484 -4.477 1 94.75 123 ASN B N 1
ATOM 5817 C CA . ASN B 1 123 ? -17 -28.594 -4.934 1 94.75 123 ASN B CA 1
ATOM 5818 C C . ASN B 1 123 ? -16.578 -27.781 -6.152 1 94.75 123 ASN B C 1
ATOM 5820 O O . ASN B 1 123 ? -17.391 -27.094 -6.77 1 94.75 123 ASN B O 1
ATOM 5824 N N . VAL B 1 124 ? -15.328 -27.828 -6.609 1 96.31 124 VAL B N 1
ATOM 5825 C CA . VAL B 1 124 ? -14.75 -26.875 -7.562 1 96.31 124 VAL B CA 1
ATOM 5826 C C . VAL B 1 124 ? -15.492 -26.984 -8.898 1 96.31 124 VAL B C 1
ATOM 5828 O O . VAL B 1 124 ? -15.812 -25.953 -9.508 1 96.31 124 VAL B O 1
ATOM 5831 N N . GLN B 1 125 ? -15.797 -28.141 -9.391 1 95.12 125 GLN B N 1
ATOM 5832 C CA . GLN B 1 125 ? -16.422 -28.297 -10.703 1 95.12 125 GLN B CA 1
ATOM 5833 C C . GLN B 1 125 ? -17.875 -27.812 -10.688 1 95.12 125 GLN B C 1
ATOM 5835 O O . GLN B 1 125 ? -18.312 -27.109 -11.594 1 95.12 125 GLN B O 1
ATOM 5840 N N . ARG B 1 126 ? -18.625 -28.188 -9.625 1 95.56 126 ARG B N 1
ATOM 5841 C CA . ARG B 1 126 ? -20.016 -27.75 -9.492 1 95.56 126 ARG B CA 1
ATOM 5842 C C . ARG B 1 126 ? -20.078 -26.234 -9.305 1 95.56 126 ARG B C 1
ATOM 5844 O O . ARG B 1 126 ? -20.938 -25.562 -9.891 1 95.56 126 ARG B O 1
ATOM 5851 N N . LEU B 1 127 ? -19.188 -25.797 -8.492 1 96.94 127 LEU B N 1
ATOM 5852 C CA . LEU B 1 127 ? -19.141 -24.359 -8.234 1 96.94 127 LEU B CA 1
ATOM 5853 C C . LEU B 1 127 ? -18.828 -23.594 -9.516 1 96.94 127 LEU B C 1
ATOM 5855 O O . LEU B 1 127 ? -19.438 -22.547 -9.781 1 96.94 127 LEU B O 1
ATOM 5859 N N . TYR B 1 128 ? -17.844 -24.109 -10.305 1 97.56 128 TYR B N 1
ATOM 5860 C CA . TYR B 1 128 ? -17.547 -23.484 -11.586 1 97.56 128 TYR B CA 1
ATOM 5861 C C . TYR B 1 128 ? -18.797 -23.422 -12.469 1 97.56 128 TYR B C 1
ATOM 5863 O O . TYR B 1 128 ? -19.094 -22.375 -13.047 1 97.56 128 TYR B O 1
ATOM 5871 N N . GLY B 1 129 ? -19.516 -24.516 -12.578 1 95.88 129 GLY B N 1
ATOM 5872 C CA . GLY B 1 129 ? -20.734 -24.547 -13.375 1 95.88 129 GLY B CA 1
ATOM 5873 C C . GLY B 1 129 ? -21.766 -23.547 -12.914 1 95.88 129 GLY B C 1
ATOM 5874 O O . GLY B 1 129 ? -22.375 -22.844 -13.742 1 95.88 129 GLY B O 1
ATOM 587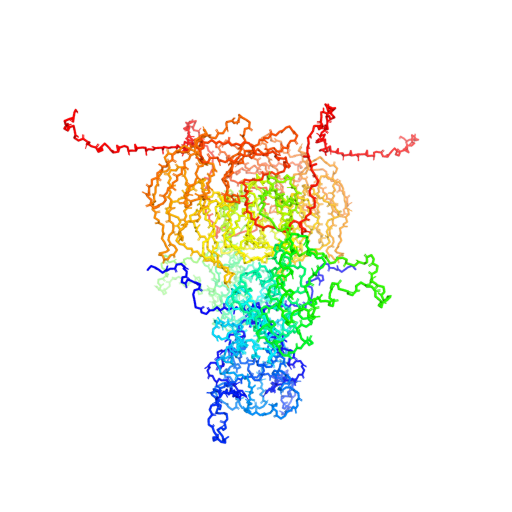5 N N . ALA B 1 130 ? -21.969 -23.469 -11.617 1 96.31 130 ALA B N 1
ATOM 5876 C CA . ALA B 1 130 ? -22.922 -22.516 -11.047 1 96.31 130 ALA B CA 1
ATOM 5877 C C . ALA B 1 130 ? -22.5 -21.078 -11.32 1 96.31 130 ALA B C 1
ATOM 5879 O O . ALA B 1 130 ? -23.312 -20.25 -11.703 1 96.31 130 ALA B O 1
ATOM 5880 N N . ALA B 1 131 ? -21.203 -20.828 -11.078 1 97.25 131 ALA B N 1
ATOM 5881 C CA . ALA B 1 131 ? -20.672 -19.484 -11.289 1 97.25 131 ALA B CA 1
ATOM 5882 C C . ALA B 1 131 ? -20.781 -19.078 -12.75 1 97.25 131 ALA B C 1
ATOM 5884 O O . ALA B 1 131 ? -21.047 -17.906 -13.055 1 97.25 131 ALA B O 1
ATOM 5885 N N . ASN B 1 132 ? -20.547 -20.016 -13.633 1 96 132 ASN B N 1
ATOM 5886 C CA . ASN B 1 132 ? -20.688 -19.75 -15.062 1 96 132 ASN B CA 1
ATOM 5887 C C . ASN B 1 132 ? -22.125 -19.391 -15.43 1 96 132 ASN B C 1
ATOM 5889 O O . ASN B 1 132 ? -22.375 -18.438 -16.156 1 96 132 ASN B O 1
ATOM 5893 N N . MET B 1 133 ? -23.094 -20.094 -14.891 1 94.75 133 MET B N 1
ATOM 5894 C CA . MET B 1 133 ? -24.5 -19.844 -15.156 1 94.75 133 MET B CA 1
ATOM 5895 C C . MET B 1 133 ? -24.938 -18.484 -14.617 1 94.75 133 MET B C 1
ATOM 5897 O O . MET B 1 133 ? -25.656 -17.75 -15.289 1 94.75 133 MET B O 1
ATOM 5901 N N . LEU B 1 134 ? -24.453 -18.219 -13.43 1 96.44 134 LEU B N 1
ATOM 5902 C CA . LEU B 1 134 ? -24.891 -17 -12.75 1 96.44 134 LEU B CA 1
ATOM 5903 C C . LEU B 1 134 ? -23.984 -15.828 -13.109 1 96.44 134 LEU B C 1
ATOM 5905 O O . LEU B 1 134 ? -24.109 -14.742 -12.539 1 96.44 134 LEU B O 1
ATOM 5909 N N . GLN B 1 135 ? -22.969 -16.047 -13.969 1 95.81 135 GLN B N 1
ATOM 5910 C CA . GLN B 1 135 ? -22.109 -15.031 -14.547 1 95.81 135 GLN B CA 1
ATOM 5911 C C . GLN B 1 135 ? -21.266 -14.344 -13.477 1 95.81 135 GLN B C 1
ATOM 5913 O O . GLN B 1 135 ? -21.219 -13.117 -13.406 1 95.81 135 GLN B O 1
ATOM 5918 N N . LEU B 1 136 ? -20.672 -15.109 -12.625 1 97.25 136 LEU B N 1
ATOM 5919 C CA . LEU B 1 136 ? -19.719 -14.625 -11.633 1 97.25 136 LEU B CA 1
ATOM 5920 C C . LEU B 1 136 ? -18.281 -14.875 -12.078 1 97.25 136 LEU B C 1
ATOM 5922 O O . LEU B 1 136 ? -17.719 -15.938 -11.797 1 97.25 136 LEU B O 1
ATOM 5926 N N . GLU B 1 137 ? -17.688 -13.883 -12.625 1 95.81 137 GLU B N 1
ATOM 5927 C CA . GLU B 1 137 ? -16.406 -14.008 -13.305 1 95.81 137 GLU B CA 1
ATOM 5928 C C . GLU B 1 137 ? -15.281 -14.328 -12.32 1 95.81 137 GLU B C 1
ATOM 5930 O O . GLU B 1 137 ? -14.422 -15.172 -12.594 1 95.81 137 GLU B O 1
ATOM 5935 N N . TYR B 1 138 ? -15.289 -13.695 -11.172 1 97.12 138 TYR B N 1
ATOM 5936 C CA . TYR B 1 138 ? -14.203 -13.922 -10.219 1 97.12 138 TYR B CA 1
ATOM 5937 C C . TYR B 1 138 ? -14.18 -15.367 -9.75 1 97.12 138 TYR B C 1
ATOM 5939 O O . TYR B 1 138 ? -13.117 -15.992 -9.688 1 97.12 138 TYR B O 1
ATOM 5947 N N . ILE B 1 139 ? -15.305 -15.891 -9.391 1 97.69 139 ILE B N 1
ATOM 5948 C CA . ILE B 1 139 ? -15.383 -17.266 -8.906 1 97.69 139 ILE B CA 1
ATOM 5949 C C . ILE B 1 139 ? -14.977 -18.219 -10.023 1 97.69 139 ILE B C 1
ATOM 5951 O O . ILE B 1 139 ? -14.281 -19.219 -9.773 1 97.69 139 ILE B O 1
ATOM 5955 N N . ARG B 1 140 ? -15.453 -17.969 -11.242 1 96.94 140 ARG B N 1
ATOM 5956 C CA . ARG B 1 140 ? -15.062 -18.797 -12.383 1 96.94 140 ARG B CA 1
ATOM 5957 C C . ARG B 1 140 ? -13.547 -18.844 -12.531 1 96.94 140 ARG B C 1
ATOM 5959 O O . ARG B 1 140 ? -12.969 -19.922 -12.664 1 96.94 140 ARG B O 1
ATOM 5966 N N . LYS B 1 141 ? -12.953 -17.719 -12.461 1 96.56 141 LYS B N 1
ATOM 5967 C CA . LYS B 1 141 ? -11.5 -17.625 -12.609 1 96.56 141 LYS B CA 1
ATOM 5968 C C . LYS B 1 141 ? -10.789 -18.312 -11.445 1 96.56 141 LYS B C 1
ATOM 5970 O O . LYS B 1 141 ? -9.773 -18.984 -11.633 1 96.56 141 LYS B O 1
ATOM 5975 N N . ALA B 1 142 ? -11.32 -18.094 -10.266 1 96.44 142 ALA B N 1
ATOM 5976 C CA . ALA B 1 142 ? -10.742 -18.719 -9.078 1 96.44 142 ALA B CA 1
ATOM 5977 C C . ALA B 1 142 ? -10.781 -20.25 -9.188 1 96.44 142 ALA B C 1
ATOM 5979 O O . ALA B 1 142 ? -9.805 -20.922 -8.867 1 96.44 142 ALA B O 1
ATOM 5980 N N . CYS B 1 143 ? -11.891 -20.766 -9.633 1 96.94 143 CYS B N 1
ATOM 5981 C CA . CYS B 1 143 ? -12.039 -22.203 -9.805 1 96.94 143 CYS B CA 1
ATOM 5982 C C . CYS B 1 143 ? -11.094 -22.719 -10.883 1 96.94 143 CYS B C 1
ATOM 5984 O O . CYS B 1 143 ? -10.461 -23.766 -10.711 1 96.94 143 CYS B O 1
ATOM 5986 N N . SER B 1 144 ? -11.031 -22.016 -11.977 1 96.69 144 SER B N 1
ATOM 5987 C CA . SER B 1 144 ? -10.133 -22.391 -13.055 1 96.69 144 SER B CA 1
ATOM 5988 C C . SER B 1 144 ? -8.68 -22.438 -12.586 1 96.69 144 SER B C 1
ATOM 5990 O O . SER B 1 144 ? -7.957 -23.391 -12.867 1 96.69 144 SER B O 1
ATOM 5992 N N . SER B 1 145 ? -8.289 -21.438 -11.883 1 95.5 145 SER B N 1
ATOM 5993 C CA . SER B 1 145 ? -6.93 -21.391 -11.344 1 95.5 145 SER B CA 1
ATOM 5994 C C . SER B 1 145 ? -6.68 -22.531 -10.367 1 95.5 145 SER B C 1
ATOM 5996 O O . SER B 1 145 ? -5.598 -23.125 -10.359 1 95.5 145 SER B O 1
ATOM 5998 N N . PHE B 1 146 ? -7.656 -22.781 -9.547 1 95.75 146 PHE B N 1
ATOM 5999 C CA . PHE B 1 146 ? -7.586 -23.859 -8.586 1 95.75 146 PHE B CA 1
ATOM 6000 C C . PHE B 1 146 ? -7.336 -25.188 -9.289 1 95.75 146 PHE B C 1
ATOM 6002 O O . PHE B 1 146 ? -6.457 -25.953 -8.891 1 95.75 146 PHE B O 1
ATOM 6009 N N . MET B 1 147 ? -8.055 -25.469 -10.32 1 96.31 147 MET B N 1
ATOM 6010 C CA . MET B 1 147 ? -7.922 -26.719 -11.07 1 96.31 147 MET B CA 1
ATOM 6011 C C . MET B 1 147 ? -6.586 -26.766 -11.805 1 96.31 147 MET B C 1
ATOM 6013 O O . MET B 1 147 ? -5.941 -27.812 -11.859 1 96.31 147 MET B O 1
ATOM 6017 N N . THR B 1 148 ? -6.211 -25.656 -12.352 1 95.44 148 THR B N 1
ATOM 6018 C CA . THR B 1 148 ? -4.949 -25.578 -13.078 1 95.44 148 THR B CA 1
ATOM 6019 C C . THR B 1 148 ? -3.777 -25.938 -12.164 1 95.44 148 THR B C 1
ATOM 6021 O O . THR B 1 148 ? -2.891 -26.703 -12.555 1 95.44 148 THR B O 1
ATOM 6024 N N . ARG B 1 149 ? -3.768 -25.453 -10.984 1 93.56 149 ARG B N 1
ATOM 6025 C CA . ARG B 1 149 ? -2.664 -25.672 -10.055 1 93.56 149 ARG B CA 1
ATOM 6026 C C . ARG B 1 149 ? -2.658 -27.094 -9.523 1 93.56 149 ARG B C 1
ATOM 6028 O O . ARG B 1 149 ? -1.674 -27.547 -8.93 1 93.56 149 ARG B O 1
ATOM 6035 N N . ARG B 1 150 ? -3.727 -27.844 -9.773 1 93.31 150 ARG B N 1
ATOM 6036 C CA . ARG B 1 150 ? -3.848 -29.188 -9.234 1 93.31 150 ARG B CA 1
ATOM 6037 C C . ARG B 1 150 ? -3.91 -30.219 -10.359 1 93.31 150 ARG B C 1
ATOM 6039 O O . ARG B 1 150 ? -4.348 -31.344 -10.148 1 93.31 150 ARG B O 1
ATOM 6046 N N . LEU B 1 151 ? -3.496 -29.812 -11.516 1 94.19 151 LEU B N 1
ATOM 6047 C CA . LEU B 1 151 ? -3.402 -30.75 -12.625 1 94.19 151 LEU B CA 1
ATOM 6048 C C . LEU B 1 151 ? -2.434 -31.875 -12.305 1 94.19 151 LEU B C 1
ATOM 6050 O O . LEU B 1 151 ? -1.351 -31.641 -11.766 1 94.19 151 LEU B O 1
ATOM 6054 N N . ASP B 1 152 ? -2.805 -33.062 -12.578 1 92.75 152 ASP B N 1
ATOM 6055 C CA . ASP B 1 152 ? -2.006 -34.25 -12.367 1 92.75 152 ASP B CA 1
ATOM 6056 C C . ASP B 1 152 ? -2.322 -35.312 -13.414 1 92.75 152 ASP B C 1
ATOM 6058 O O . ASP B 1 152 ? -3.236 -35.156 -14.219 1 92.75 152 ASP B O 1
ATOM 6062 N N . LEU B 1 153 ? -1.549 -36.344 -13.469 1 93.81 153 LEU B N 1
ATOM 6063 C CA . LEU B 1 153 ? -1.691 -37.406 -14.469 1 93.81 153 LEU B CA 1
ATOM 6064 C C . LEU B 1 153 ? -3.057 -38.062 -14.359 1 93.81 153 LEU B C 1
ATOM 6066 O O . LEU B 1 153 ? -3.643 -38.469 -15.367 1 93.81 153 LEU B O 1
ATOM 6070 N N . SER B 1 154 ? -3.635 -38.031 -13.195 1 92.94 154 SER B N 1
ATOM 6071 C CA . SER B 1 154 ? -4.871 -38.75 -12.945 1 92.94 154 SER B CA 1
ATOM 6072 C C . SER B 1 154 ? -6.094 -37.938 -13.32 1 92.94 154 SER B C 1
ATOM 6074 O O . SER B 1 154 ? -7.168 -38.469 -13.586 1 92.94 154 SER B O 1
ATOM 6076 N N . ASN B 1 155 ? -5.945 -36.625 -13.359 1 94.5 155 ASN B N 1
ATOM 6077 C CA . ASN B 1 155 ? -7.137 -35.812 -13.539 1 94.5 155 ASN B CA 1
ATOM 6078 C C . ASN B 1 155 ? -7.035 -34.969 -14.789 1 94.5 155 ASN B C 1
ATOM 6080 O O . ASN B 1 155 ? -7.992 -34.281 -15.156 1 94.5 155 ASN B O 1
ATOM 6084 N N . CYS B 1 156 ? -5.941 -34.906 -15.5 1 96.56 156 CYS B N 1
ATOM 6085 C CA . CYS B 1 156 ? -5.676 -33.969 -16.594 1 96.56 156 CYS B CA 1
ATOM 6086 C C . CYS B 1 156 ? -6.668 -34.156 -17.734 1 96.56 156 CYS B C 1
ATOM 6088 O O . CYS B 1 156 ? -7.164 -33.188 -18.297 1 96.56 156 CYS B O 1
ATOM 6090 N N . VAL B 1 157 ? -6.996 -35.406 -18.094 1 96.88 157 VAL B N 1
ATOM 6091 C CA . VAL B 1 157 ? -7.934 -35.656 -19.172 1 96.88 157 VAL B CA 1
ATOM 6092 C C . VAL B 1 157 ? -9.336 -35.219 -18.766 1 96.88 157 VAL B C 1
ATOM 6094 O O . VAL B 1 157 ? -10.062 -34.625 -19.562 1 96.88 157 VAL B O 1
ATOM 6097 N N . GLY B 1 158 ? -9.688 -35.562 -17.516 1 95.94 158 GLY B N 1
ATOM 6098 C CA . GLY B 1 158 ? -10.969 -35.094 -17 1 95.94 158 GLY B CA 1
ATOM 6099 C C . GLY B 1 158 ? -11.117 -33.594 -17.016 1 95.94 158 GLY B C 1
ATOM 6100 O O . GLY B 1 158 ? -12.172 -33.062 -17.391 1 95.94 158 GLY B O 1
ATOM 6101 N N . ILE B 1 159 ? -10.125 -32.906 -16.641 1 96.81 159 ILE B N 1
ATOM 6102 C CA . ILE B 1 159 ? -10.141 -31.438 -16.609 1 96.81 159 ILE B CA 1
ATOM 6103 C C . ILE B 1 159 ? -10.211 -30.891 -18.031 1 96.81 159 ILE B C 1
ATOM 6105 O O . ILE B 1 159 ? -10.875 -29.875 -18.281 1 96.81 159 ILE B O 1
ATOM 6109 N N . LEU B 1 160 ? -9.484 -31.531 -18.969 1 97.69 160 LEU B N 1
ATOM 6110 C CA . LEU B 1 160 ? -9.562 -31.125 -20.359 1 97.69 160 LEU B CA 1
ATOM 6111 C C . LEU B 1 160 ? -10.992 -31.234 -20.891 1 97.69 160 LEU B C 1
ATOM 6113 O O . LEU B 1 160 ? -11.5 -30.297 -21.516 1 97.69 160 LEU B O 1
ATOM 6117 N N . LYS B 1 161 ? -11.656 -32.344 -20.609 1 96.56 161 LYS B N 1
ATOM 6118 C CA . LYS B 1 161 ? -13.047 -32.531 -21.016 1 96.56 161 LYS B CA 1
ATOM 6119 C C . LYS B 1 161 ? -13.961 -31.484 -20.375 1 96.56 161 LYS B C 1
ATOM 6121 O O . LYS B 1 161 ? -14.859 -30.953 -21.031 1 96.56 161 LYS B O 1
ATOM 6126 N N . PHE B 1 162 ? -13.695 -31.297 -19.141 1 96.06 162 PHE B N 1
ATOM 6127 C CA . PHE B 1 162 ? -14.453 -30.297 -18.406 1 96.06 162 PHE B CA 1
ATOM 6128 C C . PHE B 1 162 ? -14.297 -28.922 -19.031 1 96.06 162 PHE B C 1
ATOM 6130 O O . PHE B 1 162 ? -15.289 -28.203 -19.234 1 96.06 162 PHE B O 1
ATOM 6137 N N . ALA B 1 163 ? -13.07 -28.484 -19.297 1 96.44 163 ALA B N 1
ATOM 6138 C CA . ALA B 1 163 ? -12.789 -27.188 -19.906 1 96.44 163 ALA B CA 1
ATOM 6139 C C . ALA B 1 163 ? -13.516 -27.047 -21.234 1 96.44 163 ALA B C 1
ATOM 6141 O O . ALA B 1 163 ? -14.031 -25.969 -21.562 1 96.44 163 ALA B O 1
ATOM 6142 N N . ASP B 1 164 ? -13.57 -28.109 -21.969 1 94.56 164 ASP B N 1
ATOM 6143 C CA . ASP B 1 164 ? -14.242 -28.109 -23.266 1 94.56 164 ASP B CA 1
ATOM 6144 C C . ASP B 1 164 ? -15.75 -27.953 -23.094 1 94.56 164 ASP B C 1
ATOM 6146 O O . ASP B 1 164 ? -16.391 -27.25 -23.875 1 94.56 164 ASP B O 1
ATOM 6150 N N . THR B 1 165 ? -16.328 -28.641 -22.172 1 93.38 165 THR B N 1
ATOM 6151 C CA . THR B 1 165 ? -17.75 -28.609 -21.906 1 93.38 165 THR B CA 1
ATOM 6152 C C . THR B 1 165 ? -18.219 -27.188 -21.625 1 93.38 165 THR B C 1
ATOM 6154 O O . THR B 1 165 ? -19.266 -26.75 -22.094 1 93.38 165 THR B O 1
ATOM 6157 N N . TYR B 1 166 ? -17.406 -26.438 -20.906 1 94.06 166 TYR B N 1
ATOM 6158 C CA . TYR B 1 166 ? -17.812 -25.094 -20.5 1 94.06 166 TYR B CA 1
ATOM 6159 C C . TYR B 1 166 ? -17.125 -24.031 -21.344 1 94.06 166 TYR B C 1
ATOM 6161 O O . TYR B 1 166 ? -17.188 -22.844 -21.047 1 94.06 166 TYR B O 1
ATOM 6169 N N . ASP B 1 167 ? -16.344 -24.438 -22.391 1 92.75 167 ASP B N 1
ATOM 6170 C CA . ASP B 1 167 ? -15.656 -23.547 -23.328 1 92.75 167 ASP B CA 1
ATOM 6171 C C . ASP B 1 167 ? -14.727 -22.578 -22.609 1 92.75 167 ASP B C 1
ATOM 6173 O O . ASP B 1 167 ? -14.781 -21.375 -22.828 1 92.75 167 ASP B O 1
ATOM 6177 N N . ASN B 1 168 ? -14.086 -23.047 -21.641 1 95.31 168 ASN B N 1
ATOM 6178 C CA . ASN B 1 168 ? -13.039 -22.281 -20.969 1 95.31 168 ASN B CA 1
ATOM 6179 C C . ASN B 1 168 ? -11.695 -22.406 -21.688 1 95.31 168 ASN B C 1
ATOM 6181 O O . ASN B 1 168 ? -10.992 -23.406 -21.5 1 95.31 168 ASN B O 1
ATOM 6185 N N . PRO B 1 169 ? -11.336 -21.484 -22.406 1 95.25 169 PRO B N 1
ATOM 6186 C CA . PRO B 1 169 ? -10.133 -21.609 -23.219 1 95.25 169 PRO B CA 1
ATOM 6187 C C . PRO B 1 169 ? -8.852 -21.672 -22.391 1 95.25 169 PRO B C 1
ATOM 6189 O O . PRO B 1 169 ? -7.938 -22.438 -22.703 1 95.25 169 PRO B O 1
ATOM 6192 N N . GLU B 1 170 ? -8.797 -20.906 -21.375 1 95.25 170 GLU B N 1
ATOM 6193 C CA . GLU B 1 170 ? -7.582 -20.859 -20.562 1 95.25 170 GLU B CA 1
ATOM 6194 C C . GLU B 1 170 ? -7.324 -22.203 -19.891 1 95.25 170 GLU B C 1
ATOM 6196 O O . GLU B 1 170 ? -6.215 -22.734 -19.953 1 95.25 170 GLU B O 1
ATOM 6201 N N . LEU B 1 171 ? -8.328 -22.719 -19.219 1 96.56 171 LEU B N 1
ATOM 6202 C CA . LEU B 1 171 ? -8.211 -24.016 -18.562 1 96.56 171 LEU B CA 1
ATOM 6203 C C . LEU B 1 171 ? -7.898 -25.109 -19.578 1 96.56 171 LEU B C 1
ATOM 6205 O O . LEU B 1 171 ? -7.113 -26.016 -19.297 1 96.56 171 LEU B O 1
ATOM 6209 N N . LYS B 1 172 ? -8.516 -25.047 -20.766 1 97.19 172 LYS B N 1
ATOM 6210 C CA . LYS B 1 172 ? -8.273 -26.016 -21.828 1 97.19 172 LYS B CA 1
ATOM 6211 C C . LYS B 1 172 ? -6.812 -25.969 -22.281 1 97.19 172 LYS B C 1
ATOM 6213 O O . LYS B 1 172 ? -6.168 -27.016 -22.391 1 97.19 172 LYS B O 1
ATOM 6218 N N . GLU B 1 173 ? -6.363 -24.828 -22.469 1 96 173 GLU B N 1
ATOM 6219 C CA . GLU B 1 173 ? -4.98 -24.656 -22.906 1 96 173 GLU B CA 1
ATOM 6220 C C . GLU B 1 173 ? -4.008 -25.203 -21.859 1 96 173 GLU B C 1
ATOM 6222 O O . GLU B 1 173 ? -3.035 -25.891 -22.203 1 96 173 GLU B O 1
ATOM 6227 N N . ASN B 1 174 ? -4.246 -24.922 -20.641 1 95.81 174 ASN B N 1
ATOM 6228 C CA . ASN B 1 174 ? -3.377 -25.391 -19.562 1 95.81 174 ASN B CA 1
ATOM 6229 C C . ASN B 1 174 ? -3.414 -26.922 -19.453 1 95.81 174 ASN B C 1
ATOM 6231 O O . ASN B 1 174 ? -2.379 -27.547 -19.25 1 95.81 174 ASN B O 1
ATOM 6235 N N . ALA B 1 175 ? -4.57 -27.469 -19.531 1 97.12 175 ALA B N 1
ATOM 6236 C CA . ALA B 1 175 ? -4.707 -28.922 -19.484 1 97.12 175 ALA B CA 1
ATOM 6237 C C . ALA B 1 175 ? -4.012 -29.578 -20.672 1 97.12 175 ALA B C 1
ATOM 6239 O O . ALA B 1 175 ? -3.311 -30.578 -20.5 1 97.12 175 ALA B O 1
ATOM 6240 N N . GLN B 1 176 ? -4.207 -29 -21.828 1 96.81 176 GLN B N 1
ATOM 6241 C CA . GLN B 1 176 ? -3.551 -29.516 -23.031 1 96.81 176 GLN B CA 1
ATOM 6242 C C . GLN B 1 176 ? -2.033 -29.453 -22.891 1 96.81 176 GLN B C 1
ATOM 6244 O O . GLN B 1 176 ? -1.333 -30.391 -23.25 1 96.81 176 GLN B O 1
ATOM 6249 N N . ALA B 1 177 ? -1.604 -28.328 -22.453 1 95.56 177 ALA B N 1
ATOM 6250 C CA . ALA B 1 177 ? -0.165 -28.156 -22.266 1 95.56 177 ALA B CA 1
ATOM 6251 C C . ALA B 1 177 ? 0.392 -29.188 -21.297 1 95.56 177 ALA B C 1
ATOM 6253 O O . ALA B 1 177 ? 1.472 -29.75 -21.516 1 95.56 177 ALA B O 1
ATOM 6254 N N . PHE B 1 178 ? -0.298 -29.438 -20.25 1 96.06 178 PHE B N 1
ATOM 6255 C CA . PHE B 1 178 ? 0.134 -30.438 -19.281 1 96.06 178 PHE B CA 1
ATOM 6256 C C . PHE B 1 178 ? 0.191 -31.828 -19.891 1 96.06 178 PHE B C 1
ATOM 6258 O O . PHE B 1 178 ? 1.166 -32.562 -19.703 1 96.06 178 PHE B O 1
ATOM 6265 N N . ILE B 1 179 ? -0.859 -32.156 -20.594 1 97.25 179 ILE B N 1
ATOM 6266 C CA . ILE B 1 179 ? -0.919 -33.469 -21.234 1 97.25 179 ILE B CA 1
ATOM 6267 C C . ILE B 1 179 ? 0.211 -33.594 -22.25 1 97.25 179 ILE B C 1
ATOM 6269 O O . ILE B 1 179 ? 0.858 -34.656 -22.344 1 97.25 179 ILE B O 1
ATOM 6273 N N . ALA B 1 180 ? 0.395 -32.562 -22.984 1 96.62 180 ALA B N 1
ATOM 6274 C CA . ALA B 1 180 ? 1.457 -32.562 -23.984 1 96.62 180 ALA B CA 1
ATOM 6275 C C . ALA B 1 180 ? 2.82 -32.781 -23.344 1 96.62 180 ALA B C 1
ATOM 6277 O O . ALA B 1 180 ? 3.637 -33.562 -23.859 1 96.62 180 ALA B O 1
ATOM 6278 N N . ARG B 1 181 ? 3.064 -32.188 -22.297 1 94.94 181 ARG B N 1
ATOM 6279 C CA . ARG B 1 181 ? 4.336 -32.312 -21.594 1 94.94 181 ARG B CA 1
ATOM 6280 C C . ARG B 1 181 ? 4.512 -33.688 -21.016 1 94.94 181 ARG B C 1
ATOM 6282 O O . ARG B 1 181 ? 5.629 -34.219 -20.922 1 94.94 181 ARG B O 1
ATOM 6289 N N . ASN B 1 182 ? 3.42 -34.344 -20.609 1 94.88 182 ASN B N 1
ATOM 6290 C CA . ASN B 1 182 ? 3.449 -35.656 -20 1 94.88 182 ASN B CA 1
ATOM 6291 C C . ASN B 1 182 ? 2.797 -36.688 -20.906 1 94.88 182 ASN B C 1
ATOM 6293 O O . ASN B 1 182 ? 2.178 -37.656 -20.406 1 94.88 182 ASN B O 1
ATOM 6297 N N . PHE B 1 183 ? 2.93 -36.562 -22.156 1 96.56 183 PHE B N 1
ATOM 6298 C CA . PHE B 1 183 ? 2.17 -37.344 -23.125 1 96.56 183 PHE B CA 1
ATOM 6299 C C . PHE B 1 183 ? 2.463 -38.812 -23 1 96.56 183 PHE B C 1
ATOM 6301 O O . PHE B 1 183 ? 1.546 -39.656 -23 1 96.56 183 PHE B O 1
ATOM 6308 N N . SER B 1 184 ? 3.709 -39.156 -22.859 1 94.06 184 SER B N 1
ATOM 6309 C CA . SER B 1 184 ? 4.105 -40.562 -22.781 1 94.06 184 SER B CA 1
ATOM 6310 C C . SER B 1 184 ? 3.465 -41.25 -21.594 1 94.06 184 SER B C 1
ATOM 6312 O O . SER B 1 184 ? 2.938 -42.344 -21.719 1 94.06 184 SER B O 1
ATOM 6314 N N . GLN B 1 185 ? 3.469 -40.594 -20.484 1 93.75 185 GLN B N 1
ATOM 6315 C CA . GLN B 1 185 ? 2.895 -41.156 -19.266 1 93.75 185 GLN B CA 1
ATOM 6316 C C . GLN B 1 185 ? 1.374 -41.25 -19.359 1 93.75 185 GLN B C 1
ATOM 6318 O O . GLN B 1 185 ? 0.772 -42.25 -18.969 1 93.75 185 GLN B O 1
ATOM 6323 N N . VAL B 1 186 ? 0.751 -40.219 -19.891 1 95.31 186 VAL B N 1
ATOM 6324 C CA . VAL B 1 186 ? -0.703 -40.156 -20 1 95.31 186 VAL B CA 1
ATOM 6325 C C . VAL B 1 186 ? -1.189 -41.219 -20.984 1 95.31 186 VAL B C 1
ATOM 6327 O O . VAL B 1 186 ? -2.203 -41.875 -20.75 1 95.31 186 VAL B O 1
ATOM 6330 N N . SER B 1 187 ? -0.465 -41.406 -22.062 1 94 187 SER B N 1
ATOM 6331 C CA . SER B 1 187 ? -0.83 -42.375 -23.078 1 94 187 SER B CA 1
ATOM 6332 C C . SER B 1 187 ? -0.681 -43.781 -22.562 1 94 187 SER B C 1
ATOM 6334 O O . SER B 1 187 ? -1.512 -44.656 -22.844 1 94 187 SER B O 1
ATOM 6336 N N . SER B 1 188 ? 0.361 -44.031 -21.844 1 92.44 188 SER B N 1
ATOM 6337 C CA . SER B 1 188 ? 0.628 -45.344 -21.312 1 92.44 188 SER B CA 1
ATOM 6338 C C . SER B 1 188 ? -0.452 -45.781 -20.328 1 92.44 188 SER B C 1
ATOM 6340 O O . SER B 1 188 ? -0.727 -46.969 -20.172 1 92.44 188 SER B O 1
ATOM 6342 N N . GLY B 1 189 ? -1.056 -44.875 -19.688 1 90.25 189 GLY B N 1
ATOM 6343 C CA . GLY B 1 189 ? -2.105 -45.188 -18.734 1 90.25 189 GLY B CA 1
ATOM 6344 C C . GLY B 1 189 ? -3.461 -45.406 -19.375 1 90.25 189 GLY B C 1
ATOM 6345 O O . GLY B 1 189 ? -4.402 -45.844 -18.719 1 90.25 189 GLY B O 1
ATOM 6346 N N . GLY B 1 190 ? -3.639 -45.031 -20.625 1 91.19 190 GLY B N 1
ATOM 6347 C CA . GLY B 1 190 ? -4.867 -45.25 -21.359 1 91.19 190 GLY B CA 1
ATOM 6348 C C . GLY B 1 190 ? -5.895 -44.156 -21.172 1 91.19 190 GLY B C 1
ATOM 6349 O O . GLY B 1 190 ? -7.047 -44.312 -21.594 1 91.19 190 GLY B O 1
ATOM 6350 N N . GLU B 1 191 ? -5.566 -43.156 -20.531 1 91.5 191 GLU B N 1
ATOM 6351 C CA . GLU B 1 191 ? -6.492 -42.062 -20.203 1 91.5 191 GLU B CA 1
ATOM 6352 C C . GLU B 1 191 ? -6.965 -41.375 -21.469 1 91.5 191 GLU B C 1
ATOM 6354 O O . GLU B 1 191 ? -8.062 -40.812 -21.5 1 91.5 191 GLU B O 1
ATOM 6359 N N . LEU B 1 192 ? -6.168 -41.375 -22.516 1 95.06 192 LEU B N 1
ATOM 6360 C CA . LEU B 1 192 ? -6.488 -40.688 -23.75 1 95.06 192 LEU B CA 1
ATOM 6361 C C . LEU B 1 192 ? -7.715 -41.312 -24.422 1 95.06 192 LEU B C 1
ATOM 6363 O O . LEU B 1 192 ? -8.344 -40.656 -25.281 1 95.06 192 LEU B O 1
ATOM 6367 N N . CYS B 1 193 ? -8.039 -42.531 -24.078 1 94.44 193 CYS B N 1
ATOM 6368 C CA . CYS B 1 193 ? -9.164 -43.219 -24.672 1 94.44 193 CYS B CA 1
ATOM 6369 C C . CYS B 1 193 ? -10.484 -42.594 -24.281 1 94.44 193 CYS B C 1
ATOM 6371 O O . CYS B 1 193 ? -11.508 -42.812 -24.938 1 94.44 193 CYS B O 1
ATOM 6373 N N . GLU B 1 194 ? -10.461 -41.781 -23.219 1 94.25 194 GLU B N 1
ATOM 6374 C CA . GLU B 1 194 ? -11.664 -41.125 -22.75 1 94.25 194 GLU B CA 1
ATOM 6375 C C . GLU B 1 194 ? -11.992 -39.906 -23.594 1 94.25 194 GLU B C 1
ATOM 6377 O O . GLU B 1 194 ? -13.094 -39.344 -23.5 1 94.25 194 GLU B O 1
ATOM 6382 N N . LEU B 1 195 ? -11.117 -39.5 -24.422 1 96.06 195 LEU B N 1
ATOM 6383 C CA . LEU B 1 195 ? -11.312 -38.312 -25.234 1 96.06 195 LEU B CA 1
ATOM 6384 C C . LEU B 1 195 ? -12.188 -38.625 -26.453 1 96.06 195 LEU B C 1
ATOM 6386 O O . LEU B 1 195 ? -12.195 -39.75 -26.938 1 96.06 195 LEU B O 1
ATOM 6390 N N . ASP B 1 196 ? -12.961 -37.625 -26.875 1 95 196 ASP B N 1
ATOM 6391 C CA . ASP B 1 196 ? -13.672 -37.781 -28.141 1 95 196 ASP B CA 1
ATOM 6392 C C . ASP B 1 196 ? -12.75 -37.5 -29.328 1 95 196 ASP B C 1
ATOM 6394 O O . ASP B 1 196 ? -11.586 -37.156 -29.141 1 95 196 ASP B O 1
ATOM 6398 N N . LEU B 1 197 ? -13.18 -37.812 -30.469 1 95.31 197 LEU B N 1
ATOM 6399 C CA . LEU B 1 197 ? -12.352 -37.719 -31.672 1 95.31 197 LEU B CA 1
ATOM 6400 C C . LEU B 1 197 ? -11.828 -36.312 -31.875 1 95.31 197 LEU B C 1
ATOM 6402 O O . LEU B 1 197 ? -10.656 -36.094 -32.188 1 95.31 197 LEU B O 1
ATOM 6406 N N . THR B 1 198 ? -12.672 -35.344 -31.688 1 95.69 198 THR B N 1
ATOM 6407 C CA . THR B 1 198 ? -12.273 -33.969 -31.875 1 95.69 198 THR B CA 1
ATOM 6408 C C . THR B 1 198 ? -11.156 -33.562 -30.922 1 95.69 198 THR B C 1
ATOM 6410 O O . THR B 1 198 ? -10.164 -32.969 -31.312 1 95.69 198 THR B O 1
ATOM 6413 N N . GLN B 1 199 ? -11.328 -33.938 -29.656 1 95.88 199 GLN B N 1
ATOM 6414 C CA . GLN B 1 199 ? -10.344 -33.625 -28.625 1 95.88 199 GLN B CA 1
ATOM 6415 C C . GLN B 1 199 ? -9.023 -34.344 -28.906 1 95.88 199 GLN B C 1
ATOM 6417 O O . GLN B 1 199 ? -7.949 -33.781 -28.75 1 95.88 199 GLN B O 1
ATOM 6422 N N . LEU B 1 200 ? -9.133 -35.625 -29.297 1 96.44 200 LEU B N 1
ATOM 6423 C CA . LEU B 1 200 ? -7.945 -36.406 -29.609 1 96.44 200 LEU B CA 1
ATOM 6424 C C . LEU B 1 200 ? -7.18 -35.781 -30.766 1 96.44 200 LEU B C 1
ATOM 6426 O O . LEU B 1 200 ? -5.953 -35.688 -30.719 1 96.44 200 LEU B O 1
ATOM 6430 N N . LYS B 1 201 ? -7.91 -35.406 -31.797 1 96.12 201 LYS B N 1
ATOM 6431 C CA . LYS B 1 201 ? -7.281 -34.812 -32.969 1 96.12 201 LYS B CA 1
ATOM 6432 C C . LYS B 1 201 ? -6.535 -33.531 -32.594 1 96.12 201 LYS B C 1
ATOM 6434 O O . LYS B 1 201 ? -5.406 -33.312 -33.031 1 96.12 201 LYS B O 1
ATOM 6439 N N . GLU B 1 202 ? -7.156 -32.719 -31.812 1 96 202 GLU B N 1
ATOM 6440 C CA . GLU B 1 202 ? -6.535 -31.484 -31.375 1 96 202 GLU B CA 1
ATOM 6441 C C . GLU B 1 202 ? -5.242 -31.75 -30.609 1 96 202 GLU B C 1
ATOM 6443 O O . GLU B 1 202 ? -4.25 -31.031 -30.781 1 96 202 GLU B O 1
ATOM 6448 N N . LEU B 1 203 ? -5.262 -32.75 -29.781 1 96.38 203 LEU B N 1
ATOM 6449 C CA . LEU B 1 203 ? -4.113 -33.094 -28.938 1 96.38 203 LEU B CA 1
ATOM 6450 C C . LEU B 1 203 ? -2.984 -33.688 -29.781 1 96.38 203 LEU B C 1
ATOM 6452 O O . LEU B 1 203 ? -1.837 -33.25 -29.688 1 96.38 203 LEU B O 1
ATOM 6456 N N . LEU B 1 204 ? -3.295 -34.688 -30.609 1 96.62 204 LEU B N 1
ATOM 6457 C CA . LEU B 1 204 ? -2.283 -35.375 -31.391 1 96.62 204 LEU B CA 1
ATOM 6458 C C . LEU B 1 204 ? -1.686 -34.5 -32.469 1 96.62 204 LEU B C 1
ATOM 6460 O O . LEU B 1 204 ? -0.587 -34.75 -32.969 1 96.62 204 LEU B O 1
ATOM 6464 N N . SER B 1 205 ? -2.344 -33.469 -32.875 1 95.19 205 SER B N 1
ATOM 6465 C CA . SER B 1 205 ? -1.858 -32.562 -33.906 1 95.19 205 SER B CA 1
ATOM 6466 C C . SER B 1 205 ? -0.922 -31.5 -33.344 1 95.19 205 SER B C 1
ATOM 6468 O O . SER B 1 205 ? -0.341 -30.703 -34.062 1 95.19 205 SER B O 1
ATOM 6470 N N . LEU B 1 206 ? -0.755 -31.469 -32.062 1 95.19 206 LEU B N 1
ATOM 6471 C CA . LEU B 1 206 ? 0.046 -30.438 -31.406 1 95.19 206 LEU B CA 1
ATOM 6472 C C . LEU B 1 206 ? 1.522 -30.609 -31.75 1 95.19 206 LEU B C 1
ATOM 6474 O O . LEU B 1 206 ? 2.061 -31.719 -31.688 1 95.19 206 LEU B O 1
ATOM 6478 N N . ASP B 1 207 ? 2.17 -29.5 -32.094 1 94.44 207 ASP B N 1
ATOM 6479 C CA . ASP B 1 207 ? 3.611 -29.484 -32.312 1 94.44 207 ASP B CA 1
ATOM 6480 C C . ASP B 1 207 ? 4.383 -29.547 -31 1 94.44 207 ASP B C 1
ATOM 6482 O O . ASP B 1 207 ? 5.551 -29.938 -30.969 1 94.44 207 ASP B O 1
ATOM 6486 N N . THR B 1 208 ? 3.701 -29.281 -29.922 1 95 208 THR B N 1
ATOM 6487 C CA . THR B 1 208 ? 4.359 -29.109 -28.625 1 95 208 THR B CA 1
ATOM 6488 C C . THR B 1 208 ? 4.32 -30.406 -27.828 1 95 208 THR B C 1
ATOM 6490 O O . THR B 1 208 ? 4.617 -30.406 -26.625 1 95 208 THR B O 1
ATOM 6493 N N . LEU B 1 209 ? 3.934 -31.531 -28.484 1 96.38 209 LEU B N 1
ATOM 6494 C CA . LEU B 1 209 ? 3.938 -32.812 -27.781 1 96.38 209 LEU B CA 1
ATOM 6495 C C . LEU B 1 209 ? 5.352 -33.188 -27.359 1 96.38 209 LEU B C 1
ATOM 6497 O O . LEU B 1 209 ? 6.277 -33.156 -28.172 1 96.38 209 LEU B O 1
ATOM 6501 N N . ASP B 1 210 ? 5.445 -33.531 -26.125 1 95.69 210 ASP B N 1
ATOM 6502 C CA . ASP B 1 210 ? 6.746 -33.938 -25.625 1 95.69 210 ASP B CA 1
ATOM 6503 C C . ASP B 1 210 ? 6.957 -35.438 -25.844 1 95.69 210 ASP B C 1
ATOM 6505 O O . ASP B 1 210 ? 6.84 -36.219 -24.906 1 95.69 210 ASP B O 1
ATOM 6509 N N . VAL B 1 211 ? 7.293 -35.812 -27.031 1 95.25 211 VAL B N 1
ATOM 6510 C CA . VAL B 1 211 ? 7.574 -37.188 -27.422 1 95.25 211 VAL B CA 1
ATOM 6511 C C . VAL B 1 211 ? 8.898 -37.25 -28.172 1 95.25 211 VAL B C 1
ATOM 6513 O O . VAL B 1 211 ? 9.234 -36.344 -28.938 1 95.25 211 VAL B O 1
ATOM 6516 N N . ASP B 1 212 ? 9.609 -38.312 -27.969 1 91.81 212 ASP B N 1
ATOM 6517 C CA . ASP B 1 212 ? 10.93 -38.438 -28.594 1 91.81 212 ASP B CA 1
ATOM 6518 C C . ASP B 1 212 ? 10.828 -38.938 -30.016 1 91.81 212 ASP B C 1
ATOM 6520 O O . ASP B 1 212 ? 11.766 -38.812 -30.797 1 91.81 212 ASP B O 1
ATOM 6524 N N . CYS B 1 213 ? 9.773 -39.562 -30.359 1 92.06 213 CYS B N 1
ATOM 6525 C CA . CYS B 1 213 ? 9.562 -40.062 -31.719 1 92.06 213 CYS B CA 1
ATOM 6526 C C . CYS B 1 213 ? 8.078 -40.125 -32.062 1 92.06 213 CYS B C 1
ATOM 6528 O O . CYS B 1 213 ? 7.234 -40.156 -31.156 1 92.06 213 CYS B O 1
ATOM 6530 N N . GLU B 1 214 ? 7.805 -40.219 -33.312 1 93.38 214 GLU B N 1
ATOM 6531 C CA . GLU B 1 214 ? 6.422 -40.188 -33.781 1 93.38 214 GLU B CA 1
ATOM 6532 C C . GLU B 1 214 ? 5.727 -41.531 -33.5 1 93.38 214 GLU B C 1
ATOM 6534 O O . GLU B 1 214 ? 4.5 -41.594 -33.531 1 93.38 214 GLU B O 1
ATOM 6539 N N . ARG B 1 215 ? 6.523 -42.562 -33.281 1 92.62 215 ARG B N 1
ATOM 6540 C CA . ARG B 1 215 ? 5.969 -43.875 -32.969 1 92.62 215 ARG B CA 1
ATOM 6541 C C . ARG B 1 215 ? 5.059 -43.812 -31.734 1 92.62 215 ARG B C 1
ATOM 6543 O O . ARG B 1 215 ? 4.047 -44.5 -31.672 1 92.62 215 ARG B O 1
ATOM 6550 N N . LYS B 1 216 ? 5.445 -43 -30.797 1 94.31 216 LYS B N 1
ATOM 6551 C CA . LYS B 1 216 ? 4.645 -42.875 -29.578 1 94.31 216 LYS B CA 1
ATOM 6552 C C . LYS B 1 216 ? 3.281 -42.25 -29.891 1 94.31 216 LYS B C 1
ATOM 6554 O O . LYS B 1 216 ? 2.273 -42.625 -29.297 1 94.31 216 LYS B O 1
ATOM 6559 N N . VAL B 1 217 ? 3.254 -41.312 -30.797 1 95.81 217 VAL B N 1
ATOM 6560 C CA . VAL B 1 217 ? 1.998 -40.688 -31.203 1 95.81 217 VAL B CA 1
ATOM 6561 C C . VAL B 1 217 ? 1.133 -41.719 -31.938 1 95.81 217 VAL B C 1
ATOM 6563 O O . VAL B 1 217 ? -0.079 -41.781 -31.719 1 95.81 217 VAL B O 1
ATOM 6566 N N . CYS B 1 218 ? 1.797 -42.5 -32.812 1 93.5 218 CYS B N 1
ATOM 6567 C CA . CYS B 1 218 ? 1.088 -43.531 -33.531 1 93.5 218 CYS B CA 1
ATOM 6568 C C . CYS B 1 218 ? 0.49 -44.562 -32.594 1 93.5 218 CYS B C 1
ATOM 6570 O O . CYS B 1 218 ? -0.669 -44.938 -32.719 1 93.5 218 CYS B O 1
ATOM 6572 N N . SER B 1 219 ? 1.276 -44.938 -31.641 1 93 219 SER B N 1
ATOM 6573 C CA . SER B 1 219 ? 0.806 -45.875 -30.656 1 93 219 SER B CA 1
ATOM 6574 C C . SER B 1 219 ? -0.406 -45.344 -29.891 1 93 219 SER B C 1
ATOM 6576 O O . SER B 1 219 ? -1.346 -46.094 -29.609 1 93 219 SER B O 1
ATOM 6578 N N . ALA B 1 220 ? -0.376 -44.125 -29.516 1 95.69 220 ALA B N 1
ATOM 6579 C CA . ALA B 1 220 ? -1.5 -43.5 -28.828 1 95.69 220 ALA B CA 1
ATOM 6580 C C . ALA B 1 220 ? -2.75 -43.5 -29.703 1 95.69 220 ALA B C 1
ATOM 6582 O O . ALA B 1 220 ? -3.852 -43.781 -29.219 1 95.69 220 ALA B O 1
ATOM 6583 N N . ALA B 1 221 ? -2.584 -43.125 -30.969 1 94.12 221 ALA B N 1
ATOM 6584 C CA . ALA B 1 221 ? -3.699 -43.156 -31.922 1 94.12 221 ALA B CA 1
ATOM 6585 C C . ALA B 1 221 ? -4.297 -44.562 -32.031 1 94.12 221 ALA B C 1
ATOM 6587 O O . ALA B 1 221 ? -5.52 -44.719 -32.031 1 94.12 221 ALA B O 1
ATOM 6588 N N . LEU B 1 222 ? -3.445 -45.5 -32.125 1 91.81 222 LEU B N 1
ATOM 6589 C CA . LEU B 1 222 ? -3.895 -46.875 -32.281 1 91.81 222 LEU B CA 1
ATOM 6590 C C . LEU B 1 222 ? -4.641 -47.344 -31.031 1 91.81 222 LEU B C 1
ATOM 6592 O O . LEU B 1 222 ? -5.664 -48.031 -31.125 1 91.81 222 LEU B O 1
ATOM 6596 N N . GLN B 1 223 ? -4.066 -47.031 -29.938 1 92.94 223 GLN B N 1
ATOM 6597 C CA . GLN B 1 223 ? -4.738 -47.344 -28.672 1 92.94 223 GLN B CA 1
ATOM 6598 C C . GLN B 1 223 ? -6.137 -46.75 -28.625 1 92.94 223 GLN B C 1
ATOM 6600 O O . GLN B 1 223 ? -7.086 -47.406 -28.188 1 92.94 223 GLN B O 1
ATOM 6605 N N . TRP B 1 224 ? -6.246 -45.562 -29 1 94.69 224 TRP B N 1
ATOM 6606 C CA . TRP B 1 224 ? -7.539 -44.875 -29.016 1 94.69 224 TRP B CA 1
ATOM 6607 C C . TRP B 1 224 ? -8.492 -45.531 -30 1 94.69 224 TRP B C 1
ATOM 6609 O O . TRP B 1 224 ? -9.68 -45.719 -29.719 1 94.69 224 TRP B O 1
ATOM 6619 N N . ILE B 1 225 ? -8.023 -45.969 -31.219 1 91.31 225 ILE B N 1
ATOM 6620 C CA . ILE B 1 225 ? -8.828 -46.594 -32.25 1 91.31 225 ILE B CA 1
ATOM 6621 C C . ILE B 1 225 ? -9.344 -47.938 -31.75 1 91.31 225 ILE B C 1
ATOM 6623 O O . ILE B 1 225 ? -10.508 -48.312 -31.953 1 91.31 225 ILE B O 1
ATOM 6627 N N . GLU B 1 226 ? -8.508 -48.688 -31.094 1 89.31 226 GLU B N 1
ATOM 6628 C CA . GLU B 1 226 ? -8.891 -49.969 -30.562 1 89.31 226 GLU B CA 1
ATOM 6629 C C . GLU B 1 226 ? -9.969 -49.844 -29.484 1 89.31 226 GLU B C 1
ATOM 6631 O O . GLU B 1 226 ? -10.828 -50.719 -29.359 1 89.31 226 GLU B O 1
ATOM 6636 N N . ALA B 1 227 ? -9.969 -48.75 -28.844 1 91.81 227 ALA B N 1
ATOM 6637 C CA . ALA B 1 227 ? -10.922 -48.562 -27.75 1 91.81 227 ALA B CA 1
ATOM 6638 C C . ALA B 1 227 ? -12.219 -47.938 -28.266 1 91.81 227 ALA B C 1
ATOM 6640 O O . ALA B 1 227 ? -13.297 -48.25 -27.766 1 91.81 227 ALA B O 1
ATOM 6641 N N . ASN B 1 228 ? -12.18 -47.031 -29.25 1 89.88 228 ASN B N 1
ATOM 6642 C CA . ASN B 1 228 ? -13.344 -46.219 -29.562 1 89.88 228 ASN B CA 1
ATOM 6643 C C . ASN B 1 228 ? -13.797 -46.406 -31.016 1 89.88 228 ASN B C 1
ATOM 6645 O O . ASN B 1 228 ? -14.953 -46.156 -31.344 1 89.88 228 ASN B O 1
ATOM 6649 N N . ALA B 1 229 ? -12.953 -46.719 -31.922 1 81.62 229 ALA B N 1
ATOM 6650 C CA . ALA B 1 229 ? -13.281 -46.625 -33.344 1 81.62 229 ALA B CA 1
ATOM 6651 C C . ALA B 1 229 ? -13 -47.938 -34.062 1 81.62 229 ALA B C 1
ATOM 6653 O O . ALA B 1 229 ? -12.594 -47.938 -35.219 1 81.62 229 ALA B O 1
ATOM 6654 N N . THR B 1 230 ? -13.18 -48.969 -33.438 1 76.88 230 THR B N 1
ATOM 6655 C CA . THR B 1 230 ? -12.914 -50.25 -34.094 1 76.88 230 THR B CA 1
ATOM 6656 C C . THR B 1 230 ? -13.828 -50.469 -35.281 1 76.88 230 THR B C 1
ATOM 6658 O O . THR B 1 230 ? -13.406 -51 -36.312 1 76.88 230 THR B O 1
ATOM 6661 N N . GLU B 1 231 ? -15 -49.938 -35.188 1 81.06 231 GLU B N 1
ATOM 6662 C CA . GLU B 1 231 ? -15.969 -50.156 -36.25 1 81.06 231 GLU B CA 1
ATOM 6663 C C . GLU B 1 231 ? -16.203 -48.906 -37.094 1 81.06 231 GLU B C 1
ATOM 6665 O O . GLU B 1 231 ? -16.922 -48.938 -38.062 1 81.06 231 GLU B O 1
ATOM 6670 N N . LYS B 1 232 ? -15.602 -47.844 -36.688 1 87.06 232 LYS B N 1
ATOM 6671 C CA . LYS B 1 232 ? -15.766 -46.594 -37.375 1 87.06 232 LYS B CA 1
ATOM 6672 C C . LYS B 1 232 ? -14.523 -46.25 -38.219 1 87.06 232 LYS B C 1
ATOM 6674 O O . LYS B 1 232 ? -13.594 -45.625 -37.719 1 87.06 232 LYS B O 1
ATOM 6679 N N . LYS B 1 233 ? -14.586 -46.562 -39.406 1 83.25 233 LYS B N 1
ATOM 6680 C CA . LYS B 1 233 ? -13.438 -46.469 -40.312 1 83.25 233 LYS B CA 1
ATOM 6681 C C . LYS B 1 233 ? -13.039 -45 -40.5 1 83.25 233 LYS B C 1
ATOM 6683 O O . LYS B 1 233 ? -11.859 -44.656 -40.5 1 83.25 233 LYS B O 1
ATOM 6688 N N . GLU B 1 234 ? -14.023 -44.188 -40.625 1 88.25 234 GLU B N 1
ATOM 6689 C CA . GLU B 1 234 ? -13.742 -42.781 -40.875 1 88.25 234 GLU B CA 1
ATOM 6690 C C . GLU B 1 234 ? -13.047 -42.156 -39.656 1 88.25 234 GLU B C 1
ATOM 6692 O O . GLU B 1 234 ? -12.117 -41.344 -39.812 1 88.25 234 GLU B O 1
ATOM 6697 N N . ASP B 1 235 ? -13.523 -42.469 -38.469 1 92.06 235 ASP B N 1
ATOM 6698 C CA . ASP B 1 235 ? -12.922 -41.969 -37.25 1 92.06 235 ASP B CA 1
ATOM 6699 C C . ASP B 1 235 ? -11.484 -42.438 -37.094 1 92.06 235 ASP B C 1
ATOM 6701 O O . ASP B 1 235 ? -10.602 -41.688 -36.688 1 92.06 235 ASP B O 1
ATOM 6705 N N . ALA B 1 236 ? -11.266 -43.719 -37.375 1 90.31 236 ALA B N 1
ATOM 6706 C CA . ALA B 1 236 ? -9.93 -44.281 -37.312 1 90.31 236 ALA B CA 1
ATOM 6707 C C . ALA B 1 236 ? -8.977 -43.594 -38.281 1 90.31 236 ALA B C 1
ATOM 6709 O O . ALA B 1 236 ? -7.836 -43.281 -37.906 1 90.31 236 ALA B O 1
ATOM 6710 N N . LEU B 1 237 ? -9.477 -43.312 -39.469 1 88.88 237 LEU B N 1
ATOM 6711 C CA . LEU B 1 237 ? -8.656 -42.625 -40.469 1 88.88 237 LEU B CA 1
ATOM 6712 C C . LEU B 1 237 ? -8.297 -41.219 -40 1 88.88 237 LEU B C 1
ATOM 6714 O O . LEU B 1 237 ? -7.164 -40.75 -40.188 1 88.88 237 LEU B O 1
ATOM 6718 N N . GLN B 1 238 ? -9.227 -40.594 -39.406 1 91.88 238 GLN B N 1
ATOM 6719 C CA . GLN B 1 238 ? -8.992 -39.219 -38.938 1 91.88 238 GLN B CA 1
ATOM 6720 C C . GLN B 1 238 ? -7.945 -39.219 -37.812 1 91.88 238 GLN B C 1
ATOM 6722 O O . GLN B 1 238 ? -7.113 -38.281 -37.781 1 91.88 238 GLN B O 1
ATOM 6727 N N . ALA B 1 239 ? -8.031 -40.156 -36.906 1 93.12 239 ALA B N 1
ATOM 6728 C CA . ALA B 1 239 ? -7.043 -40.25 -35.844 1 93.12 239 ALA B CA 1
ATOM 6729 C C . ALA B 1 239 ? -5.648 -40.531 -36.406 1 93.12 239 ALA B C 1
ATOM 6731 O O . ALA B 1 239 ? -4.668 -39.906 -35.938 1 93.12 239 ALA B O 1
ATOM 6732 N N . LEU B 1 240 ? -5.543 -41.375 -37.438 1 91.31 240 LEU B N 1
ATOM 6733 C CA . LEU B 1 240 ? -4.258 -41.781 -38 1 91.31 240 LEU B CA 1
ATOM 6734 C C . LEU B 1 240 ? -3.689 -40.625 -38.844 1 91.31 240 LEU B C 1
ATOM 6736 O O . LEU B 1 240 ? -2.479 -40.562 -39.062 1 91.31 240 LEU B O 1
ATOM 6740 N N . LYS B 1 241 ? -4.543 -39.781 -39.375 1 90.31 241 LYS B N 1
ATOM 6741 C CA . LYS B 1 241 ? -4.102 -38.625 -40.125 1 90.31 241 LYS B CA 1
ATOM 6742 C C . LYS B 1 241 ? -3.311 -37.656 -39.281 1 90.31 241 LYS B C 1
ATOM 6744 O O . LYS B 1 241 ? -2.541 -36.844 -39.781 1 90.31 241 LYS B O 1
ATOM 6749 N N . CYS B 1 242 ? -3.527 -37.688 -37.938 1 93.31 242 CYS B N 1
ATOM 6750 C CA . CYS B 1 242 ? -2.836 -36.781 -37.031 1 93.31 242 CYS B CA 1
ATOM 6751 C C . CYS B 1 242 ? -1.398 -37.25 -36.812 1 93.31 242 CYS B C 1
ATOM 6753 O O . CYS B 1 242 ? -0.585 -36.5 -36.281 1 93.31 242 CYS B O 1
ATOM 6755 N N . VAL B 1 243 ? -1.114 -38.5 -37.188 1 93.38 243 VAL B N 1
ATOM 6756 C CA . VAL B 1 243 ? 0.249 -39 -37.094 1 93.38 243 VAL B CA 1
ATOM 6757 C C . VAL B 1 243 ? 1.076 -38.469 -38.25 1 93.38 243 VAL B C 1
ATOM 6759 O O . VAL B 1 243 ? 0.604 -38.438 -39.406 1 93.38 243 VAL B O 1
ATOM 6762 N N . ARG B 1 244 ? 2.23 -38.062 -38 1 92.44 244 ARG B N 1
ATOM 6763 C CA . ARG B 1 244 ? 3.117 -37.562 -39.031 1 92.44 244 ARG B CA 1
ATOM 6764 C C . ARG B 1 244 ? 3.938 -38.688 -39.656 1 92.44 244 ARG B C 1
ATOM 6766 O O . ARG B 1 244 ? 5.094 -38.906 -39.281 1 92.44 244 ARG B O 1
ATOM 6773 N N . TRP B 1 245 ? 3.41 -39.281 -40.625 1 87.31 245 TRP B N 1
ATOM 6774 C CA . TRP B 1 245 ? 3.936 -40.531 -41.188 1 87.31 245 TRP B CA 1
ATOM 6775 C C . TRP B 1 245 ? 5.246 -40.25 -41.938 1 87.31 245 TRP B C 1
ATOM 6777 O O . TRP B 1 245 ? 6.082 -41.156 -42.062 1 87.31 245 TRP B O 1
ATOM 6787 N N . ASN B 1 246 ? 5.473 -38.969 -42.375 1 84.75 246 ASN B N 1
ATOM 6788 C CA . ASN B 1 246 ? 6.68 -38.594 -43.125 1 84.75 246 ASN B CA 1
ATOM 6789 C C . ASN B 1 246 ? 7.91 -38.625 -42.219 1 84.75 246 ASN B C 1
ATOM 6791 O O . ASN B 1 246 ? 9.039 -38.625 -42.719 1 84.75 246 ASN B O 1
ATOM 6795 N N . LEU B 1 247 ? 7.68 -38.75 -40.906 1 89.12 247 LEU B N 1
ATOM 6796 C CA . LEU B 1 247 ? 8.797 -38.688 -39.969 1 89.12 247 LEU B CA 1
ATOM 6797 C C . LEU B 1 247 ? 9.305 -40.062 -39.625 1 89.12 247 LEU B C 1
ATOM 6799 O O . LEU B 1 247 ? 10.305 -40.219 -38.906 1 89.12 247 LEU B O 1
ATOM 6803 N N . PHE B 1 248 ? 8.672 -41.094 -40.125 1 88.19 248 PHE B N 1
ATOM 6804 C CA . PHE B 1 248 ? 9.148 -42.469 -39.906 1 88.19 248 PHE B CA 1
ATOM 6805 C C . PHE B 1 248 ? 10.328 -42.781 -40.812 1 88.19 248 PHE B C 1
ATOM 6807 O O . PHE B 1 248 ? 10.328 -42.375 -42 1 88.19 248 PHE B O 1
ATOM 6814 N N . THR B 1 249 ? 11.328 -43.25 -40.219 1 84 249 THR B N 1
ATOM 6815 C CA . THR B 1 249 ? 12.555 -43.531 -40.969 1 84 249 THR B CA 1
ATOM 6816 C C . THR B 1 249 ? 12.734 -45.031 -41.156 1 84 249 THR B C 1
ATOM 6818 O O . THR B 1 249 ? 11.852 -45.844 -40.812 1 84 249 THR B O 1
ATOM 6821 N N . GLU B 1 250 ? 13.898 -45.438 -41.719 1 84.69 250 GLU B N 1
ATOM 6822 C CA . GLU B 1 250 ? 14.219 -46.844 -42 1 84.69 250 GLU B CA 1
ATOM 6823 C C . GLU B 1 250 ? 14.352 -47.625 -40.688 1 84.69 250 GLU B C 1
ATOM 6825 O O . GLU B 1 250 ? 14.062 -48.844 -40.688 1 84.69 250 GLU B O 1
ATOM 6830 N N . LYS B 1 251 ? 14.672 -46.875 -39.75 1 86.31 251 LYS B N 1
ATOM 6831 C CA . LYS B 1 251 ? 14.82 -47.562 -38.469 1 86.31 251 LYS B CA 1
ATOM 6832 C C . LYS B 1 251 ? 13.469 -48.031 -37.938 1 86.31 251 LYS B C 1
ATOM 6834 O O . LYS B 1 251 ? 13.414 -48.906 -37.094 1 86.31 251 LYS B O 1
ATOM 6839 N N . ASP B 1 252 ? 12.422 -47.5 -38.562 1 88.19 252 ASP B N 1
ATOM 6840 C CA . ASP B 1 252 ? 11.086 -47.812 -38.094 1 88.19 252 ASP B CA 1
ATOM 6841 C C . ASP B 1 252 ? 10.414 -48.844 -39 1 88.19 252 ASP B C 1
ATOM 6843 O O . ASP B 1 252 ? 9.219 -49.125 -38.875 1 88.19 252 ASP B O 1
ATOM 6847 N N . LYS B 1 253 ? 11.094 -49.438 -39.844 1 85.5 253 LYS B N 1
ATOM 6848 C CA . LYS B 1 253 ? 10.547 -50.344 -40.844 1 85.5 253 LYS B CA 1
ATOM 6849 C C . LYS B 1 253 ? 9.898 -51.562 -40.188 1 85.5 253 LYS B C 1
ATOM 6851 O O . LYS B 1 253 ? 8.805 -51.969 -40.562 1 85.5 253 LYS B O 1
ATOM 6856 N N . CYS B 1 254 ? 10.617 -52.031 -39.219 1 88.62 254 CYS B N 1
ATOM 6857 C CA . CYS B 1 254 ? 10.078 -53.188 -38.531 1 88.62 254 CYS B CA 1
ATOM 6858 C C . CYS B 1 254 ? 8.75 -52.875 -37.844 1 88.62 254 CYS B C 1
ATOM 6860 O O . CYS B 1 254 ? 7.816 -53.656 -37.906 1 88.62 254 CYS B O 1
ATOM 6862 N N . TYR B 1 255 ? 8.781 -51.719 -37.312 1 88.5 255 TYR B N 1
ATOM 6863 C CA . TYR B 1 255 ? 7.562 -51.281 -36.625 1 88.5 255 TYR B CA 1
ATOM 6864 C C . TYR B 1 255 ? 6.43 -51.094 -37.656 1 88.5 255 TYR B C 1
ATOM 6866 O O . TYR B 1 255 ? 5.309 -51.562 -37.406 1 88.5 255 TYR B O 1
ATOM 6874 N N . LEU B 1 256 ? 6.648 -50.531 -38.75 1 85.81 256 LEU B N 1
ATOM 6875 C CA . LEU B 1 256 ? 5.645 -50.312 -39.781 1 85.81 256 LEU B CA 1
ATOM 6876 C C . LEU B 1 256 ? 5.16 -51.625 -40.375 1 85.81 256 LEU B C 1
ATOM 6878 O O . LEU B 1 256 ? 3.969 -51.781 -40.656 1 85.81 256 LEU B O 1
ATOM 6882 N N . GLU B 1 257 ? 6.047 -52.531 -40.5 1 85.44 257 GLU B N 1
ATOM 6883 C CA . GLU B 1 257 ? 5.688 -53.844 -41.031 1 85.44 257 GLU B CA 1
ATOM 6884 C C . GLU B 1 257 ? 4.773 -54.594 -40.062 1 85.44 257 GLU B C 1
ATOM 6886 O O . GLU B 1 257 ? 3.834 -55.281 -40.5 1 85.44 257 GLU B O 1
ATOM 6891 N N . SER B 1 258 ? 5.145 -54.406 -38.875 1 86.75 258 SER B N 1
ATOM 6892 C CA . SER B 1 258 ? 4.305 -55.031 -37.875 1 86.75 258 SER B CA 1
ATOM 6893 C C . SER B 1 258 ? 2.902 -54.438 -37.844 1 86.75 258 SER B C 1
ATOM 6895 O O . SER B 1 258 ? 1.925 -55.125 -37.594 1 86.75 258 SER B O 1
ATOM 6897 N N . LEU B 1 259 ? 2.82 -53.188 -38.094 1 86.5 259 LEU B N 1
ATOM 6898 C CA . LEU B 1 259 ? 1.53 -52.5 -38.156 1 86.5 259 LEU B CA 1
ATOM 6899 C C . LEU B 1 259 ? 0.727 -52.969 -39.375 1 86.5 259 LEU B C 1
ATOM 6901 O O . LEU B 1 259 ? -0.488 -53.156 -39.281 1 86.5 259 LEU B O 1
ATOM 6905 N N . MET B 1 260 ? 1.348 -53.156 -40.469 1 81 260 MET B N 1
ATOM 6906 C CA . MET B 1 260 ? 0.713 -53.562 -41.719 1 81 260 MET B CA 1
ATOM 6907 C C . MET B 1 260 ? 0.199 -55 -41.625 1 81 260 MET B C 1
ATOM 6909 O O . MET B 1 260 ? -0.694 -55.406 -42.375 1 81 260 MET B O 1
ATOM 6913 N N . ALA B 1 261 ? 0.85 -55.719 -40.719 1 81.88 261 ALA B N 1
ATOM 6914 C CA . ALA B 1 261 ? 0.441 -57.094 -40.531 1 81.88 261 ALA B CA 1
ATOM 6915 C C . ALA B 1 261 ? -0.925 -57.188 -39.875 1 81.88 261 ALA B C 1
ATOM 6917 O O . ALA B 1 261 ? -1.601 -58.219 -39.969 1 81.88 261 ALA B O 1
ATOM 6918 N N . ARG B 1 262 ? -1.278 -56.094 -39.344 1 80.44 262 ARG B N 1
ATOM 6919 C CA . ARG B 1 262 ? -2.598 -56.062 -38.719 1 80.44 262 ARG B CA 1
ATOM 6920 C C . ARG B 1 262 ? -3.689 -55.812 -39.75 1 80.44 262 ARG B C 1
ATOM 6922 O O . ARG B 1 262 ? -3.635 -54.812 -40.5 1 80.44 262 ARG B O 1
ATOM 6929 N N . PRO B 1 263 ? -4.617 -56.75 -39.969 1 75.12 263 PRO B N 1
ATOM 6930 C CA . PRO B 1 263 ? -5.613 -56.656 -41.031 1 75.12 263 PRO B CA 1
ATOM 6931 C C . PRO B 1 263 ? -6.348 -55.312 -41.062 1 75.12 263 PRO B C 1
ATOM 6933 O O . PRO B 1 263 ? -6.594 -54.75 -42.125 1 75.12 263 PRO B O 1
ATOM 6936 N N . PHE B 1 264 ? -6.656 -54.875 -39.875 1 75.06 264 PHE B N 1
ATOM 6937 C CA . PHE B 1 264 ? -7.422 -53.656 -39.812 1 75.06 264 PHE B CA 1
ATOM 6938 C C . PHE B 1 264 ? -6.574 -52.469 -40.219 1 75.06 264 PHE B C 1
ATOM 6940 O O . PHE B 1 264 ? -7.094 -51.469 -40.781 1 75.06 264 PHE B O 1
ATOM 6947 N N . MET B 1 265 ? -5.293 -52.469 -40.219 1 77.69 265 MET B N 1
ATOM 6948 C CA . MET B 1 265 ? -4.387 -51.344 -40.406 1 77.69 265 MET B CA 1
ATOM 6949 C C . MET B 1 265 ? -3.875 -51.312 -41.844 1 77.69 265 MET B C 1
ATOM 6951 O O . MET B 1 265 ? -3.566 -50.219 -42.375 1 77.69 265 MET B O 1
ATOM 6955 N N . GLU B 1 266 ? -3.809 -52.469 -42.406 1 73.94 266 GLU B N 1
ATOM 6956 C CA . GLU B 1 266 ? -3.281 -52.562 -43.75 1 73.94 266 GLU B CA 1
ATOM 6957 C C . GLU B 1 266 ? -4.043 -51.625 -44.719 1 73.94 266 GLU B C 1
ATOM 6959 O O . GLU B 1 266 ? -3.434 -50.906 -45.5 1 73.94 266 GLU B O 1
ATOM 6964 N N . LYS B 1 267 ? -5.281 -51.625 -44.562 1 71.88 267 LYS B N 1
ATOM 6965 C CA . LYS B 1 267 ? -6.117 -50.844 -45.469 1 71.88 267 LYS B CA 1
ATOM 6966 C C . LYS B 1 267 ? -5.859 -49.344 -45.25 1 71.88 267 LYS B C 1
ATOM 6968 O O . LYS B 1 267 ? -5.801 -48.594 -46.219 1 71.88 267 LYS B O 1
ATOM 6973 N N . TYR B 1 268 ? -5.578 -49 -44.062 1 74 268 TYR B N 1
ATOM 6974 C CA . TYR B 1 268 ? -5.418 -47.562 -43.75 1 74 268 TYR B CA 1
ATOM 6975 C C . TYR B 1 268 ? -4.039 -47.062 -44.156 1 74 268 TYR B C 1
ATOM 6977 O O . TYR B 1 268 ? -3.904 -45.969 -44.719 1 74 268 TYR B O 1
ATOM 6985 N N . LEU B 1 269 ? -3.021 -47.906 -43.875 1 75.06 269 LEU B N 1
ATOM 6986 C CA . LEU B 1 269 ? -1.642 -47.5 -44.094 1 75.06 269 LEU B CA 1
ATOM 6987 C C . LEU B 1 269 ? -1.332 -47.406 -45.594 1 75.06 269 LEU B C 1
ATOM 6989 O O . LEU B 1 269 ? -0.498 -46.594 -46 1 75.06 269 LEU B O 1
ATOM 6993 N N . ALA B 1 270 ? -1.995 -48.281 -46.375 1 70.81 270 ALA B N 1
ATOM 6994 C CA . ALA B 1 270 ? -1.841 -48.219 -47.844 1 70.81 270 ALA B CA 1
ATOM 6995 C C . ALA B 1 270 ? -2.229 -46.875 -48.375 1 70.81 270 ALA B C 1
ATOM 6997 O O . ALA B 1 270 ? -1.616 -46.375 -49.344 1 70.81 270 ALA B O 1
ATOM 6998 N N . THR B 1 271 ? -3.127 -46.281 -47.719 1 68.69 271 THR B N 1
ATOM 6999 C CA . THR B 1 271 ? -3.57 -44.938 -48.125 1 68.69 271 THR B CA 1
ATOM 7000 C C . THR B 1 271 ? -2.48 -43.906 -47.875 1 68.69 271 THR B C 1
ATOM 7002 O O . THR B 1 271 ? -2.326 -42.969 -48.656 1 68.69 271 THR B O 1
ATOM 7005 N N . PHE B 1 272 ? -1.707 -44.062 -46.844 1 70.31 272 PHE B N 1
ATOM 7006 C CA . PHE B 1 272 ? -0.727 -43.062 -46.438 1 70.31 272 PHE B CA 1
ATOM 7007 C C . PHE B 1 272 ? 0.594 -43.281 -47.156 1 70.31 272 PHE B C 1
ATOM 7009 O O . PHE B 1 272 ? 1.318 -42.344 -47.469 1 70.31 272 PHE B O 1
ATOM 7016 N N . PHE B 1 273 ? 0.936 -44.562 -47.5 1 67.25 273 PHE B N 1
ATOM 7017 C CA . PHE B 1 273 ? 2.211 -44.875 -48.156 1 67.25 273 PHE B CA 1
ATOM 7018 C C . PHE B 1 273 ? 2.047 -44.938 -49.656 1 67.25 273 PHE B C 1
ATOM 7020 O O . PHE B 1 273 ? 2.963 -44.594 -50.406 1 67.25 273 PHE B O 1
ATOM 7027 N N . ASN B 1 274 ? 0.954 -45.656 -50.281 1 57.09 274 ASN B N 1
ATOM 7028 C CA . ASN B 1 274 ? 0.725 -45.812 -51.688 1 57.09 274 ASN B CA 1
ATOM 7029 C C . ASN B 1 274 ? 0.18 -44.531 -52.312 1 57.09 274 ASN B C 1
ATOM 7031 O O . ASN B 1 274 ? 0.026 -44.438 -53.531 1 57.09 274 ASN B O 1
ATOM 7035 N N . GLY B 1 275 ? -0.491 -43.719 -51.719 1 48.97 275 GLY B N 1
ATOM 7036 C CA . GLY B 1 275 ? -1.027 -42.531 -52.344 1 48.97 275 GLY B CA 1
ATOM 7037 C C . GLY B 1 275 ? 0.027 -41.719 -53.062 1 48.97 275 GLY B C 1
ATOM 7038 O O . GLY B 1 275 ? -0.207 -40.562 -53.438 1 48.97 275 GLY B O 1
ATOM 7039 N N . SER B 1 276 ? 1.338 -42.031 -53.125 1 41.16 276 SER B N 1
ATOM 7040 C CA . SER B 1 276 ? 2.137 -41.25 -54.094 1 41.16 276 SER B CA 1
ATOM 7041 C C . SER B 1 276 ? 1.625 -41.406 -55.5 1 41.16 276 SER B C 1
ATOM 7043 O O . SER B 1 276 ? 1.887 -40.594 -56.375 1 41.16 276 SER B O 1
ATOM 7045 N N . ALA B 1 277 ? 1.492 -42.625 -56.188 1 37.44 277 ALA B N 1
ATOM 7046 C CA . ALA B 1 277 ? 1.584 -42.75 -57.656 1 37.44 277 ALA B CA 1
ATOM 7047 C C . ALA B 1 277 ? 0.375 -42.094 -58.312 1 37.44 277 ALA B C 1
ATOM 7049 O O . ALA B 1 277 ? 0.512 -41.438 -59.344 1 37.44 277 ALA B O 1
ATOM 7050 N N . GLU B 1 278 ? -0.875 -42.625 -58.531 1 35.94 278 GLU B N 1
ATOM 7051 C CA . GLU B 1 278 ? -1.812 -42.312 -59.625 1 35.94 278 GLU B CA 1
ATOM 7052 C C . GLU B 1 278 ? -2.447 -40.938 -59.438 1 35.94 278 GLU B C 1
ATOM 7054 O O . GLU B 1 278 ? -2.836 -40.312 -60.406 1 35.94 278 GLU B O 1
ATOM 7059 N N . ASP B 1 279 ? -3.35 -40.688 -58.562 1 34.94 279 ASP B N 1
ATOM 7060 C CA . ASP B 1 279 ? -3.961 -39.375 -58.688 1 34.94 279 ASP B CA 1
ATOM 7061 C C . ASP B 1 279 ? -2.924 -38.281 -58.531 1 34.94 279 ASP B C 1
ATOM 7063 O O . ASP B 1 279 ? -2.117 -38.312 -57.594 1 34.94 279 ASP B O 1
ATOM 7067 N N . GLY B 1 280 ? -2.271 -37.688 -59.656 1 33.22 280 GLY B N 1
ATOM 7068 C CA . GLY B 1 280 ? -1.563 -36.438 -59.906 1 33.22 280 GLY B CA 1
ATOM 7069 C C . GLY B 1 280 ? -1.763 -35.406 -58.812 1 33.22 280 GLY B C 1
ATOM 7070 O O . GLY B 1 280 ? -1.585 -34.219 -59.062 1 33.22 280 GLY B O 1
ATOM 7071 N N . CYS B 1 281 ? -2.826 -35.562 -58.094 1 31.48 281 CYS B N 1
ATOM 7072 C CA . CYS B 1 281 ? -2.898 -34.438 -57.188 1 31.48 281 CYS B CA 1
ATOM 7073 C C . CYS B 1 281 ? -1.557 -34.188 -56.5 1 31.48 281 CYS B C 1
ATOM 7075 O O . CYS B 1 281 ? -0.899 -35.156 -56.062 1 31.48 281 CYS B O 1
ATOM 7077 N N . GLY B 1 282 ? -0.871 -33.031 -56.844 1 31.86 282 GLY B N 1
ATOM 7078 C CA . GLY B 1 282 ? 0.33 -32.375 -56.375 1 31.86 282 GLY B CA 1
ATOM 7079 C C . GLY B 1 282 ? 0.701 -32.812 -54.938 1 31.86 282 GLY B C 1
ATOM 7080 O O . GLY B 1 282 ? -0.156 -32.844 -54.062 1 31.86 282 GLY B O 1
ATOM 7081 N N . MET B 1 283 ? 1.427 -33.906 -54.781 1 33.78 283 MET B N 1
ATOM 7082 C CA . MET B 1 283 ? 2.121 -33.812 -53.5 1 33.78 283 MET B CA 1
ATOM 7083 C C . MET B 1 283 ? 2.273 -32.375 -53.062 1 33.78 283 MET B C 1
ATOM 7085 O O . MET B 1 283 ? 2.779 -31.531 -53.812 1 33.78 283 MET B O 1
ATOM 7089 N N . PRO B 1 284 ? 1.187 -31.703 -52.438 1 34.12 284 PRO B N 1
ATOM 7090 C CA . PRO B 1 284 ? 1.647 -30.344 -52.188 1 34.12 284 PRO B CA 1
ATOM 7091 C C . PRO B 1 284 ? 3.17 -30.234 -52.125 1 34.12 284 PRO B C 1
ATOM 7093 O O . PRO B 1 284 ? 3.842 -31.172 -51.688 1 34.12 284 PRO B O 1
ATOM 7096 N N . THR B 1 285 ? 3.859 -29.625 -53.219 1 35.44 285 THR B N 1
ATOM 7097 C CA . THR B 1 285 ? 5.219 -29.094 -53.281 1 35.44 285 THR B CA 1
ATOM 7098 C C . THR B 1 285 ? 5.836 -29.062 -51.875 1 35.44 285 THR B C 1
ATOM 7100 O O . THR B 1 285 ? 5.145 -29.281 -50.875 1 35.44 285 THR B O 1
ATOM 7103 N N . THR B 1 286 ? 6.805 -28.062 -51.75 1 37.44 286 THR B N 1
ATOM 7104 C CA . THR B 1 286 ? 7.738 -27.469 -50.812 1 37.44 286 THR B CA 1
ATOM 7105 C C . THR B 1 286 ? 7.094 -27.312 -49.438 1 37.44 286 THR B C 1
ATOM 7107 O O . THR B 1 286 ? 7.672 -26.703 -48.531 1 37.44 286 THR B O 1
ATOM 7110 N N . GLN B 1 287 ? 5.777 -27.172 -49.469 1 39.56 287 GLN B N 1
ATOM 7111 C CA . GLN B 1 287 ? 5.273 -26.438 -48.312 1 39.56 287 GLN B CA 1
ATOM 7112 C C . GLN B 1 287 ? 5.727 -27.062 -47 1 39.56 287 GLN B C 1
ATOM 7114 O O . GLN B 1 287 ? 6.395 -28.094 -47 1 39.56 287 GLN B O 1
ATOM 7119 N N . ASP B 1 288 ? 4.652 -27.156 -45.844 1 48.22 288 ASP B N 1
ATOM 7120 C CA . ASP B 1 288 ? 5 -27.172 -44.406 1 48.22 288 ASP B CA 1
ATOM 7121 C C . ASP B 1 288 ? 5.453 -28.562 -43.969 1 48.22 288 ASP B C 1
ATOM 7123 O O . ASP B 1 288 ? 4.625 -29.453 -43.75 1 48.22 288 ASP B O 1
ATOM 7127 N N . VAL B 1 289 ? 6.383 -29.344 -44.625 1 54.28 289 VAL B N 1
ATOM 7128 C CA . VAL B 1 289 ? 7.023 -30.484 -44 1 54.28 289 VAL B CA 1
ATOM 7129 C C . VAL B 1 289 ? 6.781 -30.438 -42.5 1 54.28 289 VAL B C 1
ATOM 7131 O O . VAL B 1 289 ? 7.109 -29.453 -41.844 1 54.28 289 VAL B O 1
ATOM 7134 N N . PRO B 1 290 ? 5.875 -31.375 -42.156 1 66.81 290 PRO B N 1
ATOM 7135 C CA . PRO B 1 290 ? 5.559 -31.344 -40.719 1 66.81 290 PRO B CA 1
ATOM 7136 C C . PRO B 1 290 ? 6.805 -31.297 -39.844 1 66.81 290 PRO B C 1
ATOM 7138 O O . PRO B 1 290 ? 7.77 -32.031 -40.094 1 66.81 290 PRO B O 1
ATOM 7141 N N . LYS B 1 291 ? 6.906 -30.359 -39.062 1 82.88 291 LYS B N 1
ATOM 7142 C CA . LYS B 1 291 ? 7.984 -30.094 -38.094 1 82.88 291 LYS B CA 1
ATOM 7143 C C . LYS B 1 291 ? 7.996 -31.125 -37 1 82.88 291 LYS B C 1
ATOM 7145 O O . LYS B 1 291 ? 6.98 -31.781 -36.719 1 82.88 291 LYS B O 1
ATOM 7150 N N . HIS B 1 292 ? 9.117 -31.703 -36.625 1 90.31 292 HIS B N 1
ATOM 7151 C CA . HIS B 1 292 ? 9.273 -32.594 -35.469 1 90.31 292 HIS B CA 1
ATOM 7152 C C . HIS B 1 292 ? 8.57 -32.031 -34.219 1 90.31 292 HIS B C 1
ATOM 7154 O O . HIS B 1 292 ? 8.445 -30.797 -34.094 1 90.31 292 HIS B O 1
ATOM 7160 N N . ARG B 1 293 ? 8.047 -32.969 -33.531 1 94.94 293 ARG B N 1
ATOM 7161 C CA . ARG B 1 293 ? 7.457 -32.594 -32.25 1 94.94 293 ARG B CA 1
ATOM 7162 C C . ARG B 1 293 ? 8.516 -31.984 -31.328 1 94.94 293 ARG B C 1
ATOM 7164 O O . ARG B 1 293 ? 9.703 -32.281 -31.453 1 94.94 293 ARG B O 1
ATOM 7171 N N . ILE B 1 294 ? 8.141 -31.188 -30.438 1 94.19 294 ILE B N 1
ATOM 7172 C CA . ILE B 1 294 ? 9.062 -30.438 -29.594 1 94.19 294 ILE B CA 1
ATOM 7173 C C . ILE B 1 294 ? 9.883 -31.391 -28.734 1 94.19 294 ILE B C 1
ATOM 7175 O O . ILE B 1 294 ? 11.031 -31.109 -28.391 1 94.19 294 ILE B O 1
ATOM 7179 N N . GLY B 1 295 ? 9.273 -32.531 -28.422 1 94.69 295 GLY B N 1
ATOM 7180 C CA . GLY B 1 295 ? 9.922 -33.5 -27.531 1 94.69 295 GLY B CA 1
ATOM 7181 C C . GLY B 1 295 ? 11.133 -34.156 -28.156 1 94.69 295 GLY B C 1
ATOM 7182 O O . GLY B 1 295 ? 11.992 -34.688 -27.438 1 94.69 295 GLY B O 1
ATOM 7183 N N . VAL B 1 296 ? 11.211 -34.125 -29.453 1 93.38 296 VAL B N 1
ATOM 7184 C CA . VAL B 1 296 ? 12.297 -34.812 -30.156 1 93.38 296 VAL B CA 1
ATOM 7185 C C . VAL B 1 296 ? 13.625 -34.125 -29.844 1 93.38 296 VAL B C 1
ATOM 7187 O O . VAL B 1 296 ? 14.648 -34.781 -29.688 1 93.38 296 VAL B O 1
ATOM 7190 N N . ASN B 1 297 ? 13.555 -32.844 -29.688 1 91.12 297 ASN B N 1
ATOM 7191 C CA . ASN B 1 297 ? 14.766 -32.094 -29.453 1 91.12 297 ASN B CA 1
ATOM 7192 C C . ASN B 1 297 ? 14.945 -31.75 -27.984 1 91.12 297 ASN B C 1
ATOM 7194 O O . ASN B 1 297 ? 15.891 -31.062 -27.594 1 91.12 297 ASN B O 1
ATOM 7198 N N . ALA B 1 298 ? 14.078 -32.281 -27.172 1 94.5 298 ALA B N 1
ATOM 7199 C CA . ALA B 1 298 ? 14.156 -31.969 -25.75 1 94.5 298 ALA B CA 1
ATOM 7200 C C . ALA B 1 298 ? 15.406 -32.594 -25.125 1 94.5 298 ALA B C 1
ATOM 7202 O O . ALA B 1 298 ? 15.766 -33.719 -25.438 1 94.5 298 ALA B O 1
ATOM 7203 N N . LYS B 1 299 ? 16.094 -31.875 -24.312 1 93.25 299 LYS B N 1
ATOM 7204 C CA . LYS B 1 299 ? 17.25 -32.438 -23.641 1 93.25 299 LYS B CA 1
ATOM 7205 C C . LYS B 1 299 ? 17.531 -31.703 -22.328 1 93.25 299 LYS B C 1
ATOM 7207 O O . LYS B 1 299 ? 17.062 -30.578 -22.109 1 93.25 299 LYS B O 1
ATOM 7212 N N . GLU B 1 300 ? 18.172 -32.375 -21.5 1 94.88 300 GLU B N 1
ATOM 7213 C CA . GLU B 1 300 ? 18.625 -31.766 -20.234 1 94.88 300 GLU B CA 1
ATOM 7214 C C . GLU B 1 300 ? 19.828 -30.859 -20.453 1 94.88 300 GLU B C 1
ATOM 7216 O O . GLU B 1 300 ? 20.797 -31.266 -21.094 1 94.88 300 GLU B O 1
ATOM 7221 N N . MET B 1 301 ? 19.766 -29.641 -19.984 1 95.12 301 MET B N 1
ATOM 7222 C CA . MET B 1 301 ? 20.844 -28.688 -20.156 1 95.12 301 MET B CA 1
ATOM 7223 C C . MET B 1 301 ? 21.219 -28.031 -18.828 1 95.12 301 MET B C 1
ATOM 7225 O O . MET B 1 301 ? 20.422 -28.062 -17.891 1 95.12 301 MET B O 1
ATOM 7229 N N . ILE B 1 302 ? 22.438 -27.531 -18.781 1 93.94 302 ILE B N 1
ATOM 7230 C CA . ILE B 1 302 ? 22.906 -26.781 -17.625 1 93.94 302 ILE B CA 1
ATOM 7231 C C . ILE B 1 302 ? 22.609 -25.297 -17.812 1 93.94 302 ILE B C 1
ATOM 7233 O O . ILE B 1 302 ? 22.984 -24.703 -18.828 1 93.94 302 ILE B O 1
ATOM 7237 N N . LEU B 1 303 ? 21.938 -24.75 -16.891 1 93.75 303 LEU B N 1
ATOM 7238 C CA . LEU B 1 303 ? 21.562 -23.328 -16.953 1 93.75 303 LEU B CA 1
ATOM 7239 C C . LEU B 1 303 ? 22.469 -22.5 -16.047 1 93.75 303 LEU B C 1
ATOM 7241 O O . LEU B 1 303 ? 22.656 -22.812 -14.867 1 93.75 303 LEU B O 1
ATOM 7245 N N . PHE B 1 304 ? 23 -21.422 -16.594 1 90.12 304 PHE B N 1
ATOM 7246 C CA . PHE B 1 304 ? 23.875 -20.5 -15.859 1 90.12 304 PHE B CA 1
ATOM 7247 C C . PHE B 1 304 ? 23.172 -19.172 -15.609 1 90.12 304 PHE B C 1
ATOM 7249 O O . PHE B 1 304 ? 22.844 -18.453 -16.562 1 90.12 304 PHE B O 1
ATOM 7256 N N . PHE B 1 305 ? 22.984 -18.906 -14.359 1 87.62 305 PHE B N 1
ATOM 7257 C CA . PHE B 1 305 ? 22.312 -17.656 -14.016 1 87.62 305 PHE B CA 1
ATOM 7258 C C . PHE B 1 305 ? 23.312 -16.578 -13.641 1 87.62 305 PHE B C 1
ATOM 7260 O O . PHE B 1 305 ? 24.25 -16.828 -12.875 1 87.62 305 PHE B O 1
ATOM 7267 N N . GLY B 1 306 ? 23.203 -15.398 -14.258 1 79.12 306 GLY B N 1
ATOM 7268 C CA . GLY B 1 306 ? 24.062 -14.258 -13.969 1 79.12 306 GLY B CA 1
ATOM 7269 C C . GLY B 1 306 ? 23.297 -13.07 -13.414 1 79.12 306 GLY B C 1
ATOM 7270 O O . GLY B 1 306 ? 22.547 -13.203 -12.453 1 79.12 306 GLY B O 1
ATOM 7271 N N . LEU B 1 307 ? 23.484 -11.945 -14.031 1 74.06 307 LEU B N 1
ATOM 7272 C CA . LEU B 1 307 ? 22.812 -10.719 -13.617 1 74.06 307 LEU B CA 1
ATOM 7273 C C . LEU B 1 307 ? 21.344 -10.727 -14.039 1 74.06 307 LEU B C 1
ATOM 7275 O O . LEU B 1 307 ? 20.984 -11.398 -15.008 1 74.06 307 LEU B O 1
ATOM 7279 N N . PRO B 1 308 ? 20.484 -10.031 -13.266 1 70.5 308 PRO B N 1
ATOM 7280 C CA . PRO B 1 308 ? 19.047 -10.117 -13.469 1 70.5 308 PRO B CA 1
ATOM 7281 C C . PRO B 1 308 ? 18.625 -9.797 -14.906 1 70.5 308 PRO B C 1
ATOM 7283 O O . PRO B 1 308 ? 17.656 -10.367 -15.414 1 70.5 308 PRO B O 1
ATOM 7286 N N . ASN B 1 309 ? 19.25 -8.93 -15.602 1 72.69 309 ASN B N 1
ATOM 7287 C CA . ASN B 1 309 ? 18.797 -8.555 -16.938 1 72.69 309 ASN B CA 1
ATOM 7288 C C . ASN B 1 309 ? 19.609 -9.258 -18.031 1 72.69 309 ASN B C 1
ATOM 7290 O O . ASN B 1 309 ? 19.359 -9.07 -19.219 1 72.69 309 ASN B O 1
ATOM 7294 N N . ASP B 1 310 ? 20.391 -10.227 -17.578 1 77.69 310 ASP B N 1
ATOM 7295 C CA . ASP B 1 310 ? 21.188 -10.953 -18.547 1 77.69 310 ASP B CA 1
ATOM 7296 C C . ASP B 1 310 ? 20.469 -12.219 -19.016 1 77.69 310 ASP B C 1
ATOM 7298 O O . ASP B 1 310 ? 19.703 -12.82 -18.266 1 77.69 310 ASP B O 1
ATOM 7302 N N . ASN B 1 311 ? 20.719 -12.586 -20.25 1 82.56 311 ASN B N 1
ATOM 7303 C CA . ASN B 1 311 ? 20.219 -13.859 -20.734 1 82.56 311 ASN B CA 1
ATOM 7304 C C . ASN B 1 311 ? 20.828 -15.031 -19.969 1 82.56 311 ASN B C 1
ATOM 7306 O O . ASN B 1 311 ? 22 -15 -19.609 1 82.56 311 ASN B O 1
ATOM 7310 N N . ILE B 1 312 ? 20.016 -15.969 -19.766 1 89.12 312 ILE B N 1
ATOM 7311 C CA . ILE B 1 312 ? 20.469 -17.188 -19.094 1 89.12 312 ILE B CA 1
ATOM 7312 C C . ILE B 1 312 ? 21.062 -18.156 -20.109 1 89.12 312 ILE B C 1
ATOM 7314 O O . ILE B 1 312 ? 20.375 -18.562 -21.047 1 89.12 312 ILE B O 1
ATOM 7318 N N . MET B 1 313 ? 22.266 -18.531 -19.922 1 90.19 313 MET B N 1
ATOM 7319 C CA . MET B 1 313 ? 22.922 -19.422 -20.875 1 90.19 313 MET B CA 1
ATOM 7320 C C . MET B 1 313 ? 22.578 -20.875 -20.562 1 90.19 313 MET B C 1
ATOM 7322 O O . MET B 1 313 ? 22.609 -21.297 -19.406 1 90.19 313 MET B O 1
ATOM 7326 N N . CYS B 1 314 ? 22.188 -21.609 -21.578 1 93.12 314 CYS B N 1
ATOM 7327 C CA . CYS B 1 314 ? 21.922 -23.031 -21.5 1 93.12 314 CYS B CA 1
ATOM 7328 C C . CYS B 1 314 ? 22.953 -23.828 -22.297 1 93.12 314 CYS B C 1
ATOM 7330 O O . CYS B 1 314 ? 23.188 -23.547 -23.484 1 93.12 314 CYS B O 1
ATOM 7332 N N . CYS B 1 315 ? 23.516 -24.781 -21.562 1 91.88 315 CYS B N 1
ATOM 7333 C CA . CYS B 1 315 ? 24.594 -25.5 -22.219 1 91.88 315 CYS B CA 1
ATOM 7334 C C . CYS B 1 315 ? 24.406 -27 -22.078 1 91.88 315 CYS B C 1
ATOM 7336 O O . CYS B 1 315 ? 24 -27.484 -21.016 1 91.88 315 CYS B O 1
ATOM 7338 N N . ASP B 1 316 ? 24.562 -27.672 -23.156 1 91.44 316 ASP B N 1
ATOM 7339 C CA . ASP B 1 316 ? 24.75 -29.125 -23.125 1 91.44 316 ASP B CA 1
ATOM 7340 C C . ASP B 1 316 ? 26.219 -29.5 -23.219 1 91.44 316 ASP B C 1
ATOM 7342 O O . ASP B 1 316 ? 26.828 -29.375 -24.281 1 91.44 316 ASP B O 1
ATOM 7346 N N . PRO B 1 317 ? 26.734 -29.953 -22.188 1 90.75 317 PRO B N 1
ATOM 7347 C CA . PRO B 1 317 ? 28.172 -30.188 -22.156 1 90.75 317 PRO B CA 1
ATOM 7348 C C . PRO B 1 317 ? 28.609 -31.266 -23.141 1 90.75 317 PRO B C 1
ATOM 7350 O O . PRO B 1 317 ? 29.781 -31.297 -23.547 1 90.75 317 PRO B O 1
ATOM 7353 N N . TYR B 1 318 ? 27.859 -32.094 -23.562 1 90.81 318 TYR B N 1
ATOM 7354 C CA . TYR B 1 318 ? 28.266 -33.219 -24.391 1 90.81 318 TYR B CA 1
ATOM 7355 C C . TYR B 1 318 ? 28.094 -32.906 -25.875 1 90.81 318 TYR B C 1
ATOM 7357 O O . TYR B 1 318 ? 28.875 -33.344 -26.703 1 90.81 318 TYR B O 1
ATOM 7365 N N . SER B 1 319 ? 27.109 -32.156 -26.297 1 87.12 319 SER B N 1
ATOM 7366 C CA . SER B 1 319 ? 26.906 -31.766 -27.688 1 87.12 319 SER B CA 1
ATOM 7367 C C . SER B 1 319 ? 27.516 -30.406 -27.969 1 87.12 319 SER B C 1
ATOM 7369 O O . SER B 1 319 ? 27.625 -30 -29.125 1 87.12 319 SER B O 1
ATOM 7371 N N . GLU B 1 320 ? 27.922 -29.625 -26.984 1 82 320 GLU B N 1
ATOM 7372 C CA . GLU B 1 320 ? 28.547 -28.312 -27.062 1 82 320 GLU B CA 1
ATOM 7373 C C . GLU B 1 320 ? 27.578 -27.281 -27.641 1 82 320 GLU B C 1
ATOM 7375 O O . GLU B 1 320 ? 28 -26.297 -28.234 1 82 320 GLU B O 1
ATOM 7380 N N . ASP B 1 321 ? 26.344 -27.641 -27.578 1 87.75 321 ASP B N 1
ATOM 7381 C CA . ASP B 1 321 ? 25.312 -26.688 -28 1 87.75 321 ASP B CA 1
ATOM 7382 C C . ASP B 1 321 ? 25.094 -25.609 -26.938 1 87.75 321 ASP B C 1
ATOM 7384 O O . ASP B 1 321 ? 25.109 -25.906 -25.734 1 87.75 321 ASP B O 1
ATOM 7388 N N . LEU B 1 322 ? 24.984 -24.406 -27.391 1 89.69 322 LEU B N 1
ATOM 7389 C CA . LEU B 1 322 ? 24.734 -23.281 -26.484 1 89.69 322 LEU B CA 1
ATOM 7390 C C . LEU B 1 322 ? 23.469 -22.531 -26.906 1 89.69 322 LEU B C 1
ATOM 7392 O O . LEU B 1 322 ? 23.25 -22.297 -28.094 1 89.69 322 LEU B O 1
ATOM 7396 N N . TYR B 1 323 ? 22.656 -22.312 -25.938 1 93.38 323 TYR B N 1
ATOM 7397 C CA . TYR B 1 323 ? 21.438 -21.547 -26.188 1 93.38 323 TYR B CA 1
ATOM 7398 C C . TYR B 1 323 ? 21.25 -20.469 -25.125 1 93.38 323 TYR B C 1
ATOM 7400 O O . TYR B 1 323 ? 21.953 -20.469 -24.109 1 93.38 323 TYR B O 1
ATOM 7408 N N . PHE B 1 324 ? 20.281 -19.5 -25.422 1 91.69 324 PHE B N 1
ATOM 7409 C CA . PHE B 1 324 ? 19.938 -18.453 -24.453 1 91.69 324 PHE B CA 1
ATOM 7410 C C . PHE B 1 324 ? 18.469 -18.547 -24.062 1 91.69 324 PHE B C 1
ATOM 7412 O O . PHE B 1 324 ? 17.594 -18.609 -24.938 1 91.69 324 PHE B O 1
ATOM 7419 N N . MET B 1 325 ? 18.266 -18.578 -22.844 1 92.75 325 MET B N 1
ATOM 7420 C CA . MET B 1 325 ? 16.922 -18.484 -22.281 1 92.75 325 MET B CA 1
ATOM 7421 C C . MET B 1 325 ? 16.578 -17.047 -21.906 1 92.75 325 MET B C 1
ATOM 7423 O O . MET B 1 325 ? 17.438 -16.312 -21.406 1 92.75 325 MET B O 1
ATOM 7427 N N . ALA B 1 326 ? 15.352 -16.594 -22.078 1 90.25 326 ALA B N 1
ATOM 7428 C CA . ALA B 1 326 ? 14.906 -15.242 -21.781 1 90.25 326 ALA B CA 1
ATOM 7429 C C . ALA B 1 326 ? 14.914 -14.984 -20.266 1 90.25 326 ALA B C 1
ATOM 7431 O O . ALA B 1 326 ? 14.531 -15.859 -19.484 1 90.25 326 ALA B O 1
ATOM 7432 N N . PRO B 1 327 ? 15.359 -13.781 -19.859 1 87.19 327 PRO B N 1
ATOM 7433 C CA . PRO B 1 327 ? 15.281 -13.414 -18.438 1 87.19 327 PRO B CA 1
ATOM 7434 C C . PRO B 1 327 ? 13.891 -12.945 -18.031 1 87.19 327 PRO B C 1
ATOM 7436 O O . PRO B 1 327 ? 13.047 -12.68 -18.891 1 87.19 327 PRO B O 1
ATOM 7439 N N . PRO B 1 328 ? 13.555 -12.961 -16.656 1 83.75 328 PRO B N 1
ATOM 7440 C CA . PRO B 1 328 ? 12.258 -12.43 -16.25 1 83.75 328 PRO B CA 1
ATOM 7441 C C . PRO B 1 328 ? 12.133 -10.93 -16.484 1 83.75 328 PRO B C 1
ATOM 7443 O O . PRO B 1 328 ? 13.125 -10.203 -16.406 1 83.75 328 PRO B O 1
ATOM 7446 N N . LEU B 1 329 ? 11.109 -10.266 -17.141 1 65 329 LEU B N 1
ATOM 7447 C CA . LEU B 1 329 ? 10.883 -8.891 -17.562 1 65 329 LEU B CA 1
ATOM 7448 C C . LEU B 1 329 ? 10.656 -7.973 -16.375 1 65 329 LEU B C 1
ATOM 7450 O O . LEU B 1 329 ? 9.539 -7.891 -15.852 1 65 329 LEU B O 1
ATOM 7454 N N . GLU B 1 330 ? 11.344 -7.879 -15.398 1 61.78 330 GLU B N 1
ATOM 7455 C CA . GLU B 1 330 ? 11.016 -6.785 -14.492 1 61.78 330 GLU B CA 1
ATOM 7456 C C . GLU B 1 330 ? 12.125 -5.738 -14.469 1 61.78 330 GLU B C 1
ATOM 7458 O O . GLU B 1 330 ? 13.305 -6.078 -14.547 1 61.78 330 GLU B O 1
ATOM 7463 N N . ASP B 1 331 ? 11.711 -4.551 -14.93 1 54.09 331 ASP B N 1
ATOM 7464 C CA . ASP B 1 331 ? 12.617 -3.412 -14.828 1 54.09 331 ASP B CA 1
ATOM 7465 C C . ASP B 1 331 ? 13.297 -3.369 -13.461 1 54.09 331 ASP B C 1
ATOM 7467 O O . ASP B 1 331 ? 12.781 -2.744 -12.531 1 54.09 331 ASP B O 1
ATOM 7471 N N . LEU B 1 332 ? 13.938 -4.383 -13.188 1 53.19 332 LEU B N 1
ATOM 7472 C CA . LEU B 1 332 ? 14.656 -4.418 -11.922 1 53.19 332 LEU B CA 1
ATOM 7473 C C . LEU B 1 332 ? 15.742 -3.348 -11.883 1 53.19 332 LEU B C 1
ATOM 7475 O O . LEU B 1 332 ? 16.453 -3.211 -10.891 1 53.19 332 LEU B O 1
ATOM 7479 N N . SER B 1 333 ? 15.922 -2.711 -13 1 47.56 333 SER B N 1
ATOM 7480 C CA . SER B 1 333 ? 17 -1.734 -13.102 1 47.56 333 SER B CA 1
ATOM 7481 C C . SER B 1 333 ? 16.75 -0.543 -12.18 1 47.56 333 SER B C 1
ATOM 7483 O O . SER B 1 333 ? 17.703 0.133 -11.766 1 47.56 333 SER B O 1
ATOM 7485 N N . SER B 1 334 ? 15.531 -0.233 -12.156 1 45.19 334 SER B N 1
ATOM 7486 C CA . SER B 1 334 ? 15.375 1.058 -11.492 1 45.19 334 SER B CA 1
ATOM 7487 C C . SER B 1 334 ? 15.844 0.999 -10.047 1 45.19 334 SER B C 1
ATOM 7489 O O . SER B 1 334 ? 15.898 2.025 -9.359 1 45.19 334 SER B O 1
ATOM 7491 N N . GLN B 1 335 ? 15.914 -0.181 -9.578 1 47.19 335 GLN B N 1
ATOM 7492 C CA . GLN B 1 335 ? 16.344 -0.165 -8.188 1 47.19 335 GLN B CA 1
ATOM 7493 C C . GLN B 1 335 ? 17.844 0.015 -8.07 1 47.19 335 GLN B C 1
ATOM 7495 O O . GLN B 1 335 ? 18.609 -0.614 -8.812 1 47.19 335 GLN B O 1
ATOM 7500 N N . ASP B 1 336 ? 18.234 1.217 -7.863 1 43.56 336 ASP B N 1
ATOM 7501 C CA . ASP B 1 336 ? 19.578 1.718 -7.621 1 43.56 336 ASP B CA 1
ATOM 7502 C C . ASP B 1 336 ? 20.438 0.67 -6.91 1 43.56 336 ASP B C 1
ATOM 7504 O O . ASP B 1 336 ? 20.609 0.72 -5.691 1 43.56 336 ASP B O 1
ATOM 7508 N N . TYR B 1 337 ? 20.344 -0.544 -7.188 1 43.72 337 TYR B N 1
ATOM 7509 C CA . TYR B 1 337 ? 21.156 -1.47 -6.41 1 43.72 337 TYR B CA 1
ATOM 7510 C C . TYR B 1 337 ? 22.641 -1.211 -6.645 1 43.72 337 TYR B C 1
ATOM 7512 O O . TYR B 1 337 ? 23.156 -1.425 -7.75 1 43.72 337 TYR B O 1
ATOM 7520 N N . LYS B 1 338 ? 23.141 -0.132 -6.125 1 42.62 338 LYS B N 1
ATOM 7521 C CA . LYS B 1 338 ? 24.594 0.052 -6.121 1 42.62 338 LYS B CA 1
ATOM 7522 C C . LYS B 1 338 ? 25.312 -1.289 -6.043 1 42.62 338 LYS B C 1
ATOM 7524 O O . LYS B 1 338 ? 26.5 -1.378 -6.359 1 42.62 338 LYS B O 1
ATOM 7529 N N . ARG B 1 339 ? 25.078 -2.09 -4.832 1 42.62 339 ARG B N 1
ATOM 7530 C CA . ARG B 1 339 ? 26.031 -3.09 -4.355 1 42.62 339 ARG B CA 1
ATOM 7531 C C . ARG B 1 339 ? 26.125 -4.262 -5.324 1 42.62 339 ARG B C 1
ATOM 7533 O O . ARG B 1 339 ? 25.25 -4.438 -6.18 1 42.62 339 ARG B O 1
ATOM 7540 N N . SER B 1 340 ? 26.906 -5.398 -4.871 1 47.62 340 SER B N 1
ATOM 7541 C CA . SER B 1 340 ? 27.5 -6.625 -5.395 1 47.62 340 SER B CA 1
ATOM 7542 C C . SER B 1 340 ? 26.453 -7.504 -6.062 1 47.62 340 SER B C 1
ATOM 7544 O O . SER B 1 340 ? 25.578 -8.055 -5.391 1 47.62 340 SER B O 1
ATOM 7546 N N . THR B 1 341 ? 26.047 -7.215 -7.191 1 50.47 341 THR B N 1
ATOM 7547 C CA . THR B 1 341 ? 25.203 -7.719 -8.266 1 50.47 341 THR B CA 1
ATOM 7548 C C . THR B 1 341 ? 25.359 -9.227 -8.414 1 50.47 341 THR B C 1
ATOM 7550 O O . THR B 1 341 ? 24.625 -9.867 -9.164 1 50.47 341 THR B O 1
ATOM 7553 N N . MET B 1 342 ? 26.422 -9.859 -7.902 1 53.47 342 MET B N 1
ATOM 7554 C CA . MET B 1 342 ? 26.719 -11.188 -8.414 1 53.47 342 MET B CA 1
ATOM 7555 C C . MET B 1 342 ? 25.656 -12.195 -7.969 1 53.47 342 MET B C 1
ATOM 7557 O O . MET B 1 342 ? 25.422 -13.188 -8.648 1 53.47 342 MET B O 1
ATOM 7561 N N . GLU B 1 343 ? 25.109 -12 -6.73 1 62.25 343 GLU B N 1
ATOM 7562 C CA . GLU B 1 343 ? 24.188 -13.031 -6.258 1 62.25 343 GLU B CA 1
ATOM 7563 C C . GLU B 1 343 ? 22.75 -12.516 -6.219 1 62.25 343 GLU B C 1
ATOM 7565 O O . GLU B 1 343 ? 22.094 -12.562 -5.176 1 62.25 343 GLU B O 1
ATOM 7570 N N . SER B 1 344 ? 22.328 -12.234 -7.449 1 74.06 344 SER B N 1
ATOM 7571 C CA . SER B 1 344 ? 21.047 -11.523 -7.504 1 74.06 344 SER B CA 1
ATOM 7572 C C . SER B 1 344 ? 19.891 -12.484 -7.68 1 74.06 344 SER B C 1
ATOM 7574 O O . SER B 1 344 ? 18.734 -12.148 -7.363 1 74.06 344 SER B O 1
ATOM 7576 N N . LEU B 1 345 ? 20.281 -13.844 -8.109 1 85.44 345 LEU B N 1
ATOM 7577 C CA . LEU B 1 345 ? 19.188 -14.758 -8.391 1 85.44 345 LEU B CA 1
ATOM 7578 C C . LEU B 1 345 ? 19.453 -16.141 -7.805 1 85.44 345 LEU B C 1
ATOM 7580 O O . LEU B 1 345 ? 20.609 -16.547 -7.68 1 85.44 345 LEU B O 1
ATOM 7584 N N . ILE B 1 346 ? 18.469 -16.781 -7.418 1 90.5 346 ILE B N 1
ATOM 7585 C CA . ILE B 1 346 ? 18.531 -18.188 -7.012 1 90.5 346 ILE B CA 1
ATOM 7586 C C . ILE B 1 346 ? 17.469 -19 -7.754 1 90.5 346 ILE B C 1
ATOM 7588 O O . ILE B 1 346 ? 16.375 -18.5 -8 1 90.5 346 ILE B O 1
ATOM 7592 N N . ALA B 1 347 ? 17.875 -20.219 -8.141 1 93.38 347 ALA B N 1
ATOM 7593 C CA . ALA B 1 347 ? 16.984 -21.047 -8.961 1 93.38 347 ALA B CA 1
ATOM 7594 C C . ALA B 1 347 ? 16.906 -22.469 -8.43 1 93.38 347 ALA B C 1
ATOM 7596 O O . ALA B 1 347 ? 17.844 -22.938 -7.781 1 93.38 347 ALA B O 1
ATOM 7597 N N . CYS B 1 348 ? 15.789 -23.078 -8.68 1 94.31 348 CYS B N 1
ATOM 7598 C CA . CYS B 1 348 ? 15.57 -24.469 -8.266 1 94.31 348 CYS B CA 1
ATOM 7599 C C . CYS B 1 348 ? 14.734 -25.219 -9.297 1 94.31 348 CYS B C 1
ATOM 7601 O O . CYS B 1 348 ? 13.711 -24.703 -9.766 1 94.31 348 CYS B O 1
ATOM 7603 N N . ALA B 1 349 ? 15.219 -26.375 -9.664 1 95.06 349 ALA B N 1
ATOM 7604 C CA . ALA B 1 349 ? 14.492 -27.234 -10.586 1 95.06 349 ALA B CA 1
ATOM 7605 C C . ALA B 1 349 ? 13.82 -28.391 -9.844 1 95.06 349 ALA B C 1
ATOM 7607 O O . ALA B 1 349 ? 14.391 -28.938 -8.898 1 95.06 349 ALA B O 1
ATOM 7608 N N . THR B 1 350 ? 12.672 -28.766 -10.289 1 94.75 350 THR B N 1
ATOM 7609 C CA . THR B 1 350 ? 11.945 -29.875 -9.672 1 94.75 350 THR B CA 1
ATOM 7610 C C . THR B 1 350 ? 12.117 -31.156 -10.484 1 94.75 350 THR B C 1
ATOM 7612 O O . THR B 1 350 ? 12.539 -31.109 -11.641 1 94.75 350 THR B O 1
ATOM 7615 N N . PRO B 1 351 ? 11.773 -32.281 -9.828 1 90.31 351 PRO B N 1
ATOM 7616 C CA . PRO B 1 351 ? 11.836 -33.531 -10.57 1 90.31 351 PRO B CA 1
ATOM 7617 C C . PRO B 1 351 ? 10.891 -33.562 -11.766 1 90.31 351 PRO B C 1
ATOM 7619 O O . PRO B 1 351 ? 11.125 -34.312 -12.727 1 90.31 351 PRO B O 1
ATOM 7622 N N . GLU B 1 352 ? 9.875 -32.781 -11.797 1 89.62 352 GLU B N 1
ATOM 7623 C CA . GLU B 1 352 ? 8.93 -32.688 -12.906 1 89.62 352 GLU B CA 1
ATOM 7624 C C . GLU B 1 352 ? 9.406 -31.688 -13.961 1 89.62 352 GLU B C 1
ATOM 7626 O O . GLU B 1 352 ? 8.664 -31.359 -14.891 1 89.62 352 GLU B O 1
ATOM 7631 N N . ASN B 1 353 ? 10.617 -31.188 -13.781 1 91.56 353 ASN B N 1
ATOM 7632 C CA . ASN B 1 353 ? 11.297 -30.297 -14.727 1 91.56 353 ASN B CA 1
ATOM 7633 C C . ASN B 1 353 ? 10.688 -28.906 -14.719 1 91.56 353 ASN B C 1
ATOM 7635 O O . ASN B 1 353 ? 10.625 -28.25 -15.758 1 91.56 353 ASN B O 1
ATOM 7639 N N . ASN B 1 354 ? 10.094 -28.578 -13.578 1 94.94 354 ASN B N 1
ATOM 7640 C CA . ASN B 1 354 ? 9.734 -27.172 -13.391 1 94.94 354 ASN B CA 1
ATOM 7641 C C . ASN B 1 354 ? 10.914 -26.359 -12.875 1 94.94 354 ASN B C 1
ATOM 7643 O O . ASN B 1 354 ? 11.727 -26.859 -12.094 1 94.94 354 ASN B O 1
ATOM 7647 N N . LEU B 1 355 ? 11.016 -25.125 -13.336 1 96.5 355 LEU B N 1
ATOM 7648 C CA . LEU B 1 355 ? 12.102 -24.25 -12.938 1 96.5 355 LEU B CA 1
ATOM 7649 C C . LEU B 1 355 ? 11.57 -23.016 -12.219 1 96.5 355 LEU B C 1
ATOM 7651 O O . LEU B 1 355 ? 10.781 -22.25 -12.781 1 96.5 355 LEU B O 1
ATOM 7655 N N . TYR B 1 356 ? 11.977 -22.891 -10.992 1 96.5 356 TYR B N 1
ATOM 7656 C CA . TYR B 1 356 ? 11.586 -21.75 -10.18 1 96.5 356 TYR B CA 1
ATOM 7657 C C . TYR B 1 356 ? 12.742 -20.766 -10 1 96.5 356 TYR B C 1
ATOM 7659 O O . TYR B 1 356 ? 13.898 -21.188 -9.898 1 96.5 356 TYR B O 1
ATOM 7667 N N . LEU B 1 357 ? 12.398 -19.484 -10 1 93.75 357 LEU B N 1
ATOM 7668 C CA . LEU B 1 357 ? 13.398 -18.422 -9.859 1 93.75 357 LEU B CA 1
ATOM 7669 C C . LEU B 1 357 ? 12.969 -17.406 -8.812 1 93.75 357 LEU B C 1
ATOM 7671 O O . LEU B 1 357 ? 11.805 -17.016 -8.758 1 93.75 357 LEU B O 1
ATOM 7675 N N . ALA B 1 358 ? 13.891 -17.062 -7.953 1 92.44 358 ALA B N 1
ATOM 7676 C CA . ALA B 1 358 ? 13.633 -16.047 -6.938 1 92.44 358 ALA B CA 1
ATOM 7677 C C . ALA B 1 358 ? 14.703 -14.961 -6.969 1 92.44 358 ALA B C 1
ATOM 7679 O O . ALA B 1 358 ? 15.875 -15.242 -7.242 1 92.44 358 ALA B O 1
ATOM 7680 N N . SER B 1 359 ? 14.297 -13.758 -6.664 1 84.81 359 SER B N 1
ATOM 7681 C CA . SER B 1 359 ? 15.211 -12.625 -6.652 1 84.81 359 SER B CA 1
ATOM 7682 C C . SER B 1 359 ? 15.711 -12.328 -5.238 1 84.81 359 SER B C 1
ATOM 7684 O O . SER B 1 359 ? 14.953 -12.422 -4.273 1 84.81 359 SER B O 1
ATOM 7686 N N . HIS B 1 360 ? 17.016 -12 -5.129 1 81.81 360 HIS B N 1
ATOM 7687 C CA . HIS B 1 360 ? 17.562 -11.531 -3.859 1 81.81 360 HIS B CA 1
ATOM 7688 C C . HIS B 1 360 ? 17.375 -10.023 -3.703 1 81.81 360 HIS B C 1
ATOM 7690 O O . HIS B 1 360 ? 17.594 -9.484 -2.617 1 81.81 360 HIS B O 1
ATOM 7696 N N . LEU B 1 361 ? 17 -9.453 -4.793 1 73.06 361 LEU B N 1
ATOM 7697 C CA . LEU B 1 361 ? 16.875 -8 -4.809 1 73.06 361 LEU B CA 1
ATOM 7698 C C . LEU B 1 361 ? 15.438 -7.578 -4.527 1 73.06 361 LEU B C 1
ATOM 7700 O O . LEU B 1 361 ? 15.172 -6.41 -4.227 1 73.06 361 LEU B O 1
ATOM 7704 N N . SER B 1 362 ? 14.672 -8.469 -4.676 1 81.06 362 SER B N 1
ATOM 7705 C CA . SER B 1 362 ? 13.25 -8.203 -4.484 1 81.06 362 SER B CA 1
ATOM 7706 C C . SER B 1 362 ? 12.539 -9.422 -3.902 1 81.06 362 SER B C 1
ATOM 7708 O O . SER B 1 362 ? 13.18 -10.414 -3.549 1 81.06 362 SER B O 1
ATOM 7710 N N . LYS B 1 363 ? 11.25 -9.289 -3.748 1 89.38 363 LYS B N 1
ATOM 7711 C CA . LYS B 1 363 ? 10.453 -10.391 -3.211 1 89.38 363 LYS B CA 1
ATOM 7712 C C . LYS B 1 363 ? 9.75 -11.156 -4.328 1 89.38 363 LYS B C 1
ATOM 7714 O O . LYS B 1 363 ? 8.852 -11.961 -4.066 1 89.38 363 LYS B O 1
ATOM 7719 N N . HIS B 1 364 ? 10.219 -10.953 -5.559 1 90.06 364 HIS B N 1
ATOM 7720 C CA . HIS B 1 364 ? 9.562 -11.57 -6.707 1 90.06 364 HIS B CA 1
ATOM 7721 C C . HIS B 1 364 ? 9.93 -13.047 -6.82 1 90.06 364 HIS B C 1
ATOM 7723 O O . HIS B 1 364 ? 11.039 -13.445 -6.469 1 90.06 364 HIS B O 1
ATOM 7729 N N . PHE B 1 365 ? 9.055 -13.875 -7.289 1 93.94 365 PHE B N 1
ATOM 7730 C CA . PHE B 1 365 ? 9.156 -15.32 -7.48 1 93.94 365 PHE B CA 1
ATOM 7731 C C . PHE B 1 365 ? 8.523 -15.727 -8.805 1 93.94 365 PHE B C 1
ATOM 7733 O O . PHE B 1 365 ? 7.438 -15.266 -9.156 1 93.94 365 PHE B O 1
ATOM 7740 N N . TRP B 1 366 ? 9.25 -16.578 -9.617 1 94.25 366 TRP B N 1
ATOM 7741 C CA . TRP B 1 366 ? 8.781 -16.859 -10.969 1 94.25 366 TRP B CA 1
ATOM 7742 C C . TRP B 1 366 ? 8.82 -18.344 -11.258 1 94.25 366 TRP B C 1
ATOM 7744 O O . TRP B 1 366 ? 9.602 -19.094 -10.648 1 94.25 366 TRP B O 1
ATOM 7754 N N . LEU B 1 367 ? 7.961 -18.734 -12.18 1 95.88 367 LEU B N 1
ATOM 7755 C CA . LEU B 1 367 ? 7.949 -20.062 -12.789 1 95.88 367 LEU B CA 1
ATOM 7756 C C . LEU B 1 367 ? 8.219 -19.969 -14.281 1 95.88 367 LEU B C 1
ATOM 7758 O O . LEU B 1 367 ? 7.617 -19.141 -14.977 1 95.88 367 LEU B O 1
ATOM 7762 N N . TYR B 1 368 ? 9.125 -20.828 -14.773 1 95.56 368 TYR B N 1
ATOM 7763 C CA . TYR B 1 368 ? 9.516 -20.766 -16.188 1 95.56 368 TYR B CA 1
ATOM 7764 C C . TYR B 1 368 ? 8.594 -21.625 -17.047 1 95.56 368 TYR B C 1
ATOM 7766 O O . TYR B 1 368 ? 8.281 -22.766 -16.688 1 95.56 368 TYR B O 1
ATOM 7774 N N . ASN B 1 369 ? 8.148 -21.047 -18.156 1 93.44 369 ASN B N 1
ATOM 7775 C CA . ASN B 1 369 ? 7.422 -21.766 -19.203 1 93.44 369 ASN B CA 1
ATOM 7776 C C . ASN B 1 369 ? 8.336 -22.141 -20.359 1 93.44 369 ASN B C 1
ATOM 7778 O O . ASN B 1 369 ? 8.672 -21.281 -21.188 1 93.44 369 ASN B O 1
ATOM 7782 N N . PRO B 1 370 ? 8.672 -23.344 -20.469 1 93.75 370 PRO B N 1
ATOM 7783 C CA . PRO B 1 370 ? 9.664 -23.75 -21.469 1 93.75 370 PRO B CA 1
ATOM 7784 C C . PRO B 1 370 ? 9.141 -23.641 -22.906 1 93.75 370 PRO B C 1
ATOM 7786 O O . PRO B 1 370 ? 9.922 -23.469 -23.844 1 93.75 370 PRO B O 1
ATOM 7789 N N . VAL B 1 371 ? 7.883 -23.781 -23.125 1 93.69 371 VAL B N 1
ATOM 7790 C CA . VAL B 1 371 ? 7.316 -23.75 -24.469 1 93.69 371 VAL B CA 1
ATOM 7791 C C . VAL B 1 371 ? 7.273 -22.297 -24.969 1 93.69 371 VAL B C 1
ATOM 7793 O O . VAL B 1 371 ? 7.625 -22.031 -26.125 1 93.69 371 VAL B O 1
ATOM 7796 N N . LEU B 1 372 ? 6.977 -21.422 -24.109 1 93.06 372 LEU B N 1
ATOM 7797 C CA . LEU B 1 372 ? 6.855 -20.016 -24.484 1 93.06 372 LEU B CA 1
ATOM 7798 C C . LEU B 1 372 ? 8.156 -19.266 -24.234 1 93.06 372 LEU B C 1
ATOM 7800 O O . LEU B 1 372 ? 8.312 -18.125 -24.656 1 93.06 372 LEU B O 1
ATOM 7804 N N . ASN B 1 373 ? 9.109 -19.859 -23.578 1 93.56 373 ASN B N 1
ATOM 7805 C CA . ASN B 1 373 ? 10.359 -19.203 -23.172 1 93.56 373 ASN B CA 1
ATOM 7806 C C . ASN B 1 373 ? 10.094 -17.891 -22.438 1 93.56 373 ASN B C 1
ATOM 7808 O O . ASN B 1 373 ? 10.633 -16.844 -22.812 1 93.56 373 ASN B O 1
ATOM 7812 N N . SER B 1 374 ? 9.305 -18.031 -21.5 1 94.12 374 SER B N 1
ATOM 7813 C CA . SER B 1 374 ? 8.922 -16.875 -20.703 1 94.12 374 SER B CA 1
ATOM 7814 C C . SER B 1 374 ? 8.742 -17.25 -19.234 1 94.12 374 SER B C 1
ATOM 7816 O O . SER B 1 374 ? 8.719 -18.438 -18.891 1 94.12 374 SER B O 1
ATOM 7818 N N . TRP B 1 375 ? 8.688 -16.219 -18.406 1 93.25 375 TRP B N 1
ATOM 7819 C CA . TRP B 1 375 ? 8.562 -16.438 -16.969 1 93.25 375 TRP B CA 1
ATOM 7820 C C . TRP B 1 375 ? 7.211 -15.945 -16.453 1 93.25 375 TRP B C 1
ATOM 7822 O O . TRP B 1 375 ? 6.77 -14.852 -16.812 1 93.25 375 TRP B O 1
ATOM 7832 N N . GLN B 1 376 ? 6.59 -16.734 -15.703 1 93.5 376 GLN B N 1
ATOM 7833 C CA . GLN B 1 376 ? 5.328 -16.375 -15.07 1 93.5 376 GLN B CA 1
ATOM 7834 C C . GLN B 1 376 ? 5.543 -15.953 -13.617 1 93.5 376 GLN B C 1
ATOM 7836 O O . GLN B 1 376 ? 6.16 -16.688 -12.844 1 93.5 376 GLN B O 1
ATOM 7841 N N . GLU B 1 377 ? 5.004 -14.836 -13.203 1 93.38 377 GLU B N 1
ATOM 7842 C CA . GLU B 1 377 ? 5.133 -14.359 -11.836 1 93.38 377 GLU B CA 1
ATOM 7843 C C . GLU B 1 377 ? 4.18 -15.094 -10.898 1 93.38 377 GLU B C 1
ATOM 7845 O O . GLU B 1 377 ? 3.02 -15.32 -11.242 1 93.38 377 GLU B O 1
ATOM 7850 N N . LEU B 1 378 ? 4.723 -15.516 -9.766 1 95.06 378 LEU B N 1
ATOM 7851 C CA . LEU B 1 378 ? 3.949 -16.203 -8.742 1 95.06 378 LEU B CA 1
ATOM 7852 C C . LEU B 1 378 ? 3.752 -15.305 -7.52 1 95.06 378 LEU B C 1
ATOM 7854 O O . LEU B 1 378 ? 3.977 -14.094 -7.59 1 95.06 378 LEU B O 1
ATOM 7858 N N . ALA B 1 379 ? 3.143 -15.898 -6.465 1 94.44 379 ALA B N 1
ATOM 7859 C CA . ALA B 1 379 ? 2.9 -15.125 -5.246 1 94.44 379 ALA B CA 1
ATOM 7860 C C . ALA B 1 379 ? 4.195 -14.523 -4.715 1 94.44 379 ALA B C 1
ATOM 7862 O O . ALA B 1 379 ? 5.238 -15.18 -4.699 1 94.44 379 ALA B O 1
ATOM 7863 N N . GLU B 1 380 ? 4.129 -13.328 -4.227 1 93.75 380 GLU B N 1
ATOM 7864 C CA . GLU B 1 380 ? 5.285 -12.617 -3.689 1 93.75 380 GLU B CA 1
ATOM 7865 C C . GLU B 1 380 ? 5.746 -13.227 -2.369 1 93.75 380 GLU B C 1
ATOM 7867 O O . GLU B 1 380 ? 4.922 -13.617 -1.539 1 93.75 380 GLU B O 1
ATOM 7872 N N . ARG B 1 381 ? 7.012 -13.25 -2.232 1 94.69 381 ARG B N 1
ATOM 7873 C CA . ARG B 1 381 ? 7.582 -13.758 -0.989 1 94.69 381 ARG B CA 1
ATOM 7874 C C . ARG B 1 381 ? 7.324 -12.797 0.166 1 94.69 381 ARG B C 1
ATOM 7876 O O . ARG B 1 381 ? 7.297 -11.578 -0.027 1 94.69 381 ARG B O 1
ATOM 7883 N N . PRO B 1 382 ? 7.152 -13.281 1.355 1 92.06 382 PRO B N 1
ATOM 7884 C CA . PRO B 1 382 ? 6.898 -12.414 2.51 1 92.06 382 PRO B CA 1
ATOM 7885 C C . PRO B 1 382 ? 8.148 -11.68 2.982 1 92.06 382 PRO B C 1
ATOM 7887 O O . PRO B 1 382 ? 8.055 -10.578 3.525 1 92.06 382 PRO B O 1
ATOM 7890 N N . LEU B 1 383 ? 9.281 -12.312 2.814 1 91 383 LEU B N 1
ATOM 7891 C CA . LEU B 1 383 ? 10.508 -11.734 3.354 1 91 383 LEU B CA 1
ATOM 7892 C C . LEU B 1 383 ? 11.539 -11.523 2.25 1 91 383 LEU B C 1
ATOM 7894 O O . LEU B 1 383 ? 11.727 -12.391 1.392 1 91 383 LEU B O 1
ATOM 7898 N N . GLY B 1 384 ? 12.148 -10.359 2.355 1 87.25 384 GLY B N 1
ATOM 7899 C CA . GLY B 1 384 ? 13.32 -10.156 1.512 1 87.25 384 GLY B CA 1
ATOM 7900 C C . GLY B 1 384 ? 14.594 -10.727 2.107 1 87.25 384 GLY B C 1
ATOM 7901 O O . GLY B 1 384 ? 14.852 -10.562 3.301 1 87.25 384 GLY B O 1
ATOM 7902 N N . ARG B 1 385 ? 15.383 -11.438 1.288 1 89.31 385 ARG B N 1
ATOM 7903 C CA . ARG B 1 385 ? 16.625 -12.031 1.79 1 89.31 385 ARG B CA 1
ATOM 7904 C C . ARG B 1 385 ? 17.672 -12.109 0.69 1 89.31 385 ARG B C 1
ATOM 7906 O O . ARG B 1 385 ? 17.344 -12.234 -0.49 1 89.31 385 ARG B O 1
ATOM 7913 N N . ILE B 1 386 ? 18.953 -12.008 1.209 1 85.75 386 ILE B N 1
ATOM 7914 C CA . ILE B 1 386 ? 20.094 -12.211 0.321 1 85.75 386 ILE B CA 1
ATOM 7915 C C . ILE B 1 386 ? 20.891 -13.43 0.782 1 85.75 386 ILE B C 1
ATOM 7917 O O . ILE B 1 386 ? 20.891 -13.766 1.968 1 85.75 386 ILE B O 1
ATOM 7921 N N . HIS B 1 387 ? 21.547 -14.148 -0.167 1 87.75 387 HIS B N 1
ATOM 7922 C CA . HIS B 1 387 ? 22.391 -15.312 0.095 1 87.75 387 HIS B CA 1
ATOM 7923 C C . HIS B 1 387 ? 21.594 -16.438 0.741 1 87.75 387 HIS B C 1
ATOM 7925 O O . HIS B 1 387 ? 22.047 -17.047 1.713 1 87.75 387 HIS B O 1
ATOM 7931 N N . SER B 1 388 ? 20.438 -16.609 0.269 1 91.69 388 SER B N 1
ATOM 7932 C CA . SER B 1 388 ? 19.562 -17.641 0.816 1 91.69 388 SER B CA 1
ATOM 7933 C C . SER B 1 388 ? 19.703 -18.953 0.053 1 91.69 388 SER B C 1
ATOM 7935 O O . SER B 1 388 ? 20.375 -19.016 -0.982 1 91.69 388 SER B O 1
ATOM 7937 N N . GLY B 1 389 ? 19.219 -20 0.605 1 93.12 389 GLY B N 1
ATOM 7938 C CA . GLY B 1 389 ? 19.125 -21.281 -0.059 1 93.12 389 GLY B CA 1
ATOM 7939 C C . GLY B 1 389 ? 17.703 -21.641 -0.475 1 93.12 389 GLY B C 1
ATOM 7940 O O . GLY B 1 389 ? 16.734 -21.172 0.14 1 93.12 389 GLY B O 1
ATOM 7941 N N . MET B 1 390 ? 17.641 -22.438 -1.524 1 95.31 390 MET B N 1
ATOM 7942 C CA . MET B 1 390 ? 16.344 -22.828 -2.053 1 95.31 390 MET B CA 1
ATOM 7943 C C . MET B 1 390 ? 16.297 -24.312 -2.357 1 95.31 390 MET B C 1
ATOM 7945 O O . MET B 1 390 ? 17.281 -24.875 -2.848 1 95.31 390 MET B O 1
ATOM 7949 N N . GLY B 1 391 ? 15.203 -24.922 -2.041 1 96.12 391 GLY B N 1
ATOM 7950 C CA . GLY B 1 391 ? 15.016 -26.328 -2.32 1 96.12 391 GLY B CA 1
ATOM 7951 C C . GLY B 1 391 ? 13.562 -26.703 -2.564 1 96.12 391 GLY B C 1
ATOM 7952 O O . GLY B 1 391 ? 12.656 -26.016 -2.107 1 96.12 391 GLY B O 1
ATOM 7953 N N . TYR B 1 392 ? 13.383 -27.766 -3.363 1 96.75 392 TYR B N 1
ATOM 7954 C CA . TYR B 1 392 ? 12.055 -28.281 -3.646 1 96.75 392 TYR B CA 1
ATOM 7955 C C . TYR B 1 392 ? 11.844 -29.641 -2.986 1 96.75 392 TYR B C 1
ATOM 7957 O O . TYR B 1 392 ? 12.727 -30.5 -3.043 1 96.75 392 TYR B O 1
ATOM 7965 N N . LEU B 1 393 ? 10.711 -29.75 -2.303 1 95.62 393 LEU B N 1
ATOM 7966 C CA . LEU B 1 393 ? 10.383 -31.016 -1.656 1 95.62 393 LEU B CA 1
ATOM 7967 C C . LEU B 1 393 ? 8.875 -31.266 -1.684 1 95.62 393 LEU B C 1
ATOM 7969 O O . LEU B 1 393 ? 8.109 -30.516 -1.078 1 95.62 393 LEU B O 1
ATOM 7973 N N . ASN B 1 394 ? 8.453 -32.25 -2.32 1 91.62 394 ASN B N 1
ATOM 7974 C CA . ASN B 1 394 ? 7.094 -32.781 -2.301 1 91.62 394 ASN B CA 1
ATOM 7975 C C . ASN B 1 394 ? 6.062 -31.688 -2.586 1 91.62 394 ASN B C 1
ATOM 7977 O O . ASN B 1 394 ? 5.105 -31.531 -1.828 1 91.62 394 ASN B O 1
ATOM 7981 N N . GLY B 1 395 ? 6.219 -30.969 -3.646 1 92.31 395 GLY B N 1
ATOM 7982 C CA . GLY B 1 395 ? 5.223 -30.016 -4.074 1 92.31 395 GLY B CA 1
ATOM 7983 C C . GLY B 1 395 ? 5.379 -28.656 -3.412 1 92.31 395 GLY B C 1
ATOM 7984 O O . GLY B 1 395 ? 4.535 -27.766 -3.588 1 92.31 395 GLY B O 1
ATOM 7985 N N . HIS B 1 396 ? 6.473 -28.516 -2.643 1 95.31 396 HIS B N 1
ATOM 7986 C CA . HIS B 1 396 ? 6.723 -27.25 -1.944 1 95.31 396 HIS B CA 1
ATOM 7987 C C . HIS B 1 396 ? 8.133 -26.734 -2.229 1 95.31 396 HIS B C 1
ATOM 7989 O O . HIS B 1 396 ? 9.062 -27.531 -2.408 1 95.31 396 HIS B O 1
ATOM 7995 N N . VAL B 1 397 ? 8.25 -25.484 -2.34 1 96.69 397 VAL B N 1
ATOM 7996 C CA . VAL B 1 397 ? 9.547 -24.844 -2.471 1 96.69 397 VAL B CA 1
ATOM 7997 C C . VAL B 1 397 ? 9.914 -24.141 -1.161 1 96.69 397 VAL B C 1
ATOM 7999 O O . VAL B 1 397 ? 9.086 -23.438 -0.581 1 96.69 397 VAL B O 1
ATOM 8002 N N . TYR B 1 398 ? 11.102 -24.375 -0.727 1 96.69 398 TYR B N 1
ATOM 8003 C CA . TYR B 1 398 ? 11.562 -23.828 0.539 1 96.69 398 TYR B CA 1
ATOM 8004 C C . TYR B 1 398 ? 12.672 -22.797 0.312 1 96.69 398 TYR B C 1
ATOM 8006 O O . TYR B 1 398 ? 13.578 -23.016 -0.491 1 96.69 398 TYR B O 1
ATOM 8014 N N . LEU B 1 399 ? 12.539 -21.703 0.968 1 96 399 LEU B N 1
ATOM 8015 C CA . LEU B 1 399 ? 13.57 -20.688 1.013 1 96 399 LEU B CA 1
ATOM 8016 C C . LEU B 1 399 ? 14.047 -20.438 2.443 1 96 399 LEU B C 1
ATOM 8018 O O . LEU B 1 399 ? 13.234 -20.188 3.334 1 96 399 LEU B O 1
ATOM 8022 N N . LEU B 1 400 ? 15.289 -20.578 2.623 1 94 400 LEU B N 1
ATOM 8023 C CA . LEU B 1 400 ? 15.734 -20.5 4.012 1 94 400 LEU B CA 1
ATOM 8024 C C . LEU B 1 400 ? 17.094 -19.844 4.109 1 94 400 LEU B C 1
ATOM 8026 O O . LEU B 1 400 ? 17.875 -19.844 3.148 1 94 400 LEU B O 1
ATOM 8030 N N . GLY B 1 401 ? 17.266 -19.234 5.32 1 91.5 401 GLY B N 1
ATOM 8031 C CA . GLY B 1 401 ? 18.531 -18.594 5.645 1 91.5 401 GLY B CA 1
ATOM 8032 C C . GLY B 1 401 ? 18.703 -17.25 4.969 1 91.5 401 GLY B C 1
ATOM 8033 O O . GLY B 1 401 ? 17.719 -16.547 4.699 1 91.5 401 GLY B O 1
ATOM 8034 N N . GLY B 1 402 ? 20.031 -16.875 4.867 1 90.12 402 GLY B N 1
ATOM 8035 C CA . GLY B 1 402 ? 20.359 -15.594 4.254 1 90.12 402 GLY B CA 1
ATOM 8036 C C . GLY B 1 402 ? 20.406 -14.445 5.246 1 90.12 402 GLY B C 1
ATOM 8037 O O . GLY B 1 402 ? 20.562 -14.672 6.449 1 90.12 402 GLY B O 1
ATOM 8038 N N . ARG B 1 403 ? 20.422 -13.266 4.625 1 90.19 403 ARG B N 1
ATOM 8039 C CA . ARG B 1 403 ? 20.531 -12.047 5.414 1 90.19 403 ARG B CA 1
ATOM 8040 C C . ARG B 1 403 ? 19.5 -11.016 4.977 1 90.19 403 ARG B C 1
ATOM 8042 O O . ARG B 1 403 ? 19.047 -11.031 3.828 1 90.19 403 ARG B O 1
ATOM 8049 N N . ASN B 1 404 ? 19.156 -10.273 5.969 1 84.94 404 ASN B N 1
ATOM 8050 C CA . ASN B 1 404 ? 18.297 -9.148 5.629 1 84.94 404 ASN B CA 1
ATOM 8051 C C . ASN B 1 404 ? 19 -8.148 4.719 1 84.94 404 ASN B C 1
ATOM 8053 O O . ASN B 1 404 ? 20.109 -7.703 5.027 1 84.94 404 ASN B O 1
ATOM 8057 N N . PRO B 1 405 ? 18.391 -7.805 3.646 1 76.56 405 PRO B N 1
ATOM 8058 C CA . PRO B 1 405 ? 19.078 -6.941 2.684 1 76.56 405 PRO B CA 1
ATOM 8059 C C . PRO B 1 405 ? 19.359 -5.547 3.238 1 76.56 405 PRO B C 1
ATOM 8061 O O . PRO B 1 405 ? 20.281 -4.875 2.783 1 76.56 405 PRO B O 1
ATOM 8064 N N . VAL B 1 406 ? 18.562 -5.113 4.188 1 64.12 406 VAL B N 1
ATOM 8065 C CA . VAL B 1 406 ? 18.703 -3.762 4.719 1 64.12 406 VAL B CA 1
ATOM 8066 C C . VAL B 1 406 ? 19.609 -3.775 5.945 1 64.12 406 VAL B C 1
ATOM 8068 O O . VAL B 1 406 ? 20.594 -3.033 6.004 1 64.12 406 VAL B O 1
ATOM 8071 N N . THR B 1 407 ? 19.422 -4.66 6.906 1 68.44 407 THR B N 1
ATOM 8072 C CA . THR B 1 407 ? 20.109 -4.664 8.188 1 68.44 407 THR B CA 1
ATOM 8073 C C . THR B 1 407 ? 21.297 -5.621 8.148 1 68.44 407 THR B C 1
ATOM 8075 O O . THR B 1 407 ? 22.172 -5.578 9.023 1 68.44 407 THR B O 1
ATOM 8078 N N . ASP B 1 408 ? 21.391 -6.535 7.246 1 81.75 408 ASP B N 1
ATOM 8079 C CA . ASP B 1 408 ? 22.438 -7.535 7.078 1 81.75 408 ASP B CA 1
ATOM 8080 C C . ASP B 1 408 ? 22.422 -8.555 8.211 1 81.75 408 ASP B C 1
ATOM 8082 O O . ASP B 1 408 ? 23.406 -9.242 8.453 1 81.75 408 ASP B O 1
ATOM 8086 N N . THR B 1 409 ? 21.297 -8.484 8.93 1 86.19 409 THR B N 1
ATOM 8087 C CA . THR B 1 409 ? 21.156 -9.461 10 1 86.19 409 THR B CA 1
ATOM 8088 C C . THR B 1 409 ? 20.812 -10.836 9.43 1 86.19 409 THR B C 1
ATOM 8090 O O . THR B 1 409 ? 20.078 -10.945 8.445 1 86.19 409 THR B O 1
ATOM 8093 N N . ARG B 1 410 ? 21.422 -11.898 10.078 1 91.62 410 ARG B N 1
ATOM 8094 C CA . ARG B 1 410 ? 21.141 -13.258 9.625 1 91.62 410 ARG B CA 1
ATOM 8095 C C . ARG B 1 410 ? 19.719 -13.672 9.953 1 91.62 410 ARG B C 1
ATOM 8097 O O . ARG B 1 410 ? 19.203 -13.359 11.031 1 91.62 410 ARG B O 1
ATOM 8104 N N . LEU B 1 411 ? 19.109 -14.398 9 1 93.06 411 LEU B N 1
ATOM 8105 C CA . LEU B 1 411 ? 17.719 -14.789 9.141 1 93.06 411 LEU B CA 1
ATOM 8106 C C . LEU B 1 411 ? 17.594 -16.266 9.484 1 93.06 411 LEU B C 1
ATOM 8108 O O . LEU B 1 411 ? 18.312 -17.094 8.922 1 93.06 411 LEU B O 1
ATOM 8112 N N . LYS B 1 412 ? 16.719 -16.562 10.375 1 94.75 412 LYS B N 1
ATOM 8113 C CA . LYS B 1 412 ? 16.453 -17.953 10.75 1 94.75 412 LYS B CA 1
ATOM 8114 C C . LYS B 1 412 ? 15.133 -18.438 10.172 1 94.75 412 LYS B C 1
ATOM 8116 O O . LYS B 1 412 ? 14.852 -19.625 10.164 1 94.75 412 LYS B O 1
ATOM 8121 N N . GLU B 1 413 ? 14.383 -17.547 9.695 1 94.25 413 GLU B N 1
ATOM 8122 C CA . GLU B 1 413 ? 13.047 -17.875 9.203 1 94.25 413 GLU B CA 1
ATOM 8123 C C . GLU B 1 413 ? 13.109 -18.719 7.941 1 94.25 413 GLU B C 1
ATOM 8125 O O . GLU B 1 413 ? 14 -18.547 7.109 1 94.25 413 GLU B O 1
ATOM 8130 N N . VAL B 1 414 ? 12.242 -19.656 7.82 1 96.19 414 VAL B N 1
ATOM 8131 C CA . VAL B 1 414 ? 12.125 -20.516 6.645 1 96.19 414 VAL B CA 1
ATOM 8132 C C . VAL B 1 414 ? 10.758 -20.312 5.988 1 96.19 414 VAL B C 1
ATOM 8134 O O . VAL B 1 414 ? 9.719 -20.453 6.641 1 96.19 414 VAL B O 1
ATOM 8137 N N . GLU B 1 415 ? 10.781 -20 4.754 1 96.06 415 GLU B N 1
ATOM 8138 C CA . GLU B 1 415 ? 9.555 -19.797 3.98 1 96.06 415 GLU B CA 1
ATOM 8139 C C . GLU B 1 415 ? 9.234 -21.016 3.129 1 96.06 415 GLU B C 1
ATOM 8141 O O . GLU B 1 415 ? 10.141 -21.625 2.553 1 96.06 415 GLU B O 1
ATOM 8146 N N . CYS B 1 416 ? 8.031 -21.359 3.094 1 96 416 CYS B N 1
ATOM 8147 C CA . CYS B 1 416 ? 7.555 -22.5 2.33 1 96 416 CYS B CA 1
ATOM 8148 C C . CYS B 1 416 ? 6.457 -22.094 1.357 1 96 416 CYS B C 1
ATOM 8150 O O . CYS B 1 416 ? 5.449 -21.5 1.763 1 96 416 CYS B O 1
ATOM 8152 N N . TYR B 1 417 ? 6.656 -22.391 0.133 1 96.06 417 TYR B N 1
ATOM 8153 C CA . TYR B 1 417 ? 5.699 -22.094 -0.926 1 96.06 417 TYR B CA 1
ATOM 8154 C C . TYR B 1 417 ? 4.961 -23.344 -1.371 1 96.06 417 TYR B C 1
ATOM 8156 O O . TYR B 1 417 ? 5.586 -24.344 -1.735 1 96.06 417 TYR B O 1
ATOM 8164 N N . SER B 1 418 ? 3.66 -23.297 -1.36 1 94.44 418 SER B N 1
ATOM 8165 C CA . SER B 1 418 ? 2.848 -24.406 -1.869 1 94.44 418 SER B CA 1
ATOM 8166 C C . SER B 1 418 ? 2.506 -24.203 -3.342 1 94.44 418 SER B C 1
ATOM 8168 O O . SER B 1 418 ? 1.83 -23.234 -3.701 1 94.44 418 SER B O 1
ATOM 8170 N N . VAL B 1 419 ? 2.875 -25.109 -4.133 1 93.38 419 VAL B N 1
ATOM 8171 C CA . VAL B 1 419 ? 2.609 -25.031 -5.562 1 93.38 419 VAL B CA 1
ATOM 8172 C C . VAL B 1 419 ? 1.104 -25.109 -5.816 1 93.38 419 VAL B C 1
ATOM 8174 O O . VAL B 1 419 ? 0.567 -24.375 -6.645 1 93.38 419 VAL B O 1
ATOM 8177 N N . GLN B 1 420 ? 0.41 -25.859 -5.047 1 91.25 420 GLN B N 1
ATOM 8178 C CA . GLN B 1 420 ? -1.021 -26.078 -5.23 1 91.25 420 GLN B CA 1
ATOM 8179 C C . GLN B 1 420 ? -1.827 -24.859 -4.793 1 91.25 420 GLN B C 1
ATOM 8181 O O . GLN B 1 420 ? -2.91 -24.609 -5.32 1 91.25 420 GLN B O 1
ATOM 8186 N N . ARG B 1 421 ? -1.248 -24.141 -3.906 1 91.88 421 ARG B N 1
ATOM 8187 C CA . ARG B 1 421 ? -2.01 -23.031 -3.346 1 91.88 421 ARG B CA 1
ATOM 8188 C C . ARG B 1 421 ? -1.484 -21.703 -3.855 1 91.88 421 ARG B C 1
ATOM 8190 O O . ARG B 1 421 ? -2.164 -20.672 -3.746 1 91.88 421 ARG B O 1
ATOM 8197 N N . ASN B 1 422 ? -0.28 -21.703 -4.441 1 93.56 422 ASN B N 1
ATOM 8198 C CA . ASN B 1 422 ? 0.392 -20.469 -4.805 1 93.56 422 ASN B CA 1
ATOM 8199 C C . ASN B 1 422 ? 0.449 -19.484 -3.633 1 93.56 422 ASN B C 1
ATOM 8201 O O . ASN B 1 422 ? 0.091 -18.328 -3.773 1 93.56 422 ASN B O 1
ATOM 8205 N N . GLN B 1 423 ? 0.8 -20.016 -2.488 1 92.62 423 GLN B N 1
ATOM 8206 C CA . GLN B 1 423 ? 0.875 -19.234 -1.262 1 92.62 423 GLN B CA 1
ATOM 8207 C C . GLN B 1 423 ? 2.125 -19.578 -0.459 1 92.62 423 GLN B C 1
ATOM 8209 O O . GLN B 1 423 ? 2.633 -20.703 -0.547 1 92.62 423 GLN B O 1
ATOM 8214 N N . TRP B 1 424 ? 2.553 -18.531 0.243 1 93.88 424 TRP B N 1
ATOM 8215 C CA . TRP B 1 424 ? 3.711 -18.719 1.112 1 93.88 424 TRP B CA 1
ATOM 8216 C C . TRP B 1 424 ? 3.283 -18.828 2.572 1 93.88 424 TRP B C 1
ATOM 8218 O O . TRP B 1 424 ? 2.283 -18.219 2.979 1 93.88 424 TRP B O 1
ATOM 8228 N N . THR B 1 425 ? 3.98 -19.562 3.354 1 93.06 425 THR B N 1
ATOM 8229 C CA . THR B 1 425 ? 3.82 -19.609 4.801 1 93.06 425 THR B CA 1
ATOM 8230 C C . THR B 1 425 ? 5.168 -19.812 5.488 1 93.06 425 THR B C 1
ATOM 8232 O O . THR B 1 425 ? 6.148 -20.203 4.844 1 93.06 425 THR B O 1
ATOM 8235 N N . PHE B 1 426 ? 5.234 -19.516 6.742 1 94 426 PHE B N 1
ATOM 8236 C CA . PHE B 1 426 ? 6.438 -19.781 7.523 1 94 426 PHE B CA 1
ATOM 8237 C C . PHE B 1 426 ? 6.355 -21.156 8.18 1 94 426 PHE B C 1
ATOM 8239 O O . PHE B 1 426 ? 5.297 -21.562 8.664 1 94 426 PHE B O 1
ATOM 8246 N N . VAL B 1 427 ? 7.461 -21.828 8.133 1 94.69 427 VAL B N 1
ATOM 8247 C CA . VAL B 1 427 ? 7.547 -23.109 8.828 1 94.69 427 VAL B CA 1
ATOM 8248 C C . VAL B 1 427 ? 8.602 -23.031 9.93 1 94.69 427 VAL B C 1
ATOM 8250 O O . VAL B 1 427 ? 9.031 -21.938 10.312 1 94.69 427 VAL B O 1
ATOM 8253 N N . ALA B 1 428 ? 8.945 -24.188 10.531 1 94.88 428 ALA B N 1
ATOM 8254 C CA . ALA B 1 428 ? 9.898 -24.203 11.641 1 94.88 428 ALA B CA 1
ATOM 8255 C C . ALA B 1 428 ? 11.18 -23.469 11.258 1 94.88 428 ALA B C 1
ATOM 8257 O O . ALA B 1 428 ? 11.797 -23.781 10.234 1 94.88 428 ALA B O 1
ATOM 8258 N N . PRO B 1 429 ? 11.523 -22.5 12.023 1 95.5 429 PRO B N 1
ATOM 8259 C CA . PRO B 1 429 ? 12.758 -21.781 11.734 1 95.5 429 PRO B CA 1
ATOM 8260 C C . PRO B 1 429 ? 14.008 -22.625 11.977 1 95.5 429 PRO B C 1
ATOM 8262 O O . PRO B 1 429 ? 13.945 -23.656 12.656 1 95.5 429 PRO B O 1
ATOM 8265 N N . LEU B 1 430 ? 15.086 -22.203 11.352 1 95.12 430 LEU B N 1
ATOM 8266 C CA . LEU B 1 430 ? 16.359 -22.859 11.602 1 95.12 430 LEU B CA 1
ATOM 8267 C C . LEU B 1 430 ? 16.781 -22.719 13.062 1 95.12 430 LEU B C 1
ATOM 8269 O O . LEU B 1 430 ? 16.578 -21.672 13.672 1 95.12 430 LEU B O 1
ATOM 8273 N N . PRO B 1 431 ? 17.281 -23.75 13.617 1 92.31 431 PRO B N 1
ATOM 8274 C CA . PRO B 1 431 ? 17.688 -23.688 15.023 1 92.31 431 PRO B CA 1
ATOM 8275 C C . PRO B 1 431 ? 18.781 -22.656 15.273 1 92.31 431 PRO B C 1
ATOM 8277 O O . PRO B 1 431 ? 18.891 -22.125 16.375 1 92.31 431 PRO B O 1
ATOM 8280 N N . HIS B 1 432 ? 19.641 -22.453 14.25 1 88.62 432 HIS B N 1
ATOM 8281 C CA . HIS B 1 432 ? 20.734 -21.484 14.32 1 88.62 432 HIS B CA 1
ATOM 8282 C C . HIS B 1 432 ? 20.859 -20.703 13.023 1 88.62 432 HIS B C 1
ATOM 8284 O O . HIS B 1 432 ? 20.375 -21.141 11.977 1 88.62 432 HIS B O 1
ATOM 8290 N N . SER B 1 433 ? 21.422 -19.453 13.289 1 86.81 433 SER B N 1
ATOM 8291 C CA . SER B 1 433 ? 21.719 -18.719 12.078 1 86.81 433 SER B CA 1
ATOM 8292 C C . SER B 1 433 ? 22.922 -19.312 11.344 1 86.81 433 SER B C 1
ATOM 8294 O O . SER B 1 433 ? 23.922 -19.672 11.961 1 86.81 433 SER B O 1
ATOM 8296 N N . LEU B 1 434 ? 22.719 -19.547 10.219 1 84.62 434 LEU B N 1
ATOM 8297 C CA . LEU B 1 434 ? 23.766 -20.203 9.43 1 84.62 434 LEU B CA 1
ATOM 8298 C C . LEU B 1 434 ? 24.359 -19.234 8.414 1 84.62 434 LEU B C 1
ATOM 8300 O O . LEU B 1 434 ? 23.641 -18.375 7.875 1 84.62 434 LEU B O 1
ATOM 8304 N N . GLY B 1 435 ? 25.578 -19.266 8.195 1 82.31 435 GLY B N 1
ATOM 8305 C CA . GLY B 1 435 ? 26.219 -18.531 7.121 1 82.31 435 GLY B CA 1
ATOM 8306 C C . GLY B 1 435 ? 25.984 -19.141 5.754 1 82.31 435 GLY B C 1
ATOM 8307 O O . GLY B 1 435 ? 24.828 -19.406 5.375 1 82.31 435 GLY B O 1
ATOM 8308 N N . LYS B 1 436 ? 27.125 -19.422 5.07 1 86 436 LYS B N 1
ATOM 8309 C CA . LYS B 1 436 ? 27 -20.078 3.768 1 86 436 LYS B CA 1
ATOM 8310 C C . LYS B 1 436 ? 26.469 -21.5 3.904 1 86 436 LYS B C 1
ATOM 8312 O O . LYS B 1 436 ? 26.969 -22.281 4.719 1 86 436 LYS B O 1
ATOM 8317 N N . MET B 1 437 ? 25.406 -21.75 3.17 1 90.25 437 MET B N 1
ATOM 8318 C CA . MET B 1 437 ? 24.766 -23.062 3.293 1 90.25 437 MET B CA 1
ATOM 8319 C C . MET B 1 437 ? 24.281 -23.562 1.936 1 90.25 437 MET B C 1
ATOM 8321 O O . MET B 1 437 ? 24.125 -22.781 0.997 1 90.25 437 MET B O 1
ATOM 8325 N N . GLN B 1 438 ? 24.172 -24.844 1.882 1 93.19 438 GLN B N 1
ATOM 8326 C CA . GLN B 1 438 ? 23.578 -25.5 0.72 1 93.19 438 GLN B CA 1
ATOM 8327 C C . GLN B 1 438 ? 22.328 -26.297 1.109 1 93.19 438 GLN B C 1
ATOM 8329 O O . GLN B 1 438 ? 22.281 -26.891 2.184 1 93.19 438 GLN B O 1
ATOM 8334 N N . VAL B 1 439 ? 21.375 -26.234 0.207 1 95.69 439 VAL B N 1
ATOM 8335 C CA . VAL B 1 439 ? 20.109 -26.906 0.479 1 95.69 439 VAL B CA 1
ATOM 8336 C C . VAL B 1 439 ? 19.859 -28 -0.56 1 95.69 439 VAL B C 1
ATOM 8338 O O . VAL B 1 439 ? 19.969 -27.75 -1.764 1 95.69 439 VAL B O 1
ATOM 8341 N N . VAL B 1 440 ? 19.578 -29.188 -0.075 1 95.56 440 VAL B N 1
ATOM 8342 C CA . VAL B 1 440 ? 19.297 -30.297 -0.983 1 95.56 440 VAL B CA 1
ATOM 8343 C C . VAL B 1 440 ? 18.125 -31.125 -0.446 1 95.56 440 VAL B C 1
ATOM 8345 O O . VAL B 1 440 ? 17.906 -31.188 0.766 1 95.56 440 VAL B O 1
ATOM 8348 N N . ALA B 1 441 ? 17.359 -31.688 -1.33 1 96.38 441 ALA B N 1
ATOM 8349 C CA . ALA B 1 441 ? 16.25 -32.562 -0.961 1 96.38 441 ALA B CA 1
ATOM 8350 C C . ALA B 1 441 ? 16.562 -34.031 -1.281 1 96.38 441 ALA B C 1
ATOM 8352 O O . ALA B 1 441 ? 17.031 -34.344 -2.377 1 96.38 441 ALA B O 1
ATOM 8353 N N . LEU B 1 442 ? 16.406 -34.844 -0.282 1 95.12 442 LEU B N 1
ATOM 8354 C CA . LEU B 1 442 ? 16.672 -36.281 -0.454 1 95.12 442 LEU B CA 1
ATOM 8355 C C . LEU B 1 442 ? 15.773 -37.094 0.453 1 95.12 442 LEU B C 1
ATOM 8357 O O . LEU B 1 442 ? 15.641 -36.812 1.644 1 95.12 442 LEU B O 1
ATOM 8361 N N . ASN B 1 443 ? 15.164 -38.156 -0.054 1 92.75 443 ASN B N 1
ATOM 8362 C CA . ASN B 1 443 ? 14.344 -39.094 0.696 1 92.75 443 ASN B CA 1
ATOM 8363 C C . ASN B 1 443 ? 13.273 -38.375 1.509 1 92.75 443 ASN B C 1
ATOM 8365 O O . ASN B 1 443 ? 13.141 -38.625 2.711 1 92.75 443 ASN B O 1
ATOM 8369 N N . ASP B 1 444 ? 12.562 -37.5 0.931 1 93.06 444 ASP B N 1
ATOM 8370 C CA . ASP B 1 444 ? 11.406 -36.781 1.476 1 93.06 444 ASP B CA 1
ATOM 8371 C C . ASP B 1 444 ? 11.812 -35.875 2.633 1 93.06 444 ASP B C 1
ATOM 8373 O O . ASP B 1 444 ? 10.984 -35.562 3.488 1 93.06 444 ASP B O 1
ATOM 8377 N N . HIS B 1 445 ? 13.117 -35.594 2.686 1 95.25 445 HIS B N 1
ATOM 8378 C CA . HIS B 1 445 ? 13.633 -34.625 3.664 1 95.25 445 HIS B CA 1
ATOM 8379 C C . HIS B 1 445 ? 14.453 -33.531 2.99 1 95.25 445 HIS B C 1
ATOM 8381 O O . HIS B 1 445 ? 14.938 -33.719 1.871 1 95.25 445 HIS B O 1
ATOM 8387 N N . LEU B 1 446 ? 14.461 -32.469 3.658 1 96.06 446 LEU B N 1
ATOM 8388 C CA . LEU B 1 446 ? 15.305 -31.359 3.229 1 96.06 446 LEU B CA 1
ATOM 8389 C C . LEU B 1 446 ? 16.562 -31.281 4.086 1 96.06 446 LEU B C 1
ATOM 8391 O O . LEU B 1 446 ? 16.484 -31.297 5.316 1 96.06 446 LEU B O 1
ATOM 8395 N N . TYR B 1 447 ? 17.703 -31.234 3.459 1 95.69 447 TYR B N 1
ATOM 8396 C CA . TYR B 1 447 ? 18.969 -31.156 4.172 1 95.69 447 TYR B CA 1
ATOM 8397 C C . TYR B 1 447 ? 19.656 -29.812 3.955 1 95.69 447 TYR B C 1
ATOM 8399 O O . TYR B 1 447 ? 19.672 -29.297 2.838 1 95.69 447 TYR B O 1
ATOM 8407 N N . VAL B 1 448 ? 20.109 -29.281 4.961 1 95.75 448 VAL B N 1
ATOM 8408 C CA . VAL B 1 448 ? 20.922 -28.078 4.926 1 95.75 448 VAL B CA 1
ATOM 8409 C C . VAL B 1 448 ? 22.344 -28.375 5.402 1 95.75 448 VAL B C 1
ATOM 8411 O O . VAL B 1 448 ? 22.531 -28.875 6.512 1 95.75 448 VAL B O 1
ATOM 8414 N N . VAL B 1 449 ? 23.234 -28.109 4.527 1 93.5 449 VAL B N 1
ATOM 8415 C CA . VAL B 1 449 ? 24.625 -28.438 4.828 1 93.5 449 VAL B CA 1
ATOM 8416 C C . VAL B 1 449 ? 25.453 -27.156 4.945 1 93.5 449 VAL B C 1
ATOM 8418 O O . VAL B 1 449 ? 25.391 -26.297 4.07 1 93.5 449 VAL B O 1
ATOM 8421 N N . ASN B 1 450 ? 26.094 -27 5.977 1 90.44 450 ASN B N 1
ATOM 8422 C CA . ASN B 1 450 ? 27.094 -25.953 6.18 1 90.44 450 ASN B CA 1
ATOM 8423 C C . ASN B 1 450 ? 28.453 -26.562 6.527 1 90.44 450 ASN B C 1
ATOM 8425 O O . ASN B 1 450 ? 28.594 -27.781 6.637 1 90.44 450 ASN B O 1
ATOM 8429 N N . LYS B 1 451 ? 29.5 -25.75 6.684 1 86.06 451 LYS B N 1
ATOM 8430 C CA . LYS B 1 451 ? 30.844 -26.234 6.922 1 86.06 451 LYS B CA 1
ATOM 8431 C C . LYS B 1 451 ? 30.922 -27 8.242 1 86.06 451 LYS B C 1
ATOM 8433 O O . LYS B 1 451 ? 31.75 -27.906 8.398 1 86.06 451 LYS B O 1
ATOM 8438 N N . ARG B 1 452 ? 30 -26.781 9.148 1 83.06 452 ARG B N 1
ATOM 8439 C CA . ARG B 1 452 ? 30.125 -27.359 10.484 1 83.06 452 ARG B CA 1
ATOM 8440 C C . ARG B 1 452 ? 28.984 -28.328 10.773 1 83.06 452 ARG B C 1
ATOM 8442 O O . ARG B 1 452 ? 29.172 -29.312 11.5 1 83.06 452 ARG B O 1
ATOM 8449 N N . ARG B 1 453 ? 27.891 -27.984 10.242 1 87.56 453 ARG B N 1
ATOM 8450 C CA . ARG B 1 453 ? 26.688 -28.703 10.672 1 87.56 453 ARG B CA 1
ATOM 8451 C C . ARG B 1 453 ? 25.828 -29.094 9.477 1 87.56 453 ARG B C 1
ATOM 8453 O O . ARG B 1 453 ? 25.875 -28.453 8.422 1 87.56 453 ARG B O 1
ATOM 8460 N N . MET B 1 454 ? 25.172 -30.156 9.664 1 92.5 454 MET B N 1
ATOM 8461 C CA . MET B 1 454 ? 24.156 -30.594 8.711 1 92.5 454 MET B CA 1
ATOM 8462 C C . MET B 1 454 ? 22.812 -30.781 9.406 1 92.5 454 MET B C 1
ATOM 8464 O O . MET B 1 454 ? 22.719 -31.469 10.422 1 92.5 454 MET B O 1
ATOM 8468 N N . LEU B 1 455 ? 21.875 -30.125 8.883 1 94.62 455 LEU B N 1
ATOM 8469 C CA . LEU B 1 455 ? 20.531 -30.188 9.445 1 94.62 455 LEU B CA 1
ATOM 8470 C C . LEU B 1 455 ? 19.578 -30.906 8.492 1 94.62 455 LEU B C 1
ATOM 8472 O O . LEU B 1 455 ? 19.781 -30.891 7.277 1 94.62 455 LEU B O 1
ATOM 8476 N N . CYS B 1 456 ? 18.672 -31.547 9.062 1 95.12 456 CYS B N 1
ATOM 8477 C CA . CYS B 1 456 ? 17.641 -32.25 8.312 1 95.12 456 CYS B CA 1
ATOM 8478 C C . CYS B 1 456 ? 16.25 -31.797 8.734 1 95.12 456 CYS B C 1
ATOM 8480 O O . CYS B 1 456 ? 15.938 -31.766 9.922 1 95.12 456 CYS B O 1
ATOM 8482 N N . TYR B 1 457 ? 15.453 -31.469 7.766 1 95.38 457 TYR B N 1
ATOM 8483 C CA . TYR B 1 457 ? 14.094 -31 8.016 1 95.38 457 TYR B CA 1
ATOM 8484 C C . TYR B 1 457 ? 13.07 -32.062 7.66 1 95.38 457 TYR B C 1
ATOM 8486 O O . TYR B 1 457 ? 13.086 -32.594 6.547 1 95.38 457 TYR B O 1
ATOM 8494 N N . ASP B 1 458 ? 12.219 -32.312 8.586 1 92.81 458 ASP B N 1
ATOM 8495 C CA . ASP B 1 458 ? 11.094 -33.219 8.367 1 92.81 458 ASP B CA 1
ATOM 8496 C C . ASP B 1 458 ? 9.797 -32.438 8.164 1 92.81 458 ASP B C 1
ATOM 8498 O O . ASP B 1 458 ? 9.227 -31.922 9.125 1 92.81 458 ASP B O 1
ATOM 8502 N N . PRO B 1 459 ? 9.328 -32.406 6.996 1 91.94 459 PRO B N 1
ATOM 8503 C CA . PRO B 1 459 ? 8.125 -31.625 6.734 1 91.94 459 PRO B CA 1
ATOM 8504 C C . PRO B 1 459 ? 6.895 -32.156 7.453 1 91.94 459 PRO B C 1
ATOM 8506 O O . PRO B 1 459 ? 5.965 -31.422 7.758 1 91.94 459 PRO B O 1
ATOM 8509 N N . LYS B 1 460 ? 6.824 -33.438 7.656 1 88.69 460 LYS B N 1
ATOM 8510 C CA . LYS B 1 460 ? 5.68 -34.031 8.336 1 88.69 460 LYS B CA 1
ATOM 8511 C C . LYS B 1 460 ? 5.602 -33.594 9.789 1 88.69 460 LYS B C 1
ATOM 8513 O O . LYS B 1 460 ? 4.512 -33.344 10.312 1 88.69 460 LYS B O 1
ATOM 8518 N N . ARG B 1 461 ? 6.75 -33.406 10.445 1 90.31 461 ARG B N 1
ATOM 8519 C CA . ARG B 1 461 ? 6.801 -33 11.852 1 90.31 461 ARG B CA 1
ATOM 8520 C C . ARG B 1 461 ? 7.137 -31.531 11.984 1 90.31 461 ARG B C 1
ATOM 8522 O O . ARG B 1 461 ? 7.117 -30.984 13.086 1 90.31 461 ARG B O 1
ATOM 8529 N N . ASN B 1 462 ? 7.402 -30.953 10.875 1 92.62 462 ASN B N 1
ATOM 8530 C CA . ASN B 1 462 ? 7.797 -29.547 10.867 1 92.62 462 ASN B CA 1
ATOM 8531 C C . ASN B 1 462 ? 8.898 -29.266 11.883 1 92.62 462 ASN B C 1
ATOM 8533 O O . ASN B 1 462 ? 8.773 -28.359 12.711 1 92.62 462 ASN B O 1
ATOM 8537 N N . ARG B 1 463 ? 9.922 -30.031 11.766 1 94.31 463 ARG B N 1
ATOM 8538 C CA . ARG B 1 463 ? 11.016 -29.906 12.727 1 94.31 463 ARG B CA 1
ATOM 8539 C C . ARG B 1 463 ? 12.367 -30.141 12.055 1 94.31 463 ARG B C 1
ATOM 8541 O O . ARG B 1 463 ? 12.461 -30.906 11.094 1 94.31 463 ARG B O 1
ATOM 8548 N N . TRP B 1 464 ? 13.375 -29.469 12.656 1 94.75 464 TRP B N 1
ATOM 8549 C CA . TRP B 1 464 ? 14.75 -29.656 12.203 1 94.75 464 TRP B CA 1
ATOM 8550 C C . TRP B 1 464 ? 15.516 -30.562 13.148 1 94.75 464 TRP B C 1
ATOM 8552 O O . TRP B 1 464 ? 15.359 -30.484 14.367 1 94.75 464 TRP B O 1
ATOM 8562 N N . ARG B 1 465 ? 16.281 -31.391 12.57 1 93.62 465 ARG B N 1
ATOM 8563 C CA . ARG B 1 465 ? 17.141 -32.25 13.367 1 93.62 465 ARG B CA 1
ATOM 8564 C C . ARG B 1 465 ? 18.578 -32.188 12.883 1 93.62 465 ARG B C 1
ATOM 8566 O O . ARG B 1 465 ? 18.828 -31.953 11.695 1 93.62 465 ARG B O 1
ATOM 8573 N N . HIS B 1 466 ? 19.484 -32.344 13.828 1 91.44 466 HIS B N 1
ATOM 8574 C CA . HIS B 1 466 ? 20.906 -32.469 13.469 1 91.44 466 HIS B CA 1
ATOM 8575 C C . HIS B 1 466 ? 21.25 -33.844 12.969 1 91.44 466 HIS B C 1
ATOM 8577 O O . HIS B 1 466 ? 20.891 -34.844 13.602 1 91.44 466 HIS B O 1
ATOM 8583 N N . CYS B 1 467 ? 21.875 -33.938 11.812 1 86.44 467 CYS B N 1
ATOM 8584 C CA . CYS B 1 467 ? 22.094 -35.25 11.242 1 86.44 467 CYS B CA 1
ATOM 8585 C C . CYS B 1 467 ? 23.578 -35.5 11.031 1 86.44 467 CYS B C 1
ATOM 8587 O O . CYS B 1 467 ? 24 -36.625 10.781 1 86.44 467 CYS B O 1
ATOM 8589 N N . GLY B 1 468 ? 24.375 -34.625 11.062 1 82.25 468 GLY B N 1
ATOM 8590 C CA . GLY B 1 468 ? 25.797 -34.875 10.867 1 82.25 468 GLY B CA 1
ATOM 8591 C C . GLY B 1 468 ? 26.625 -33.625 10.938 1 82.25 468 GLY B C 1
ATOM 8592 O O . GLY B 1 468 ? 26.125 -32.531 11.266 1 82.25 468 GLY B O 1
ATOM 8593 N N . SER B 1 469 ? 27.969 -33.875 10.82 1 83.81 469 SER B N 1
ATOM 8594 C CA . SER B 1 469 ? 28.922 -32.75 10.812 1 83.81 469 SER B CA 1
ATOM 8595 C C . SER B 1 469 ? 29.969 -32.938 9.734 1 83.81 469 SER B C 1
ATOM 8597 O O . SER B 1 469 ? 30.609 -34 9.656 1 83.81 469 SER B O 1
ATOM 8599 N N . LEU B 1 470 ? 30.047 -32.094 8.844 1 80.75 470 LEU B N 1
ATOM 8600 C CA . LEU B 1 470 ? 31.047 -32.125 7.781 1 80.75 470 LEU B CA 1
ATOM 8601 C C . LEU B 1 470 ? 32.438 -31.844 8.328 1 80.75 470 LEU B C 1
ATOM 8603 O O . LEU B 1 470 ? 33.406 -32.438 7.906 1 80.75 470 LEU B O 1
ATOM 8607 N N . ARG B 1 471 ? 32.656 -31.141 9.422 1 77.62 471 ARG B N 1
ATOM 8608 C CA . ARG B 1 471 ? 33.875 -30.766 10.117 1 77.62 471 ARG B CA 1
ATOM 8609 C C . ARG B 1 471 ? 34.938 -30.312 9.133 1 77.62 471 ARG B C 1
ATOM 8611 O O . ARG B 1 471 ? 36.031 -30.891 9.078 1 77.62 471 ARG B O 1
ATOM 8618 N N . ARG B 1 472 ? 34.594 -29.422 8.297 1 78.25 472 ARG B N 1
ATOM 8619 C CA . ARG B 1 472 ? 35.531 -28.875 7.316 1 78.25 472 ARG B CA 1
ATOM 8620 C C . ARG B 1 472 ? 35.594 -27.359 7.426 1 78.25 472 ARG B C 1
ATOM 8622 O O . ARG B 1 472 ? 34.844 -26.75 8.188 1 78.25 472 ARG B O 1
ATOM 8629 N N . ASP B 1 473 ? 36.531 -26.828 6.695 1 76.62 473 ASP B N 1
ATOM 8630 C CA . ASP B 1 473 ? 36.781 -25.391 6.805 1 76.62 473 ASP B CA 1
ATOM 8631 C C . ASP B 1 473 ? 35.906 -24.625 5.82 1 76.62 473 ASP B C 1
ATOM 8633 O O . ASP B 1 473 ? 35.5 -23.484 6.102 1 76.62 473 ASP B O 1
ATOM 8637 N N . LYS B 1 474 ? 35.719 -25.281 4.695 1 88.25 474 LYS B N 1
ATOM 8638 C CA . LYS B 1 474 ? 34.938 -24.547 3.684 1 88.25 474 LYS B CA 1
ATOM 8639 C C . LYS B 1 474 ? 34 -25.484 2.936 1 88.25 474 LYS B C 1
ATOM 8641 O O . LYS B 1 474 ? 34.312 -26.656 2.705 1 88.25 474 LYS B O 1
ATOM 8646 N N . LEU B 1 475 ? 32.875 -25.031 2.645 1 90.88 475 LEU B N 1
ATOM 8647 C CA . LEU B 1 475 ? 31.906 -25.703 1.772 1 90.88 475 LEU B CA 1
ATOM 8648 C C . LEU B 1 475 ? 31.594 -24.844 0.55 1 90.88 475 LEU B C 1
ATOM 8650 O O . LEU B 1 475 ? 31.125 -23.703 0.684 1 90.88 475 LEU B O 1
ATOM 8654 N N . HIS B 1 476 ? 31.859 -25.406 -0.591 1 89.75 476 HIS B N 1
ATOM 8655 C CA . HIS B 1 476 ? 31.609 -24.656 -1.815 1 89.75 476 HIS B CA 1
ATOM 8656 C C . HIS B 1 476 ? 30.203 -24.906 -2.346 1 89.75 476 HIS B C 1
ATOM 8658 O O . HIS B 1 476 ? 29.438 -23.969 -2.553 1 89.75 476 HIS B O 1
ATOM 8664 N N . LYS B 1 477 ? 29.938 -26.172 -2.555 1 92.81 477 LYS B N 1
ATOM 8665 C CA . LYS B 1 477 ? 28.641 -26.531 -3.107 1 92.81 477 LYS B CA 1
ATOM 8666 C C . LYS B 1 477 ? 28.281 -27.969 -2.756 1 92.81 477 LYS B C 1
ATOM 8668 O O . LYS B 1 477 ? 29.141 -28.766 -2.355 1 92.81 477 LYS B O 1
ATOM 8673 N N . ALA B 1 478 ? 27.016 -28.281 -2.891 1 94.44 478 ALA B N 1
ATOM 8674 C CA . ALA B 1 478 ? 26.531 -29.625 -2.625 1 94.44 478 ALA B CA 1
ATOM 8675 C C . ALA B 1 478 ? 25.406 -30 -3.584 1 94.44 478 ALA B C 1
ATOM 8677 O O . ALA B 1 478 ? 24.672 -29.141 -4.066 1 94.44 478 ALA B O 1
ATOM 8678 N N . CYS B 1 479 ? 25.281 -31.25 -3.908 1 95.62 479 CYS B N 1
ATOM 8679 C CA . CYS B 1 479 ? 24.203 -31.75 -4.734 1 95.62 479 CYS B CA 1
ATOM 8680 C C . CYS B 1 479 ? 23.891 -33.219 -4.387 1 95.62 479 CYS B C 1
ATOM 8682 O O . CYS B 1 479 ? 24.594 -33.812 -3.59 1 95.62 479 CYS B O 1
ATOM 8684 N N . VAL B 1 480 ? 22.828 -33.688 -4.84 1 95.75 480 VAL B N 1
ATOM 8685 C CA . VAL B 1 480 ? 22.438 -35.062 -4.613 1 95.75 480 VAL B CA 1
ATOM 8686 C C . VAL B 1 480 ? 22.844 -35.906 -5.816 1 95.75 480 VAL B C 1
ATOM 8688 O O . VAL B 1 480 ? 22.578 -35.531 -6.961 1 95.75 480 VAL B O 1
ATOM 8691 N N . PHE B 1 481 ? 23.484 -37.062 -5.613 1 95.75 481 PHE B N 1
ATOM 8692 C CA . PHE B 1 481 ? 23.875 -38 -6.641 1 95.75 481 PHE B CA 1
ATOM 8693 C C . PHE B 1 481 ? 23.797 -39.438 -6.109 1 95.75 481 PHE B C 1
ATOM 8695 O O . PHE B 1 481 ? 24.406 -39.75 -5.082 1 95.75 481 PHE B O 1
ATOM 8702 N N . GLN B 1 482 ? 23.062 -40.219 -6.742 1 92.88 482 GLN B N 1
ATOM 8703 C CA . GLN B 1 482 ? 22.891 -41.625 -6.371 1 92.88 482 GLN B CA 1
ATOM 8704 C C . GLN B 1 482 ? 22.5 -41.75 -4.902 1 92.88 482 GLN B C 1
ATOM 8706 O O . GLN B 1 482 ? 23.125 -42.5 -4.152 1 92.88 482 GLN B O 1
ATOM 8711 N N . ASP B 1 483 ? 21.609 -41.031 -4.492 1 93.31 483 ASP B N 1
ATOM 8712 C CA . ASP B 1 483 ? 20.984 -41.062 -3.17 1 93.31 483 ASP B CA 1
ATOM 8713 C C . ASP B 1 483 ? 22 -40.688 -2.084 1 93.31 483 ASP B C 1
ATOM 8715 O O . ASP B 1 483 ? 21.906 -41.188 -0.96 1 93.31 483 ASP B O 1
ATOM 8719 N N . GLN B 1 484 ? 22.984 -40 -2.512 1 95.62 484 GLN B N 1
ATOM 8720 C CA . GLN B 1 484 ? 23.953 -39.438 -1.569 1 95.62 484 GLN B CA 1
ATOM 8721 C C . GLN B 1 484 ? 24.109 -37.938 -1.74 1 95.62 484 GLN B C 1
ATOM 8723 O O . GLN B 1 484 ? 23.797 -37.406 -2.805 1 95.62 484 GLN B O 1
ATOM 8728 N N . ILE B 1 485 ? 24.516 -37.312 -0.659 1 96.31 485 ILE B N 1
ATOM 8729 C CA . ILE B 1 485 ? 24.781 -35.875 -0.719 1 96.31 485 ILE B CA 1
ATOM 8730 C C . ILE B 1 485 ? 26.281 -35.656 -0.938 1 96.31 485 ILE B C 1
ATOM 8732 O O . ILE B 1 485 ? 27.094 -35.938 -0.054 1 96.31 485 ILE B O 1
ATOM 8736 N N . ILE B 1 486 ? 26.594 -35.125 -2.088 1 96.62 486 ILE B N 1
ATOM 8737 C CA . ILE B 1 486 ? 27.984 -34.875 -2.455 1 96.62 486 ILE B CA 1
ATOM 8738 C C . ILE B 1 486 ? 28.359 -33.438 -2.094 1 96.62 486 ILE B C 1
ATOM 8740 O O . ILE B 1 486 ? 27.688 -32.5 -2.502 1 96.62 486 ILE B O 1
ATOM 8744 N N . CYS B 1 487 ? 29.422 -33.25 -1.371 1 95.06 487 CYS B N 1
ATOM 8745 C CA . CYS B 1 487 ? 29.859 -31.922 -0.934 1 95.06 487 CYS B CA 1
ATOM 8746 C C . CYS B 1 487 ? 31.266 -31.625 -1.415 1 95.06 487 CYS B C 1
ATOM 8748 O O . CYS B 1 487 ? 32.188 -32.438 -1.214 1 95.06 487 CYS B O 1
ATOM 8750 N N . VAL B 1 488 ? 31.375 -30.516 -2.064 1 94.56 488 VAL B N 1
ATOM 8751 C CA . VAL B 1 488 ? 32.719 -30.016 -2.395 1 94.56 488 VAL B CA 1
ATOM 8752 C C . VAL B 1 488 ? 33.219 -29.125 -1.267 1 94.56 488 VAL B C 1
ATOM 8754 O O . VAL B 1 488 ? 32.656 -28.062 -1.001 1 94.56 488 VAL B O 1
ATOM 8757 N N . CYS B 1 489 ? 34.188 -29.516 -0.611 1 92.06 489 CYS B N 1
ATOM 8758 C CA . CYS B 1 489 ? 34.719 -28.859 0.573 1 92.06 489 CYS B CA 1
ATOM 8759 C C . CYS B 1 489 ? 36.062 -28.188 0.271 1 92.06 489 CYS B C 1
ATOM 8761 O O . CYS B 1 489 ? 36.281 -27.688 -0.833 1 92.06 489 CYS B O 1
ATOM 8763 N N . ASP B 1 490 ? 36.938 -28.047 1.29 1 89.81 490 ASP B N 1
ATOM 8764 C CA . ASP B 1 490 ? 38.281 -27.484 1.059 1 89.81 490 ASP B CA 1
ATOM 8765 C C . ASP B 1 490 ? 38.969 -28.156 -0.121 1 89.81 490 ASP B C 1
ATOM 8767 O O . ASP B 1 490 ? 39.125 -29.391 -0.127 1 89.81 490 ASP B O 1
ATOM 8771 N N . ILE B 1 491 ? 39.219 -27.438 -1.058 1 87.25 491 ILE B N 1
ATOM 8772 C CA . ILE B 1 491 ? 39.781 -27.969 -2.297 1 87.25 491 ILE B CA 1
ATOM 8773 C C . ILE B 1 491 ? 41.094 -28.719 -2 1 87.25 491 ILE B C 1
ATOM 8775 O O . ILE B 1 491 ? 41.938 -28.219 -1.263 1 87.25 491 ILE B O 1
ATOM 8779 N N . PRO B 1 492 ? 41.219 -29.859 -2.443 1 91.56 492 PRO B N 1
ATOM 8780 C CA . PRO B 1 492 ? 40.469 -30.5 -3.52 1 91.56 492 PRO B CA 1
ATOM 8781 C C . PRO B 1 492 ? 39.5 -31.578 -3.004 1 91.56 492 PRO B C 1
ATOM 8783 O O . PRO B 1 492 ? 39.125 -32.469 -3.756 1 91.56 492 PRO B O 1
ATOM 8786 N N . VAL B 1 493 ? 39.094 -31.516 -1.824 1 93.25 493 VAL B N 1
ATOM 8787 C CA . VAL B 1 493 ? 38.438 -32.625 -1.131 1 93.25 493 VAL B CA 1
ATOM 8788 C C . VAL B 1 493 ? 36.938 -32.625 -1.48 1 93.25 493 VAL B C 1
ATOM 8790 O O . VAL B 1 493 ? 36.281 -31.594 -1.445 1 93.25 493 VAL B O 1
ATOM 8793 N N . VAL B 1 494 ? 36.406 -33.812 -1.872 1 95.12 494 VAL B N 1
ATOM 8794 C CA . VAL B 1 494 ? 34.969 -34.062 -2.09 1 95.12 494 VAL B CA 1
ATOM 8795 C C . VAL B 1 494 ? 34.5 -35.188 -1.175 1 95.12 494 VAL B C 1
ATOM 8797 O O . VAL B 1 494 ? 35.125 -36.219 -1.078 1 95.12 494 VAL B O 1
ATOM 8800 N N . LYS B 1 495 ? 33.406 -34.969 -0.474 1 94.5 495 LYS B N 1
ATOM 8801 C CA . LYS B 1 495 ? 32.844 -35.969 0.432 1 94.5 495 LYS B CA 1
ATOM 8802 C C . LYS B 1 495 ? 31.391 -36.281 0.068 1 94.5 495 LYS B C 1
ATOM 8804 O O . LYS B 1 495 ? 30.672 -35.438 -0.437 1 94.5 495 LYS B O 1
ATOM 8809 N N . ALA B 1 496 ? 31.062 -37.469 0.278 1 95.25 496 ALA B N 1
ATOM 8810 C CA . ALA B 1 496 ? 29.688 -37.938 0.05 1 95.25 496 ALA B CA 1
ATOM 8811 C C . ALA B 1 496 ? 29.062 -38.438 1.349 1 95.25 496 ALA B C 1
ATOM 8813 O O . ALA B 1 496 ? 29.656 -39.219 2.088 1 95.25 496 ALA B O 1
ATOM 8814 N N . TYR B 1 497 ? 27.938 -37.938 1.621 1 94.25 497 TYR B N 1
ATOM 8815 C CA . TYR B 1 497 ? 27.203 -38.344 2.811 1 94.25 497 TYR B CA 1
ATOM 8816 C C . TYR B 1 497 ? 26.031 -39.281 2.441 1 94.25 497 TYR B C 1
ATOM 8818 O O . TYR B 1 497 ? 25.219 -38.938 1.584 1 94.25 497 TYR B O 1
ATOM 8826 N N . SER B 1 498 ? 25.922 -40.375 3.07 1 93.56 498 SER B N 1
ATOM 8827 C CA . SER B 1 498 ? 24.797 -41.281 2.91 1 93.56 498 SER B CA 1
ATOM 8828 C C . SER B 1 498 ? 23.812 -41.156 4.07 1 93.56 498 SER B C 1
ATOM 8830 O O . SER B 1 498 ? 24.078 -41.656 5.172 1 93.56 498 SER B O 1
ATOM 8832 N N . PRO B 1 499 ? 22.734 -40.625 3.816 1 89.94 499 PRO B N 1
ATOM 8833 C CA . PRO B 1 499 ? 21.781 -40.438 4.906 1 89.94 499 PRO B CA 1
ATOM 8834 C C . PRO B 1 499 ? 21.312 -41.781 5.512 1 89.94 499 PRO B C 1
ATOM 8836 O O . PRO B 1 499 ? 21 -41.844 6.703 1 89.94 499 PRO B O 1
ATOM 8839 N N . ASN B 1 500 ? 21.203 -42.812 4.691 1 88 500 ASN B N 1
ATOM 8840 C CA . ASN B 1 500 ? 20.75 -44.125 5.184 1 88 500 ASN B CA 1
ATOM 8841 C C . ASN B 1 500 ? 21.766 -44.719 6.141 1 88 500 ASN B C 1
ATOM 8843 O O . ASN B 1 500 ? 21.391 -45.344 7.133 1 88 500 ASN B O 1
ATOM 8847 N N . ARG B 1 501 ? 22.969 -44.438 5.918 1 88.75 501 ARG B N 1
ATOM 8848 C CA . ARG B 1 501 ? 24.031 -45.031 6.734 1 88.75 501 ARG B CA 1
ATOM 8849 C C . ARG B 1 501 ? 24.547 -44.031 7.766 1 88.75 501 ARG B C 1
ATOM 8851 O O . ARG B 1 501 ? 25.172 -44.406 8.75 1 88.75 501 ARG B O 1
ATOM 8858 N N . GLY B 1 502 ? 24.328 -42.844 7.574 1 87.06 502 GLY B N 1
ATOM 8859 C CA . GLY B 1 502 ? 24.812 -41.781 8.461 1 87.06 502 GLY B CA 1
ATOM 8860 C C . GLY B 1 502 ? 26.328 -41.625 8.422 1 87.06 502 GLY B C 1
ATOM 8861 O O . GLY B 1 502 ? 26.953 -41.344 9.445 1 87.06 502 GLY B O 1
ATOM 8862 N N . GLU B 1 503 ? 26.875 -41.969 7.266 1 90.25 503 GLU B N 1
ATOM 8863 C CA . GLU B 1 503 ? 28.344 -41.969 7.168 1 90.25 503 GLU B CA 1
ATOM 8864 C C . GLU B 1 503 ? 28.812 -41.094 6.012 1 90.25 503 GLU B C 1
ATOM 8866 O O . GLU B 1 503 ? 28.078 -40.875 5.051 1 90.25 503 GLU B O 1
ATOM 8871 N N . TRP B 1 504 ? 30.062 -40.562 6.203 1 91.31 504 TRP B N 1
ATOM 8872 C CA . TRP B 1 504 ? 30.734 -39.781 5.16 1 91.31 504 TRP B CA 1
ATOM 8873 C C . TRP B 1 504 ? 31.781 -40.625 4.441 1 91.31 504 TRP B C 1
ATOM 8875 O O . TRP B 1 504 ? 32.5 -41.438 5.074 1 91.31 504 TRP B O 1
ATOM 8885 N N . LYS B 1 505 ? 31.781 -40.5 3.215 1 92.62 505 LYS B N 1
ATOM 8886 C CA . LYS B 1 505 ? 32.812 -41.125 2.395 1 92.62 505 LYS B CA 1
ATOM 8887 C C . LYS B 1 505 ? 33.531 -40.125 1.522 1 92.62 505 LYS B C 1
ATOM 8889 O O . LYS B 1 505 ? 32.906 -39.219 0.969 1 92.62 505 LYS B O 1
ATOM 8894 N N . ARG B 1 506 ? 34.844 -40.219 1.438 1 93.62 506 ARG B N 1
ATOM 8895 C CA . ARG B 1 506 ? 35.594 -39.312 0.589 1 93.62 506 ARG B CA 1
ATOM 8896 C C . ARG B 1 506 ? 35.656 -39.812 -0.845 1 93.62 506 ARG B C 1
ATOM 8898 O O . ARG B 1 506 ? 35.844 -41.031 -1.072 1 93.62 506 ARG B O 1
ATOM 8905 N N . LEU B 1 507 ? 35.469 -39 -1.77 1 94.94 507 LEU B N 1
ATOM 8906 C CA . LEU B 1 507 ? 35.594 -39.312 -3.191 1 94.94 507 LEU B CA 1
ATOM 8907 C C . LEU B 1 507 ? 36.906 -38.781 -3.76 1 94.94 507 LEU B C 1
ATOM 8909 O O . LEU B 1 507 ? 37.688 -38.188 -3.039 1 94.94 507 LEU B O 1
ATOM 8913 N N . GLY B 1 508 ? 37.062 -39.156 -5.051 1 94.25 508 GLY B N 1
ATOM 8914 C CA . GLY B 1 508 ? 38.281 -38.688 -5.695 1 94.25 508 GLY B CA 1
ATOM 8915 C C . GLY B 1 508 ? 38.406 -37.156 -5.633 1 94.25 508 GLY B C 1
ATOM 8916 O O . GLY B 1 508 ? 37.438 -36.438 -5.766 1 94.25 508 GLY B O 1
ATOM 8917 N N . ASP B 1 509 ? 39.688 -36.688 -5.457 1 94.06 509 ASP B N 1
ATOM 8918 C CA . ASP B 1 509 ? 39.969 -35.25 -5.359 1 94.06 509 ASP B CA 1
ATOM 8919 C C . ASP B 1 509 ? 39.719 -34.531 -6.688 1 94.06 509 ASP B C 1
ATOM 8921 O O . ASP B 1 509 ? 39.938 -35.125 -7.758 1 94.06 509 ASP B O 1
ATOM 8925 N N . ILE B 1 510 ? 39.188 -33.375 -6.578 1 94.25 510 ILE B N 1
ATOM 8926 C CA . ILE B 1 510 ? 38.906 -32.594 -7.785 1 94.25 510 ILE B CA 1
ATOM 8927 C C . ILE B 1 510 ? 40.219 -32 -8.32 1 94.25 510 ILE B C 1
ATOM 8929 O O . ILE B 1 510 ? 41.188 -31.812 -7.574 1 94.25 510 ILE B O 1
ATOM 8933 N N . PRO B 1 511 ? 40.188 -31.719 -9.648 1 91.75 511 PRO B N 1
ATOM 8934 C CA . PRO B 1 511 ? 41.375 -31.047 -10.211 1 91.75 511 PRO B CA 1
ATOM 8935 C C . PRO B 1 511 ? 41.594 -29.641 -9.664 1 91.75 511 PRO B C 1
ATOM 8937 O O . PRO B 1 511 ? 40.625 -28.875 -9.539 1 91.75 511 PRO B O 1
ATOM 8940 N N . ILE B 1 512 ? 42.812 -29.312 -9.344 1 87.56 512 ILE B N 1
ATOM 8941 C CA . ILE B 1 512 ? 43.125 -28.016 -8.75 1 87.56 512 ILE B CA 1
ATOM 8942 C C . ILE B 1 512 ? 43.406 -27 -9.852 1 87.56 512 ILE B C 1
ATOM 8944 O O . ILE B 1 512 ? 44.156 -27.281 -10.789 1 87.56 512 ILE B O 1
ATOM 8948 N N . ASP B 1 513 ? 42.75 -25.969 -9.828 1 83.62 513 ASP B N 1
ATOM 8949 C CA . ASP B 1 513 ? 43.031 -24.812 -10.664 1 83.62 513 ASP B CA 1
ATOM 8950 C C . ASP B 1 513 ? 43.312 -23.578 -9.812 1 83.62 513 ASP B C 1
ATOM 8952 O O . ASP B 1 513 ? 42.438 -23.094 -9.094 1 83.62 513 ASP B O 1
ATOM 8956 N N . SER B 1 514 ? 44.469 -22.984 -9.914 1 80.44 514 SER B N 1
ATOM 8957 C CA . SER B 1 514 ? 44.906 -21.891 -9.07 1 80.44 514 SER B CA 1
ATOM 8958 C C . SER B 1 514 ? 44.094 -20.609 -9.367 1 80.44 514 SER B C 1
ATOM 8960 O O . SER B 1 514 ? 44 -19.719 -8.516 1 80.44 514 SER B O 1
ATOM 8962 N N . ARG B 1 515 ? 43.5 -20.484 -10.484 1 81.12 515 ARG B N 1
ATOM 8963 C CA . ARG B 1 515 ? 42.781 -19.266 -10.852 1 81.12 515 ARG B CA 1
ATOM 8964 C C . ARG B 1 515 ? 41.25 -19.453 -10.688 1 81.12 515 ARG B C 1
ATOM 8966 O O . ARG B 1 515 ? 40.469 -18.641 -11.188 1 81.12 515 ARG B O 1
ATOM 8973 N N . ALA B 1 516 ? 40.969 -20.531 -9.984 1 86 516 ALA B N 1
ATOM 8974 C CA . ALA B 1 516 ? 39.562 -20.812 -9.844 1 86 516 ALA B CA 1
ATOM 8975 C C . ALA B 1 516 ? 38.875 -19.844 -8.875 1 86 516 ALA B C 1
ATOM 8977 O O . ALA B 1 516 ? 39.406 -19.578 -7.797 1 86 516 ALA B O 1
ATOM 8978 N N . LEU B 1 517 ? 37.75 -19.391 -9.344 1 82.62 517 LEU B N 1
ATOM 8979 C CA . LEU B 1 517 ? 37 -18.438 -8.531 1 82.62 517 LEU B CA 1
ATOM 8980 C C . LEU B 1 517 ? 35.875 -19.156 -7.762 1 82.62 517 LEU B C 1
ATOM 8982 O O . LEU B 1 517 ? 35.562 -18.781 -6.625 1 82.62 517 LEU B O 1
ATOM 8986 N N . ASN B 1 518 ? 35.344 -20.109 -8.391 1 87.25 518 ASN B N 1
ATOM 8987 C CA . ASN B 1 518 ? 34.188 -20.781 -7.797 1 87.25 518 ASN B CA 1
ATOM 8988 C C . ASN B 1 518 ? 34.062 -22.219 -8.273 1 87.25 518 ASN B C 1
ATOM 8990 O O . ASN B 1 518 ? 34.5 -22.562 -9.375 1 87.25 518 ASN B O 1
ATOM 8994 N N . TYR B 1 519 ? 33.562 -23.062 -7.395 1 90.12 519 TYR B N 1
ATOM 8995 C CA . TYR B 1 519 ? 33.281 -24.453 -7.715 1 90.12 519 TYR B CA 1
ATOM 8996 C C . TYR B 1 519 ? 31.812 -24.797 -7.539 1 90.12 519 TYR B C 1
ATOM 8998 O O . TYR B 1 519 ? 31.188 -24.359 -6.574 1 90.12 519 TYR B O 1
ATOM 9006 N N . GLN B 1 520 ? 31.344 -25.5 -8.508 1 91.81 520 GLN B N 1
ATOM 9007 C CA . GLN B 1 520 ? 29.969 -26.016 -8.414 1 91.81 520 GLN B CA 1
ATOM 9008 C C . GLN B 1 520 ? 29.922 -27.5 -8.75 1 91.81 520 GLN B C 1
ATOM 9010 O O . GLN B 1 520 ? 30.797 -28.031 -9.438 1 91.81 520 GLN B O 1
ATOM 9015 N N . VAL B 1 521 ? 29.031 -28.156 -8.133 1 94.94 521 VAL B N 1
ATOM 9016 C CA . VAL B 1 521 ? 28.781 -29.562 -8.438 1 94.94 521 VAL B CA 1
ATOM 9017 C C . VAL B 1 521 ? 27.297 -29.797 -8.703 1 94.94 521 VAL B C 1
ATOM 9019 O O . VAL B 1 521 ? 26.453 -29.328 -7.934 1 94.94 521 VAL B O 1
ATOM 9022 N N . ILE B 1 522 ? 26.984 -30.469 -9.836 1 95.12 522 ILE B N 1
ATOM 9023 C CA . ILE B 1 522 ? 25.594 -30.656 -10.188 1 95.12 522 ILE B CA 1
ATOM 9024 C C . ILE B 1 522 ? 25.391 -32.062 -10.758 1 95.12 522 ILE B C 1
ATOM 9026 O O . ILE B 1 522 ? 26.344 -32.719 -11.195 1 95.12 522 ILE B O 1
ATOM 9030 N N . GLN B 1 523 ? 24.188 -32.5 -10.578 1 95 523 GLN B N 1
ATOM 9031 C CA . GLN B 1 523 ? 23.781 -33.75 -11.258 1 95 523 GLN B CA 1
ATOM 9032 C C . GLN B 1 523 ? 23.156 -33.438 -12.617 1 95 523 GLN B C 1
ATOM 9034 O O . GLN B 1 523 ? 22.266 -32.594 -12.719 1 95 523 GLN B O 1
ATOM 9039 N N . HIS B 1 524 ? 23.688 -33.969 -13.633 1 94.56 524 HIS B N 1
ATOM 9040 C CA . HIS B 1 524 ? 23.234 -33.781 -15.008 1 94.56 524 HIS B CA 1
ATOM 9041 C C . HIS B 1 524 ? 23.156 -35.125 -15.742 1 94.56 524 HIS B C 1
ATOM 9043 O O . HIS B 1 524 ? 24.172 -35.812 -15.914 1 94.56 524 HIS B O 1
ATOM 9049 N N . ASN B 1 525 ? 21.984 -35.531 -16.266 1 92.31 525 ASN B N 1
ATOM 9050 C CA . ASN B 1 525 ? 21.766 -36.781 -16.984 1 92.31 525 ASN B CA 1
ATOM 9051 C C . ASN B 1 525 ? 22.328 -37.969 -16.203 1 92.31 525 ASN B C 1
ATOM 9053 O O . ASN B 1 525 ? 23.062 -38.812 -16.75 1 92.31 525 ASN B O 1
ATOM 9057 N N . ASN B 1 526 ? 22.078 -38 -14.953 1 92 526 ASN B N 1
ATOM 9058 C CA . ASN B 1 526 ? 22.484 -39.062 -14.039 1 92 526 ASN B CA 1
ATOM 9059 C C . ASN B 1 526 ? 24 -39.188 -13.914 1 92 526 ASN B C 1
ATOM 9061 O O . ASN B 1 526 ? 24.531 -40.25 -13.633 1 92 526 ASN B O 1
ATOM 9065 N N . LYS B 1 527 ? 24.641 -38.094 -14.258 1 96.06 527 LYS B N 1
ATOM 9066 C CA . LYS B 1 527 ? 26.078 -37.969 -14.062 1 96.06 527 LYS B CA 1
ATOM 9067 C C . LYS B 1 527 ? 26.422 -36.844 -13.102 1 96.06 527 LYS B C 1
ATOM 9069 O O . LYS B 1 527 ? 25.641 -35.906 -12.953 1 96.06 527 LYS B O 1
ATOM 9074 N N . LEU B 1 528 ? 27.531 -37.031 -12.422 1 96.81 528 LEU B N 1
ATOM 9075 C CA . LEU B 1 528 ? 28.016 -36 -11.516 1 96.81 528 LEU B CA 1
ATOM 9076 C C . LEU B 1 528 ? 29.031 -35.094 -12.219 1 96.81 528 LEU B C 1
ATOM 9078 O O . LEU B 1 528 ? 30.047 -35.594 -12.711 1 96.81 528 LEU B O 1
ATOM 9082 N N . LEU B 1 529 ? 28.734 -33.844 -12.266 1 96.62 529 LEU B N 1
ATOM 9083 C CA . LEU B 1 529 ? 29.594 -32.875 -12.977 1 96.62 529 LEU B CA 1
ATOM 9084 C C . LEU B 1 529 ? 30.156 -31.828 -12.016 1 96.62 529 LEU B C 1
ATOM 9086 O O . LEU B 1 529 ? 29.453 -31.359 -11.125 1 96.62 529 LEU B O 1
ATOM 9090 N N . LEU B 1 530 ? 31.359 -31.547 -12.203 1 96 530 LEU B N 1
ATOM 9091 C CA . LEU B 1 530 ? 32.031 -30.469 -11.492 1 96 530 LEU B CA 1
ATOM 9092 C C . LEU B 1 530 ? 32.25 -29.266 -12.406 1 96 530 LEU B C 1
ATOM 9094 O O . LEU B 1 530 ? 32.75 -29.422 -13.516 1 96 530 LEU B O 1
ATOM 9098 N N . LEU B 1 531 ? 31.812 -28.125 -12 1 93.56 531 LEU B N 1
ATOM 9099 C CA . LEU B 1 531 ? 32 -26.891 -12.758 1 93.56 531 LEU B CA 1
ATOM 9100 C C . LEU B 1 531 ? 32.969 -25.953 -12.039 1 93.56 531 LEU B C 1
ATOM 9102 O O . LEU B 1 531 ? 32.719 -25.547 -10.906 1 93.56 531 LEU B O 1
ATOM 9106 N N . THR B 1 532 ? 34.031 -25.625 -12.648 1 92.44 532 THR B N 1
ATOM 9107 C CA . THR B 1 532 ? 35.031 -24.719 -12.109 1 92.44 532 THR B CA 1
ATOM 9108 C C . THR B 1 532 ? 35.094 -23.422 -12.898 1 92.44 532 THR B C 1
ATOM 9110 O O . THR B 1 532 ? 35.344 -23.422 -14.102 1 92.44 532 THR B O 1
ATOM 9113 N N . GLN B 1 533 ? 34.812 -22.375 -12.227 1 89.06 533 GLN B N 1
ATOM 9114 C CA . GLN B 1 533 ? 34.781 -21.062 -12.867 1 89.06 533 GLN B CA 1
ATOM 9115 C C . GLN B 1 533 ? 36.125 -20.359 -12.703 1 89.06 533 GLN B C 1
ATOM 9117 O O . GLN B 1 533 ? 36.656 -20.281 -11.594 1 89.06 533 GLN B O 1
ATOM 9122 N N . THR B 1 534 ? 36.625 -19.891 -13.812 1 87.25 534 THR B N 1
ATOM 9123 C CA . THR B 1 534 ? 37.875 -19.125 -13.805 1 87.25 534 THR B CA 1
ATOM 9124 C C . THR B 1 534 ? 37.688 -17.781 -14.508 1 87.25 534 THR B C 1
ATOM 9126 O O . THR B 1 534 ? 36.938 -17.688 -15.484 1 87.25 534 THR B O 1
ATOM 9129 N N . LEU B 1 535 ? 38.219 -16.766 -13.883 1 81.88 535 LEU B N 1
ATOM 9130 C CA . LEU B 1 535 ? 38.156 -15.438 -14.508 1 81.88 535 LEU B CA 1
ATOM 9131 C C . LEU B 1 535 ? 39.312 -15.266 -15.508 1 81.88 535 LEU B C 1
ATOM 9133 O O . LEU B 1 535 ? 40.469 -15.508 -15.188 1 81.88 535 LEU B O 1
ATOM 9137 N N . LEU B 1 536 ? 38.844 -14.969 -16.703 1 76.44 536 LEU B N 1
ATOM 9138 C CA . LEU B 1 536 ? 39.844 -14.695 -17.719 1 76.44 536 LEU B CA 1
ATOM 9139 C C . LEU B 1 536 ? 40.062 -13.188 -17.891 1 76.44 536 LEU B C 1
ATOM 9141 O O . LEU B 1 536 ? 39.469 -12.398 -17.141 1 76.44 536 LEU B O 1
ATOM 9145 N N . GLN B 1 537 ? 40.938 -12.789 -18.828 1 67.19 537 GLN B N 1
ATOM 9146 C CA . GLN B 1 537 ? 41.156 -11.383 -19.141 1 67.19 537 GLN B CA 1
ATOM 9147 C C . GLN B 1 537 ? 39.906 -10.734 -19.703 1 67.19 537 GLN B C 1
ATOM 9149 O O . GLN B 1 537 ? 39.062 -11.406 -20.328 1 67.19 537 GLN B O 1
ATOM 9154 N N . HIS B 1 538 ? 39.531 -9.477 -19.5 1 60.5 538 HIS B N 1
ATOM 9155 C CA . HIS B 1 538 ? 38.469 -8.633 -20.016 1 60.5 538 HIS B CA 1
ATOM 9156 C C . HIS B 1 538 ? 37.125 -9.047 -19.438 1 60.5 538 HIS B C 1
ATOM 9158 O O . HIS B 1 538 ? 36.094 -9.023 -20.141 1 60.5 538 HIS B O 1
ATOM 9164 N N . ASN B 1 539 ? 37.062 -9.602 -18.359 1 63.81 539 ASN B N 1
ATOM 9165 C CA . ASN B 1 539 ? 35.844 -9.883 -17.578 1 63.81 539 ASN B CA 1
ATOM 9166 C C . ASN B 1 539 ? 35.062 -11.055 -18.156 1 63.81 539 ASN B C 1
ATOM 9168 O O . ASN B 1 539 ? 33.844 -11.062 -18.109 1 63.81 539 ASN B O 1
ATOM 9172 N N . LYS B 1 540 ? 35.781 -11.875 -18.891 1 73.69 540 LYS B N 1
ATOM 9173 C CA . LYS B 1 540 ? 35.156 -13.102 -19.391 1 73.69 540 LYS B CA 1
ATOM 9174 C C . LYS B 1 540 ? 35.438 -14.266 -18.438 1 73.69 540 LYS B C 1
ATOM 9176 O O . LYS B 1 540 ? 36.531 -14.383 -17.875 1 73.69 540 LYS B O 1
ATOM 9181 N N . ASN B 1 541 ? 34.375 -15.055 -18.219 1 80.56 541 ASN B N 1
ATOM 9182 C CA . ASN B 1 541 ? 34.469 -16.219 -17.344 1 80.56 541 ASN B CA 1
ATOM 9183 C C . ASN B 1 541 ? 34.562 -17.516 -18.156 1 80.56 541 ASN B C 1
ATOM 9185 O O . ASN B 1 541 ? 33.875 -17.656 -19.172 1 80.56 541 ASN B O 1
ATOM 9189 N N . ARG B 1 542 ? 35.469 -18.312 -17.781 1 86.19 542 ARG B N 1
ATOM 9190 C CA . ARG B 1 542 ? 35.562 -19.656 -18.312 1 86.19 542 ARG B CA 1
ATOM 9191 C C . ARG B 1 542 ? 35.062 -20.688 -17.297 1 86.19 542 ARG B C 1
ATOM 9193 O O . ARG B 1 542 ? 35.469 -20.641 -16.125 1 86.19 542 ARG B O 1
ATOM 9200 N N . VAL B 1 543 ? 34.25 -21.578 -17.766 1 90.12 543 VAL B N 1
ATOM 9201 C CA . VAL B 1 543 ? 33.75 -22.672 -16.922 1 90.12 543 VAL B CA 1
ATOM 9202 C C . VAL B 1 543 ? 34.25 -24 -17.453 1 90.12 543 VAL B C 1
ATOM 9204 O O . VAL B 1 543 ? 33.906 -24.422 -18.562 1 90.12 543 VAL B O 1
ATOM 9207 N N . LEU B 1 544 ? 35.094 -24.641 -16.656 1 92.31 544 LEU B N 1
ATOM 9208 C CA . LEU B 1 544 ? 35.562 -25.984 -16.984 1 92.31 544 LEU B CA 1
ATOM 9209 C C . LEU B 1 544 ? 34.656 -27.031 -16.375 1 92.31 544 LEU B C 1
ATOM 9211 O O . LEU B 1 544 ? 34.375 -27 -15.172 1 92.31 544 LEU B O 1
ATOM 9215 N N . ILE B 1 545 ? 34.156 -27.922 -17.188 1 94.38 545 ILE B N 1
ATOM 9216 C CA . ILE B 1 545 ? 33.25 -28.969 -16.734 1 94.38 545 ILE B CA 1
ATOM 9217 C C . ILE B 1 545 ? 33.969 -30.312 -16.703 1 94.38 545 ILE B C 1
ATOM 9219 O O . ILE B 1 545 ? 34.531 -30.75 -17.703 1 94.38 545 ILE B O 1
ATOM 9223 N N . HIS B 1 546 ? 33.969 -30.969 -15.523 1 96.25 546 HIS B N 1
ATOM 9224 C CA . HIS B 1 546 ? 34.531 -32.312 -15.344 1 96.25 546 HIS B CA 1
ATOM 9225 C C . HIS B 1 546 ? 33.438 -33.312 -14.945 1 96.25 546 HIS B C 1
ATOM 9227 O O . HIS B 1 546 ? 32.5 -32.938 -14.234 1 96.25 546 HIS B O 1
ATOM 9233 N N . GLU B 1 547 ? 33.531 -34.469 -15.453 1 97.12 547 GLU B N 1
ATOM 9234 C CA . GLU B 1 547 ? 32.625 -35.531 -15.102 1 97.12 547 GLU B CA 1
ATOM 9235 C C . GLU B 1 547 ? 33.312 -36.531 -14.172 1 97.12 547 GLU B C 1
ATOM 9237 O O . GLU B 1 547 ? 34.438 -36.938 -14.398 1 97.12 547 GLU B O 1
ATOM 9242 N N . TYR B 1 548 ? 32.625 -36.906 -13.172 1 96.94 548 TYR B N 1
ATOM 9243 C CA . TYR B 1 548 ? 33.156 -37.906 -12.219 1 96.94 548 TYR B CA 1
ATOM 9244 C C . TYR B 1 548 ? 32.969 -39.312 -12.742 1 96.94 548 TYR B C 1
ATOM 9246 O O . TYR B 1 548 ? 31.891 -39.688 -13.188 1 96.94 548 TYR B O 1
ATOM 9254 N N . ASP B 1 549 ? 34 -40.062 -12.711 1 94.94 549 ASP B N 1
ATOM 9255 C CA . ASP B 1 549 ? 33.969 -41.469 -13.062 1 94.94 549 ASP B CA 1
ATOM 9256 C C . ASP B 1 549 ? 34 -42.344 -11.805 1 94.94 549 ASP B C 1
ATOM 9258 O O . ASP B 1 549 ? 35.062 -42.531 -11.203 1 94.94 549 ASP B O 1
ATOM 9262 N N . PRO B 1 550 ? 32.938 -42.875 -11.492 1 91.25 550 PRO B N 1
ATOM 9263 C CA . PRO B 1 550 ? 32.906 -43.688 -10.258 1 91.25 550 PRO B CA 1
ATOM 9264 C C . PRO B 1 550 ? 33.781 -44.938 -10.336 1 91.25 550 PRO B C 1
ATOM 9266 O O . PRO B 1 550 ? 34.25 -45.406 -9.305 1 91.25 550 PRO B O 1
ATOM 9269 N N . ALA B 1 551 ? 34.031 -45.469 -11.492 1 93.06 551 ALA B N 1
ATOM 9270 C CA . ALA B 1 551 ? 34.844 -46.656 -11.656 1 93.06 551 ALA B CA 1
ATOM 9271 C C . ALA B 1 551 ? 36.312 -46.375 -11.336 1 93.06 551 ALA B C 1
ATOM 9273 O O . ALA B 1 551 ? 36.969 -47.188 -10.672 1 93.06 551 ALA B O 1
ATOM 9274 N N . ARG B 1 552 ? 36.781 -45.25 -11.688 1 94.38 552 ARG B N 1
ATOM 9275 C CA . ARG B 1 552 ? 38.188 -44.906 -11.5 1 94.38 552 ARG B CA 1
ATOM 9276 C C . ARG B 1 552 ? 38.344 -43.906 -10.359 1 94.38 552 ARG B C 1
ATOM 9278 O O . ARG B 1 552 ? 39.469 -43.594 -9.969 1 94.38 552 ARG B O 1
ATOM 9285 N N . ASP B 1 553 ? 37.25 -43.469 -9.789 1 94.56 553 ASP B N 1
ATOM 9286 C CA . ASP B 1 553 ? 37.25 -42.469 -8.727 1 94.56 553 ASP B CA 1
ATOM 9287 C C . ASP B 1 553 ? 38.094 -41.281 -9.117 1 94.56 553 ASP B C 1
ATOM 9289 O O . ASP B 1 553 ? 38.969 -40.844 -8.359 1 94.56 553 ASP B O 1
ATOM 9293 N N . THR B 1 554 ? 37.938 -40.844 -10.336 1 94.69 554 THR B N 1
ATOM 9294 C CA . THR B 1 554 ? 38.625 -39.688 -10.867 1 94.69 554 THR B CA 1
ATOM 9295 C C . THR B 1 554 ? 37.688 -38.781 -11.656 1 94.69 554 THR B C 1
ATOM 9297 O O . THR B 1 554 ? 36.531 -39.156 -11.906 1 94.69 554 THR B O 1
ATOM 9300 N N . TRP B 1 555 ? 38.156 -37.594 -11.914 1 96.12 555 TRP B N 1
ATOM 9301 C CA . TRP B 1 555 ? 37.375 -36.625 -12.664 1 96.12 555 TRP B CA 1
ATOM 9302 C C . TRP B 1 555 ? 37.938 -36.438 -14.07 1 96.12 555 TRP B C 1
ATOM 9304 O O . TRP B 1 555 ? 39.156 -36.219 -14.234 1 96.12 555 TRP B O 1
ATOM 9314 N N . LYS B 1 556 ? 37.031 -36.531 -15.031 1 95.44 556 LYS B N 1
ATOM 9315 C CA . LYS B 1 556 ? 37.469 -36.406 -16.422 1 95.44 556 LYS B CA 1
ATOM 9316 C C . LYS B 1 556 ? 36.969 -35.094 -17.031 1 95.44 556 LYS B C 1
ATOM 9318 O O . LYS B 1 556 ? 35.844 -34.688 -16.766 1 95.44 556 LYS B O 1
ATOM 9323 N N . ASN B 1 557 ? 37.812 -34.5 -17.844 1 93.5 557 ASN B N 1
ATOM 9324 C CA . ASN B 1 557 ? 37.438 -33.25 -18.516 1 93.5 557 ASN B CA 1
ATOM 9325 C C . ASN B 1 557 ? 36.438 -33.5 -19.641 1 93.5 557 ASN B C 1
ATOM 9327 O O . ASN B 1 557 ? 36.625 -34.406 -20.469 1 93.5 557 ASN B O 1
ATOM 9331 N N . VAL B 1 558 ? 35.406 -32.719 -19.672 1 92.81 558 VAL B N 1
ATOM 9332 C CA . VAL B 1 558 ? 34.344 -32.875 -20.672 1 92.81 558 VAL B CA 1
ATOM 9333 C C . VAL B 1 558 ? 34.344 -31.703 -21.625 1 92.81 558 VAL B C 1
ATOM 9335 O O . VAL B 1 558 ? 34.438 -31.875 -22.844 1 92.81 558 VAL B O 1
ATOM 9338 N N . MET B 1 559 ? 34.188 -30.484 -21.062 1 90.12 559 MET B N 1
ATOM 9339 C CA . MET B 1 559 ? 34 -29.297 -21.906 1 90.12 559 MET B CA 1
ATOM 9340 C C . MET B 1 559 ? 34.406 -28.047 -21.141 1 90.12 559 MET B C 1
ATOM 9342 O O . MET B 1 559 ? 34.469 -28.031 -19.906 1 90.12 559 MET B O 1
ATOM 9346 N N . ALA B 1 560 ? 34.75 -27.016 -21.891 1 88.38 560 ALA B N 1
ATOM 9347 C CA . ALA B 1 560 ? 34.938 -25.672 -21.359 1 88.38 560 ALA B CA 1
ATOM 9348 C C . ALA B 1 560 ? 33.969 -24.688 -22.047 1 88.38 560 ALA B C 1
ATOM 9350 O O . ALA B 1 560 ? 33.781 -24.75 -23.25 1 88.38 560 ALA B O 1
ATOM 9351 N N . VAL B 1 561 ? 33.375 -24 -21.219 1 86.25 561 VAL B N 1
ATOM 9352 C CA . VAL B 1 561 ? 32.438 -23.031 -21.766 1 86.25 561 VAL B CA 1
ATOM 9353 C C . VAL B 1 561 ? 32.812 -21.625 -21.312 1 86.25 561 VAL B C 1
ATOM 9355 O O . VAL B 1 561 ? 33.219 -21.422 -20.156 1 86.25 561 VAL B O 1
ATOM 9358 N N . TYR B 1 562 ? 32.594 -20.641 -22.172 1 80.81 562 TYR B N 1
ATOM 9359 C CA . TYR B 1 562 ? 32.875 -19.234 -21.859 1 80.81 562 TYR B CA 1
ATOM 9360 C C . TYR B 1 562 ? 31.609 -18.438 -21.688 1 80.81 562 TYR B C 1
ATOM 9362 O O . TYR B 1 562 ? 30.719 -18.5 -22.547 1 80.81 562 TYR B O 1
ATOM 9370 N N . VAL B 1 563 ? 31.5 -17.891 -20.594 1 76 563 VAL B N 1
ATOM 9371 C CA . VAL B 1 563 ? 30.297 -17.125 -20.266 1 76 563 VAL B CA 1
ATOM 9372 C C . VAL B 1 563 ? 30.672 -15.719 -19.828 1 76 563 VAL B C 1
ATOM 9374 O O . VAL B 1 563 ? 31.719 -15.516 -19.203 1 76 563 VAL B O 1
ATOM 9377 N N . SER B 1 564 ? 29.922 -14.711 -20.219 1 69.94 564 SER B N 1
ATOM 9378 C CA . SER B 1 564 ? 30.203 -13.328 -19.859 1 69.94 564 SER B CA 1
ATOM 9379 C C . SER B 1 564 ? 29.969 -13.078 -18.375 1 69.94 564 SER B C 1
ATOM 9381 O O . SER B 1 564 ? 30.797 -12.461 -17.688 1 69.94 564 SER B O 1
ATOM 9383 N N . THR B 1 565 ? 28.781 -13.375 -17.938 1 71.31 565 THR B N 1
ATOM 9384 C CA . THR B 1 565 ? 28.453 -13.156 -16.531 1 71.31 565 THR B CA 1
ATOM 9385 C C . THR B 1 565 ? 27.922 -14.438 -15.891 1 71.31 565 THR B C 1
ATOM 9387 O O . THR B 1 565 ? 27.141 -15.164 -16.516 1 71.31 565 THR B O 1
ATOM 9390 N N . LEU B 1 566 ? 28.656 -14.859 -14.891 1 69.62 566 LEU B N 1
ATOM 9391 C CA . LEU B 1 566 ? 28.203 -16.078 -14.234 1 69.62 566 LEU B CA 1
ATOM 9392 C C . LEU B 1 566 ? 27.984 -15.852 -12.742 1 69.62 566 LEU B C 1
ATOM 9394 O O . LEU B 1 566 ? 28.891 -15.375 -12.055 1 69.62 566 LEU B O 1
ATOM 9398 N N . GLY B 1 567 ? 26.75 -16.094 -12.391 1 66.94 567 GLY B N 1
ATOM 9399 C CA . GLY B 1 567 ? 26.469 -16.094 -10.969 1 66.94 567 GLY B CA 1
ATOM 9400 C C . GLY B 1 567 ? 26.75 -17.438 -10.305 1 66.94 567 GLY B C 1
ATOM 9401 O O . GLY B 1 567 ? 27.25 -18.359 -10.945 1 66.94 567 GLY B O 1
ATOM 9402 N N . PRO B 1 568 ? 26.516 -17.516 -9.07 1 64.69 568 PRO B N 1
ATOM 9403 C CA . PRO B 1 568 ? 26.844 -18.703 -8.273 1 64.69 568 PRO B CA 1
ATOM 9404 C C . PRO B 1 568 ? 25.859 -19.844 -8.477 1 64.69 568 PRO B C 1
ATOM 9406 O O . PRO B 1 568 ? 26.078 -20.953 -7.965 1 64.69 568 PRO B O 1
ATOM 9409 N N . VAL B 1 569 ? 24.906 -19.641 -9.289 1 77.06 569 VAL B N 1
ATOM 9410 C CA . VAL B 1 569 ? 23.875 -20.672 -9.32 1 77.06 569 VAL B CA 1
ATOM 9411 C C . VAL B 1 569 ? 23.797 -21.297 -10.711 1 77.06 569 VAL B C 1
ATOM 9413 O O . VAL B 1 569 ? 23.781 -20.578 -11.719 1 77.06 569 VAL B O 1
ATOM 9416 N N . CYS B 1 570 ? 23.875 -22.609 -10.703 1 89.25 570 CYS B N 1
ATOM 9417 C CA . CYS B 1 570 ? 23.672 -23.391 -11.914 1 89.25 570 CYS B CA 1
ATOM 9418 C C . CYS B 1 570 ? 22.688 -24.531 -11.656 1 89.25 570 CYS B C 1
ATOM 9420 O O . CYS B 1 570 ? 22.703 -25.141 -10.586 1 89.25 570 CYS B O 1
ATOM 9422 N N . VAL B 1 571 ? 21.812 -24.719 -12.586 1 93.38 571 VAL B N 1
ATOM 9423 C CA . VAL B 1 571 ? 20.812 -25.766 -12.438 1 93.38 571 VAL B CA 1
ATOM 9424 C C . VAL B 1 571 ? 20.734 -26.594 -13.711 1 93.38 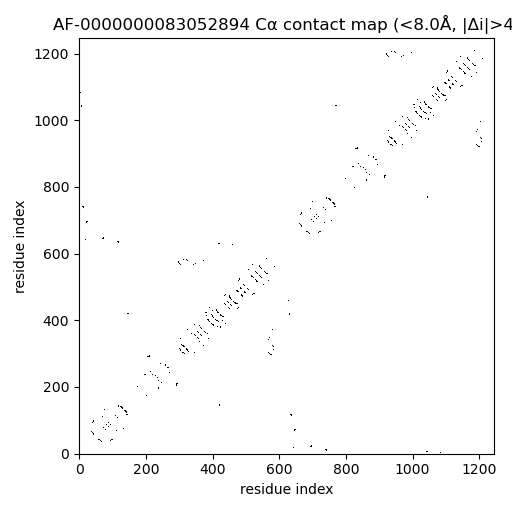571 VAL B C 1
ATOM 9426 O O . VAL B 1 571 ? 20.969 -26.094 -14.812 1 93.38 571 VAL B O 1
ATOM 9429 N N . SER B 1 572 ? 20.547 -27.844 -13.523 1 95.31 572 SER B N 1
ATOM 9430 C CA . SER B 1 572 ? 20.312 -28.734 -14.656 1 95.31 572 SER B CA 1
ATOM 9431 C C . SER B 1 572 ? 18.828 -29.078 -14.773 1 95.31 572 SER B C 1
ATOM 9433 O O . SER B 1 572 ? 18.203 -29.5 -13.797 1 95.31 572 SER B O 1
ATOM 9435 N N . THR B 1 573 ? 18.25 -28.859 -15.906 1 95 573 THR B N 1
ATOM 9436 C CA . THR B 1 573 ? 16.844 -29.172 -16.125 1 95 573 THR B CA 1
ATOM 9437 C C . THR B 1 573 ? 16.562 -29.438 -17.594 1 95 573 THR B C 1
ATOM 9439 O O . THR B 1 573 ? 17.375 -29.109 -18.453 1 95 573 THR B O 1
ATOM 9442 N N . ARG B 1 574 ? 15.477 -30.109 -17.781 1 94.75 574 ARG B N 1
ATOM 9443 C CA . ARG B 1 574 ? 15.055 -30.422 -19.141 1 94.75 574 ARG B CA 1
ATOM 9444 C C . ARG B 1 574 ? 14.43 -29.203 -19.812 1 94.75 574 ARG B C 1
ATOM 9446 O O . ARG B 1 574 ? 13.562 -28.547 -19.234 1 94.75 574 ARG B O 1
ATOM 9453 N N . VAL B 1 575 ? 14.953 -28.844 -21.031 1 95.31 575 VAL B N 1
ATOM 9454 C CA . VAL B 1 575 ? 14.445 -27.688 -21.766 1 95.31 575 VAL B CA 1
ATOM 9455 C C . VAL B 1 575 ? 14.211 -28.078 -23.234 1 95.31 575 VAL B C 1
ATOM 9457 O O . VAL B 1 575 ? 14.477 -29.219 -23.625 1 95.31 575 VAL B O 1
ATOM 9460 N N . TYR B 1 576 ? 13.5 -27.156 -23.953 1 95.94 576 TYR B N 1
ATOM 9461 C CA . TYR B 1 576 ? 13.273 -27.297 -25.391 1 95.94 576 TYR B CA 1
ATOM 9462 C C . TYR B 1 576 ? 14.141 -26.328 -26.188 1 95.94 576 TYR B C 1
ATOM 9464 O O . TYR B 1 576 ? 13.758 -25.172 -26.391 1 95.94 576 TYR B O 1
ATOM 9472 N N . PRO B 1 577 ? 15.242 -26.766 -26.703 1 93.75 577 PRO B N 1
ATOM 9473 C CA . PRO B 1 577 ? 16.172 -25.891 -27.406 1 93.75 577 PRO B CA 1
ATOM 9474 C C . PRO B 1 577 ? 15.508 -25.141 -28.562 1 93.75 577 PRO B C 1
ATOM 9476 O O . PRO B 1 577 ? 15.898 -24.016 -28.891 1 93.75 577 PRO B O 1
ATOM 9479 N N . THR B 1 578 ? 14.539 -25.781 -29.188 1 92.44 578 THR B N 1
ATOM 9480 C CA . THR B 1 578 ? 13.844 -25.172 -30.328 1 92.44 578 THR B CA 1
ATOM 9481 C C . THR B 1 578 ? 13.156 -23.875 -29.906 1 92.44 578 THR B C 1
ATOM 9483 O O . THR B 1 578 ? 12.867 -23.016 -30.75 1 92.44 578 THR B O 1
ATOM 9486 N N . CYS B 1 579 ? 12.898 -23.781 -28.625 1 94.38 579 CYS B N 1
ATOM 9487 C CA . CYS B 1 579 ? 12.18 -22.609 -28.125 1 94.38 579 CYS B CA 1
ATOM 9488 C C . CYS B 1 579 ? 13.148 -21.578 -27.547 1 94.38 579 CYS B C 1
ATOM 9490 O O . CYS B 1 579 ? 12.734 -20.516 -27.094 1 94.38 579 CYS B O 1
ATOM 9492 N N . LEU B 1 580 ? 14.414 -21.891 -27.547 1 94.25 580 LEU B N 1
ATOM 9493 C CA . LEU B 1 580 ? 15.422 -21 -26.969 1 94.25 580 LEU B CA 1
ATOM 9494 C C . LEU B 1 580 ? 16.109 -20.188 -28.047 1 94.25 580 LEU B C 1
ATOM 9496 O O . LEU B 1 580 ? 15.938 -20.453 -29.234 1 94.25 580 LEU B O 1
ATOM 9500 N N . GLY B 1 581 ? 16.781 -19.094 -27.609 1 90.5 581 GLY B N 1
ATOM 9501 C CA . GLY B 1 581 ? 17.562 -18.297 -28.547 1 90.5 581 GLY B CA 1
ATOM 9502 C C . GLY B 1 581 ? 18.922 -18.875 -28.859 1 90.5 581 GLY B C 1
ATOM 9503 O O . GLY B 1 581 ? 19.531 -19.547 -28 1 90.5 581 GLY B O 1
ATOM 9504 N N . SER B 1 582 ? 19.312 -18.734 -30.062 1 82.44 582 SER B N 1
ATOM 9505 C CA . SER B 1 582 ? 20.609 -19.25 -30.469 1 82.44 582 SER B CA 1
ATOM 9506 C C . SER B 1 582 ? 21.75 -18.438 -29.859 1 82.44 582 SER B C 1
ATOM 9508 O O . SER B 1 582 ? 21.688 -17.219 -29.797 1 82.44 582 SER B O 1
ATOM 9510 N N . ALA B 1 583 ? 22.531 -19.078 -29.062 1 74.44 583 ALA B N 1
ATOM 9511 C CA . ALA B 1 583 ? 23.703 -18.422 -28.484 1 74.44 583 ALA B CA 1
ATOM 9512 C C . ALA B 1 583 ? 24.922 -18.625 -29.375 1 74.44 583 ALA B C 1
ATOM 9514 O O . ALA B 1 583 ? 25.188 -19.734 -29.828 1 74.44 583 ALA B O 1
ATOM 9515 N N . HIS B 1 584 ? 25.234 -18.047 -30.5 1 57.31 584 HIS B N 1
ATOM 9516 C CA . HIS B 1 584 ? 26.484 -18.25 -31.25 1 57.31 584 HIS B CA 1
ATOM 9517 C C . HIS B 1 584 ? 27.688 -18.328 -30.312 1 57.31 584 HIS B C 1
ATOM 9519 O O . HIS B 1 584 ? 27.688 -17.688 -29.266 1 57.31 584 HIS B O 1
ATOM 9525 N N . SER B 1 585 ? 28.484 -19.375 -30.578 1 48.22 585 SER B N 1
ATOM 9526 C CA . SER B 1 585 ? 29.719 -19.781 -29.906 1 48.22 585 SER B CA 1
ATOM 9527 C C . SER B 1 585 ? 30.594 -18.578 -29.578 1 48.22 585 SER B C 1
ATOM 9529 O O . SER B 1 585 ? 31.031 -17.859 -30.469 1 48.22 585 SER B O 1
ATOM 9531 N N . PHE B 1 586 ? 30.5 -17.875 -28.75 1 41.69 586 PHE B N 1
ATOM 9532 C CA . PHE B 1 586 ? 31.672 -17.125 -28.344 1 41.69 586 PHE B CA 1
ATOM 9533 C C . PHE B 1 586 ? 32.875 -18.031 -28.203 1 41.69 586 PHE B C 1
ATOM 9535 O O . PHE B 1 586 ? 33.125 -18.609 -27.125 1 41.69 586 PHE B O 1
ATOM 9542 N N . SER B 1 587 ? 33.094 -19.094 -28.984 1 39.28 587 SER B N 1
ATOM 9543 C CA . SER B 1 587 ? 34.281 -19.953 -28.938 1 39.28 587 SER B CA 1
ATOM 9544 C C . SER B 1 587 ? 35.531 -19.172 -28.516 1 39.28 587 SER B C 1
ATOM 9546 O O . SER B 1 587 ? 35.531 -17.938 -28.531 1 39.28 587 SER B O 1
ATOM 9548 N N . ALA B 1 588 ? 36.812 -19.859 -29.047 1 33 588 ALA B N 1
ATOM 9549 C CA . ALA B 1 588 ? 38.25 -19.953 -28.781 1 33 588 ALA B CA 1
ATOM 9550 C C . ALA B 1 588 ? 38.906 -18.578 -28.797 1 33 588 ALA B C 1
ATOM 9552 O O . ALA B 1 588 ? 39.562 -18.172 -27.828 1 33 588 ALA B O 1
ATOM 9553 N N . GLU B 1 589 ? 39.875 -18.5 -29.922 1 32.69 589 GLU B N 1
ATOM 9554 C CA . GLU B 1 589 ? 41.25 -18.031 -30.125 1 32.69 589 GLU B CA 1
ATOM 9555 C C . GLU B 1 589 ? 41.281 -16.547 -30.453 1 32.69 589 GLU B C 1
ATOM 9557 O O . GLU B 1 589 ? 41.406 -16.156 -31.609 1 32.69 589 GLU B O 1
ATOM 9562 N N . GLU B 1 590 ? 40.469 -15.75 -30.203 1 31.78 590 GLU B N 1
ATOM 9563 C CA . GLU B 1 590 ? 41.094 -14.555 -30.75 1 31.78 590 GLU B CA 1
ATOM 9564 C C . GLU B 1 590 ? 42.531 -14.422 -30.25 1 31.78 590 GLU B C 1
ATOM 9566 O O . GLU B 1 590 ? 42.812 -14.492 -29.047 1 31.78 590 GLU B O 1
ATOM 9571 N N . ASP B 1 591 ? 43.656 -14.812 -31.172 1 29.42 591 ASP B N 1
ATOM 9572 C CA . ASP B 1 591 ? 45.062 -14.422 -31.125 1 29.42 591 ASP B CA 1
ATOM 9573 C C . ASP B 1 591 ? 45.219 -13.047 -30.484 1 29.42 591 ASP B C 1
ATOM 9575 O O . ASP B 1 591 ? 46.031 -12.875 -29.578 1 29.42 591 ASP B O 1
ATOM 9579 N N . ASP B 1 592 ? 45.375 -12 -31.516 1 27.12 592 ASP B N 1
ATOM 9580 C CA . ASP B 1 592 ? 46.25 -10.82 -31.547 1 27.12 592 ASP B CA 1
ATOM 9581 C C . ASP B 1 592 ? 45.875 -9.852 -30.422 1 27.12 592 ASP B C 1
ATOM 9583 O O . ASP B 1 592 ? 44.719 -9.695 -30.078 1 27.12 592 ASP B O 1
ATOM 9587 N N . ASP B 1 593 ? 47 -9.422 -29.609 1 27.38 593 ASP B N 1
ATOM 9588 C CA . ASP B 1 593 ? 47.438 -8.438 -28.625 1 27.38 593 ASP B CA 1
ATOM 9589 C C . ASP B 1 593 ? 46.875 -7.051 -28.953 1 27.38 593 ASP B C 1
ATOM 9591 O O . ASP B 1 593 ? 47.375 -6.043 -28.438 1 27.38 593 ASP B O 1
ATOM 9595 N N . SER B 1 594 ? 46.344 -6.785 -30.172 1 25.14 594 SER B N 1
ATOM 9596 C CA . SER B 1 594 ? 46.406 -5.332 -30.266 1 25.14 594 SER B CA 1
ATOM 9597 C C . SER B 1 594 ? 45.625 -4.656 -29.156 1 25.14 594 SER B C 1
ATOM 9599 O O . SER B 1 594 ? 44.469 -5.012 -28.922 1 25.14 594 SER B O 1
ATOM 9601 N N . GLY B 1 595 ? 46.344 -4.156 -28.125 1 22.94 595 GLY B N 1
ATOM 9602 C CA . GLY B 1 595 ? 46.125 -3.314 -26.969 1 22.94 595 GLY B CA 1
ATOM 9603 C C . GLY B 1 595 ? 45.125 -2.215 -27.188 1 22.94 595 GLY B C 1
ATOM 9604 O O . GLY B 1 595 ? 45.281 -1.09 -26.719 1 22.94 595 GLY B O 1
ATOM 9605 N N . SER B 1 596 ? 44.156 -2.346 -28.141 1 22.84 596 SER B N 1
ATOM 9606 C CA . SER B 1 596 ? 43.531 -1.031 -28.125 1 22.84 596 SER B CA 1
ATOM 9607 C C . SER B 1 596 ? 43 -0.686 -26.734 1 22.84 596 SER B C 1
ATOM 9609 O O . SER B 1 596 ? 42.312 -1.484 -26.109 1 22.84 596 SER B O 1
ATOM 9611 N N . SER B 1 597 ? 43.844 0.03 -25.984 1 22.38 597 SER B N 1
ATOM 9612 C CA . SER B 1 597 ? 43.656 0.819 -24.781 1 22.38 597 SER B CA 1
ATOM 9613 C C . SER B 1 597 ? 42.312 1.536 -24.781 1 22.38 597 SER B C 1
ATOM 9615 O O . SER B 1 597 ? 42.125 2.531 -25.484 1 22.38 597 SER B O 1
ATOM 9617 N N . ALA B 1 598 ? 41.281 0.823 -25.062 1 22.8 598 ALA B N 1
ATOM 9618 C CA . ALA B 1 598 ? 40.094 1.667 -24.891 1 22.8 598 ALA B CA 1
ATOM 9619 C C . ALA B 1 598 ? 40.125 2.4 -23.547 1 22.8 598 ALA B C 1
ATOM 9621 O O . ALA B 1 598 ? 40.125 1.771 -22.484 1 22.8 598 ALA B O 1
ATOM 9622 N N . ASP B 1 599 ? 40.906 3.539 -23.562 1 22.36 599 ASP B N 1
ATOM 9623 C CA . ASP B 1 599 ? 40.938 4.625 -22.594 1 22.36 599 ASP B CA 1
ATOM 9624 C C . ASP B 1 599 ? 39.5 5.035 -22.219 1 22.36 599 ASP B C 1
ATOM 9626 O O . ASP B 1 599 ? 38.75 5.539 -23.047 1 22.36 599 ASP B O 1
ATOM 9630 N N . TRP B 1 600 ? 38.844 4.109 -21.703 1 21.81 600 TRP B N 1
ATOM 9631 C CA . TRP B 1 600 ? 37.594 4.582 -21.109 1 21.81 600 TRP B CA 1
ATOM 9632 C C . TRP B 1 600 ? 37.812 5.898 -20.375 1 21.81 600 TRP B C 1
ATOM 9634 O O . TRP B 1 600 ? 38.5 5.941 -19.359 1 21.81 600 TRP B O 1
ATOM 9644 N N . ASP B 1 601 ? 38.062 6.883 -21.203 1 21.33 601 ASP B N 1
ATOM 9645 C CA . ASP B 1 601 ? 38.094 8.258 -20.719 1 21.33 601 ASP B CA 1
ATOM 9646 C C . ASP B 1 601 ? 36.781 8.594 -19.969 1 21.33 601 ASP B C 1
ATOM 9648 O O . ASP B 1 601 ? 35.719 8.562 -20.547 1 21.33 601 ASP B O 1
ATOM 9652 N N . PHE B 1 602 ? 36.688 8.109 -18.812 1 21.98 602 PHE B N 1
ATOM 9653 C CA . PHE B 1 602 ? 35.781 8.625 -17.797 1 21.98 602 PHE B CA 1
ATOM 9654 C C . PHE B 1 602 ? 35.75 10.148 -17.828 1 21.98 602 PHE B C 1
ATOM 9656 O O . PHE B 1 602 ? 36.188 10.805 -16.875 1 21.98 602 PHE B O 1
ATOM 9663 N N . ASP B 1 603 ? 36.219 10.719 -19.031 1 22.41 603 ASP B N 1
ATOM 9664 C CA . ASP B 1 603 ? 36.375 12.172 -19.016 1 22.41 603 ASP B CA 1
ATOM 9665 C C . ASP B 1 603 ? 35.062 12.867 -18.719 1 22.41 603 ASP B C 1
ATOM 9667 O O . ASP B 1 603 ? 34.969 14.094 -18.766 1 22.41 603 ASP B O 1
ATOM 9671 N N . GLY B 1 604 ? 33.938 12.211 -19.016 1 22.94 604 GLY B N 1
ATOM 9672 C CA . GLY B 1 604 ? 32.906 13.211 -19.234 1 22.94 604 GLY B CA 1
ATOM 9673 C C . GLY B 1 604 ? 32.688 14.102 -18.031 1 22.94 604 GLY B C 1
ATOM 9674 O O . GLY B 1 604 ? 31.625 14.742 -17.922 1 22.94 604 GLY B O 1
ATOM 9675 N N . LEU B 1 605 ? 33.344 13.859 -16.875 1 21.31 605 LEU B N 1
ATOM 9676 C CA . LEU B 1 605 ? 33.062 14.891 -15.875 1 21.31 605 LEU B CA 1
ATOM 9677 C C . LEU B 1 605 ? 33.5 16.266 -16.375 1 21.31 605 LEU B C 1
ATOM 9679 O O . LEU B 1 605 ? 33.781 17.156 -15.586 1 21.31 605 LEU B O 1
ATOM 9683 N N . THR B 1 606 ? 33.781 16.406 -17.719 1 20.02 606 THR B N 1
ATOM 9684 C CA . THR B 1 606 ? 34.219 17.781 -17.891 1 20.02 606 THR B CA 1
ATOM 9685 C C . THR B 1 606 ? 33.156 18.766 -17.406 1 20.02 606 THR B C 1
ATOM 9687 O O . THR B 1 606 ? 31.969 18.531 -17.609 1 20.02 606 THR B O 1
ATOM 9690 N N . ASP B 1 607 ? 33.5 19.641 -16.422 1 18.66 607 ASP B N 1
ATOM 9691 C CA . ASP B 1 607 ? 33.031 20.922 -15.953 1 18.66 607 ASP B CA 1
ATOM 9692 C C . ASP B 1 607 ? 32.844 21.891 -17.125 1 18.66 607 ASP B C 1
ATOM 9694 O O . ASP B 1 607 ? 32.656 23.094 -16.922 1 18.66 607 ASP B O 1
ATOM 9698 N N . ALA B 1 608 ? 32.781 21.562 -18.422 1 20.94 608 ALA B N 1
ATOM 9699 C CA . ALA B 1 608 ? 32.938 22.734 -19.266 1 20.94 608 ALA B CA 1
ATOM 9700 C C . ALA B 1 608 ? 31.891 23.797 -18.906 1 20.94 608 ALA B C 1
ATOM 9702 O O . ALA B 1 608 ? 30.688 23.531 -18.906 1 20.94 608 ALA B O 1
ATOM 9703 N N . ASP B 1 609 ? 32.312 24.844 -18.078 1 20.58 609 ASP B N 1
ATOM 9704 C CA . ASP B 1 609 ? 31.953 26.266 -18.062 1 20.58 609 ASP B CA 1
ATOM 9705 C C . ASP B 1 609 ? 31.875 26.812 -19.484 1 20.58 609 ASP B C 1
ATOM 9707 O O . ASP B 1 609 ? 32.094 28.016 -19.703 1 20.58 609 ASP B O 1
ATOM 9711 N N . SER B 1 610 ? 31.594 26.141 -20.578 1 19.33 610 SER B N 1
ATOM 9712 C CA . SER B 1 610 ? 31.688 26.922 -21.812 1 19.33 610 SER B CA 1
ATOM 9713 C C . SER B 1 610 ? 30.906 28.234 -21.688 1 19.33 610 SER B C 1
ATOM 9715 O O . SER B 1 610 ? 29.688 28.219 -21.531 1 19.33 610 SER B O 1
ATOM 9717 N N . ASP B 1 611 ? 31.625 29.344 -21.141 1 19.2 611 ASP B N 1
ATOM 9718 C CA . ASP B 1 611 ? 31.438 30.781 -21.219 1 19.2 611 ASP B CA 1
ATOM 9719 C C . ASP B 1 611 ? 31.266 31.234 -22.672 1 19.2 611 ASP B C 1
ATOM 9721 O O . ASP B 1 611 ? 32.25 31.438 -23.391 1 19.2 611 ASP B O 1
ATOM 9725 N N . SER B 1 612 ? 30.688 30.578 -23.625 1 18.95 612 SER B N 1
ATOM 9726 C CA . SER B 1 612 ? 30.688 31.328 -24.875 1 18.95 612 SER B CA 1
ATOM 9727 C C . SER B 1 612 ? 30.203 32.75 -24.656 1 18.95 612 SER B C 1
ATOM 9729 O O . SER B 1 612 ? 29.094 33 -24.203 1 18.95 612 SER B O 1
ATOM 9731 N N . GLY B 1 613 ? 31.219 33.75 -24.328 1 17.72 613 GLY B N 1
ATOM 9732 C CA . GLY B 1 613 ? 31.297 35.188 -24.391 1 17.72 613 GLY B CA 1
ATOM 9733 C C . GLY B 1 613 ? 30.797 35.75 -25.703 1 17.72 613 GLY B C 1
ATOM 9734 O O . GLY B 1 613 ? 31.438 35.594 -26.734 1 17.72 613 GLY B O 1
ATOM 9735 N N . SER B 1 614 ? 29.688 35.5 -26.25 1 18 614 SER B N 1
ATOM 9736 C CA . SER B 1 614 ? 29.375 36.375 -27.375 1 18 614 SER B CA 1
ATOM 9737 C C . SER B 1 614 ? 29.688 37.844 -27.078 1 18 614 SER B C 1
ATOM 9739 O O . SER B 1 614 ? 29.469 38.281 -25.953 1 18 614 SER B O 1
ATOM 9741 N N . SER B 1 615 ? 30.781 38.5 -27.797 1 18.11 615 SER B N 1
ATOM 9742 C CA . SER B 1 615 ? 31.375 39.812 -28.031 1 18.11 615 SER B CA 1
ATOM 9743 C C . SER B 1 615 ? 30.297 40.812 -28.375 1 18.11 615 SER B C 1
ATOM 9745 O O . SER B 1 615 ? 29.688 40.75 -29.453 1 18.11 615 SER B O 1
ATOM 9747 N N . SER B 1 616 ? 29.25 41.094 -27.734 1 18.75 616 SER B N 1
ATOM 9748 C CA . SER B 1 616 ? 28.594 42.312 -28.203 1 18.75 616 SER B CA 1
ATOM 9749 C C . SER B 1 616 ? 29.594 43.469 -28.25 1 18.75 616 SER B C 1
ATOM 9751 O O . SER B 1 616 ? 30.453 43.594 -27.375 1 18.75 616 SER B O 1
ATOM 9753 N N . SER B 1 617 ? 29.953 44.094 -29.5 1 18.05 617 SER B N 1
ATOM 9754 C CA . SER B 1 617 ? 30.562 45.312 -29.984 1 18.05 617 SER B CA 1
ATOM 9755 C C . SER B 1 617 ? 30.016 46.531 -29.234 1 18.05 617 SER B C 1
ATOM 9757 O O . SER B 1 617 ? 28.828 46.844 -29.344 1 18.05 617 SER B O 1
ATOM 9759 N N . PHE B 1 618 ? 30.391 46.875 -28.062 1 18.41 618 PHE B N 1
ATOM 9760 C CA . PHE B 1 618 ? 30.281 48.281 -27.656 1 18.41 618 PHE B CA 1
ATOM 9761 C C . PHE B 1 618 ? 31.078 49.156 -28.594 1 18.41 618 PHE B C 1
ATOM 9763 O O . PHE B 1 618 ? 32.25 48.875 -28.875 1 18.41 618 PHE B O 1
ATOM 9770 N N . SER B 1 619 ? 30.531 49.781 -29.703 1 18.88 619 SER B N 1
ATOM 9771 C CA . SER B 1 619 ? 31.125 50.969 -30.281 1 18.88 619 SER B CA 1
ATOM 9772 C C . SER B 1 619 ? 31.625 51.938 -29.188 1 18.88 619 SER B C 1
ATOM 9774 O O . SER B 1 619 ? 31.031 52 -28.109 1 18.88 619 SER B O 1
ATOM 9776 N N . ASP B 1 620 ? 33.031 52.406 -29.266 1 17.92 620 ASP B N 1
ATOM 9777 C CA . ASP B 1 620 ? 33.906 53.469 -28.828 1 17.92 620 ASP B CA 1
ATOM 9778 C C . ASP B 1 620 ? 33.312 54.844 -29.094 1 17.92 620 ASP B C 1
ATOM 9780 O O . ASP B 1 620 ? 33.969 55.875 -28.969 1 17.92 620 ASP B O 1
ATOM 9784 N N . GLU B 1 621 ? 32.25 55.375 -29.25 1 19.33 621 GLU B N 1
ATOM 9785 C CA . GLU B 1 621 ? 32.562 56.812 -29.375 1 19.33 621 GLU B CA 1
ATOM 9786 C C . GLU B 1 621 ? 33.375 57.312 -28.203 1 19.33 621 GLU B C 1
ATOM 9788 O O . GLU B 1 621 ? 33.594 56.594 -27.234 1 19.33 621 GLU B O 1
ATOM 9793 N N . ASN B 1 622 ? 33.219 58.719 -27.516 1 19.59 622 ASN B N 1
ATOM 9794 C CA . ASN B 1 622 ? 33.875 59.875 -27 1 19.59 622 ASN B CA 1
ATOM 9795 C C . ASN B 1 622 ? 34.375 59.656 -25.578 1 19.59 622 ASN B C 1
ATOM 9797 O O . ASN B 1 622 ? 33.719 59.031 -24.766 1 19.59 622 ASN B O 1
ATOM 9801 N N . TRP B 1 623 ? 34.688 59.344 -24.438 1 20.31 623 TRP B N 1
ATOM 9802 C CA . TRP B 1 623 ? 36.062 59.594 -24.031 1 20.31 623 TRP B CA 1
ATOM 9803 C C . TRP B 1 623 ? 37 58.5 -24.5 1 20.31 623 TRP B C 1
ATOM 9805 O O . TRP B 1 623 ? 36.594 57.344 -24.672 1 20.31 623 TRP B O 1
#

Organism: Echeneis naucrates (NCBI:txid173247)

Solvent-accessible surface area (backbone atoms only — not comparable to full-atom values): 69309 Å² total; per-residue (Å²): 120,71,27,54,62,54,75,72,50,76,66,46,74,43,71,47,85,57,39,38,54,46,32,35,53,36,43,34,50,31,44,75,68,67,45,79,47,65,30,31,41,27,25,25,50,78,71,81,70,77,78,82,83,83,83,72,80,66,68,64,68,76,45,76,42,61,35,38,61,59,54,46,25,31,56,16,63,45,44,28,48,45,50,65,63,79,43,77,60,43,73,39,54,65,46,76,43,74,75,29,46,58,69,44,47,52,41,50,52,45,23,56,42,69,27,37,42,71,44,40,89,87,45,33,68,59,33,29,54,36,24,58,72,42,50,31,64,66,56,31,51,51,34,42,51,48,50,60,45,61,60,42,87,89,44,30,62,60,48,30,52,50,19,57,75,70,66,36,63,68,50,27,51,52,28,48,51,50,43,23,62,41,32,64,63,38,46,73,69,50,56,62,54,75,50,53,70,70,58,45,42,58,59,57,56,42,54,65,29,37,38,72,50,64,65,59,54,43,51,44,38,49,54,32,24,72,71,72,23,74,85,35,63,68,59,34,50,55,46,56,63,40,40,66,69,85,72,63,51,79,88,41,45,67,58,50,52,57,46,47,68,35,75,82,38,34,68,56,50,45,57,74,69,58,67,69,73,77,74,73,69,67,65,76,71,88,60,85,68,81,71,75,38,43,22,51,60,42,45,67,28,39,34,40,38,24,44,70,87,39,63,28,40,32,33,30,71,86,80,69,47,48,29,29,38,67,48,66,91,59,85,59,70,77,55,79,67,81,67,88,54,55,63,32,53,47,70,42,61,42,96,85,48,45,41,35,40,36,38,34,82,39,39,53,30,32,37,55,38,56,80,76,41,40,59,43,81,53,58,65,50,92,63,61,32,28,73,54,30,51,34,57,55,93,66,27,41,36,39,34,43,14,21,29,78,86,79,62,44,69,29,33,58,22,39,37,32,34,58,61,70,54,42,73,46,76,45,61,52,49,94,56,71,53,69,78,62,36,46,42,56,57,94,86,26,40,34,39,41,34,30,60,42,25,38,34,34,37,54,72,54,34,40,77,40,82,70,51,62,67,75,46,89,36,64,65,32,53,31,62,55,92,84,21,42,36,33,37,35,52,83,44,44,26,38,34,34,30,76,92,74,67,43,77,43,78,52,47,56,50,86,86,57,93,62,54,74,45,59,42,45,44,53,51,94,92,35,49,34,37,38,37,30,26,73,47,83,91,67,31,31,37,34,41,33,27,38,57,36,80,90,76,44,38,68,41,83,69,41,73,44,67,40,67,62,75,26,90,38,70,48,53,40,58,42,36,60,91,49,40,41,83,39,76,77,68,67,84,73,82,72,82,72,79,66,79,70,76,7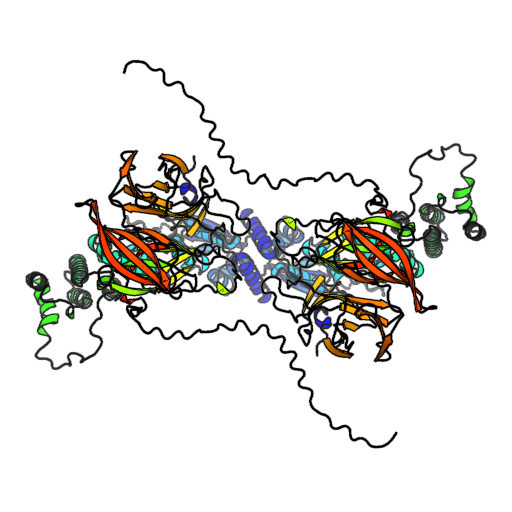0,75,67,79,52,77,75,66,77,75,74,77,75,80,75,79,82,79,81,80,81,78,80,78,137,117,70,27,52,62,54,76,74,51,76,67,47,75,45,71,48,87,57,38,38,55,48,32,34,51,36,44,34,49,32,46,76,68,67,44,77,50,65,29,31,41,28,26,25,50,78,70,82,71,80,80,85,82,82,81,71,79,65,70,63,68,76,46,77,43,62,37,39,60,59,54,45,26,31,57,16,62,45,43,28,47,46,49,65,62,78,42,76,59,44,75,40,53,65,46,75,43,73,76,28,44,58,68,45,48,52,42,49,53,45,23,56,42,70,25,38,42,72,44,41,90,86,44,32,68,61,33,30,54,36,24,57,72,41,49,31,65,66,57,31,50,51,34,43,51,50,50,61,45,60,60,42,86,88,45,30,60,62,48,29,52,50,18,57,75,72,65,36,63,67,51,27,50,52,28,50,51,50,43,23,62,41,32,61,63,39,46,72,70,50,56,63,53,75,50,53,70,68,57,44,42,60,58,55,56,42,55,65,30,37,37,73,50,64,64,61,55,43,50,45,38,50,53,31,24,70,72,72,24,75,85,35,65,70,59,36,50,54,45,54,64,40,40,65,70,88,73,62,53,78,87,40,44,66,60,52,52,58,47,46,68,35,74,82,38,33,67,57,49,46,56,75,68,58,64,68,72,76,72,75,68,66,65,78,71,86,60,87,69,80,70,75,37,43,22,51,61,41,44,67,28,40,34,40,38,23,43,70,88,39,65,29,41,32,34,29,68,85,80,70,49,49,29,29,40,66,47,64,90,57,85,61,68,75,55,78,66,80,68,88,54,54,63,34,55,47,69,42,62,41,96,86,48,44,41,38,39,37,38,35,82,40,38,52,29,32,38,55,38,56,81,75,41,40,61,43,80,53,59,64,50,93,64,62,34,28,73,54,30,52,34,57,54,92,66,29,41,35,40,35,42,15,20,30,77,86,78,63,45,70,29,36,59,21,40,37,33,34,59,62,69,55,42,74,45,76,45,63,52,49,94,56,74,53,69,79,62,36,45,43,58,57,94,88,26,40,33,38,42,34,30,59,42,24,37,35,34,36,54,72,56,34,41,78,40,82,69,50,63,67,74,46,88,37,64,64,32,51,30,62,54,92,83,21,42,38,34,37,36,53,81,44,42,27,38,32,34,29,74,93,73,68,44,78,43,76,51,46,58,51,87,85,57,94,60,53,74,45,58,41,47,43,53,51,96,92,33,48,34,39,38,38,31,26,73,48,82,92,66,31,31,36,34,40,34,25,37,57,36,80,89,75,43,39,67,41,82,69,41,73,46,69,38,68,60,75,26,90,39,70,48,54,40,58,42,37,60,90,49,40,42,83,39,78,77,69,73,87,71,86,79,86,73,80,64,79,68,76,69,75,68,80,51,78,75,65,71,80,67,81,68,79,73,77,79,77,82,74,82,70,80,86,125

Radius of gyration: 42.25 Å; Cα contacts (8 Å, |Δi|>4): 2298; chains: 2; bounding box: 99×117×119 Å